Protein AF-A0ABD2A2Y0-F1 (afdb_monomer)

Mean predicted aligned error: 17.2 Å

Solvent-accessible surface area (backbone atoms only — not comparable to full-atom values): 42807 Å² total; per-residue (Å²): 138,94,85,85,78,89,80,70,72,84,65,58,65,68,50,54,58,52,51,49,55,52,51,54,52,52,57,52,56,56,51,61,64,74,70,69,88,84,88,89,86,85,83,86,87,87,78,84,86,78,80,81,78,81,84,76,87,78,72,100,57,57,66,65,54,48,54,55,50,52,13,52,72,64,19,94,30,49,75,79,38,88,74,70,64,83,36,49,47,73,75,46,99,53,92,65,65,48,92,84,40,56,23,27,35,29,46,46,68,50,53,50,38,70,69,71,25,54,35,53,48,50,40,49,38,51,12,57,76,69,70,28,13,45,37,37,35,38,61,44,48,38,64,55,91,58,45,20,44,37,49,55,55,42,49,49,55,19,51,57,53,42,42,57,52,29,53,76,24,49,29,51,65,44,75,42,82,38,55,56,54,58,49,48,37,51,52,35,61,77,56,39,37,17,31,42,32,27,47,55,55,53,48,72,67,60,46,48,34,55,55,44,27,61,71,65,38,60,96,66,46,27,36,35,37,16,38,38,68,45,60,57,25,61,77,72,39,39,94,61,66,63,72,29,64,83,62,43,41,60,47,42,59,77,42,38,84,82,44,70,62,84,48,52,35,87,66,67,48,88,34,71,67,91,72,88,75,84,77,75,59,70,93,56,65,62,72,72,45,69,42,50,71,85,53,68,72,64,83,92,65,62,60,25,44,70,34,35,51,52,41,49,50,50,22,62,77,74,14,39,83,44,22,56,87,27,52,73,36,82,88,48,87,16,61,63,77,54,52,44,32,47,54,50,20,18,36,38,58,58,56,54,50,59,65,45,55,73,38,49,88,84,35,42,66,23,44,55,49,48,46,45,50,68,44,44,51,43,49,48,18,42,31,41,32,59,63,29,95,37,47,88,42,74,87,50,36,47,71,69,41,48,53,28,41,61,73,24,60,81,48,86,62,94,51,76,55,55,69,69,38,57,74,69,39,65,60,97,44,69,67,53,24,50,46,46,47,37,18,63,67,61,26,52,56,53,71,56,51,50,48,48,47,36,35,48,36,39,56,24,28,87,37,66,65,55,17,50,53,50,45,50,50,56,38,21,46,37,26,57,45,28,86,35,47,58,41,41,44,50,47,35,33,30,60,38,26,44,61,56,70,81,43,79,72,43,86,54,47,17,26,34,68,82,79,54,70,61,64,65,50,56,69,52,62,65,74,54,87,82,73,85,80,88,82,89,82,83,86,82,92,79,89,80,74,82,69,58,66,63,56,63,61,59,74,64,74,86,57,86,47,72,58,53,58,50,39,50,48,69,56,55,70,70,73,60,94,74,78,62,43,77,81,37,38,38,32,34,29,38,50,82,86,48,84,84,45,35,46,44,26,35,26,76,55,25,40,24,25,64,56,32,66,38,81,93,34,73,91,69,60,89,51,65,44,62,50,75,40,69,71,50,85,91,77,66,48,73,66,55,54,50,24,44,51,29,38,49,50,16,50,52,32,48,54,54,39,49,53,54,49,50,47,50,72,75,72,59,65,93,81,50,88,62,55,53,58,54,45,41,50,43,18,50,39,28,36,54,15,12,53,29,23,44,51,18,47,50,52,42,69,70,54,65,58,31,82,93,77,39,72,62,34,92,52,45,46,78,21,70,34,37,53,51,43,48,52,52,15,52,51,29,41,54,39,17,54,43,37,44,52,50,29,53,52,55,50,53,52,52,51,50,53,52,52,52,53,52,50,50,56,50,66,75,71,108

InterPro domains:
  IPR004031 PMP-22/EMP/MP20/Claudin [PF13903] (582-738)
  IPR006050 DNA photolyase, N-terminal [PF00875] (105-264)
  IPR006050 DNA photolyase, N-terminal [PS51645] (102-234)
  IPR008148 DNA photolyase class 2 [TIGR00591] (82-519)
  IPR014729 Rossmann-like alpha/beta/alpha sandwich fold [G3DSA:3.40.50.620] (79-228)
  IPR032673 DNA photolyase class 2, conserved site [PS01083] (370-384)
  IPR036134 Cryptochrome/DNA photolyase, FAD-binding domain-like superfamily [SSF48173] (289-515)
  IPR036155 Cryptochrome/photolyase, N-terminal domain superfamily [SSF52425] (104-283)
  IPR052219 DNA Photolyase Class-2 [PTHR10211] (70-519)

Nearest PDB structures (foldseek):
  7viw-assembly1_A  TM=9.345E-01  e=9.709E-43  Methanosarcina mazei Go1
  7ye0-assembly1_A  TM=9.276E-01  e=4.108E-43  Methanosarcina mazei Go1
  8oy4-assembly1_A  TM=9.303E-01  e=1.059E-41  Methanosarcina mazei Go1
  7vj2-assembly1_A  TM=9.264E-01  e=1.628E-41  Methanosarcina mazei Go1
  7vj4-assembly1_A  TM=9.222E-01  e=2.168E-41  Methanosarcina mazei Go1

Sequence (766 aa):
TENLISKDERGCESWQDVANSYMTLQGSLERMRKEGNWFDWFSFSGVTMAEKPPKKKFAIFDLLTKIENDRKNIAKSVITFQFNKKRVKQLTNLNDVKKDCKGILYWMFRDARVQDNWAFLFAQKMAIKNKVPLHVCFCILPKFLNSTMRHYKFLLTGLMEIEKECTNLNINFHLLDGEPNLVIPDFVKNYKMGAVITDFFPLRLPMFWVDEVKKKLPNEVSVYQVDAHNIVPCWVASDKLEYAARTIRPKIRSQLEEFLTGFPPVIKHEYSSKESFEKNKWNDALKNVEADMSVKEITWVKPGYVGGILELENFLKNRLKVYHSKRNDPISNAVSNLSPWFHFGMISVQRCILEIMEYKRTMKKSMESFMEEAIIRRELSDNFCYYNENYDSIKGAYTWAIKTLDKHRQDKRLYIYNLNELENSLTHDDLWNACQNQLIQKGKMHGFLRMYWAKKILEWSPTPENALEWSLYLNDKYSLDGNDPNGYVGCMWSICGIHDQGFKERDIFGKIRYMIYDAVVVSKIRSRRVGLNKVELGGSNVTTLYHCDRLRWYTNNTQRSWVWHEAQKLLGVRLIPWDNPFGTPAWLVSDYRITSAQLDKLGLWSHCFRSLPNPREADAPTRFFVGCRWVYDPFTKAFMIATQFFFTFCFLLSLISFVCILLYALCCDQEQKQYVELIRLIGYMILVGGLSGGIAVIIFASLGNAEGWMPGHTNNYLGWSFALGVIGSVLLLIASALIHVEANVQRKKRKYITESQTKFQLESRA

Secondary structure (DSSP, 8-state):
--SSSSSSGGGTHHHHHHHHHHHHHHHHHHHHHHS--------------PPPPP-----TTHHHHHHHHHHHHH-S-TTTS---GGGEEE-SS--S--TT--EEEEE-SS---STT-HHHHHHHHHHHHTT--EEEEEEE-S--TT--HHHHHHHHHHHHHHHHHHHHTT-EEEEEES-HHHHHHHHHHHTTEEEEEEE---SHHHHHHHHHHHHHS-TT-EEEEE--SSSS-HHHH-SS--SSHHHHHHHHHHHHHHHSPPPPPP---S---SS--PPP-GGGTTTT----SSS---SS---SHHHHHHHHHHHHHHTHHHHHHHTT-TTS--S---HHHHHTTSS-HHHHHHHHHGGGTT-HHHHHHHHIIIIIIHHHHHHHHHH-TTTTSGGGS-HHHHHHHHHTTTSPPS----HHHHHTT-SS-HHHHHHHHHHHHHS---HHHHHHHHHHHHHHSSSHHHHHHHHHHHHHHH-TT-SSHHHHHHHHHHHH-TTS---S-BTTTBTSPP--HHHHHHHHHGGGTT--S--------SS-SSSHHHHHHHTTSSS--HHHHHHHHHHHTTSS-S--TTT-S-SEEE-TT-TT-SEEEE-SSEEEEEEEEPGGGTTS---EEEEEEE--TTS--HHHHHHHHHHHHHHHHHHHHHHHHHHHHHH--TT-TTHHHHHHHHHHHHHHHHHHHHHHHHHHHHHTT-TTTSTTGGGEEE-HHHHHHHHHHHHHHHHHHHHHHHHHHHHHHHHHHHHHHHHHHHHTT-

Radius of gyration: 39.12 Å; Cα contacts (8 Å, |Δi|>4): 1065; chains: 1; bounding box: 92×83×111 Å

Organism: Vespula squamosa (NCBI:txid30214)

Foldseek 3Di:
DDDDPPDPPVPPVVVVVVVVVVVVVVVVVVVVVVPDDDDDDDDDDDDDDDDDDDDDPDDLCPQVVVLQVLQCVQDVALQGHPQDCLQKDWPAPDPDFDLPAQEAEEEEDFALACPLFSLNSVRLNNRVVSLHAYEYEYEDALDDDQEAPQLVVLLLLQNVVVCVVCVVLLHHYYYHYHQLLPVVQVVCVVRVHREYEYEDALAPRVVVSLVSNVVSHDSRYIYMYGHRQALQRLCQLDVAQDQALVGSVVSVVVCCVVRLDRHHDRHRRPHHGPDDDDDDPSVCSCVSHPHHPPQDHADPFDHALSRLSSLLVVLLPPALQCQLVPLLPQVDPRDSPNLLCSRSSRDHLSVSLVVLVVCCVPRVNSSVVCCSCSHSVQSSLSNLSNRFVQLLFLVSFDPVLNVQLVVQLPFDQPAADDLVCQQCLVDPDPLLSVQNVCQRHRLDGRLNSLLVNLLVLLRHHNGLGNSSVSQLSSNQNRHSNHPGSSSSVSNCCNRRVRNHDFCPQDHSRGRRDDDDPCCSVVVRVVVPPPDDDDDDDDDDDDDDDPPPVVVVVCVLPPDPDPLNVVLVVLLVVQPDPDFQLLPDQAQKAFDPVPPPFQWGGHGLFKTAGCWQFDPVQVPHGPDTDHGMDTDDPPQDDPLSVLLNVLQVLLVVLSVVLVVLVVCLVPPDDPPDPCNLVSLLVSLVSLQSSLVSLVVSLVSCVVPVLDPPRDGPSVRMDGGPSSVVSVVSSVSSNVSSVSSVVVSVSSVVVVVVVVVVVVVVVVVVVD

pLDDT: mean 82.14, std 22.67, range [22.42, 98.81]

Structure (mmCIF, N/CA/C/O backbone):
data_AF-A0ABD2A2Y0-F1
#
_entry.id   AF-A0ABD2A2Y0-F1
#
loop_
_atom_site.group_PDB
_atom_site.id
_atom_site.type_symbol
_atom_site.label_atom_id
_atom_site.label_alt_id
_atom_site.label_comp_id
_atom_site.label_asym_id
_atom_site.label_entity_id
_atom_site.label_seq_id
_atom_site.pdbx_PDB_ins_code
_atom_site.Cartn_x
_atom_site.Cartn_y
_atom_site.Cartn_z
_atom_site.occupancy
_atom_site.B_iso_or_equiv
_atom_site.auth_seq_id
_atom_site.auth_comp_id
_atom_site.auth_asym_id
_atom_site.auth_atom_id
_atom_site.pdbx_PDB_model_num
ATOM 1 N N . THR A 1 1 ? 57.479 -14.496 -7.401 1.00 44.28 1 THR A N 1
ATOM 2 C CA . THR A 1 1 ? 58.084 -13.236 -6.930 1.00 44.28 1 THR A CA 1
ATOM 3 C C . THR A 1 1 ? 59.098 -12.777 -7.963 1.00 44.28 1 THR A C 1
ATOM 5 O O . THR A 1 1 ? 59.876 -13.597 -8.424 1.00 44.28 1 THR A O 1
ATOM 8 N N . GLU A 1 2 ? 58.993 -11.504 -8.366 1.00 31.09 2 GLU A N 1
ATOM 9 C CA . GLU A 1 2 ? 60.062 -10.662 -8.954 1.00 31.09 2 GLU A CA 1
ATOM 10 C C . GLU A 1 2 ? 60.442 -10.687 -10.450 1.00 31.09 2 GLU A C 1
ATOM 12 O O . GLU A 1 2 ? 61.580 -10.362 -10.750 1.00 31.09 2 GLU A O 1
ATOM 17 N N . ASN A 1 3 ? 59.553 -10.915 -11.434 1.00 30.03 3 ASN A N 1
ATOM 18 C CA . ASN A 1 3 ? 59.942 -10.534 -12.819 1.00 30.03 3 ASN A CA 1
ATOM 19 C C . ASN A 1 3 ? 58.864 -10.058 -13.812 1.00 30.03 3 ASN A C 1
ATOM 21 O O . ASN A 1 3 ? 59.129 -9.978 -15.007 1.00 30.03 3 ASN A O 1
ATOM 25 N N . LEU A 1 4 ? 57.664 -9.669 -13.362 1.00 29.02 4 LEU A N 1
ATOM 26 C CA . LEU A 1 4 ? 56.620 -9.154 -14.275 1.00 29.02 4 LEU A CA 1
ATOM 27 C C . LEU A 1 4 ? 55.964 -7.831 -13.841 1.00 29.02 4 LEU A C 1
ATOM 29 O O . LEU A 1 4 ? 54.926 -7.466 -14.379 1.00 29.02 4 LEU A O 1
ATOM 33 N N . ILE A 1 5 ? 56.574 -7.084 -12.912 1.00 33.53 5 ILE A N 1
ATOM 34 C CA . ILE A 1 5 ? 56.009 -5.817 -12.394 1.00 33.53 5 ILE A CA 1
ATOM 35 C C . ILE A 1 5 ? 56.779 -4.562 -12.872 1.00 33.53 5 ILE A C 1
ATOM 37 O O . ILE A 1 5 ? 56.301 -3.452 -12.705 1.00 33.53 5 ILE A O 1
ATOM 41 N N . SER A 1 6 ? 57.914 -4.676 -13.574 1.00 29.52 6 SER A N 1
ATOM 42 C CA . SER A 1 6 ? 58.768 -3.505 -13.878 1.00 29.52 6 SER A CA 1
ATOM 43 C C . SER A 1 6 ? 58.557 -2.817 -15.241 1.00 29.52 6 SER A C 1
ATOM 45 O O . SER A 1 6 ? 59.394 -2.010 -15.650 1.00 29.52 6 SER A O 1
ATOM 47 N N . LYS A 1 7 ? 57.474 -3.096 -15.986 1.00 30.02 7 LYS A N 1
ATOM 48 C CA . LYS A 1 7 ? 57.288 -2.527 -17.344 1.00 30.02 7 LYS A CA 1
ATOM 49 C C . LYS A 1 7 ? 56.094 -1.599 -17.568 1.00 30.02 7 LYS A C 1
ATOM 51 O O . LYS A 1 7 ? 56.029 -1.040 -18.659 1.00 30.02 7 LYS A O 1
ATOM 56 N N . ASP A 1 8 ? 55.239 -1.354 -16.575 1.00 34.28 8 ASP A N 1
ATOM 57 C CA . ASP A 1 8 ? 54.008 -0.563 -16.781 1.00 34.28 8 ASP A CA 1
ATOM 58 C C . ASP A 1 8 ? 53.973 0.806 -16.068 1.00 34.28 8 ASP A C 1
ATOM 60 O O . ASP A 1 8 ? 53.003 1.547 -16.183 1.00 34.28 8 ASP A O 1
ATOM 64 N N . GLU A 1 9 ? 55.050 1.215 -15.386 1.00 32.25 9 GLU A N 1
ATOM 65 C CA . GLU A 1 9 ? 55.082 2.512 -14.677 1.00 32.25 9 GLU A CA 1
ATOM 66 C C . GLU A 1 9 ? 55.500 3.707 -15.554 1.00 32.25 9 GLU A C 1
ATOM 68 O O . GLU A 1 9 ? 55.221 4.851 -15.209 1.00 32.25 9 GLU A O 1
ATOM 73 N N . ARG A 1 10 ? 56.058 3.483 -16.753 1.00 31.67 10 ARG A N 1
ATOM 74 C CA . ARG A 1 10 ? 56.424 4.582 -17.678 1.00 31.67 10 ARG A CA 1
ATOM 75 C C . ARG A 1 10 ? 55.253 5.148 -18.494 1.00 31.67 10 ARG A C 1
ATOM 77 O O . ARG A 1 10 ? 55.440 6.095 -19.251 1.00 31.67 10 ARG A O 1
ATOM 84 N N . GLY A 1 11 ? 54.053 4.581 -18.354 1.00 32.62 11 GLY A N 1
ATOM 85 C CA . GLY A 1 11 ? 52.843 5.043 -19.039 1.00 32.62 11 GLY A CA 1
ATOM 86 C C . GLY A 1 11 ? 51.976 6.011 -18.230 1.00 32.62 11 GLY A C 1
ATOM 87 O O . GLY A 1 11 ? 51.123 6.663 -18.821 1.00 32.62 11 GLY A O 1
ATOM 88 N N . CYS A 1 12 ? 52.169 6.123 -16.911 1.00 31.80 12 CYS A N 1
ATOM 89 C CA . CYS A 1 12 ? 51.311 6.948 -16.049 1.00 31.80 12 CYS A CA 1
ATOM 90 C C . CYS A 1 12 ? 51.743 8.420 -15.969 1.00 31.80 12 CYS A C 1
ATOM 92 O O . CYS A 1 12 ? 50.880 9.290 -15.874 1.00 31.80 12 CYS A O 1
ATOM 94 N N . GLU A 1 13 ? 53.036 8.732 -16.090 1.00 31.33 13 GLU A N 1
ATOM 95 C CA . GLU A 1 13 ? 53.513 10.123 -15.992 1.00 31.33 13 GLU A CA 1
ATOM 96 C C . GLU A 1 13 ? 53.062 10.994 -17.181 1.00 31.33 13 GLU A C 1
ATOM 98 O O . GLU A 1 13 ? 52.727 12.161 -16.995 1.00 31.33 13 GLU A O 1
ATOM 103 N N . SER A 1 14 ? 52.889 10.427 -18.385 1.00 38.06 14 SER A N 1
ATOM 104 C CA . SER A 1 14 ? 52.452 11.209 -19.557 1.00 38.06 14 SER A CA 1
ATOM 105 C C . SER A 1 14 ? 50.962 11.590 -19.548 1.00 38.06 14 SER A C 1
ATOM 107 O O . SER A 1 14 ? 50.542 12.427 -20.347 1.00 38.06 14 SER A O 1
ATOM 109 N N . TRP A 1 15 ? 50.133 10.967 -18.701 1.00 34.94 15 TRP A N 1
ATOM 110 C CA . TRP A 1 15 ? 48.700 11.284 -18.595 1.00 34.94 15 TRP A CA 1
ATOM 111 C C . TRP A 1 15 ? 48.417 12.387 -17.576 1.00 34.94 15 TRP A C 1
ATOM 113 O O . TRP A 1 15 ? 47.436 13.118 -17.737 1.00 34.94 15 TRP A O 1
ATOM 123 N N . GLN A 1 16 ? 49.290 12.551 -16.578 1.00 34.56 16 GLN A N 1
ATOM 124 C CA . GLN A 1 16 ? 49.201 13.631 -15.597 1.00 34.56 16 GLN A CA 1
ATOM 125 C C . GLN A 1 16 ? 49.417 15.001 -16.269 1.00 34.56 16 GLN A C 1
ATOM 127 O O . GLN A 1 16 ? 48.637 15.928 -16.047 1.00 34.56 16 GLN A O 1
ATOM 132 N N . ASP A 1 17 ? 50.394 15.108 -17.175 1.00 33.94 17 ASP A N 1
ATOM 133 C CA . ASP A 1 17 ? 50.731 16.361 -17.870 1.00 33.94 17 ASP A CA 1
ATOM 134 C C . ASP A 1 17 ? 49.696 16.774 -18.929 1.00 33.94 17 ASP A C 1
ATOM 136 O O . ASP A 1 17 ? 49.399 17.962 -19.108 1.00 33.94 17 ASP A O 1
ATOM 140 N N . VAL A 1 18 ? 49.065 15.796 -19.587 1.00 35.88 18 VAL A N 1
ATOM 141 C CA . VAL A 1 18 ? 47.957 16.035 -20.527 1.00 35.88 18 VAL A CA 1
ATOM 142 C C . VAL A 1 18 ? 46.681 16.438 -19.780 1.00 35.88 18 VAL A C 1
ATOM 144 O O . VAL A 1 18 ? 45.980 17.354 -20.216 1.00 35.88 18 VAL A O 1
ATOM 147 N N . ALA A 1 19 ? 46.391 15.816 -18.632 1.00 35.50 19 ALA A N 1
ATOM 148 C CA . ALA A 1 19 ? 45.256 16.190 -17.786 1.00 35.50 19 ALA A CA 1
ATOM 149 C C . ALA A 1 19 ? 45.433 17.587 -17.165 1.00 35.50 19 ALA A C 1
ATOM 151 O O . ALA A 1 19 ? 44.476 18.364 -17.126 1.00 35.50 19 ALA A O 1
ATOM 152 N N . ASN A 1 20 ? 46.657 17.941 -16.763 1.00 35.19 20 ASN A N 1
ATOM 153 C CA . ASN A 1 20 ? 46.978 19.270 -16.248 1.00 35.19 20 ASN A CA 1
ATOM 154 C C . ASN A 1 20 ? 46.850 20.341 -17.338 1.00 35.19 20 ASN A C 1
ATOM 156 O O . ASN A 1 20 ? 46.174 21.342 -17.112 1.00 35.19 20 ASN A O 1
ATOM 160 N N . SER A 1 21 ? 47.354 20.091 -18.552 1.00 33.81 21 SER A N 1
ATOM 161 C CA . SER A 1 21 ? 47.210 21.014 -19.693 1.00 33.81 21 SER A CA 1
ATOM 162 C C . SER A 1 21 ? 45.740 21.242 -20.094 1.00 33.81 21 SER A C 1
ATOM 164 O O . SER A 1 21 ? 45.352 22.357 -20.448 1.00 33.81 21 SER A O 1
ATOM 166 N N . TYR A 1 22 ? 44.892 20.211 -19.982 1.00 33.69 22 TYR A N 1
ATOM 167 C CA . TYR A 1 22 ? 43.451 20.287 -20.261 1.00 33.69 22 TYR A CA 1
ATOM 168 C C . TYR A 1 22 ? 42.681 21.079 -19.184 1.00 33.69 22 TYR A C 1
ATOM 170 O O . TYR A 1 22 ? 41.787 21.869 -19.501 1.00 33.69 22 TYR A O 1
ATOM 178 N N . MET A 1 23 ? 43.072 20.933 -17.914 1.00 35.06 23 MET A N 1
ATOM 179 C CA . MET A 1 23 ? 42.510 21.677 -16.778 1.00 35.06 23 MET A CA 1
ATOM 180 C C . MET A 1 23 ? 42.913 23.164 -16.800 1.00 35.06 23 MET A C 1
ATOM 182 O O . MET A 1 23 ? 42.089 24.028 -16.491 1.00 35.06 23 MET A O 1
ATOM 186 N N . THR A 1 24 ? 44.136 23.496 -17.235 1.00 36.56 24 THR A N 1
ATOM 187 C CA . THR A 1 24 ? 44.588 24.893 -17.398 1.00 36.56 24 THR A CA 1
ATOM 188 C C . THR A 1 24 ? 43.853 25.607 -18.540 1.00 36.56 24 THR A C 1
ATOM 190 O O . THR A 1 24 ? 43.501 26.780 -18.410 1.00 36.56 24 THR A O 1
ATOM 193 N N . LEU A 1 25 ? 43.542 24.901 -19.635 1.00 33.59 25 LEU A N 1
ATOM 194 C CA . LEU A 1 25 ? 42.771 25.442 -20.763 1.00 33.59 25 LEU A CA 1
ATOM 195 C C . LEU A 1 25 ? 41.291 25.679 -20.411 1.00 33.59 25 LEU A C 1
ATOM 197 O O . LEU A 1 25 ? 40.736 26.713 -20.787 1.00 33.59 25 LEU A O 1
ATOM 201 N N . GLN A 1 26 ? 40.665 24.785 -19.631 1.00 34.00 26 GLN A N 1
ATOM 202 C CA . GLN A 1 26 ? 39.310 25.005 -19.101 1.00 34.00 26 GLN A CA 1
ATOM 203 C C . GLN A 1 26 ? 39.249 26.190 -18.127 1.00 34.00 26 GLN A C 1
ATOM 205 O O . GLN A 1 26 ? 38.344 27.017 -18.236 1.00 34.00 26 GLN A O 1
ATOM 210 N N . GLY A 1 27 ? 40.234 26.323 -17.231 1.00 33.19 27 GLY A N 1
ATOM 211 C CA . GLY A 1 27 ? 40.300 27.436 -16.278 1.00 33.19 27 GLY A CA 1
ATOM 212 C C . GLY A 1 27 ? 40.501 28.807 -16.938 1.00 33.19 27 GLY A C 1
ATOM 213 O O . GLY A 1 27 ? 39.985 29.808 -16.437 1.00 33.19 27 GLY A O 1
ATOM 214 N N . SER A 1 28 ? 41.201 28.863 -18.075 1.00 34.12 28 SER A N 1
ATOM 215 C CA . SER A 1 28 ? 41.402 30.090 -18.863 1.00 34.12 28 SER A CA 1
ATOM 216 C C . SER A 1 28 ? 40.165 30.476 -19.690 1.00 34.12 28 SER A C 1
ATOM 218 O O . SER A 1 28 ? 39.828 31.657 -19.778 1.00 34.12 28 SER A O 1
ATOM 220 N N . LEU A 1 29 ? 39.429 29.495 -20.229 1.00 34.09 29 LEU A N 1
ATOM 221 C CA . LEU A 1 29 ? 38.169 29.715 -20.959 1.00 34.09 29 LEU A CA 1
ATOM 222 C C . LEU A 1 29 ? 37.006 30.125 -20.036 1.00 34.09 29 LEU A C 1
ATOM 224 O O . LEU A 1 29 ? 36.162 30.932 -20.426 1.00 34.09 29 LEU A O 1
ATOM 228 N N . GLU A 1 30 ? 36.970 29.636 -18.793 1.00 35.91 30 GLU A N 1
ATOM 229 C CA . GLU A 1 30 ? 35.985 30.067 -17.788 1.00 35.91 30 GLU A CA 1
ATOM 230 C C . GLU A 1 30 ? 36.264 31.468 -17.226 1.00 35.91 30 GLU A C 1
ATOM 232 O O . GLU A 1 30 ? 35.320 32.173 -16.858 1.00 35.91 30 GLU A O 1
ATOM 237 N N . ARG A 1 31 ? 37.532 31.903 -17.208 1.00 31.70 31 ARG A N 1
ATOM 238 C CA . ARG A 1 31 ? 37.918 33.274 -16.834 1.00 31.70 31 ARG A CA 1
ATOM 239 C C . ARG A 1 31 ? 37.509 34.283 -17.912 1.00 31.70 31 ARG A C 1
ATOM 241 O O . ARG A 1 31 ? 36.843 35.260 -17.592 1.00 31.70 31 ARG A O 1
ATOM 248 N N . MET A 1 32 ? 37.746 33.964 -19.190 1.00 33.31 32 MET A N 1
ATOM 249 C CA . MET A 1 32 ? 37.276 34.776 -20.327 1.00 33.31 32 MET A CA 1
ATOM 250 C C . MET A 1 32 ? 35.741 34.855 -20.430 1.00 33.31 32 MET A C 1
ATOM 252 O O . MET A 1 32 ? 35.201 35.851 -20.903 1.00 33.31 32 MET A O 1
ATOM 256 N N . ARG A 1 33 ? 35.012 33.842 -19.941 1.00 35.53 33 ARG A N 1
ATOM 257 C CA . ARG A 1 33 ? 33.539 33.841 -19.896 1.00 35.53 33 ARG A CA 1
ATOM 258 C C . ARG A 1 33 ? 32.955 34.702 -18.764 1.00 35.53 33 ARG A C 1
ATOM 260 O O . ARG A 1 33 ? 31.799 35.103 -18.859 1.00 35.53 33 ARG A O 1
ATOM 267 N N . LYS A 1 34 ? 33.714 34.969 -17.694 1.00 36.69 34 LYS A N 1
ATOM 268 C CA . LYS A 1 34 ? 33.261 35.776 -16.544 1.00 36.69 34 LYS A CA 1
ATOM 269 C C . LYS A 1 34 ? 33.477 37.283 -16.712 1.00 36.69 34 LYS A C 1
ATOM 271 O O . LYS A 1 34 ? 32.862 38.037 -15.968 1.00 36.69 34 LYS A O 1
ATOM 276 N N . GLU A 1 35 ? 34.290 37.713 -17.676 1.00 36.84 35 GLU A N 1
ATOM 277 C CA . GLU A 1 35 ? 34.663 39.129 -17.857 1.00 36.84 35 GLU A CA 1
ATOM 278 C C . GLU A 1 35 ? 34.013 39.806 -19.089 1.00 36.84 35 GLU A C 1
ATOM 280 O O . GLU A 1 35 ? 34.198 40.999 -19.314 1.00 36.84 35 GLU A O 1
ATOM 285 N N . GLY A 1 36 ? 33.196 39.095 -19.874 1.00 30.19 36 GLY A N 1
ATOM 286 C CA . GLY A 1 36 ? 32.532 39.631 -21.072 1.00 30.19 36 GLY A CA 1
ATOM 287 C C . GLY A 1 36 ? 31.168 40.269 -20.794 1.00 30.19 36 GLY A C 1
ATOM 288 O O . GLY A 1 36 ? 30.141 39.598 -20.841 1.00 30.19 36 GLY A O 1
ATOM 289 N N . ASN A 1 37 ? 31.175 41.571 -20.532 1.00 40.19 37 ASN A N 1
ATOM 290 C CA . ASN A 1 37 ? 30.021 42.440 -20.318 1.00 40.19 37 ASN A CA 1
ATOM 291 C C . ASN A 1 37 ? 29.449 42.915 -21.672 1.00 40.19 37 ASN A C 1
ATOM 293 O O . ASN A 1 37 ? 30.016 43.828 -22.258 1.00 40.19 37 ASN A O 1
ATOM 297 N N . TRP A 1 38 ? 28.375 42.314 -22.202 1.00 27.97 38 TRP A N 1
ATOM 298 C CA . TRP A 1 38 ? 27.642 42.841 -23.371 1.00 27.97 38 TRP A CA 1
ATOM 299 C C . TRP A 1 38 ? 26.143 42.525 -23.238 1.00 27.97 38 TRP A C 1
ATOM 301 O O . TRP A 1 38 ? 25.784 41.364 -23.062 1.00 27.97 38 TRP A O 1
ATOM 311 N N . PHE A 1 39 ? 25.311 43.566 -23.381 1.00 26.03 39 PHE A N 1
ATOM 312 C CA . PHE A 1 39 ? 23.848 43.664 -23.189 1.00 26.03 39 PHE A CA 1
ATOM 313 C C . PHE A 1 39 ? 23.352 44.163 -21.823 1.00 26.03 39 PHE A C 1
ATOM 315 O O . PHE A 1 39 ? 22.671 43.446 -21.101 1.00 26.03 39 PHE A O 1
ATOM 322 N N . ASP A 1 40 ? 23.581 45.454 -21.562 1.00 25.39 40 ASP A N 1
ATOM 323 C CA . ASP A 1 40 ? 22.694 46.288 -20.740 1.00 25.39 40 ASP A CA 1
ATOM 324 C C . ASP A 1 40 ? 22.371 47.572 -21.514 1.00 25.39 40 ASP A C 1
ATOM 326 O O . ASP A 1 40 ? 23.109 48.549 -21.466 1.00 25.39 40 ASP A O 1
ATOM 330 N N . TRP A 1 41 ? 21.276 47.557 -22.271 1.00 25.25 41 TRP A N 1
ATOM 331 C CA . TRP A 1 41 ? 20.589 48.754 -22.761 1.00 25.25 41 TRP A CA 1
ATOM 332 C C . TRP A 1 41 ? 19.110 48.377 -22.870 1.00 25.25 41 TRP A C 1
ATOM 334 O O . TRP A 1 41 ? 18.720 47.776 -23.860 1.00 25.25 41 TRP A O 1
ATOM 344 N N . PHE A 1 42 ? 18.332 48.594 -21.802 1.00 23.39 42 PHE A N 1
ATOM 345 C CA . PHE A 1 42 ? 16.942 49.088 -21.797 1.00 23.39 42 PHE A CA 1
ATOM 346 C C . PHE A 1 42 ? 16.304 48.966 -20.391 1.00 23.39 42 PHE A C 1
ATOM 348 O O . PHE A 1 42 ? 16.373 47.933 -19.740 1.00 23.39 42 PHE A O 1
ATOM 355 N N . SER A 1 43 ? 15.616 50.046 -20.003 1.00 25.89 43 SER A N 1
ATOM 356 C CA . SER A 1 43 ? 14.604 50.210 -18.939 1.00 25.89 43 SER A CA 1
ATOM 357 C C . SER A 1 43 ? 15.032 50.369 -17.466 1.00 25.89 43 SER A C 1
ATOM 359 O O . SER A 1 43 ? 15.096 49.429 -16.683 1.00 25.89 43 SER A O 1
ATOM 361 N N . PHE A 1 44 ? 15.235 51.639 -17.109 1.00 25.66 44 PHE A N 1
ATOM 362 C CA . PHE A 1 44 ? 14.528 52.422 -16.083 1.00 25.66 44 PHE A CA 1
ATOM 363 C C . PHE A 1 44 ? 13.717 51.749 -14.951 1.00 25.66 44 PHE A C 1
ATOM 365 O O . PHE A 1 44 ? 12.836 50.920 -15.161 1.00 25.66 44 PHE A O 1
ATOM 372 N N . SER A 1 45 ? 13.858 52.415 -13.797 1.00 27.77 45 SER A N 1
ATOM 373 C CA . SER A 1 45 ? 12.989 52.514 -12.612 1.00 27.77 45 SER A CA 1
ATOM 374 C C . SER A 1 45 ? 13.084 51.409 -11.552 1.00 27.77 45 SER A C 1
ATOM 376 O O . SER A 1 45 ? 12.904 50.221 -11.794 1.00 27.77 45 SER A O 1
ATOM 378 N N . GLY A 1 46 ? 13.439 51.862 -10.348 1.00 32.16 46 GLY A N 1
ATOM 379 C CA . GLY A 1 46 ? 13.851 51.041 -9.225 1.00 32.16 46 GLY A CA 1
ATOM 380 C C . GLY A 1 46 ? 12.726 50.652 -8.280 1.00 32.16 46 GLY A C 1
ATOM 381 O O . GLY A 1 46 ? 11.719 51.341 -8.157 1.00 32.16 46 GLY A O 1
ATOM 382 N N . VAL A 1 47 ? 12.978 49.566 -7.553 1.00 26.88 47 VAL A N 1
ATOM 383 C CA . VAL A 1 47 ? 12.349 49.229 -6.276 1.00 26.88 47 VAL A CA 1
ATOM 384 C C . VAL A 1 47 ? 13.421 48.551 -5.421 1.00 26.88 47 VAL A C 1
ATOM 386 O O . VAL A 1 47 ? 14.121 47.643 -5.868 1.00 26.88 47 VAL A O 1
ATOM 389 N N . THR A 1 48 ? 13.581 49.049 -4.202 1.00 28.11 48 THR A N 1
ATOM 390 C CA . THR A 1 48 ? 14.529 48.607 -3.178 1.00 28.11 48 THR A CA 1
ATOM 391 C C . THR A 1 48 ? 14.300 47.146 -2.767 1.00 28.11 48 THR A C 1
ATOM 393 O O . THR A 1 48 ? 13.168 46.690 -2.605 1.00 28.11 48 THR A O 1
ATOM 396 N N . MET A 1 49 ? 15.389 46.391 -2.582 1.00 24.95 49 MET A N 1
ATOM 397 C CA . MET A 1 49 ? 15.345 45.030 -2.040 1.00 24.95 49 MET A CA 1
ATOM 398 C C . MET A 1 49 ? 14.933 45.069 -0.564 1.00 24.95 49 MET A C 1
ATOM 400 O O . MET A 1 49 ? 15.690 45.544 0.277 1.00 24.95 49 MET A O 1
ATOM 404 N N . ALA A 1 50 ? 13.753 44.536 -0.242 1.00 28.84 50 ALA A N 1
ATOM 405 C CA . ALA A 1 50 ? 13.366 44.251 1.135 1.00 28.84 50 ALA A CA 1
ATOM 406 C C . ALA A 1 50 ? 14.168 43.052 1.677 1.00 28.84 50 ALA A C 1
ATOM 408 O O . ALA A 1 50 ? 14.263 42.000 1.034 1.00 28.84 50 ALA A O 1
ATOM 409 N N . GLU A 1 51 ? 14.739 43.219 2.869 1.00 32.44 51 GLU A N 1
ATOM 410 C CA . GLU A 1 51 ? 15.446 42.182 3.617 1.00 32.44 51 GLU A CA 1
ATOM 411 C C . GLU A 1 51 ? 14.562 40.943 3.835 1.00 32.44 51 GLU A C 1
ATOM 413 O O . GLU A 1 51 ? 13.388 41.028 4.200 1.00 32.44 51 GLU A O 1
ATOM 418 N N . LYS A 1 52 ? 15.135 39.751 3.621 1.00 30.94 52 LYS A N 1
ATOM 419 C CA . LYS A 1 52 ? 14.467 38.485 3.952 1.00 30.94 52 LYS A CA 1
ATOM 420 C C . LYS A 1 52 ? 14.343 38.366 5.476 1.00 30.94 52 LYS A C 1
ATOM 422 O O . LYS A 1 52 ? 15.373 38.415 6.147 1.00 30.94 52 LYS A O 1
ATOM 427 N N . PRO A 1 53 ? 13.145 38.104 6.030 1.00 29.09 53 PRO A N 1
ATOM 428 C CA . PRO A 1 53 ? 13.013 37.884 7.462 1.00 29.09 53 PRO A CA 1
ATOM 429 C C . PRO A 1 53 ? 13.710 36.575 7.872 1.00 29.09 53 PRO A C 1
ATOM 431 O O . PRO A 1 53 ? 13.809 35.635 7.067 1.00 29.09 53 PRO A O 1
ATOM 434 N N . PRO A 1 54 ? 14.203 36.485 9.120 1.00 32.56 54 PRO A N 1
ATOM 435 C CA . PRO A 1 54 ? 14.979 35.345 9.577 1.00 32.56 54 PRO A CA 1
ATOM 436 C C . PRO A 1 54 ? 14.120 34.077 9.587 1.00 32.56 54 PRO A C 1
ATOM 438 O O . PRO A 1 54 ? 12.945 34.083 9.963 1.00 32.56 54 PRO A O 1
ATOM 441 N N . LYS A 1 55 ? 14.723 32.957 9.173 1.00 34.12 55 LYS A N 1
ATOM 442 C CA . LYS A 1 55 ? 14.094 31.632 9.207 1.00 34.12 55 LYS A CA 1
ATOM 443 C C . LYS A 1 55 ? 13.729 31.277 10.653 1.00 34.12 55 LYS A C 1
ATOM 445 O O . LYS A 1 55 ? 14.606 30.918 11.437 1.00 34.12 55 LYS A O 1
ATOM 450 N N . LYS A 1 56 ? 12.438 31.320 10.995 1.00 32.50 56 LYS A N 1
ATOM 451 C CA . LYS A 1 56 ? 11.918 30.696 12.221 1.00 32.50 56 LYS A CA 1
ATOM 452 C C . LYS A 1 56 ? 12.267 29.203 12.200 1.00 32.50 56 LYS A C 1
ATOM 454 O O . LYS A 1 56 ? 11.922 28.498 11.253 1.00 32.50 56 LYS A O 1
ATOM 459 N N . LYS A 1 57 ? 12.946 28.712 13.241 1.00 32.88 57 LYS A N 1
ATOM 460 C CA . LYS A 1 57 ? 12.996 27.276 13.555 1.00 32.88 57 LYS A CA 1
ATOM 461 C C . LYS A 1 57 ? 11.566 26.847 13.912 1.00 32.88 57 LYS A C 1
ATOM 463 O O . LYS A 1 57 ? 11.014 27.356 14.882 1.00 32.88 57 LYS A O 1
ATOM 468 N N . PHE A 1 58 ? 10.955 25.976 13.112 1.00 36.81 58 PHE A N 1
ATOM 469 C CA . PHE A 1 58 ? 9.592 25.481 13.342 1.00 36.81 58 PHE A CA 1
ATOM 470 C C . PHE A 1 58 ? 9.610 24.219 14.214 1.00 36.81 58 PHE A C 1
ATOM 472 O O . PHE A 1 58 ? 10.426 23.325 13.995 1.00 36.81 58 PHE A O 1
ATOM 479 N N . ALA A 1 59 ? 8.715 24.164 15.203 1.00 43.75 59 ALA A N 1
ATOM 480 C CA . ALA A 1 59 ? 8.540 23.024 16.098 1.00 43.75 59 ALA A CA 1
ATOM 481 C C . ALA A 1 59 ? 7.833 21.846 15.397 1.00 43.75 59 ALA A C 1
ATOM 483 O O . ALA A 1 59 ? 7.006 22.040 14.511 1.00 43.75 59 ALA A O 1
ATOM 484 N N . ILE A 1 60 ? 8.126 20.628 15.856 1.00 49.09 60 ILE A N 1
ATOM 485 C CA . ILE A 1 60 ? 7.629 19.316 15.380 1.00 49.09 60 ILE A CA 1
ATOM 486 C C . ILE A 1 60 ? 6.107 19.095 15.652 1.00 49.09 60 ILE A C 1
ATOM 488 O O . ILE A 1 60 ? 5.568 18.023 15.413 1.00 49.09 60 ILE A O 1
ATOM 492 N N . PHE A 1 61 ? 5.382 20.110 16.139 1.00 57.69 61 PHE A N 1
ATOM 493 C CA . PHE A 1 61 ? 4.015 20.002 16.687 1.00 57.69 61 PHE A CA 1
ATOM 494 C C . PHE A 1 61 ? 2.894 20.618 15.826 1.00 57.69 61 PHE A C 1
ATOM 496 O O . PHE A 1 61 ? 1.753 20.716 16.280 1.00 57.69 61 PHE A O 1
ATOM 503 N N . ASP A 1 62 ? 3.185 21.035 14.596 1.00 79.56 62 ASP A N 1
ATOM 504 C CA . ASP A 1 62 ? 2.248 21.846 13.806 1.00 79.56 62 ASP A CA 1
ATOM 505 C C . ASP A 1 62 ? 1.092 21.007 13.224 1.00 79.56 62 ASP A C 1
ATOM 507 O O . ASP A 1 62 ? -0.082 21.304 13.457 1.00 79.56 62 ASP A O 1
ATOM 511 N N . LEU A 1 63 ? 1.397 19.883 12.554 1.00 92.50 63 LEU A N 1
ATOM 512 C CA . LEU A 1 63 ? 0.363 19.083 11.879 1.00 92.50 63 LEU A CA 1
ATOM 513 C C . LEU A 1 63 ? -0.586 18.354 12.846 1.00 92.50 63 LEU A C 1
ATOM 515 O O . LEU A 1 63 ? -1.784 18.289 12.586 1.00 92.50 63 LEU A O 1
ATOM 519 N N . LEU A 1 64 ? -0.089 17.827 13.971 1.00 93.62 64 LEU A N 1
ATOM 520 C CA . LEU A 1 64 ? -0.939 17.158 14.970 1.00 93.62 64 LEU A CA 1
ATOM 521 C C . LEU A 1 64 ? -1.975 18.118 15.565 1.00 93.62 64 LEU A C 1
ATOM 523 O O . LEU A 1 64 ? -3.160 17.791 15.611 1.00 93.62 64 LEU A O 1
ATOM 527 N N . THR A 1 65 ? -1.527 19.309 15.969 1.00 92.69 65 THR A N 1
ATOM 528 C CA . THR A 1 65 ? -2.390 20.350 16.545 1.00 92.69 65 THR A CA 1
ATOM 529 C C . THR A 1 65 ? -3.422 20.823 15.527 1.00 92.69 65 THR A C 1
ATOM 531 O O . THR A 1 65 ? -4.601 20.976 15.850 1.00 92.69 65 THR A O 1
ATOM 534 N N . LYS A 1 66 ? -2.997 21.008 14.272 1.00 94.94 66 LYS A N 1
ATOM 535 C CA . LYS A 1 66 ? -3.898 21.347 13.172 1.00 94.94 66 LYS A CA 1
ATOM 536 C C . LYS A 1 66 ? -4.987 20.283 12.998 1.00 94.94 66 LYS A C 1
ATOM 538 O O . LYS A 1 66 ? -6.164 20.620 13.043 1.00 94.94 66 LYS A O 1
ATOM 543 N N . ILE A 1 67 ? -4.606 19.011 12.879 1.00 96.25 67 ILE A N 1
ATOM 544 C CA . ILE A 1 67 ? -5.548 17.899 12.691 1.00 96.25 67 ILE A CA 1
ATOM 545 C C . ILE A 1 67 ? -6.553 17.810 13.849 1.00 96.25 67 ILE A C 1
ATOM 547 O O . ILE A 1 67 ? -7.735 17.543 13.625 1.00 96.25 67 ILE A O 1
ATOM 551 N N . GLU A 1 68 ? -6.111 18.043 15.087 1.00 94.81 68 GLU A N 1
ATOM 552 C CA . GLU A 1 68 ? -7.005 18.083 16.246 1.00 94.81 68 GLU A CA 1
ATOM 553 C C . GLU A 1 68 ? -8.045 19.210 16.129 1.00 94.81 68 GLU A C 1
ATOM 555 O O . GLU A 1 68 ? -9.236 18.985 16.363 1.00 94.81 68 GLU A O 1
ATOM 560 N N . ASN A 1 69 ? -7.616 20.407 15.720 1.00 94.75 69 ASN A N 1
ATOM 561 C CA . ASN A 1 69 ? -8.511 21.539 15.485 1.00 94.75 69 ASN A CA 1
ATOM 562 C C . ASN A 1 69 ? -9.471 21.277 14.319 1.00 94.75 69 ASN A C 1
ATOM 564 O O . ASN A 1 69 ? -10.661 21.566 14.439 1.00 94.75 69 ASN A O 1
ATOM 568 N N . ASP A 1 70 ? -8.997 20.660 13.235 1.00 95.25 70 ASP A N 1
ATOM 569 C CA . ASP A 1 70 ? -9.833 20.296 12.090 1.00 95.25 70 ASP A CA 1
ATOM 570 C C . ASP A 1 70 ? -10.978 19.376 12.522 1.00 95.25 70 ASP A C 1
ATOM 572 O O . ASP A 1 70 ? -12.124 19.605 12.143 1.00 95.25 70 ASP A O 1
ATOM 576 N N . ARG A 1 71 ? -10.718 18.386 13.388 1.00 96.50 71 ARG A N 1
ATOM 577 C CA . ARG A 1 71 ? -11.784 17.521 13.927 1.00 96.50 71 ARG A CA 1
ATOM 578 C C . ARG A 1 71 ? -12.820 18.318 14.717 1.00 96.50 71 ARG A C 1
ATOM 580 O O . ARG A 1 71 ? -14.016 18.153 14.484 1.00 96.50 71 ARG A O 1
ATOM 587 N N . LYS A 1 72 ? -12.373 19.204 15.615 1.00 94.81 72 LYS A N 1
ATOM 588 C CA . LYS A 1 72 ? -13.263 20.065 16.420 1.00 94.81 72 LYS A CA 1
ATOM 589 C C . LYS A 1 72 ? -14.119 20.988 15.544 1.00 94.81 72 LYS A C 1
ATOM 591 O O . LYS A 1 72 ? -15.270 21.248 15.887 1.00 94.81 72 LYS A O 1
ATOM 596 N N . ASN A 1 73 ? -13.584 21.432 14.407 1.00 94.94 73 ASN A N 1
ATOM 597 C CA . ASN A 1 73 ? -14.307 22.255 13.438 1.00 94.94 73 ASN A CA 1
ATOM 598 C C . ASN A 1 73 ? -15.367 21.462 12.654 1.00 94.94 73 ASN A C 1
ATOM 600 O O . ASN A 1 73 ? -16.389 22.030 12.278 1.00 94.94 73 ASN A O 1
ATOM 604 N N . ILE A 1 74 ? -15.154 20.161 12.420 1.00 95.25 74 ILE A N 1
ATOM 605 C CA . ILE A 1 74 ? -16.111 19.302 11.701 1.00 95.25 74 ILE A CA 1
ATOM 606 C C . ILE A 1 74 ? -17.370 19.031 12.529 1.00 95.25 74 ILE A C 1
ATOM 608 O O . ILE A 1 74 ? -18.479 19.083 11.999 1.00 95.25 74 ILE A O 1
ATOM 612 N N . ALA A 1 75 ? -17.223 18.714 13.816 1.00 93.88 75 ALA A N 1
ATOM 613 C CA . ALA A 1 75 ? -18.353 18.522 14.721 1.00 93.88 75 ALA A CA 1
ATOM 614 C C . ALA A 1 75 ? -17.933 18.681 16.184 1.00 93.88 75 ALA A C 1
ATOM 616 O O . ALA A 1 75 ? -16.809 18.358 16.559 1.00 93.88 75 ALA A O 1
ATOM 617 N N . LYS A 1 76 ? -18.885 19.072 17.042 1.00 90.31 76 LYS A N 1
ATOM 618 C CA . LYS A 1 76 ? -18.665 19.141 18.498 1.00 90.31 76 LYS A CA 1
ATOM 619 C C . LYS A 1 76 ? -18.394 17.762 19.109 1.00 90.31 76 LYS A C 1
ATOM 621 O O . LYS A 1 76 ? -17.620 17.649 20.052 1.00 90.31 76 LYS A O 1
ATOM 626 N N . SER A 1 77 ? -19.057 16.723 18.599 1.00 91.12 77 SER A N 1
ATOM 627 C CA . SER A 1 77 ? -18.900 15.341 19.064 1.00 91.12 77 SER A CA 1
ATOM 628 C C . SER A 1 77 ? -19.337 14.322 18.011 1.00 91.12 77 SER A C 1
ATOM 630 O O . SER A 1 77 ? -20.137 14.630 17.118 1.00 91.12 77 SER A O 1
ATOM 632 N N . VAL A 1 78 ? -18.896 13.071 18.173 1.00 91.69 78 VAL A N 1
ATOM 633 C CA . VAL A 1 78 ? -19.322 11.926 17.347 1.00 91.69 78 VAL A CA 1
ATOM 634 C C . VAL A 1 78 ? -20.848 11.701 17.335 1.00 91.69 78 VAL A C 1
ATOM 636 O O . VAL A 1 78 ? -21.414 11.189 16.363 1.00 91.69 78 VAL A O 1
ATOM 639 N N . ILE A 1 79 ? -21.550 12.132 18.390 1.00 92.12 79 ILE A N 1
ATOM 640 C CA . ILE A 1 79 ? -23.013 12.037 18.500 1.00 92.12 79 ILE A CA 1
ATOM 641 C C . ILE A 1 79 ? -23.668 12.971 17.479 1.00 92.12 79 ILE A C 1
ATOM 643 O O . ILE A 1 79 ? -24.504 12.528 16.689 1.00 92.12 79 ILE A O 1
ATOM 647 N N . THR A 1 80 ? -23.236 14.236 17.471 1.00 91.19 80 THR A N 1
ATOM 648 C CA . THR A 1 80 ? -23.773 15.299 16.602 1.00 91.19 80 THR A CA 1
ATOM 649 C C . THR A 1 80 ? -23.369 15.152 15.137 1.00 91.19 80 THR A C 1
ATOM 651 O O . THR A 1 80 ? -24.055 15.663 14.260 1.00 91.19 80 THR A O 1
ATOM 654 N N . PHE A 1 81 ? -22.284 14.427 14.855 1.00 93.19 81 PHE A N 1
ATOM 655 C CA . PHE A 1 81 ? -21.837 14.174 13.490 1.00 93.19 81 PHE A CA 1
ATOM 656 C C . PHE A 1 81 ? -22.801 13.252 12.727 1.00 93.19 81 PHE A C 1
ATOM 658 O O . PHE A 1 81 ? -23.183 12.177 13.211 1.00 93.19 81 PHE A O 1
ATOM 665 N N . GLN A 1 82 ? -23.154 13.633 11.498 1.00 92.50 82 GLN A N 1
ATOM 666 C CA . GLN A 1 82 ? -23.973 12.812 10.609 1.00 92.50 82 GLN A CA 1
ATOM 667 C C . GLN A 1 82 ? -23.139 11.660 10.030 1.00 92.50 82 GLN A C 1
ATOM 669 O O . GLN A 1 82 ? -22.502 11.767 8.988 1.00 92.50 82 GLN A O 1
ATOM 674 N N . PHE A 1 83 ? -23.134 10.533 10.738 1.00 94.19 83 PHE A N 1
ATOM 675 C CA . PHE A 1 83 ? -22.379 9.347 10.347 1.00 94.19 83 PHE A CA 1
ATOM 676 C C . PHE A 1 83 ? -22.993 8.678 9.106 1.00 94.19 83 PHE A C 1
ATOM 678 O O . PHE A 1 83 ? -24.178 8.331 9.110 1.00 94.19 83 PHE A O 1
ATOM 685 N N . ASN A 1 84 ? -22.181 8.429 8.072 1.00 96.69 84 ASN A N 1
ATOM 686 C CA . ASN A 1 84 ? -22.630 7.714 6.879 1.00 96.69 84 ASN A CA 1
ATOM 687 C C . ASN A 1 84 ? -22.756 6.206 7.155 1.00 96.69 84 ASN A C 1
ATOM 689 O O . ASN A 1 84 ? -21.767 5.472 7.200 1.00 96.69 84 ASN A O 1
ATOM 693 N N . LYS A 1 85 ? -23.998 5.733 7.302 1.00 95.75 85 LYS A N 1
ATOM 694 C CA . LYS A 1 85 ? -24.308 4.328 7.606 1.00 95.75 85 LYS A CA 1
ATOM 695 C C . LYS A 1 85 ? -23.869 3.347 6.516 1.00 95.75 85 LYS A C 1
ATOM 697 O O . LYS A 1 85 ? -23.679 2.183 6.838 1.00 95.75 85 LYS A O 1
ATOM 702 N N . LYS A 1 86 ? -23.636 3.788 5.270 1.00 97.88 86 LYS A N 1
ATOM 703 C CA . LYS A 1 86 ? -23.140 2.914 4.188 1.00 97.88 86 LYS A CA 1
ATOM 704 C C . LYS A 1 86 ? -21.749 2.328 4.482 1.00 97.88 86 LYS A C 1
ATOM 706 O O . LYS A 1 86 ? -21.374 1.325 3.881 1.00 97.88 86 LYS A O 1
ATOM 711 N N . ARG A 1 87 ? -21.002 2.922 5.427 1.00 98.25 87 ARG A N 1
ATOM 712 C CA . ARG A 1 87 ? -19.728 2.390 5.950 1.00 98.25 87 ARG A CA 1
ATOM 713 C C . ARG A 1 87 ? -19.882 1.139 6.808 1.00 98.25 87 ARG A C 1
ATOM 715 O O . ARG A 1 87 ? -18.880 0.493 7.090 1.00 98.25 87 ARG A O 1
ATOM 722 N N . VAL A 1 88 ? -21.099 0.820 7.243 1.00 98.00 88 VAL A N 1
ATOM 723 C CA . VAL A 1 88 ? -21.379 -0.252 8.198 1.00 98.00 88 VAL A CA 1
ATOM 724 C C . VAL A 1 88 ? -22.157 -1.355 7.508 1.00 98.00 88 VAL A C 1
ATOM 726 O O . VAL A 1 88 ? -23.202 -1.113 6.906 1.00 98.00 88 VAL A O 1
ATOM 729 N N . LYS A 1 89 ? -21.678 -2.584 7.663 1.00 96.75 89 LYS A N 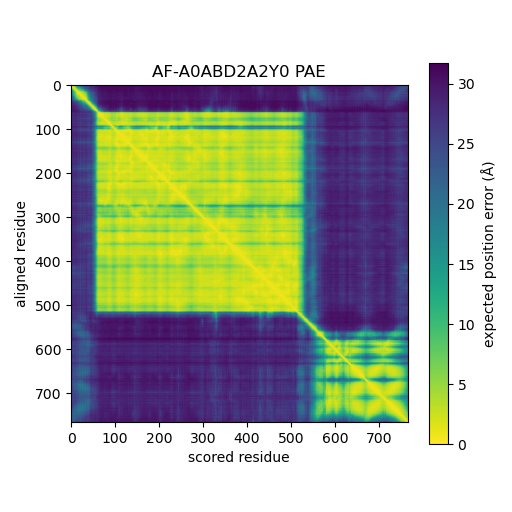1
ATOM 730 C CA . LYS A 1 89 ? -22.408 -3.799 7.340 1.00 96.75 89 LYS A CA 1
ATOM 731 C C . LYS A 1 89 ? -22.835 -4.455 8.645 1.00 96.75 89 LYS A C 1
ATOM 733 O O . LYS A 1 89 ? -22.009 -4.926 9.423 1.00 96.75 89 LYS A O 1
ATOM 738 N N . GLN A 1 90 ? -24.134 -4.462 8.899 1.00 95.88 90 GLN A N 1
ATOM 739 C CA . GLN A 1 90 ? -24.697 -5.226 10.000 1.00 95.88 90 GLN A CA 1
ATOM 740 C C . GLN A 1 90 ? -24.726 -6.705 9.601 1.00 95.88 90 GLN A C 1
ATOM 742 O O . GLN A 1 90 ? -25.251 -7.055 8.545 1.00 95.88 90 GLN A O 1
ATOM 747 N N . LEU A 1 91 ? -24.114 -7.565 10.414 1.00 95.31 91 LEU A N 1
ATOM 748 C CA . LEU A 1 91 ? -23.932 -8.981 10.094 1.00 95.31 91 LEU A CA 1
ATOM 749 C C . LEU A 1 91 ? -24.969 -9.889 10.767 1.00 95.31 91 LEU A C 1
ATOM 751 O O . LEU A 1 91 ? -25.140 -11.028 10.325 1.00 95.31 91 LEU A O 1
ATOM 755 N N . THR A 1 92 ? -25.660 -9.412 11.806 1.00 92.94 92 THR A N 1
ATOM 756 C CA . THR A 1 92 ? -26.744 -10.125 12.505 1.00 92.94 92 THR A CA 1
ATOM 757 C C . THR A 1 92 ? -28.074 -9.376 12.395 1.00 92.94 92 THR A C 1
ATOM 759 O O . THR A 1 92 ? -28.098 -8.156 12.290 1.00 92.94 92 THR A O 1
ATOM 762 N N . ASN A 1 93 ? -29.205 -10.081 12.472 1.00 84.50 93 ASN A N 1
ATOM 763 C CA . ASN A 1 93 ? -30.545 -9.503 12.260 1.00 84.50 93 ASN A CA 1
ATOM 764 C C . ASN A 1 93 ? -31.124 -8.760 13.489 1.00 84.50 93 ASN A C 1
ATOM 766 O O . ASN A 1 93 ? -32.339 -8.657 13.636 1.00 84.50 93 ASN A O 1
ATOM 770 N N . LEU A 1 94 ? -30.274 -8.264 14.394 1.00 84.62 94 LEU A N 1
ATOM 771 C CA . LEU A 1 94 ? -30.682 -7.592 15.633 1.00 84.62 94 LEU A CA 1
ATOM 772 C C . LEU A 1 94 ? -30.564 -6.076 15.501 1.00 84.62 94 LEU A C 1
ATOM 774 O O . LEU A 1 94 ? -29.459 -5.550 15.391 1.00 84.62 94 LEU A O 1
ATOM 778 N N . ASN A 1 95 ? -31.690 -5.371 15.557 1.00 73.56 95 ASN A N 1
ATOM 779 C CA . ASN A 1 95 ? -31.706 -3.917 15.376 1.00 73.56 95 ASN A CA 1
ATOM 780 C C . ASN A 1 95 ? -31.318 -3.134 16.638 1.00 73.56 95 ASN A C 1
ATOM 782 O O . ASN A 1 95 ? -30.822 -2.013 16.525 1.00 73.56 95 ASN A O 1
ATOM 786 N N . ASP A 1 96 ? -31.514 -3.722 17.820 1.00 78.06 96 ASP A N 1
ATOM 787 C CA . ASP A 1 96 ? -31.289 -3.063 19.104 1.00 78.06 96 ASP A CA 1
ATOM 788 C C . ASP A 1 96 ? -30.286 -3.821 19.974 1.00 78.06 96 ASP A C 1
ATOM 790 O O . ASP A 1 96 ? -30.164 -5.046 19.919 1.00 78.06 96 ASP A O 1
ATOM 794 N N . VAL A 1 97 ? -29.569 -3.062 20.801 1.00 85.69 97 VAL A N 1
ATOM 795 C CA . VAL A 1 97 ? -28.690 -3.608 21.835 1.00 85.69 97 VAL A CA 1
ATOM 796 C C . VAL A 1 97 ? -29.533 -3.995 23.042 1.00 85.69 97 VAL A C 1
ATOM 798 O O . VAL A 1 97 ? -30.421 -3.249 23.461 1.00 85.69 97 VAL A O 1
ATOM 801 N N . LYS A 1 98 ? -29.229 -5.148 23.637 1.00 84.06 98 LYS A N 1
ATOM 802 C CA . LYS A 1 98 ? -29.887 -5.610 24.858 1.00 84.06 98 LYS A CA 1
ATOM 803 C C . LYS A 1 98 ? -29.760 -4.575 25.992 1.00 84.06 98 LYS A C 1
ATOM 805 O O . LYS A 1 98 ? -28.666 -4.085 26.277 1.00 84.06 98 LYS A O 1
ATOM 810 N N . LYS A 1 99 ? -30.879 -4.252 26.656 1.00 79.25 99 LYS A N 1
ATOM 811 C CA . LYS A 1 99 ? -30.970 -3.171 27.663 1.00 79.25 99 LYS A CA 1
ATOM 812 C C . LYS A 1 99 ? -30.100 -3.381 28.913 1.00 79.25 99 LYS A C 1
ATOM 814 O O . LYS A 1 99 ? -29.766 -2.405 29.573 1.00 79.25 99 LYS A O 1
ATOM 819 N N . ASP A 1 100 ? -29.758 -4.619 29.253 1.00 85.94 100 ASP A N 1
ATOM 820 C CA . ASP A 1 100 ? -28.982 -5.012 30.441 1.00 85.94 100 ASP A CA 1
ATOM 821 C C . ASP A 1 100 ? -27.501 -5.315 30.137 1.00 85.94 100 ASP A C 1
ATOM 823 O O . ASP A 1 100 ? -26.786 -5.835 31.002 1.00 85.94 100 ASP A O 1
ATOM 827 N N . CYS A 1 101 ? -27.020 -4.996 28.929 1.00 92.38 101 CYS A N 1
ATOM 828 C CA . CYS A 1 101 ? -25.618 -5.199 28.576 1.00 92.38 101 CYS A CA 1
ATOM 829 C C . CYS A 1 101 ? -24.674 -4.326 29.419 1.00 92.38 101 CYS A C 1
ATOM 831 O O . CYS A 1 101 ? -25.038 -3.259 29.920 1.00 92.38 101 CYS A O 1
ATOM 833 N N . LYS A 1 102 ? -23.432 -4.788 29.589 1.00 94.06 102 LYS A N 1
ATOM 834 C CA . LYS A 1 102 ? -22.420 -4.095 30.407 1.00 94.06 102 LYS A CA 1
ATOM 835 C C . LYS A 1 102 ? -21.460 -3.233 29.595 1.00 94.06 102 LYS A C 1
ATOM 837 O O . LYS A 1 102 ? -20.681 -2.493 30.186 1.00 94.06 102 LYS A O 1
ATOM 842 N N . GLY A 1 103 ? -21.529 -3.301 28.269 1.00 96.06 103 GLY A N 1
ATOM 843 C CA . GLY A 1 103 ? -20.673 -2.525 27.386 1.00 96.06 103 GLY A CA 1
ATOM 844 C C . GLY A 1 103 ? -20.868 -2.861 25.914 1.00 96.06 103 GLY A C 1
ATOM 845 O O . GLY A 1 103 ? -21.559 -3.817 25.548 1.00 96.06 103 GLY A O 1
ATOM 846 N N . ILE A 1 104 ? -20.233 -2.051 25.074 1.00 97.75 104 ILE A N 1
ATOM 847 C CA . ILE A 1 104 ? -20.050 -2.298 23.643 1.00 97.75 104 ILE A CA 1
ATOM 848 C C . ILE A 1 104 ? -18.577 -2.617 23.403 1.00 97.75 104 ILE A C 1
ATOM 850 O O . ILE A 1 104 ? -17.712 -1.920 23.934 1.00 97.75 104 ILE A O 1
ATOM 854 N N . LEU A 1 105 ? -18.296 -3.635 22.590 1.00 98.50 105 LEU A N 1
ATOM 855 C CA . LEU A 1 105 ? -16.939 -4.051 22.254 1.00 98.50 105 LEU A CA 1
ATOM 856 C C . LEU A 1 105 ? -16.576 -3.622 20.830 1.00 98.50 105 LEU A C 1
ATOM 858 O O . LEU A 1 105 ? -17.237 -4.023 19.876 1.00 98.50 105 LEU A O 1
ATOM 862 N N . TYR A 1 106 ? -15.500 -2.856 20.672 1.00 98.81 106 TYR A N 1
ATOM 863 C CA . TYR A 1 106 ? -14.787 -2.720 19.406 1.00 98.81 106 TYR A CA 1
ATOM 864 C C . TYR A 1 106 ? -13.629 -3.722 19.376 1.00 98.81 106 TYR A C 1
ATOM 866 O O . TYR A 1 106 ? -12.607 -3.533 20.034 1.00 98.81 106 TYR A O 1
ATOM 874 N N . TRP A 1 107 ? -13.798 -4.787 18.600 1.00 98.69 107 TRP A N 1
ATOM 875 C CA . TRP A 1 107 ? -12.721 -5.686 18.216 1.00 98.69 107 TRP A CA 1
ATOM 876 C C . TRP A 1 107 ? -11.910 -5.038 17.088 1.00 98.69 107 TRP A C 1
ATOM 878 O O . TRP A 1 107 ? -12.268 -5.107 15.910 1.00 98.69 107 TRP A O 1
ATOM 888 N N . MET A 1 108 ? -10.829 -4.373 17.491 1.00 98.75 108 MET A N 1
ATOM 889 C CA . MET A 1 108 ? -9.868 -3.727 16.606 1.00 98.75 108 MET A CA 1
ATOM 890 C C . MET A 1 108 ? -8.933 -4.779 16.011 1.00 98.75 108 MET A C 1
ATOM 892 O O . MET A 1 108 ? -8.397 -5.612 16.746 1.00 98.75 108 MET A O 1
ATOM 896 N N . PHE A 1 109 ? -8.718 -4.727 14.695 1.00 97.69 109 PHE A N 1
ATOM 897 C CA . PHE A 1 109 ? -7.779 -5.625 14.027 1.00 97.69 109 PHE A CA 1
ATOM 898 C C . PHE A 1 109 ? -6.927 -4.913 12.971 1.00 97.69 109 PHE A C 1
ATOM 900 O O . PHE A 1 109 ? -5.735 -4.708 13.187 1.00 97.69 109 PHE A O 1
ATOM 907 N N . ARG A 1 110 ? -7.505 -4.496 11.841 1.00 98.44 110 ARG A N 1
ATOM 908 C CA . ARG A 1 110 ? -6.756 -3.862 10.742 1.00 98.44 110 ARG A CA 1
ATOM 909 C C . ARG A 1 110 ? -6.440 -2.394 11.015 1.00 98.44 110 ARG A C 1
ATOM 911 O O . ARG A 1 110 ? -5.396 -1.899 10.602 1.00 98.44 110 ARG A O 1
ATOM 918 N N . ASP A 1 111 ? -7.345 -1.678 11.680 1.00 98.69 111 ASP A N 1
ATOM 919 C CA . ASP A 1 111 ? -7.256 -0.230 11.868 1.00 98.69 111 ASP A CA 1
ATOM 920 C C . ASP A 1 111 ? -6.764 0.130 13.279 1.00 98.69 111 ASP A C 1
ATOM 922 O O . ASP A 1 111 ? -7.514 0.668 14.097 1.00 98.69 111 ASP A O 1
ATOM 926 N N . ALA A 1 112 ? -5.484 -0.154 13.567 1.00 98.25 112 ALA A N 1
ATOM 927 C CA . ALA A 1 112 ? -4.870 0.043 14.885 1.00 98.25 112 ALA A CA 1
ATOM 928 C C . ALA A 1 112 ? -4.567 1.521 15.206 1.00 98.25 112 ALA A C 1
ATOM 930 O O . ALA A 1 112 ? -3.415 1.954 15.296 1.00 98.25 112 ALA A O 1
ATOM 931 N N . ARG A 1 113 ? -5.631 2.311 15.386 1.00 98.56 113 ARG A N 1
ATOM 932 C CA . ARG A 1 113 ? -5.601 3.715 15.823 1.00 98.56 113 ARG A CA 1
ATOM 933 C C . ARG A 1 113 ? -6.932 4.120 16.460 1.00 98.56 113 ARG A C 1
ATOM 935 O O . ARG A 1 113 ? -7.990 3.624 16.070 1.00 98.56 113 ARG A O 1
ATOM 942 N N . VAL A 1 114 ? -6.891 5.075 17.387 1.00 98.56 114 VAL A N 1
ATOM 943 C CA . VAL A 1 114 ? -8.097 5.700 17.967 1.00 98.56 114 VAL A CA 1
ATOM 944 C C . VAL A 1 114 ? -8.652 6.775 17.031 1.00 98.56 114 VAL A C 1
ATOM 946 O O . VAL A 1 114 ? -9.847 6.827 16.742 1.00 98.56 114 VAL A O 1
ATOM 949 N N . GLN A 1 115 ? -7.767 7.635 16.533 1.00 98.00 115 GLN A N 1
ATOM 950 C CA . GLN A 1 115 ? -8.130 8.809 15.748 1.00 98.00 115 GLN A CA 1
ATOM 951 C C . GLN A 1 115 ? -8.362 8.484 14.268 1.00 98.00 115 GLN A C 1
ATOM 953 O O . GLN A 1 115 ? -7.708 7.618 13.692 1.00 98.00 115 GLN A O 1
ATOM 958 N N . ASP A 1 116 ? -9.275 9.222 13.626 1.00 98.38 116 ASP A N 1
ATOM 959 C CA . ASP A 1 116 ? -9.657 9.030 12.215 1.00 98.38 116 ASP A CA 1
ATOM 960 C C . ASP A 1 116 ? -9.993 7.558 11.870 1.00 98.38 116 ASP A C 1
ATOM 962 O O . ASP A 1 116 ? -9.606 7.023 10.821 1.00 98.38 116 ASP A O 1
ATOM 966 N N . ASN A 1 117 ? -10.681 6.878 12.791 1.00 98.75 117 ASN A N 1
ATOM 967 C CA . ASN A 1 117 ? -11.108 5.488 12.670 1.00 98.75 117 ASN A CA 1
ATOM 968 C C . ASN A 1 117 ? -12.643 5.414 12.675 1.00 98.75 117 ASN A C 1
ATOM 970 O O . ASN A 1 117 ? -13.289 5.658 13.695 1.00 98.75 117 ASN A O 1
ATOM 974 N N . TRP A 1 118 ? -13.240 5.073 11.528 1.00 98.75 118 TRP A N 1
ATOM 975 C CA . TRP A 1 118 ? -14.697 4.994 11.402 1.00 98.75 118 TRP A CA 1
ATOM 976 C C . TRP A 1 118 ? -15.321 3.882 12.254 1.00 98.75 118 TRP A C 1
ATOM 978 O O . TRP A 1 118 ? -16.435 4.074 12.741 1.00 98.75 118 TRP A O 1
ATOM 988 N N . ALA A 1 119 ? -14.617 2.768 12.480 1.00 98.75 119 ALA A N 1
ATOM 989 C CA . ALA A 1 119 ? -15.080 1.679 13.339 1.00 98.75 119 ALA A CA 1
ATOM 990 C C . ALA A 1 119 ? -15.105 2.122 14.807 1.00 98.75 119 ALA A C 1
ATOM 992 O O . ALA A 1 119 ? -16.117 1.946 15.487 1.00 98.75 119 ALA A O 1
ATOM 993 N N . PHE A 1 120 ? -14.050 2.807 15.259 1.00 98.62 120 PHE A N 1
ATOM 994 C CA . PHE A 1 120 ? -13.975 3.372 16.609 1.00 98.62 120 PHE A CA 1
ATOM 995 C C . PHE A 1 120 ? -15.069 4.423 16.844 1.00 98.62 120 PHE A C 1
ATOM 997 O O . PHE A 1 120 ? -15.792 4.370 17.840 1.00 98.62 120 PHE A O 1
ATOM 1004 N N . LEU A 1 121 ? -15.241 5.359 15.903 1.00 98.50 121 LEU A N 1
ATOM 1005 C CA . LEU A 1 121 ? -16.280 6.391 15.975 1.00 98.50 121 LEU A CA 1
ATOM 1006 C C . LEU A 1 121 ? -17.686 5.778 16.016 1.00 98.50 121 LEU A C 1
ATOM 1008 O O . LEU A 1 121 ? -18.532 6.217 16.798 1.00 98.50 121 LEU A O 1
ATOM 1012 N N . PHE A 1 122 ? -17.940 4.749 15.204 1.00 98.31 122 PHE A N 1
ATOM 1013 C CA . PHE A 1 122 ? -19.210 4.029 15.219 1.00 98.31 122 PHE A CA 1
ATOM 1014 C C . PHE A 1 122 ? -19.444 3.320 16.561 1.00 98.31 122 PHE A C 1
ATOM 1016 O O . PHE A 1 122 ? -20.519 3.468 17.147 1.00 98.31 122 PHE A O 1
ATOM 1023 N N . ALA A 1 123 ? -18.429 2.633 17.091 1.00 98.25 123 ALA A N 1
ATOM 1024 C CA . ALA A 1 123 ? -18.504 1.946 18.376 1.00 98.25 123 ALA A CA 1
ATOM 1025 C C . ALA A 1 123 ? -18.760 2.918 19.541 1.00 98.25 123 ALA A C 1
ATOM 1027 O O . ALA A 1 123 ? -19.663 2.684 20.346 1.00 98.25 123 ALA A O 1
ATOM 1028 N N . GLN A 1 124 ? -18.056 4.056 19.592 1.00 98.06 124 GLN A N 1
ATOM 1029 C CA . GLN A 1 124 ? -18.288 5.085 20.609 1.00 98.06 124 GLN A CA 1
ATOM 1030 C C . GLN A 1 124 ? -19.692 5.684 20.503 1.00 98.06 124 GLN A C 1
ATOM 1032 O O . GLN A 1 124 ? -20.388 5.814 21.511 1.00 98.06 124 GLN A O 1
ATOM 1037 N N . LYS A 1 125 ? -20.154 5.999 19.288 1.00 96.69 125 LYS A N 1
ATOM 1038 C CA . LYS A 1 125 ? -21.516 6.504 19.072 1.00 96.69 125 LYS A CA 1
ATOM 1039 C C . LYS A 1 125 ? -22.573 5.514 19.561 1.00 96.69 125 LYS A C 1
ATOM 1041 O O . LYS A 1 125 ? -23.552 5.922 20.185 1.00 96.69 125 LYS A O 1
ATOM 1046 N N . MET A 1 126 ? -22.372 4.226 19.293 1.00 95.56 126 MET A N 1
ATOM 1047 C CA . MET A 1 126 ? -23.270 3.157 19.718 1.00 95.56 126 MET A CA 1
ATOM 1048 C C . MET A 1 126 ? -23.271 2.976 21.239 1.00 95.56 126 MET A C 1
ATOM 1050 O O . MET A 1 126 ? -24.346 2.867 21.830 1.00 95.56 126 MET A O 1
ATOM 1054 N N . ALA A 1 127 ? -22.102 3.015 21.881 1.00 96.81 127 ALA A N 1
ATOM 1055 C CA . ALA A 1 127 ? -21.972 2.932 23.334 1.00 96.81 127 ALA A CA 1
ATOM 1056 C C . ALA A 1 127 ? -22.667 4.105 24.040 1.00 96.81 127 ALA A C 1
ATOM 1058 O O . ALA A 1 127 ? -23.466 3.891 24.952 1.00 96.81 127 ALA A O 1
ATOM 1059 N N . ILE A 1 128 ? -22.452 5.337 23.562 1.00 96.56 128 ILE A N 1
ATOM 1060 C CA . ILE A 1 128 ? -23.091 6.532 24.129 1.00 96.56 128 ILE A CA 1
ATOM 1061 C C . ILE A 1 128 ? -24.611 6.491 23.947 1.00 96.56 128 ILE A C 1
ATOM 1063 O O . ILE A 1 128 ? -25.346 6.752 24.898 1.00 96.56 128 ILE A O 1
ATOM 1067 N N . LYS A 1 129 ? -25.104 6.117 22.755 1.00 94.56 129 LYS A N 1
ATOM 1068 C CA . LYS A 1 129 ? -26.551 5.998 22.494 1.00 94.56 129 LYS A CA 1
ATOM 1069 C C . LYS A 1 129 ? -27.228 5.031 23.475 1.00 94.56 129 LYS A C 1
ATOM 1071 O O . LYS A 1 129 ? -28.360 5.279 23.881 1.00 94.56 129 LYS A O 1
ATOM 1076 N N . ASN A 1 130 ? -26.533 3.960 23.856 1.00 94.75 130 ASN A N 1
ATOM 1077 C CA . ASN A 1 130 ? -27.031 2.950 24.789 1.00 94.75 130 ASN A CA 1
ATOM 1078 C C . ASN A 1 130 ? -26.648 3.216 26.254 1.00 94.75 130 ASN A C 1
ATOM 1080 O O . ASN A 1 130 ? -27.020 2.430 27.117 1.00 94.75 130 ASN A O 1
ATOM 1084 N N . LYS A 1 131 ? -25.958 4.326 26.551 1.00 95.69 131 LYS A N 1
ATOM 1085 C CA . LYS A 1 131 ? -25.535 4.717 27.905 1.00 95.69 131 LYS A CA 1
ATOM 1086 C C . LYS A 1 131 ? -24.689 3.659 28.624 1.00 95.69 131 LYS A C 1
ATOM 1088 O O . LYS A 1 131 ? -24.852 3.428 29.822 1.00 95.69 131 LYS A O 1
ATOM 1093 N N . VAL A 1 132 ? -23.793 3.009 27.885 1.00 96.44 132 VAL A N 1
ATOM 1094 C CA . VAL A 1 132 ? -22.922 1.942 28.398 1.00 96.44 132 VAL A CA 1
ATOM 1095 C C . VAL A 1 132 ? -21.443 2.233 28.122 1.00 96.44 132 VAL A C 1
ATOM 1097 O O . VAL A 1 132 ? -21.122 3.023 27.228 1.00 96.44 132 VAL A O 1
ATOM 1100 N N . PRO A 1 133 ? -20.519 1.611 28.872 1.00 97.31 133 PRO A N 1
ATOM 1101 C CA . PRO A 1 133 ? -19.084 1.688 28.614 1.00 97.31 133 PRO A CA 1
ATOM 1102 C C . PRO A 1 133 ? -18.688 1.208 27.214 1.00 97.31 133 PRO A C 1
ATOM 1104 O O . PRO A 1 133 ? -19.304 0.303 26.646 1.00 97.31 133 PRO A O 1
ATOM 1107 N N . LEU A 1 134 ? -17.621 1.800 26.675 1.00 98.19 134 LEU A N 1
ATOM 1108 C CA . LEU A 1 134 ? -16.944 1.315 25.477 1.00 98.19 134 LEU A CA 1
ATOM 1109 C C . LEU A 1 134 ? -15.698 0.522 25.882 1.00 98.19 134 LEU A C 1
ATOM 1111 O O . LEU A 1 134 ? -14.884 0.979 26.689 1.00 98.19 134 LEU A O 1
ATOM 1115 N N . HIS A 1 135 ? -15.550 -0.652 25.283 1.00 98.25 135 HIS A N 1
ATOM 1116 C CA . HIS A 1 135 ? -14.387 -1.517 25.402 1.00 98.25 135 HIS A CA 1
ATOM 1117 C C . HIS A 1 135 ? -13.759 -1.660 24.021 1.00 98.25 135 HIS A C 1
ATOM 1119 O O . HIS A 1 135 ? -14.464 -1.812 23.028 1.00 98.25 135 HIS A O 1
ATOM 1125 N N . VAL A 1 136 ? -12.438 -1.618 23.958 1.00 98.62 136 VAL A N 1
ATOM 1126 C CA . VAL A 1 136 ? -11.656 -1.882 22.751 1.00 98.62 136 VAL A CA 1
ATOM 1127 C C . VAL A 1 136 ? -10.771 -3.073 23.055 1.00 98.62 136 VAL A C 1
ATOM 1129 O O . VAL A 1 136 ? -10.156 -3.106 24.117 1.00 98.62 136 VAL A O 1
ATOM 1132 N N . CYS A 1 137 ? -10.693 -4.049 22.163 1.00 98.31 137 CYS A N 1
ATOM 1133 C CA . CYS A 1 137 ? -9.767 -5.159 22.331 1.00 98.31 137 CYS A CA 1
ATOM 1134 C C . CYS A 1 137 ? -8.955 -5.416 21.070 1.00 98.31 137 CYS A C 1
ATOM 1136 O O . CYS A 1 137 ? -9.427 -5.176 19.957 1.00 98.31 137 CYS A O 1
ATOM 1138 N N . PHE A 1 138 ? -7.756 -5.954 21.269 1.00 98.44 138 PHE A N 1
ATOM 1139 C CA . PHE A 1 138 ? -6.903 -6.473 20.211 1.00 98.44 138 PHE A CA 1
ATOM 1140 C C . PHE A 1 138 ? -6.426 -7.876 20.595 1.00 98.44 138 PHE A C 1
ATOM 1142 O O . PHE A 1 138 ? -5.980 -8.085 21.722 1.00 98.44 138 PHE A O 1
ATOM 1149 N N . CYS A 1 139 ? -6.514 -8.826 19.665 1.00 97.25 139 CYS A N 1
ATOM 1150 C CA . CYS A 1 139 ? -6.051 -10.199 19.867 1.00 97.25 139 CYS A CA 1
ATOM 1151 C C . CYS A 1 139 ? -4.623 -10.352 19.332 1.00 97.25 139 CYS A C 1
ATOM 1153 O O . CYS A 1 139 ? -4.400 -10.225 18.126 1.00 97.25 139 CYS A O 1
ATOM 1155 N N . ILE A 1 140 ? -3.660 -10.631 20.208 1.00 95.81 140 ILE A N 1
ATOM 1156 C CA . ILE A 1 140 ? -2.327 -11.064 19.799 1.00 95.81 140 ILE A CA 1
ATOM 1157 C C . ILE A 1 140 ? -2.420 -12.521 19.362 1.00 95.81 140 ILE A C 1
ATOM 1159 O O . ILE A 1 140 ? -2.788 -13.408 20.126 1.00 95.81 140 ILE A O 1
ATOM 1163 N N . LEU A 1 141 ? -2.108 -12.744 18.091 1.00 94.12 141 LEU A N 1
ATOM 1164 C CA . LEU A 1 141 ? -2.172 -14.056 17.470 1.00 94.12 141 LEU A CA 1
ATOM 1165 C C . LEU A 1 141 ? -0.881 -14.829 17.754 1.00 94.12 141 LEU A C 1
ATOM 1167 O O . LEU A 1 141 ? 0.188 -14.268 17.490 1.00 94.12 141 LEU A O 1
ATOM 1171 N N . PRO A 1 142 ? -0.954 -16.113 18.156 1.00 91.44 142 PRO A N 1
ATOM 1172 C CA . PRO A 1 142 ? 0.225 -16.970 18.261 1.00 91.44 142 PRO A CA 1
ATOM 1173 C C . PRO A 1 142 ? 1.006 -17.002 16.947 1.00 91.44 142 PRO A C 1
ATOM 1175 O O . PRO A 1 142 ? 2.219 -16.844 16.936 1.00 91.44 142 PRO A O 1
ATOM 1178 N N . LYS A 1 143 ? 0.303 -17.089 15.814 1.00 92.38 143 LYS A N 1
ATOM 1179 C CA . LYS A 1 143 ? 0.899 -17.023 14.481 1.00 92.38 143 LYS A CA 1
ATOM 1180 C C . LYS A 1 143 ? -0.029 -16.294 13.520 1.00 92.38 143 LYS A C 1
ATOM 1182 O O . LYS A 1 143 ? -1.177 -16.691 13.342 1.00 92.38 143 LYS A O 1
ATOM 1187 N N . PHE A 1 144 ? 0.472 -15.250 12.863 1.00 91.69 144 PHE A N 1
ATOM 1188 C CA . PHE A 1 144 ? -0.265 -14.538 11.821 1.00 91.69 144 PHE A CA 1
ATOM 1189 C C . PHE A 1 144 ? 0.427 -14.669 10.465 1.00 91.69 144 PHE A C 1
ATOM 1191 O O . PHE A 1 144 ? 1.384 -13.950 10.175 1.00 91.69 144 PHE A O 1
ATOM 1198 N N . LEU A 1 145 ? -0.082 -15.573 9.621 1.00 92.25 145 LEU A N 1
ATOM 1199 C CA . LEU A 1 145 ? 0.445 -15.822 8.273 1.00 92.25 145 LEU A CA 1
ATOM 1200 C C . LEU A 1 145 ? 1.980 -15.998 8.303 1.00 92.25 145 LEU A C 1
ATOM 1202 O O . LEU A 1 145 ? 2.478 -16.823 9.070 1.00 92.25 145 LEU A O 1
ATOM 1206 N N . ASN A 1 146 ? 2.723 -15.216 7.512 1.00 92.69 146 ASN A N 1
ATOM 1207 C CA . ASN A 1 146 ? 4.191 -15.222 7.478 1.00 92.69 146 ASN A CA 1
ATOM 1208 C C . ASN A 1 146 ? 4.817 -14.073 8.288 1.00 92.69 146 ASN A C 1
ATOM 1210 O O . ASN A 1 146 ? 5.963 -13.688 8.054 1.00 92.69 146 ASN A O 1
ATOM 1214 N N . SER A 1 147 ? 4.072 -13.497 9.235 1.00 95.38 147 SER A N 1
ATOM 1215 C CA . SER A 1 147 ? 4.556 -12.383 10.049 1.00 95.38 147 SER A CA 1
ATOM 1216 C C . SER A 1 147 ? 5.692 -12.820 10.966 1.00 95.38 147 SER A C 1
ATOM 1218 O O . SER A 1 147 ? 5.599 -13.783 11.720 1.00 95.38 147 SER A O 1
ATOM 1220 N N . THR A 1 148 ? 6.776 -12.061 10.909 1.00 96.69 148 THR A N 1
ATOM 1221 C CA . THR A 1 148 ? 7.980 -12.248 11.728 1.00 96.69 148 THR A CA 1
ATOM 1222 C C . THR A 1 148 ? 7.965 -11.354 12.963 1.00 96.69 148 THR A C 1
ATOM 1224 O O . THR A 1 148 ? 7.159 -10.424 13.059 1.00 96.69 148 THR A O 1
ATOM 1227 N N . MET A 1 149 ? 8.895 -11.572 13.896 1.00 95.44 149 MET A N 1
ATOM 1228 C CA . MET A 1 149 ? 8.971 -10.794 15.138 1.00 95.44 149 MET A CA 1
ATOM 1229 C C . MET A 1 149 ? 9.120 -9.278 14.899 1.00 95.44 149 MET A C 1
ATOM 1231 O O . MET A 1 149 ? 8.632 -8.467 15.687 1.00 95.44 149 MET A O 1
ATOM 1235 N N . ARG A 1 150 ? 9.715 -8.878 13.765 1.00 95.56 150 ARG A N 1
ATOM 1236 C CA . ARG A 1 150 ? 9.746 -7.484 13.288 1.00 95.56 150 ARG A CA 1
ATOM 1237 C C . ARG A 1 150 ? 8.345 -6.855 13.245 1.00 95.56 150 ARG A C 1
ATOM 1239 O O . ARG A 1 150 ? 8.187 -5.715 13.676 1.00 95.56 150 ARG A O 1
ATOM 1246 N N . HIS A 1 151 ? 7.353 -7.572 12.719 1.00 97.44 151 HIS A N 1
ATOM 1247 C CA . HIS A 1 151 ? 5.982 -7.080 12.556 1.00 97.44 151 HIS A CA 1
ATOM 1248 C C . HIS A 1 151 ? 5.285 -6.943 13.904 1.00 97.44 151 HIS A C 1
ATOM 1250 O O . HIS A 1 151 ? 4.732 -5.888 14.208 1.00 97.44 151 HIS A O 1
ATOM 1256 N N . TYR A 1 152 ? 5.383 -7.980 14.739 1.00 96.38 152 TYR A N 1
ATOM 1257 C CA . TYR A 1 152 ? 4.786 -7.991 16.072 1.00 96.38 152 TYR A CA 1
ATOM 1258 C C . TYR A 1 152 ? 5.310 -6.853 16.944 1.00 96.38 152 TYR A C 1
ATOM 1260 O O . TYR A 1 152 ? 4.518 -6.146 17.557 1.00 96.38 152 TYR A O 1
ATOM 1268 N N . LYS A 1 153 ? 6.624 -6.609 16.958 1.00 95.25 153 LYS A N 1
ATOM 1269 C CA . LYS A 1 153 ? 7.207 -5.505 17.735 1.00 95.25 153 LYS A CA 1
ATOM 1270 C C . LYS A 1 153 ? 6.791 -4.128 17.212 1.00 95.25 153 LYS A C 1
ATOM 1272 O O . LYS A 1 153 ? 6.507 -3.228 18.009 1.00 95.25 153 LYS A O 1
ATOM 1277 N N . PHE A 1 154 ? 6.702 -3.972 15.887 1.00 96.56 154 PHE A N 1
ATOM 1278 C CA . PHE A 1 154 ? 6.193 -2.748 15.266 1.00 96.56 154 PHE A CA 1
ATOM 1279 C C . PHE A 1 154 ? 4.743 -2.471 15.693 1.00 96.56 154 PHE A C 1
ATOM 1281 O O . PHE A 1 154 ? 4.443 -1.382 16.180 1.00 96.56 154 PHE A O 1
ATOM 1288 N N . LEU A 1 155 ? 3.869 -3.476 15.583 1.00 96.94 155 LEU A N 1
ATOM 1289 C CA . LEU A 1 155 ? 2.469 -3.408 16.001 1.00 96.94 155 LEU A CA 1
ATOM 1290 C C . LEU A 1 155 ? 2.327 -3.129 17.503 1.00 96.94 155 LEU A C 1
ATOM 1292 O O . LEU A 1 155 ? 1.625 -2.193 17.879 1.00 96.94 155 LEU A O 1
ATOM 1296 N N . LEU A 1 156 ? 3.023 -3.890 18.355 1.00 96.19 156 LEU A N 1
ATOM 1297 C CA . LEU A 1 156 ? 2.910 -3.805 19.815 1.00 96.19 156 LEU A CA 1
ATOM 1298 C C . LEU A 1 156 ? 3.216 -2.395 20.329 1.00 96.19 156 LEU A C 1
ATOM 1300 O O . LEU A 1 156 ? 2.493 -1.872 21.172 1.00 96.19 156 LEU A O 1
ATOM 1304 N N . THR A 1 157 ? 4.236 -1.747 19.761 1.00 94.94 157 THR A N 1
ATOM 1305 C CA . THR A 1 157 ? 4.589 -0.359 20.093 1.00 94.94 157 THR A CA 1
ATOM 1306 C C . THR A 1 157 ? 3.436 0.607 19.791 1.00 94.94 157 THR A C 1
ATOM 1308 O O . THR A 1 157 ? 3.173 1.520 20.571 1.00 94.94 157 THR A O 1
ATOM 1311 N N . GLY A 1 158 ? 2.717 0.400 18.682 1.00 96.81 158 GLY A N 1
ATOM 1312 C CA . GLY A 1 158 ? 1.525 1.183 18.354 1.00 96.81 158 GLY A CA 1
ATOM 1313 C C . GLY A 1 158 ? 0.341 0.888 19.279 1.00 96.81 158 GLY A C 1
ATOM 1314 O O . GLY A 1 158 ? -0.353 1.815 19.686 1.00 96.81 158 GLY A O 1
ATOM 1315 N N . LEU A 1 159 ? 0.140 -0.371 19.682 1.00 98.19 159 LEU A N 1
ATOM 1316 C CA . LEU A 1 159 ? -0.928 -0.741 20.620 1.00 98.19 159 LEU A CA 1
ATOM 1317 C C . LEU A 1 159 ? -0.726 -0.119 22.015 1.00 98.19 159 LEU A C 1
ATOM 1319 O O . LEU A 1 159 ? -1.702 0.286 22.644 1.00 98.19 159 LEU A O 1
ATOM 1323 N N . MET A 1 160 ? 0.520 0.038 22.477 1.00 97.56 160 MET A N 1
ATOM 1324 C CA . MET A 1 160 ? 0.821 0.761 23.724 1.00 97.56 160 MET A CA 1
ATOM 1325 C C . MET A 1 160 ? 0.404 2.241 23.655 1.00 97.56 160 MET A C 1
ATOM 1327 O O . MET A 1 160 ? -0.078 2.808 24.637 1.00 97.56 160 MET A O 1
ATOM 1331 N N . GLU A 1 161 ? 0.569 2.882 22.491 1.00 97.25 161 GLU A N 1
ATOM 1332 C CA . GLU A 1 161 ? 0.104 4.257 22.262 1.00 97.25 161 GLU A CA 1
ATOM 1333 C C . GLU A 1 161 ? -1.430 4.341 22.345 1.00 97.25 161 GLU A C 1
ATOM 1335 O O . GLU A 1 161 ? -1.963 5.250 22.985 1.00 97.25 161 GLU A O 1
ATOM 1340 N N . ILE A 1 162 ? -2.130 3.347 21.785 1.00 98.31 162 ILE A N 1
ATOM 1341 C CA . ILE A 1 162 ? -3.595 3.238 21.829 1.00 98.31 162 ILE A CA 1
ATOM 1342 C C . ILE A 1 162 ? -4.102 3.054 23.260 1.00 98.31 162 ILE A C 1
ATOM 1344 O O . ILE A 1 162 ? -5.039 3.744 23.651 1.00 98.31 162 ILE A O 1
ATOM 1348 N N . GLU A 1 163 ? -3.499 2.173 24.066 1.00 97.94 163 GLU A N 1
ATOM 1349 C CA . GLU A 1 163 ? -3.916 1.973 25.464 1.00 97.94 163 GLU A CA 1
ATOM 1350 C C . GLU A 1 163 ? -3.843 3.280 26.264 1.00 97.94 163 GLU A C 1
ATOM 1352 O O . GLU A 1 163 ? -4.778 3.631 26.995 1.00 97.94 163 GLU A O 1
ATOM 1357 N N . LYS A 1 164 ? -2.755 4.038 26.090 1.00 97.56 164 LYS A N 1
ATOM 1358 C CA . LYS A 1 164 ? -2.578 5.337 26.745 1.00 97.56 164 LYS A CA 1
ATOM 1359 C C . LYS A 1 164 ? -3.664 6.329 26.325 1.00 97.56 164 LYS A C 1
ATOM 1361 O O . LYS A 1 164 ? -4.210 7.039 27.169 1.00 97.56 164 LYS A O 1
ATOM 1366 N N . GLU A 1 165 ? -3.983 6.386 25.035 1.00 97.88 165 GLU A N 1
ATOM 1367 C CA . GLU A 1 165 ? -5.022 7.275 24.519 1.00 97.88 165 GLU A CA 1
ATOM 1368 C C . GLU A 1 165 ? -6.426 6.862 24.992 1.00 97.88 165 GLU A C 1
ATOM 1370 O O . GLU A 1 165 ? -7.174 7.703 25.492 1.00 97.88 165 GLU A O 1
ATOM 1375 N N . CYS A 1 166 ? -6.758 5.570 24.938 1.00 98.19 166 CYS A N 1
ATOM 1376 C CA . CYS A 1 166 ? -8.004 5.012 25.465 1.00 98.19 166 CYS A CA 1
ATOM 1377 C C . CYS A 1 166 ? -8.184 5.333 26.957 1.00 98.19 166 CYS A C 1
ATOM 1379 O O . CYS A 1 166 ? -9.256 5.785 27.362 1.00 98.19 166 CYS A O 1
ATOM 1381 N N . THR A 1 167 ? -7.120 5.213 27.758 1.00 96.25 167 THR A N 1
ATOM 1382 C CA . THR A 1 167 ? -7.140 5.555 29.190 1.00 96.25 167 THR A CA 1
ATOM 1383 C C . THR A 1 167 ? -7.514 7.024 29.410 1.00 96.25 167 THR A C 1
ATOM 1385 O O . THR A 1 167 ? -8.401 7.331 30.209 1.00 96.25 167 THR A O 1
ATOM 1388 N N . ASN A 1 168 ? -6.906 7.946 28.654 1.00 97.50 168 ASN A N 1
ATOM 1389 C CA . ASN A 1 168 ? -7.229 9.377 28.728 1.00 97.50 168 ASN A CA 1
ATOM 1390 C C . ASN A 1 168 ? -8.686 9.672 28.327 1.00 97.50 168 ASN A C 1
ATOM 1392 O O . ASN A 1 168 ? -9.307 10.607 28.843 1.00 97.50 168 ASN A O 1
ATOM 1396 N N . LEU A 1 169 ? -9.240 8.857 27.428 1.00 97.75 169 LEU A N 1
ATOM 1397 C CA . LEU A 1 169 ? -10.612 8.950 26.943 1.00 97.75 169 LEU A CA 1
ATOM 1398 C C . LEU A 1 169 ? -11.630 8.193 27.811 1.00 97.75 169 LEU A C 1
ATOM 1400 O O . LEU A 1 169 ? -12.799 8.182 27.443 1.00 97.75 169 LEU A O 1
ATOM 1404 N N . ASN A 1 170 ? -11.247 7.612 28.958 1.00 97.25 170 ASN A N 1
ATOM 1405 C CA . ASN A 1 170 ? -12.127 6.766 29.788 1.00 97.25 170 ASN A CA 1
ATOM 1406 C C . ASN A 1 170 ? -12.705 5.562 29.009 1.00 97.25 170 ASN A C 1
ATOM 1408 O O . ASN A 1 170 ? -13.883 5.225 29.123 1.00 97.25 170 ASN A O 1
ATOM 1412 N N . ILE A 1 171 ? -11.876 4.934 28.174 1.00 97.69 171 ILE A N 1
ATOM 1413 C CA . ILE A 1 171 ? -12.210 3.758 27.365 1.00 97.69 171 ILE A CA 1
ATOM 1414 C C . ILE A 1 171 ? -11.267 2.627 27.768 1.00 97.69 171 ILE A C 1
ATOM 1416 O O . ILE A 1 171 ? -10.056 2.820 27.851 1.00 97.69 171 ILE A O 1
ATOM 1420 N N . ASN A 1 172 ? -11.811 1.436 28.012 1.00 96.62 172 ASN A N 1
ATOM 1421 C CA . ASN A 1 172 ? -10.999 0.288 28.414 1.00 96.62 172 ASN A CA 1
ATOM 1422 C C . ASN A 1 172 ? -10.359 -0.363 27.183 1.00 96.62 172 ASN A C 1
ATOM 1424 O O . ASN A 1 172 ? -11.079 -0.702 26.244 1.00 96.62 172 ASN A O 1
ATOM 1428 N N . PHE A 1 173 ? -9.043 -0.578 27.209 1.00 98.00 173 PHE A N 1
ATOM 1429 C CA . PHE A 1 173 ? -8.314 -1.308 26.171 1.00 98.00 173 PHE A CA 1
ATOM 1430 C C . PHE A 1 173 ? -7.832 -2.664 26.702 1.00 98.00 173 PHE A C 1
ATOM 1432 O O . PHE A 1 173 ? -7.138 -2.716 27.716 1.00 98.00 173 PHE A O 1
ATOM 1439 N N . HIS A 1 174 ? -8.184 -3.747 26.009 1.00 97.69 174 HIS A N 1
ATOM 1440 C CA . HIS A 1 174 ? -7.896 -5.128 26.407 1.00 97.69 174 HIS A CA 1
ATOM 1441 C C . HIS A 1 174 ? -6.972 -5.790 25.391 1.00 97.69 174 HIS A C 1
ATOM 1443 O O . HIS A 1 174 ? -7.323 -5.920 24.216 1.00 97.69 174 HIS A O 1
ATOM 1449 N N . LEU A 1 175 ? -5.809 -6.240 25.847 1.00 97.38 175 LEU A N 1
ATOM 1450 C CA . LEU A 1 175 ? -4.914 -7.073 25.060 1.00 97.38 175 LEU A CA 1
ATOM 1451 C C . LEU A 1 175 ? -5.237 -8.541 25.350 1.00 97.38 175 LEU A C 1
ATOM 1453 O O . LEU A 1 175 ? -5.013 -9.024 26.458 1.00 97.38 175 LEU A O 1
ATOM 1457 N N . LEU A 1 176 ? -5.803 -9.231 24.365 1.00 95.81 176 LEU A N 1
ATOM 1458 C CA . LEU A 1 176 ? -6.205 -10.632 24.478 1.00 95.81 176 LEU A CA 1
ATOM 1459 C C . LEU A 1 176 ? -5.165 -11.518 23.795 1.00 95.81 176 LEU A C 1
ATOM 1461 O O . LEU A 1 176 ? -4.633 -11.141 22.755 1.00 95.81 176 LEU A O 1
ATOM 1465 N N . ASP A 1 177 ? -4.901 -12.692 24.353 1.00 93.81 177 ASP A N 1
ATOM 1466 C CA . ASP A 1 177 ? -3.954 -13.661 23.796 1.00 93.81 177 ASP A CA 1
ATOM 1467 C C . ASP A 1 177 ? -4.713 -14.844 23.184 1.00 93.81 177 ASP A C 1
ATOM 1469 O O . ASP A 1 177 ? -5.499 -15.493 23.876 1.00 93.81 177 ASP A O 1
ATOM 1473 N N . GLY A 1 178 ? -4.517 -15.093 21.888 1.00 94.12 178 GLY A N 1
ATOM 1474 C CA . GLY A 1 178 ? -5.167 -16.177 21.150 1.00 94.12 178 GLY A CA 1
ATOM 1475 C C . GLY A 1 178 ? -5.967 -15.729 19.925 1.00 94.12 178 GLY A C 1
ATOM 1476 O O . GLY A 1 178 ? -6.056 -14.547 19.586 1.00 94.12 178 GLY A O 1
ATOM 1477 N N . GLU A 1 179 ? -6.556 -16.701 19.224 1.00 95.12 179 GLU A N 1
ATOM 1478 C CA . GLU A 1 179 ? -7.317 -16.433 18.001 1.00 95.12 179 GLU A CA 1
ATOM 1479 C C . GLU A 1 179 ? -8.693 -15.789 18.282 1.00 95.12 179 GLU A C 1
ATOM 1481 O O . GLU A 1 179 ? -9.419 -16.248 19.173 1.00 95.12 179 GLU A O 1
ATOM 1486 N N . PRO A 1 180 ? -9.121 -14.775 17.499 1.00 96.75 180 PRO A N 1
ATOM 1487 C CA . PRO A 1 180 ? -10.355 -14.030 17.752 1.00 96.75 180 PRO A CA 1
ATOM 1488 C C . PRO A 1 180 ? -11.631 -14.878 17.808 1.00 96.75 180 PRO A C 1
ATOM 1490 O O . PRO A 1 180 ? -12.510 -14.624 18.628 1.00 96.75 180 PRO A O 1
ATOM 1493 N N . ASN A 1 181 ? -11.731 -15.914 16.974 1.00 95.38 181 ASN A N 1
ATOM 1494 C CA . ASN A 1 181 ? -12.836 -16.883 16.944 1.00 95.38 181 ASN A CA 1
ATOM 1495 C C . ASN A 1 181 ? -12.963 -17.729 18.225 1.00 95.38 181 ASN A C 1
ATOM 1497 O O . ASN A 1 181 ? -13.948 -18.462 18.359 1.00 95.38 181 ASN A O 1
ATOM 1501 N N . LEU A 1 182 ? -11.982 -17.677 19.125 1.00 95.75 182 LEU A N 1
ATOM 1502 C CA . LEU A 1 182 ? -12.011 -18.322 20.436 1.00 95.75 182 LEU A CA 1
ATOM 1503 C C . LEU A 1 182 ? -12.190 -17.274 21.536 1.00 95.75 182 LEU A C 1
ATOM 1505 O O . LEU A 1 182 ? -13.161 -17.329 22.286 1.00 95.75 182 LEU A O 1
ATOM 1509 N N . VAL A 1 183 ? -11.316 -16.265 21.576 1.00 97.12 183 VAL A N 1
ATOM 1510 C CA . VAL A 1 183 ? -11.267 -15.329 22.710 1.00 97.12 183 VAL A CA 1
ATOM 1511 C C . VAL A 1 183 ? -12.363 -14.265 22.694 1.00 97.12 183 VAL A C 1
ATOM 1513 O O . VAL A 1 183 ? -12.825 -13.860 23.759 1.00 97.12 183 VAL A O 1
ATOM 1516 N N . ILE A 1 184 ? -12.822 -13.809 21.520 1.00 98.00 184 ILE A N 1
ATOM 1517 C CA . ILE A 1 184 ? -13.860 -12.767 21.443 1.00 98.00 184 ILE A CA 1
ATOM 1518 C C . ILE A 1 184 ? -15.214 -13.287 21.948 1.00 98.00 184 ILE A C 1
ATOM 1520 O O . ILE A 1 184 ? -15.817 -12.604 22.780 1.00 98.00 184 ILE A O 1
ATOM 1524 N N . PRO A 1 185 ? -15.714 -14.470 21.528 1.00 97.81 185 PRO A N 1
ATOM 1525 C CA . PRO A 1 185 ? -16.951 -15.021 22.078 1.00 97.81 185 PRO A CA 1
ATOM 1526 C C . PRO A 1 185 ? -16.917 -15.186 23.601 1.00 97.81 185 PRO A C 1
ATOM 1528 O O . PRO A 1 185 ? -17.902 -14.855 24.265 1.00 97.81 185 PRO A O 1
ATOM 1531 N N . ASP A 1 186 ? -15.795 -15.649 24.154 1.00 96.88 186 ASP A N 1
ATOM 1532 C CA . ASP A 1 186 ? -15.635 -15.839 25.598 1.00 96.88 186 ASP A CA 1
ATOM 1533 C C . ASP A 1 186 ? -15.610 -14.500 26.338 1.00 96.88 186 ASP A C 1
ATOM 1535 O O . ASP A 1 186 ? -16.336 -14.321 27.317 1.00 96.88 186 ASP A O 1
ATOM 1539 N N . PHE A 1 187 ? -14.877 -13.511 25.820 1.00 96.44 187 PHE A N 1
ATOM 1540 C CA . PHE A 1 187 ? -14.868 -12.154 26.367 1.00 96.44 187 PHE A CA 1
ATOM 1541 C C . PHE A 1 187 ? -16.274 -11.534 26.376 1.00 96.44 187 PHE A C 1
ATOM 1543 O O . PHE A 1 187 ? -16.714 -10.984 27.388 1.00 96.44 187 PHE A O 1
ATOM 1550 N N . VAL A 1 188 ? -17.016 -11.654 25.270 1.00 96.69 188 VAL A N 1
ATOM 1551 C CA . VAL A 1 188 ? -18.387 -11.131 25.161 1.00 96.69 188 VAL A CA 1
ATOM 1552 C C . VAL A 1 188 ? -19.313 -11.788 26.181 1.00 96.69 188 VAL A C 1
ATOM 1554 O O . VAL A 1 188 ? -20.102 -11.080 26.808 1.00 96.69 188 VAL A O 1
ATOM 1557 N N . LYS A 1 189 ? -19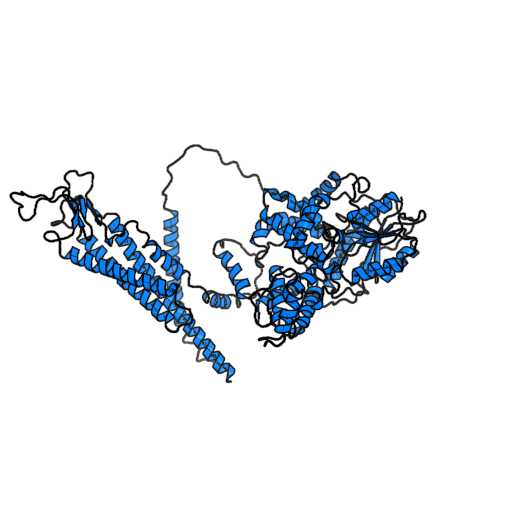.233 -13.113 26.355 1.00 95.00 189 LYS A N 1
ATOM 1558 C CA . LYS A 1 189 ? -20.060 -13.854 27.321 1.00 95.00 189 LYS A CA 1
ATOM 1559 C C . LYS A 1 189 ? -19.720 -13.465 28.758 1.00 95.00 189 LYS A C 1
ATOM 1561 O O . LYS A 1 189 ? -20.625 -13.111 29.513 1.00 95.00 189 LYS A O 1
ATOM 1566 N N . ASN A 1 190 ? -18.434 -13.468 29.105 1.00 94.19 190 ASN A N 1
ATOM 1567 C CA . ASN A 1 190 ? -17.953 -13.188 30.459 1.00 94.19 190 ASN A CA 1
ATOM 1568 C C . ASN A 1 190 ? -18.329 -11.776 30.915 1.00 94.19 190 ASN A C 1
ATOM 1570 O O . ASN A 1 190 ? -18.816 -11.592 32.028 1.00 94.19 190 ASN A O 1
ATOM 1574 N N . TYR A 1 191 ? -18.187 -10.790 30.027 1.00 94.06 191 TYR A N 1
ATOM 1575 C CA . TYR A 1 191 ? -18.478 -9.393 30.339 1.00 94.06 191 TYR A CA 1
ATOM 1576 C C . TYR A 1 191 ? -19.834 -8.909 29.817 1.00 94.06 191 TYR A C 1
ATOM 1578 O O . TYR A 1 191 ? -20.099 -7.714 29.862 1.00 94.06 191 TYR A O 1
ATOM 1586 N N . LYS A 1 192 ? -20.712 -9.800 29.338 1.00 94.62 192 LYS A N 1
ATOM 1587 C CA . LYS A 1 192 ? -22.081 -9.482 28.879 1.00 94.62 192 LYS A CA 1
ATOM 1588 C C . LYS A 1 192 ? -22.136 -8.274 27.926 1.00 94.62 192 LYS A C 1
ATOM 1590 O O . LYS A 1 192 ? -22.901 -7.324 28.139 1.00 94.62 192 LYS A O 1
ATOM 1595 N N . MET A 1 193 ? -21.295 -8.294 26.892 1.00 95.81 193 MET A N 1
ATOM 1596 C CA . MET A 1 193 ? -21.239 -7.234 25.877 1.00 95.81 193 MET A CA 1
ATOM 1597 C C . MET A 1 193 ? -22.482 -7.284 24.979 1.00 95.81 193 MET A C 1
ATOM 1599 O O . MET A 1 193 ? -22.925 -8.357 24.585 1.00 95.81 193 MET A O 1
ATOM 1603 N N . GLY A 1 194 ? -23.052 -6.122 24.655 1.00 95.56 194 GLY A N 1
ATOM 1604 C CA . GLY A 1 194 ? -24.309 -6.029 23.899 1.00 95.56 194 GLY A CA 1
ATOM 1605 C C . GLY A 1 194 ? -24.138 -5.962 22.377 1.00 95.56 194 GLY A C 1
ATOM 1606 O O . GLY A 1 194 ? -25.060 -6.283 21.623 1.00 95.56 194 GLY A O 1
ATOM 1607 N N . ALA A 1 195 ? -22.961 -5.545 21.913 1.00 97.31 195 ALA A N 1
ATOM 1608 C CA . ALA A 1 195 ? -22.607 -5.540 20.501 1.00 97.31 195 ALA A CA 1
ATOM 1609 C C . ALA A 1 195 ? -21.098 -5.700 20.308 1.00 97.31 195 ALA A C 1
ATOM 1611 O O . ALA A 1 195 ? -20.312 -5.262 21.154 1.00 97.31 195 ALA A O 1
ATOM 1612 N N . VAL A 1 196 ? -20.723 -6.273 19.167 1.00 98.25 196 VAL A N 1
ATOM 1613 C CA . VAL A 1 196 ? -19.348 -6.367 18.678 1.00 98.25 196 VAL A CA 1
ATOM 1614 C C . VAL A 1 196 ? -19.241 -5.587 17.375 1.00 98.25 196 VAL A C 1
ATOM 1616 O O . VAL A 1 196 ? -19.929 -5.875 16.397 1.00 98.25 196 VAL A O 1
ATOM 1619 N N . ILE A 1 197 ? -18.373 -4.586 17.360 1.00 98.62 197 ILE A N 1
ATOM 1620 C CA . ILE A 1 197 ? -17.986 -3.842 16.168 1.00 98.62 197 ILE A CA 1
ATOM 1621 C C . ILE A 1 197 ? -16.599 -4.338 15.779 1.00 98.62 197 ILE A C 1
ATOM 1623 O O . ILE A 1 197 ? -15.752 -4.503 16.650 1.00 98.62 197 ILE A O 1
ATOM 1627 N N . THR A 1 198 ? -16.345 -4.557 14.497 1.00 98.69 198 THR A N 1
ATOM 1628 C CA . THR A 1 198 ? -15.010 -4.870 13.980 1.00 98.69 198 THR A CA 1
ATOM 1629 C C . THR A 1 198 ? -14.727 -4.085 12.704 1.00 98.69 198 THR A C 1
ATOM 1631 O O . THR A 1 198 ? -15.654 -3.610 12.040 1.00 98.69 198 THR A O 1
ATOM 1634 N N . ASP A 1 199 ? -13.451 -3.889 12.388 1.00 98.62 199 ASP A N 1
ATOM 1635 C CA . ASP A 1 199 ? -13.031 -3.251 11.143 1.00 98.62 199 ASP A CA 1
ATOM 1636 C C . ASP A 1 199 ? -13.008 -4.245 9.962 1.00 98.62 199 ASP A C 1
ATOM 1638 O O . ASP A 1 199 ? -13.241 -5.448 10.105 1.00 98.62 199 ASP A O 1
ATOM 1642 N N . PHE A 1 200 ? -12.854 -3.723 8.745 1.00 98.69 200 PHE A N 1
ATOM 1643 C CA . PHE A 1 200 ? -12.921 -4.503 7.509 1.00 98.69 200 PHE A CA 1
ATOM 1644 C C . PHE A 1 200 ? -11.531 -4.877 6.988 1.00 98.69 200 PHE A C 1
ATOM 1646 O O . PHE A 1 200 ? -10.690 -4.011 6.724 1.00 98.69 200 PHE A O 1
ATOM 1653 N N . PHE A 1 201 ? -11.329 -6.170 6.725 1.00 98.38 201 PHE A N 1
ATOM 1654 C CA . PHE A 1 201 ? -10.111 -6.679 6.108 1.00 98.38 201 PHE A CA 1
ATOM 1655 C C . PHE A 1 201 ? -10.419 -7.837 5.143 1.00 98.38 201 PHE A C 1
ATOM 1657 O O . PHE A 1 201 ? -10.787 -8.911 5.612 1.00 98.38 201 PHE A O 1
ATOM 1664 N N . PRO A 1 202 ? -10.274 -7.669 3.811 1.00 98.25 202 PRO A N 1
ATOM 1665 C CA . PRO A 1 202 ? -10.779 -8.646 2.838 1.00 98.25 202 PRO A CA 1
ATOM 1666 C C . PRO A 1 202 ? -9.924 -9.910 2.668 1.00 98.25 202 PRO A C 1
ATOM 1668 O O . PRO A 1 202 ? -10.100 -10.637 1.695 1.00 98.25 202 PRO A O 1
ATOM 1671 N N . LEU A 1 203 ? -8.978 -10.183 3.567 1.00 98.12 203 LEU A N 1
ATOM 1672 C CA . LEU A 1 203 ? -8.203 -11.420 3.498 1.00 98.12 203 LEU A CA 1
ATOM 1673 C C . LEU A 1 203 ? -9.014 -12.605 4.035 1.00 98.12 203 LEU A C 1
ATOM 1675 O O . LEU A 1 203 ? -9.835 -12.459 4.942 1.00 98.12 203 LEU A O 1
ATOM 1679 N N . ARG A 1 204 ? -8.732 -13.799 3.501 1.00 97.31 204 ARG A N 1
ATOM 1680 C CA . ARG A 1 204 ? -9.459 -15.047 3.790 1.00 97.31 204 ARG A CA 1
ATOM 1681 C C . ARG A 1 204 ? -9.540 -15.347 5.290 1.00 97.31 204 ARG A C 1
ATOM 1683 O O . ARG A 1 204 ? -10.618 -15.638 5.794 1.00 97.31 204 ARG A O 1
ATOM 1690 N N . LEU A 1 205 ? -8.416 -15.246 6.003 1.00 95.88 205 LEU A N 1
ATOM 1691 C CA . LEU A 1 205 ? -8.326 -15.574 7.430 1.00 95.88 205 LEU A CA 1
ATOM 1692 C C . LEU A 1 205 ? -9.094 -14.572 8.332 1.00 95.88 205 LEU A C 1
ATOM 1694 O O . LEU A 1 205 ? -9.928 -15.016 9.119 1.00 95.88 205 LEU A O 1
ATOM 1698 N N . PRO A 1 206 ? -8.919 -13.243 8.190 1.00 96.88 206 PRO A N 1
ATOM 1699 C CA . PRO A 1 206 ? -9.752 -12.259 8.885 1.00 96.88 206 PRO A CA 1
ATOM 1700 C C . PRO A 1 206 ? -11.253 -12.398 8.619 1.00 96.88 206 PRO A C 1
ATOM 1702 O O . PRO A 1 206 ? -12.042 -12.370 9.562 1.00 96.88 206 PRO A O 1
ATOM 1705 N N . MET A 1 207 ? -11.657 -12.600 7.360 1.00 97.50 207 MET A N 1
ATOM 1706 C CA . MET A 1 207 ? -13.068 -12.810 7.017 1.00 97.50 207 MET A CA 1
ATOM 1707 C C . MET A 1 207 ? -13.624 -14.089 7.656 1.00 97.50 207 MET A C 1
ATOM 1709 O O . MET A 1 207 ? -14.723 -14.065 8.209 1.00 97.50 207 MET A O 1
ATOM 1713 N N . PHE A 1 208 ? -12.840 -15.173 7.669 1.00 97.62 208 PHE A N 1
ATOM 1714 C CA . PHE A 1 208 ? -13.183 -16.403 8.383 1.00 97.62 208 PHE A CA 1
ATOM 1715 C C . PHE A 1 208 ? -13.405 -16.160 9.882 1.00 97.62 208 PHE A C 1
ATOM 1717 O O . PHE A 1 208 ? -14.403 -16.625 10.431 1.00 97.62 208 PHE A O 1
ATOM 1724 N N . TRP A 1 209 ? -12.534 -15.398 10.553 1.00 97.94 209 TRP A N 1
ATOM 1725 C CA . TRP A 1 209 ? -12.732 -15.091 11.972 1.00 97.94 209 TRP A CA 1
ATOM 1726 C C . TRP A 1 209 ? -14.007 -14.298 12.227 1.00 97.94 209 TRP A C 1
ATOM 1728 O O . TRP A 1 209 ? -14.711 -14.600 13.185 1.00 97.94 209 TRP A O 1
ATOM 1738 N N . VAL A 1 210 ? -14.329 -13.311 11.387 1.00 97.94 210 VAL A N 1
ATOM 1739 C CA . VAL A 1 210 ? -15.574 -12.539 11.524 1.00 97.94 210 VAL A CA 1
ATOM 1740 C C . VAL A 1 210 ? -16.796 -13.457 11.442 1.00 97.94 210 VAL A C 1
ATOM 1742 O O . VAL A 1 210 ? -17.695 -13.357 12.282 1.00 97.94 210 VAL A O 1
ATOM 1745 N N . ASP A 1 211 ? -16.806 -14.391 10.489 1.00 97.50 211 ASP A N 1
ATOM 1746 C CA . ASP A 1 211 ? -17.888 -15.365 10.342 1.00 97.50 211 ASP A CA 1
ATOM 1747 C C . ASP A 1 211 ? -17.973 -16.333 11.530 1.00 97.50 211 ASP A C 1
ATOM 1749 O O . ASP A 1 211 ? -19.067 -16.615 12.023 1.00 97.50 211 ASP A O 1
ATOM 1753 N N . GLU A 1 212 ? -16.841 -16.819 12.038 1.00 98.06 212 GLU A N 1
ATOM 1754 C CA . GLU A 1 212 ? -16.809 -17.723 13.192 1.00 98.06 212 GLU A CA 1
ATOM 1755 C C . GLU A 1 212 ? -17.205 -17.035 14.499 1.00 98.06 212 GLU A C 1
ATOM 1757 O O . GLU A 1 212 ? -17.985 -17.586 15.279 1.00 98.06 212 GLU A O 1
ATOM 1762 N N . VAL A 1 213 ? -16.726 -15.810 14.730 1.00 97.62 213 VAL A N 1
ATOM 1763 C CA . VAL A 1 213 ? -17.143 -14.986 15.869 1.00 97.62 213 VAL A CA 1
ATOM 1764 C C . VAL A 1 213 ? -18.652 -14.784 15.806 1.00 97.62 213 VAL A C 1
ATOM 1766 O O . VAL A 1 213 ? -19.345 -15.103 16.768 1.00 97.62 213 VAL A O 1
ATOM 1769 N N . LYS A 1 214 ? -19.193 -14.366 14.655 1.00 96.19 214 LYS A N 1
ATOM 1770 C CA . LYS A 1 214 ? -20.641 -14.209 14.463 1.00 96.19 214 LYS A CA 1
ATOM 1771 C C . LYS A 1 214 ? -21.427 -15.473 14.837 1.00 96.19 214 LYS A C 1
ATOM 1773 O O . LYS A 1 214 ? -22.460 -15.350 15.486 1.00 96.19 214 LYS A O 1
ATOM 1778 N N . LYS A 1 215 ? -20.971 -16.665 14.434 1.00 96.19 215 LYS A N 1
ATOM 1779 C CA . LYS A 1 215 ? -21.664 -17.938 14.723 1.00 96.19 215 LYS A CA 1
ATOM 1780 C C . LYS A 1 215 ? -21.620 -18.332 16.201 1.00 96.19 215 LYS A C 1
ATOM 1782 O O . LYS A 1 215 ? -22.558 -18.954 16.686 1.00 96.19 215 LYS A O 1
ATOM 1787 N N . LYS A 1 216 ? -20.525 -18.023 16.903 1.00 96.94 216 LYS A N 1
ATOM 1788 C CA . LYS A 1 216 ? -20.294 -18.439 18.301 1.00 96.94 216 LYS A CA 1
ATOM 1789 C C . LYS A 1 216 ? -20.829 -17.450 19.337 1.00 96.94 216 LYS A C 1
ATOM 1791 O O . LYS A 1 216 ? -20.907 -17.789 20.525 1.00 96.94 216 LYS A O 1
ATOM 1796 N N . LEU A 1 217 ? -21.147 -16.228 18.915 1.00 95.69 217 LEU A N 1
ATOM 1797 C CA . LEU A 1 217 ? -21.737 -15.211 19.776 1.00 95.69 217 LEU A CA 1
ATOM 1798 C C . LEU A 1 217 ? -23.191 -15.563 20.136 1.00 95.69 217 LEU A C 1
ATOM 1800 O O . LEU A 1 217 ? -23.894 -16.182 19.339 1.00 95.69 217 LEU A O 1
ATOM 1804 N N . PRO A 1 218 ? -23.671 -15.165 21.328 1.00 91.44 218 PRO A N 1
ATOM 1805 C CA . PRO A 1 218 ? -25.074 -15.341 21.691 1.00 91.44 218 PRO A CA 1
ATOM 1806 C C . PRO A 1 218 ? -26.019 -14.627 20.712 1.00 91.44 218 PRO A C 1
ATOM 1808 O O . PRO A 1 218 ? -25.718 -13.526 20.253 1.00 91.44 218 PRO A O 1
ATOM 1811 N N . ASN A 1 219 ? -27.210 -15.194 20.489 1.00 89.00 219 ASN A N 1
ATOM 1812 C CA . ASN A 1 219 ? -28.248 -14.646 19.595 1.00 89.00 219 ASN A CA 1
ATOM 1813 C C . ASN A 1 219 ? -28.763 -13.247 19.980 1.00 89.00 219 ASN A C 1
ATOM 1815 O O . ASN A 1 219 ? -29.549 -12.671 19.240 1.00 89.00 219 ASN A O 1
ATOM 1819 N N . GLU A 1 220 ? -28.369 -12.721 21.139 1.00 91.19 220 GLU A N 1
ATOM 1820 C CA . GLU A 1 220 ? -28.745 -11.397 21.645 1.00 91.19 220 GLU A CA 1
ATOM 1821 C C . GLU A 1 220 ? -27.667 -10.329 21.381 1.00 91.19 220 GLU A C 1
ATOM 1823 O O . GLU A 1 220 ? -27.877 -9.155 21.683 1.00 91.19 220 GLU A O 1
ATOM 1828 N N . VAL A 1 221 ? -26.508 -10.717 20.832 1.00 95.06 221 VAL A N 1
ATOM 1829 C CA . VAL A 1 221 ? -25.375 -9.818 20.580 1.00 95.06 221 VAL A CA 1
ATOM 1830 C C . VAL A 1 221 ? -25.351 -9.409 19.113 1.00 95.06 221 VAL A C 1
ATOM 1832 O O . VAL A 1 221 ? -25.279 -10.235 18.201 1.00 95.06 221 VAL A O 1
ATOM 1835 N N . SER A 1 222 ? -25.403 -8.101 18.869 1.00 95.25 222 SER A N 1
ATOM 1836 C CA . SER A 1 222 ? -25.360 -7.559 17.508 1.00 95.25 222 SER A CA 1
ATOM 1837 C C . SER A 1 222 ? -23.921 -7.454 16.990 1.00 95.25 222 SER A C 1
ATOM 1839 O O . SER A 1 222 ? -23.022 -7.077 17.739 1.00 95.25 222 SER A O 1
ATOM 1841 N N . VAL A 1 223 ? -23.682 -7.796 15.719 1.00 97.00 223 VAL A N 1
ATOM 1842 C CA . VAL A 1 223 ? -22.340 -7.759 15.111 1.00 97.00 223 VAL A CA 1
ATOM 1843 C C . VAL A 1 223 ? -22.336 -6.818 13.917 1.00 97.00 223 VAL A C 1
ATOM 1845 O O . VAL A 1 223 ? -23.168 -6.946 13.016 1.00 97.00 223 VAL A O 1
ATOM 1848 N N . TYR A 1 224 ? -21.377 -5.898 13.894 1.00 98.00 224 TYR A N 1
ATOM 1849 C CA . TYR A 1 224 ? -21.206 -4.909 12.835 1.00 98.00 224 TYR A CA 1
ATOM 1850 C C . TYR A 1 224 ? -19.775 -4.926 12.321 1.00 98.00 224 TYR A C 1
ATOM 1852 O O . TYR A 1 224 ? -18.828 -4.894 13.102 1.00 98.00 224 TYR A O 1
ATOM 1860 N N . GLN A 1 225 ? -19.624 -4.901 11.004 1.00 98.50 225 GLN A N 1
ATOM 1861 C CA . GLN A 1 225 ? -18.346 -4.675 10.347 1.00 98.50 225 GLN A CA 1
ATOM 1862 C C . GLN A 1 225 ? -18.338 -3.274 9.738 1.00 98.50 225 GLN A C 1
ATOM 1864 O O . GLN A 1 225 ? -19.300 -2.876 9.080 1.00 98.50 225 GLN A O 1
ATOM 1869 N N . VAL A 1 226 ? -17.271 -2.514 9.961 1.00 98.81 226 VAL A N 1
ATOM 1870 C CA . VAL A 1 226 ? -17.145 -1.134 9.483 1.00 98.81 226 VAL A CA 1
ATOM 1871 C C . VAL A 1 226 ? -15.912 -1.006 8.605 1.00 98.81 226 VAL A C 1
ATOM 1873 O O . VAL A 1 226 ? -14.812 -1.353 9.026 1.00 98.81 226 VAL A O 1
ATOM 1876 N N . ASP A 1 227 ? -16.073 -0.459 7.401 1.00 98.81 227 ASP A N 1
ATOM 1877 C CA . ASP A 1 227 ? -14.916 -0.106 6.580 1.00 98.81 227 ASP A CA 1
ATOM 1878 C C . ASP A 1 227 ? -14.291 1.201 7.089 1.00 98.81 227 ASP A C 1
ATOM 1880 O O . ASP A 1 227 ? -14.773 2.310 6.820 1.00 98.81 227 ASP A O 1
ATOM 1884 N N . ALA A 1 228 ? -13.241 1.040 7.896 1.00 98.56 228 ALA A N 1
ATOM 1885 C CA . ALA A 1 228 ? -12.426 2.114 8.452 1.00 98.56 228 ALA A CA 1
ATOM 1886 C C . ALA A 1 228 ? -11.096 2.308 7.705 1.00 98.56 228 ALA A C 1
ATOM 1888 O O . ALA A 1 228 ? -10.364 3.259 8.006 1.00 98.56 228 ALA A O 1
ATOM 1889 N N . HIS A 1 229 ? -10.819 1.459 6.714 1.00 98.69 229 HIS A N 1
ATOM 1890 C CA . HIS A 1 229 ? -9.562 1.445 5.983 1.00 98.69 229 HIS A CA 1
ATOM 1891 C C . HIS A 1 229 ? -9.667 2.192 4.651 1.00 98.69 229 HIS A C 1
ATOM 1893 O O . HIS A 1 229 ? -8.760 2.949 4.278 1.00 98.69 229 HIS A O 1
ATOM 1899 N N . ASN A 1 230 ? -10.777 2.006 3.935 1.00 98.75 230 ASN A N 1
ATOM 1900 C CA . ASN A 1 230 ? -11.045 2.614 2.636 1.00 98.75 230 ASN A CA 1
ATOM 1901 C C . ASN A 1 230 ? -11.810 3.934 2.780 1.00 98.75 230 ASN A C 1
ATOM 1903 O O . ASN A 1 230 ? -12.581 4.143 3.721 1.00 98.75 230 ASN A O 1
ATOM 1907 N N . ILE A 1 231 ? -11.601 4.854 1.835 1.00 98.50 231 ILE A N 1
ATOM 1908 C CA . ILE A 1 231 ? -12.362 6.106 1.803 1.00 98.50 231 ILE A CA 1
ATOM 1909 C C . ILE A 1 231 ? -13.800 5.773 1.436 1.00 98.50 231 ILE A C 1
ATOM 1911 O O . ILE A 1 231 ? -14.706 6.127 2.191 1.00 98.50 231 ILE A O 1
ATOM 1915 N N . VAL A 1 232 ? -13.999 5.057 0.327 1.00 98.62 232 VAL A N 1
ATOM 1916 C CA . VAL A 1 232 ? -15.295 4.496 -0.061 1.00 98.62 232 VAL A CA 1
ATOM 1917 C C . VAL A 1 232 ? -15.333 3.035 0.401 1.00 98.62 232 VAL A C 1
ATOM 1919 O O . VAL A 1 232 ? -14.426 2.286 0.043 1.00 98.62 232 VAL A O 1
ATOM 1922 N N . PRO A 1 233 ? -16.343 2.601 1.180 1.00 98.69 233 PRO A N 1
ATOM 1923 C CA . PRO A 1 233 ? -16.425 1.218 1.644 1.00 98.69 233 PRO A CA 1
ATOM 1924 C C . PRO A 1 233 ? -16.335 0.222 0.489 1.00 98.69 233 PRO A C 1
ATOM 1926 O O . PRO A 1 233 ? -16.959 0.440 -0.549 1.00 98.69 233 PRO A O 1
ATOM 1929 N N . CYS A 1 234 ? -15.602 -0.878 0.657 1.00 98.44 234 CYS A N 1
ATOM 1930 C CA . CYS A 1 234 ? -15.282 -1.800 -0.440 1.00 98.44 234 CYS A CA 1
ATOM 1931 C C . CYS A 1 234 ? -16.529 -2.311 -1.194 1.00 98.44 234 CYS A C 1
ATOM 1933 O O . CYS A 1 234 ? -16.575 -2.272 -2.425 1.00 98.44 234 CYS A O 1
ATOM 1935 N N . TRP A 1 235 ? -17.582 -2.690 -0.460 1.00 98.12 235 TRP A N 1
ATOM 1936 C CA . TRP A 1 235 ? -18.870 -3.144 -1.012 1.00 98.12 235 TRP A CA 1
ATOM 1937 C C . TRP A 1 235 ? -19.733 -2.023 -1.615 1.00 98.12 235 TRP A C 1
ATOM 1939 O O . TRP A 1 235 ? -20.725 -2.295 -2.283 1.00 98.12 235 TRP A O 1
ATOM 1949 N N . VAL A 1 236 ? -19.383 -0.761 -1.366 1.00 98.19 236 VAL A N 1
ATOM 1950 C CA . VAL A 1 236 ? -20.038 0.424 -1.940 1.00 98.19 236 VAL A CA 1
ATOM 1951 C C . VAL A 1 236 ? -19.282 0.921 -3.177 1.00 98.19 236 VAL A C 1
ATOM 1953 O O . VAL A 1 236 ? -19.893 1.392 -4.137 1.00 98.19 236 VAL A O 1
ATOM 1956 N N . ALA A 1 237 ? -17.952 0.808 -3.182 1.00 97.88 237 ALA A N 1
ATOM 1957 C CA . ALA A 1 237 ? -17.099 1.234 -4.288 1.00 97.88 237 ALA A CA 1
ATOM 1958 C C . ALA A 1 237 ? -17.412 0.469 -5.585 1.00 97.88 237 ALA A C 1
ATOM 1960 O O . ALA A 1 237 ? -17.381 1.045 -6.675 1.00 97.88 237 ALA A O 1
ATOM 1961 N N . SER A 1 238 ? -17.724 -0.822 -5.474 1.00 98.12 238 SER A N 1
ATOM 1962 C CA . SER A 1 238 ? -18.199 -1.668 -6.567 1.00 98.12 238 SER A CA 1
ATOM 1963 C C . SER A 1 238 ? -18.959 -2.866 -6.004 1.00 98.12 238 SER A C 1
ATOM 1965 O O . SER A 1 238 ? -18.591 -3.390 -4.958 1.00 98.12 238 SER A O 1
ATOM 1967 N N . ASP A 1 239 ? -19.965 -3.328 -6.740 1.00 97.06 239 ASP A N 1
ATOM 1968 C CA . ASP A 1 239 ? -20.771 -4.533 -6.506 1.00 97.06 239 ASP A CA 1
ATOM 1969 C C . ASP A 1 239 ? -20.130 -5.822 -7.056 1.00 97.06 239 ASP A C 1
ATOM 1971 O O . ASP A 1 239 ? -20.682 -6.913 -6.925 1.00 97.06 239 ASP A O 1
ATOM 1975 N N . LYS A 1 240 ? -18.970 -5.694 -7.706 1.00 97.88 240 LYS A N 1
ATOM 1976 C CA . LYS A 1 240 ? -18.247 -6.795 -8.346 1.00 97.88 240 LYS A CA 1
ATOM 1977 C C . LYS A 1 240 ? -16.739 -6.573 -8.372 1.00 97.88 240 LYS A C 1
ATOM 1979 O O . LYS A 1 240 ? -16.253 -5.450 -8.178 1.00 97.88 240 LYS A O 1
ATOM 1984 N N . LEU A 1 241 ? -16.026 -7.639 -8.734 1.00 98.06 241 LEU A N 1
ATOM 1985 C CA . LEU A 1 241 ? -14.610 -7.610 -9.084 1.00 98.06 241 LEU A CA 1
ATOM 1986 C C . LEU A 1 241 ? -14.356 -6.689 -10.287 1.00 98.06 241 LEU A C 1
ATOM 1988 O O . LEU A 1 241 ? -14.929 -6.875 -11.365 1.00 98.06 241 LEU A O 1
ATOM 1992 N N . GLU A 1 242 ? -13.476 -5.706 -10.121 1.00 98.31 242 GLU A N 1
ATOM 1993 C CA . GLU A 1 242 ? -13.144 -4.738 -11.163 1.00 98.31 242 GLU A CA 1
ATOM 1994 C C . GLU A 1 242 ? -11.915 -5.146 -11.977 1.00 98.31 242 GLU A C 1
ATOM 1996 O O . GLU A 1 242 ? -10.855 -5.469 -11.441 1.00 98.31 242 GLU A O 1
ATOM 2001 N N . TYR A 1 243 ? -12.033 -5.076 -13.310 1.00 95.19 243 TYR A N 1
ATOM 2002 C CA . TYR A 1 243 ? -10.982 -5.582 -14.193 1.00 95.19 243 TYR A CA 1
ATOM 2003 C C . TYR A 1 243 ? -9.672 -4.793 -14.049 1.00 95.19 243 TYR A C 1
ATOM 2005 O O . TYR A 1 243 ? -8.588 -5.375 -14.028 1.00 95.19 243 TYR A O 1
ATOM 2013 N N . ALA A 1 244 ? -9.744 -3.461 -13.956 1.00 95.94 244 ALA A N 1
ATOM 2014 C CA . ALA A 1 244 ? -8.566 -2.597 -13.924 1.00 95.94 244 ALA A CA 1
ATOM 2015 C C . ALA A 1 244 ? -8.842 -1.251 -13.240 1.00 95.94 244 ALA A C 1
ATOM 2017 O O . ALA A 1 244 ? -9.981 -0.818 -13.102 1.00 95.94 244 ALA A O 1
ATOM 2018 N N . ALA A 1 245 ? -7.778 -0.498 -12.943 1.00 97.31 245 ALA A N 1
ATOM 2019 C CA . ALA A 1 245 ? -7.896 0.849 -12.376 1.00 97.31 245 ALA A CA 1
ATOM 2020 C C . ALA A 1 245 ? -8.819 1.770 -13.199 1.00 97.31 245 ALA A C 1
ATOM 2022 O O . ALA A 1 245 ? -9.544 2.585 -12.643 1.00 97.31 245 ALA A O 1
ATOM 2023 N N . ARG A 1 246 ? -8.849 1.622 -14.534 1.00 97.31 246 ARG A N 1
ATOM 2024 C CA . ARG A 1 246 ? -9.730 2.422 -15.403 1.00 97.31 246 ARG A CA 1
ATOM 2025 C C . ARG A 1 246 ? -11.227 2.191 -15.167 1.00 97.31 246 ARG A C 1
ATOM 2027 O O . ARG A 1 246 ? -11.995 3.087 -15.496 1.00 97.31 246 ARG A O 1
ATOM 2034 N N . THR A 1 247 ? -11.628 1.031 -14.645 1.00 97.62 247 THR A N 1
ATOM 2035 C CA . THR A 1 247 ? -13.040 0.665 -14.460 1.00 97.62 247 THR A CA 1
ATOM 2036 C C . THR A 1 247 ? -13.539 1.019 -13.057 1.00 97.62 247 THR A C 1
ATOM 2038 O O . THR A 1 247 ? -14.611 1.606 -12.936 1.00 97.62 247 THR A O 1
ATOM 2041 N N . ILE A 1 248 ? -12.722 0.820 -12.014 1.00 98.12 248 ILE A N 1
ATOM 2042 C CA . ILE A 1 248 ? -13.077 1.219 -10.639 1.00 98.12 248 ILE A CA 1
ATOM 2043 C C . ILE A 1 248 ? -12.952 2.732 -10.392 1.00 98.12 248 ILE A C 1
ATOM 2045 O O . ILE A 1 248 ? -13.710 3.305 -9.611 1.00 98.12 248 ILE A O 1
ATOM 2049 N N . ARG A 1 249 ? -12.025 3.419 -11.079 1.00 98.31 249 ARG A N 1
ATOM 2050 C CA . ARG A 1 249 ? -11.770 4.858 -10.890 1.00 98.31 249 ARG A CA 1
ATOM 2051 C C . ARG A 1 249 ? -13.020 5.735 -11.009 1.00 98.31 249 ARG A C 1
ATOM 2053 O O . ARG A 1 249 ? -13.216 6.546 -10.106 1.00 98.31 249 ARG A O 1
ATOM 2060 N N . PRO A 1 250 ? -13.842 5.656 -12.076 1.00 98.12 250 PRO A N 1
ATOM 2061 C CA . PRO A 1 250 ? -15.057 6.466 -12.153 1.00 98.12 250 PRO A CA 1
ATOM 2062 C C . PRO A 1 250 ? -16.049 6.139 -11.028 1.00 98.12 250 PRO A C 1
ATOM 2064 O O . PRO A 1 250 ? -16.636 7.068 -10.479 1.00 98.12 250 PRO A O 1
ATOM 2067 N N . LYS A 1 251 ? -16.170 4.863 -10.627 1.00 98.38 251 LYS A N 1
ATOM 2068 C CA . LYS A 1 251 ? -17.060 4.436 -9.536 1.00 98.38 251 LYS A CA 1
ATOM 2069 C C . LYS A 1 251 ? -16.666 5.068 -8.201 1.00 98.38 251 LYS A C 1
ATOM 2071 O O . LYS A 1 251 ? -17.496 5.721 -7.578 1.00 98.38 251 LYS A O 1
ATOM 2076 N N . ILE A 1 252 ? -15.391 4.974 -7.816 1.00 98.12 252 ILE A N 1
ATOM 2077 C CA . ILE A 1 252 ? -14.884 5.620 -6.594 1.00 98.12 252 ILE A CA 1
ATOM 2078 C C . ILE A 1 252 ? -15.027 7.141 -6.696 1.00 98.12 252 ILE A C 1
ATOM 2080 O O . ILE A 1 252 ? -15.567 7.769 -5.791 1.00 98.12 252 ILE A O 1
ATOM 2084 N N . ARG A 1 253 ? -14.592 7.748 -7.813 1.00 97.12 253 ARG A N 1
ATOM 2085 C CA . ARG A 1 253 ? -14.626 9.212 -7.990 1.00 97.12 253 ARG A CA 1
ATOM 2086 C C . ARG A 1 253 ? -16.024 9.799 -7.847 1.00 97.12 253 ARG A C 1
ATOM 2088 O O . ARG A 1 253 ? -16.144 10.850 -7.231 1.00 97.12 253 ARG A O 1
ATOM 2095 N N . SER A 1 254 ? -17.046 9.122 -8.371 1.00 97.44 254 SER A N 1
ATOM 2096 C CA . SER A 1 254 ? -18.441 9.566 -8.253 1.00 97.44 254 SER A CA 1
ATOM 2097 C C . SER A 1 254 ? -18.953 9.614 -6.810 1.00 97.44 254 SER A C 1
ATOM 2099 O O . SER A 1 254 ? -19.922 10.306 -6.533 1.00 97.44 254 SER A O 1
ATOM 2101 N N . GLN A 1 255 ? -18.279 8.921 -5.888 1.00 97.62 255 GLN A N 1
ATOM 2102 C CA . GLN A 1 255 ? -18.673 8.804 -4.487 1.00 97.62 255 GLN A CA 1
ATOM 2103 C C . GLN A 1 255 ? -17.744 9.576 -3.538 1.00 97.62 255 GLN A C 1
ATOM 2105 O O . GLN A 1 255 ? -18.024 9.678 -2.346 1.00 97.62 255 GLN A O 1
ATOM 2110 N N . LEU A 1 256 ? -16.643 10.154 -4.034 1.00 96.69 256 LEU A N 1
ATOM 2111 C CA . LEU A 1 256 ? -15.691 10.866 -3.176 1.00 96.69 256 LEU A CA 1
ATOM 2112 C C . LEU A 1 256 ? -16.325 12.063 -2.466 1.00 96.69 256 LEU A C 1
ATOM 2114 O O . LEU A 1 256 ? -15.973 12.312 -1.324 1.00 96.69 256 LEU A O 1
ATOM 2118 N N . GLU A 1 257 ? -17.264 12.771 -3.089 1.00 95.50 257 GLU A N 1
ATOM 2119 C CA . GLU A 1 257 ? -17.962 13.884 -2.430 1.00 95.50 257 GLU A CA 1
ATOM 2120 C C . GLU A 1 257 ? -18.763 13.420 -1.201 1.00 95.50 257 GLU A C 1
ATOM 2122 O O . GLU A 1 257 ? -18.776 14.101 -0.180 1.00 95.50 257 GLU A O 1
ATOM 2127 N N . GLU A 1 258 ? -19.356 12.223 -1.259 1.00 97.50 258 GLU A N 1
ATOM 2128 C CA . GLU A 1 258 ? -20.116 11.643 -0.147 1.00 97.50 258 GLU A CA 1
ATOM 2129 C C . GLU A 1 258 ? -19.205 11.101 0.970 1.00 97.50 258 GLU A C 1
ATOM 2131 O O . GLU A 1 258 ? -19.550 11.171 2.151 1.00 97.50 258 GLU A O 1
ATOM 2136 N N . PHE A 1 259 ? -18.052 10.522 0.616 1.00 98.25 259 PHE A N 1
ATOM 2137 C CA . PHE A 1 259 ? -17.240 9.746 1.558 1.00 98.25 259 PHE A CA 1
ATOM 2138 C C . PHE A 1 259 ? -15.943 10.425 2.015 1.00 98.25 259 PHE A C 1
ATOM 2140 O O . PHE A 1 259 ? -15.495 10.160 3.133 1.00 98.25 259 PHE A O 1
ATOM 2147 N N . LEU A 1 260 ? -15.335 11.299 1.209 1.00 97.56 260 LEU A N 1
ATOM 2148 C CA . LEU A 1 260 ? -14.101 12.020 1.544 1.00 97.56 260 LEU A CA 1
ATOM 2149 C C . LEU A 1 260 ? -14.408 13.251 2.407 1.00 97.56 260 LEU A C 1
ATOM 2151 O O . LEU A 1 260 ? -14.152 14.394 2.038 1.00 97.56 260 LEU A O 1
ATOM 2155 N N . THR A 1 261 ? -14.980 13.001 3.578 1.00 96.88 261 THR A N 1
ATOM 2156 C CA . THR A 1 261 ? -15.333 14.023 4.563 1.00 96.88 261 THR A CA 1
ATOM 2157 C C . THR A 1 261 ? -14.229 14.191 5.601 1.00 96.88 261 THR A C 1
ATOM 2159 O O . THR A 1 261 ? -13.360 13.327 5.750 1.00 96.88 261 THR A O 1
ATOM 2162 N N . GLY A 1 262 ? -14.296 15.270 6.381 1.00 96.69 262 GLY A N 1
ATOM 2163 C CA . GLY A 1 262 ? -13.553 15.351 7.636 1.00 96.69 262 GLY A CA 1
ATOM 2164 C C . GLY A 1 262 ? -14.043 14.323 8.663 1.00 96.69 262 GLY A C 1
ATOM 2165 O O . GLY A 1 262 ? -15.126 13.745 8.526 1.00 96.69 262 GLY A O 1
ATOM 2166 N N . PHE A 1 263 ? -13.234 14.107 9.699 1.00 98.12 263 PHE A N 1
ATOM 2167 C CA . PHE A 1 263 ? -13.559 13.230 10.824 1.00 98.12 263 PHE A CA 1
ATOM 2168 C C . PHE A 1 263 ? -14.044 14.055 12.023 1.00 98.12 263 PHE A C 1
ATOM 2170 O O . PHE A 1 263 ? -13.424 15.078 12.321 1.00 98.12 263 PHE A O 1
ATOM 2177 N N . PRO A 1 264 ? -15.098 13.630 12.741 1.00 97.25 264 PRO A N 1
ATOM 2178 C CA . PRO A 1 264 ? -15.440 14.220 14.033 1.00 97.25 264 PRO A CA 1
ATOM 2179 C C . PRO A 1 264 ? -14.412 13.828 15.111 1.00 97.25 264 PRO A C 1
ATOM 2181 O O . PRO A 1 264 ? -13.686 12.842 14.943 1.00 97.25 264 PRO A O 1
ATOM 2184 N N . PRO A 1 265 ? -14.353 14.552 16.241 1.00 96.62 265 PRO A N 1
ATOM 2185 C CA . PRO A 1 265 ? -13.460 14.201 17.334 1.00 96.62 265 PRO A CA 1
ATOM 2186 C C . PRO A 1 265 ? -13.981 12.971 18.089 1.00 96.62 265 PRO A C 1
ATOM 2188 O O . PRO A 1 265 ? -15.184 12.851 18.351 1.00 96.62 265 PRO A O 1
ATOM 2191 N N . VAL A 1 266 ? -13.059 12.090 18.487 1.00 96.69 266 VAL A N 1
ATOM 2192 C CA . VAL A 1 266 ? -13.306 11.118 19.561 1.00 96.69 266 VAL A CA 1
ATOM 2193 C C . VAL A 1 266 ? -13.363 11.897 20.871 1.00 96.69 266 VAL A C 1
ATOM 2195 O O . VAL A 1 266 ? -12.503 12.739 21.131 1.00 96.69 266 VAL A O 1
ATOM 2198 N N . ILE A 1 267 ? -14.390 11.651 21.678 1.00 96.50 267 ILE A N 1
ATOM 2199 C CA . ILE A 1 267 ? -14.597 12.376 22.937 1.00 96.50 267 ILE A CA 1
ATOM 2200 C C . ILE A 1 267 ? -14.239 11.503 24.136 1.00 96.50 267 ILE A C 1
ATOM 2202 O O . ILE A 1 267 ? -14.190 10.278 24.028 1.00 96.50 267 ILE A O 1
ATOM 2206 N N . LYS A 1 268 ? -14.022 12.124 25.298 1.00 97.38 268 LYS A N 1
ATOM 2207 C CA . LYS A 1 268 ? -13.948 11.379 26.555 1.00 97.38 268 LYS A CA 1
ATOM 2208 C C . LYS A 1 268 ? -15.291 10.687 26.793 1.00 97.38 268 LYS A C 1
ATOM 2210 O O . LYS A 1 268 ? -16.335 11.333 26.744 1.00 97.38 268 LYS A O 1
ATOM 2215 N N . HIS A 1 269 ? -15.259 9.379 27.004 1.00 97.56 269 HIS A N 1
ATOM 2216 C CA . HIS A 1 269 ? -16.448 8.560 27.171 1.00 97.56 269 HIS A CA 1
ATOM 2217 C C . HIS A 1 269 ? -17.090 8.830 28.532 1.00 97.56 269 HIS A C 1
ATOM 2219 O O . HIS A 1 269 ? -16.408 8.871 29.555 1.00 97.56 269 HIS A O 1
ATOM 2225 N N . GLU A 1 270 ? -18.404 9.036 28.548 1.00 96.50 270 GLU A N 1
ATOM 2226 C CA . GLU A 1 270 ? -19.141 9.460 29.749 1.00 96.50 270 GLU A CA 1
ATOM 2227 C C . GLU A 1 270 ? -19.417 8.299 30.717 1.00 96.50 270 GLU A C 1
ATOM 2229 O O . GLU A 1 270 ? -19.578 8.510 31.917 1.00 96.50 270 GLU A O 1
ATOM 2234 N N . TYR A 1 271 ? -19.461 7.066 30.206 1.00 96.19 271 TYR A N 1
ATOM 2235 C CA . TYR A 1 271 ? -19.911 5.891 30.953 1.00 96.19 271 TYR A CA 1
ATOM 2236 C C . TYR A 1 271 ? -18.728 4.993 31.319 1.00 96.19 271 TYR A C 1
ATOM 2238 O O . TYR A 1 271 ? -18.175 4.305 30.465 1.00 96.19 271 TYR A O 1
ATOM 2246 N N . SER A 1 272 ? -18.348 4.962 32.594 1.00 94.19 272 SER A N 1
ATOM 2247 C CA . SER A 1 272 ? -17.287 4.075 33.084 1.00 94.19 272 SER A CA 1
ATOM 2248 C C . SER A 1 272 ? -17.802 2.666 33.382 1.00 94.19 272 SER A C 1
ATOM 2250 O O . SER A 1 272 ? -18.939 2.479 33.825 1.00 94.19 272 SER A O 1
ATOM 2252 N N . SER A 1 273 ? -16.945 1.666 33.166 1.00 90.75 273 SER A N 1
ATOM 2253 C CA . SER A 1 273 ? -17.215 0.292 33.600 1.00 90.75 273 SER A CA 1
ATOM 2254 C C . SER A 1 273 ? -17.262 0.202 35.124 1.00 90.75 273 SER A C 1
ATOM 2256 O O . SER A 1 273 ? -16.495 0.873 35.811 1.00 90.75 273 SER A O 1
ATOM 2258 N N . LYS A 1 274 ? -18.151 -0.651 35.642 1.00 86.12 274 LYS A N 1
ATOM 2259 C CA . LYS A 1 274 ? -18.190 -1.023 37.067 1.00 86.12 274 LYS A CA 1
ATOM 2260 C C . LYS A 1 274 ? -17.258 -2.195 37.394 1.00 86.12 274 LYS A C 1
ATOM 2262 O O . LYS A 1 274 ? -16.916 -2.383 38.553 1.00 86.12 274 LYS A O 1
ATOM 2267 N N . GLU A 1 275 ? -16.879 -2.970 36.381 1.00 84.06 275 GLU A N 1
ATOM 2268 C CA . GLU A 1 275 ? -15.963 -4.106 36.502 1.00 84.06 275 GLU A CA 1
ATOM 2269 C C . GLU A 1 275 ? -14.510 -3.621 36.580 1.00 84.06 275 GLU A C 1
ATOM 2271 O O . GLU A 1 275 ? -14.137 -2.684 35.864 1.00 84.06 275 GLU A O 1
ATOM 2276 N N . SER A 1 276 ? -13.686 -4.279 37.401 1.00 83.12 276 SER A N 1
ATOM 2277 C CA . SER A 1 276 ? -12.233 -4.088 37.401 1.00 83.12 276 SER A CA 1
ATOM 2278 C C . SER A 1 276 ? -11.560 -5.036 36.413 1.00 83.12 276 SER A C 1
ATOM 2280 O O . SER A 1 276 ? -11.838 -6.234 36.419 1.00 83.12 276 SER A O 1
ATOM 2282 N N . PHE A 1 277 ? -10.632 -4.511 35.616 1.00 88.38 277 PHE A N 1
ATOM 2283 C CA . PHE A 1 277 ? -9.856 -5.282 34.645 1.00 88.38 277 PHE A CA 1
ATOM 2284 C C . PHE A 1 277 ? -8.391 -5.346 35.064 1.00 88.38 277 PHE A C 1
ATOM 2286 O O . PHE A 1 277 ? -7.853 -4.383 35.619 1.00 88.38 277 PHE A O 1
ATOM 2293 N N . GLU A 1 278 ? -7.739 -6.472 34.781 1.00 85.88 278 GLU A N 1
ATOM 2294 C CA . GLU A 1 278 ? -6.288 -6.557 34.905 1.00 85.88 278 GLU A CA 1
ATOM 2295 C C . GLU A 1 278 ? -5.616 -5.611 33.904 1.00 85.88 278 GLU A C 1
ATOM 2297 O O . GLU A 1 278 ? -6.097 -5.404 32.790 1.00 85.88 278 GLU A O 1
ATOM 2302 N N . LYS A 1 279 ? -4.483 -5.029 34.305 1.00 90.44 279 LYS A N 1
ATOM 2303 C CA . LYS A 1 279 ? -3.663 -4.228 33.392 1.00 90.44 279 LYS A CA 1
ATOM 2304 C C . LYS A 1 279 ? -2.992 -5.135 32.364 1.00 90.44 279 LYS A C 1
ATOM 2306 O O . LYS A 1 279 ? -2.544 -6.230 32.706 1.00 90.44 279 LYS A O 1
ATOM 2311 N N . ASN A 1 280 ? -2.840 -4.637 31.140 1.00 94.69 280 ASN A N 1
ATOM 2312 C CA . ASN A 1 280 ? -2.162 -5.374 30.081 1.00 94.69 280 ASN A CA 1
ATOM 2313 C C . ASN A 1 280 ? -0.684 -5.611 30.443 1.00 94.69 280 ASN A C 1
ATOM 2315 O O . ASN A 1 280 ? 0.060 -4.684 30.777 1.00 94.69 280 ASN A O 1
ATOM 2319 N N . LYS A 1 281 ? -0.246 -6.873 30.377 1.00 93.06 281 LYS A N 1
ATOM 2320 C CA . LYS A 1 281 ? 1.130 -7.294 30.686 1.00 93.06 281 LYS A CA 1
ATOM 2321 C C . LYS A 1 281 ? 2.000 -7.219 29.431 1.00 93.06 281 LYS A C 1
ATOM 2323 O O . LYS A 1 281 ? 2.328 -8.229 28.820 1.00 93.06 281 LYS A O 1
ATOM 2328 N N . TRP A 1 282 ? 2.382 -6.005 29.040 1.00 94.00 282 TRP A N 1
ATOM 2329 C CA . TRP A 1 282 ? 3.114 -5.743 27.792 1.00 94.00 282 TRP A CA 1
ATOM 2330 C C . TRP A 1 282 ? 4.430 -6.513 27.627 1.00 94.00 282 TRP A C 1
ATOM 2332 O O . TRP A 1 282 ? 4.762 -6.903 26.511 1.00 94.00 282 TRP A O 1
ATOM 2342 N N . ASN A 1 283 ? 5.156 -6.766 28.719 1.00 91.19 283 ASN A N 1
ATOM 2343 C CA . ASN A 1 283 ? 6.411 -7.526 28.680 1.00 91.19 283 ASN A CA 1
ATOM 2344 C C . ASN A 1 283 ? 6.199 -8.999 28.290 1.00 91.19 283 ASN A C 1
ATOM 2346 O O . ASN A 1 283 ? 7.088 -9.604 27.699 1.00 91.19 283 ASN A O 1
ATOM 2350 N N . ASP A 1 284 ? 5.016 -9.547 28.579 1.00 92.00 284 ASP A N 1
ATOM 2351 C CA . ASP A 1 284 ? 4.652 -10.935 28.287 1.00 92.00 284 ASP A CA 1
ATOM 2352 C C . ASP A 1 284 ? 3.813 -11.064 27.005 1.00 92.00 284 ASP A C 1
ATOM 2354 O O . ASP A 1 284 ? 3.532 -12.176 26.566 1.00 92.00 284 ASP A O 1
ATOM 2358 N N . ALA A 1 285 ? 3.437 -9.947 26.371 1.00 92.25 285 ALA A N 1
ATOM 2359 C CA . ALA A 1 285 ? 2.499 -9.919 25.246 1.00 92.25 285 ALA A CA 1
ATOM 2360 C C . ALA A 1 285 ? 2.946 -10.752 24.035 1.00 92.25 285 ALA A C 1
ATOM 2362 O O . ALA A 1 285 ? 2.113 -11.178 23.246 1.00 92.25 285 ALA A O 1
ATOM 2363 N N . LEU A 1 286 ? 4.254 -10.971 23.873 1.00 93.50 286 LEU A N 1
ATOM 2364 C CA . LEU A 1 286 ? 4.821 -11.751 22.769 1.00 93.50 286 LEU A CA 1
ATOM 2365 C C . LEU A 1 286 ? 5.328 -13.132 23.208 1.00 93.50 286 LEU A C 1
ATOM 2367 O O . LEU A 1 286 ? 5.961 -13.822 22.416 1.00 93.50 286 LEU A O 1
ATOM 2371 N N . LYS A 1 287 ? 5.080 -13.545 24.458 1.00 91.44 287 LYS A N 1
ATOM 2372 C CA . LYS A 1 287 ? 5.617 -14.794 25.023 1.00 91.44 287 LYS A CA 1
ATOM 2373 C C . LYS A 1 287 ? 5.116 -16.041 24.289 1.00 91.44 287 LYS A C 1
ATOM 2375 O O . LYS A 1 287 ? 5.881 -16.984 24.122 1.00 91.44 287 LYS A O 1
ATOM 2380 N N . ASN A 1 288 ? 3.861 -16.018 23.846 1.00 89.88 288 ASN A N 1
ATOM 2381 C CA . ASN A 1 288 ? 3.196 -17.133 23.165 1.00 89.88 288 ASN A CA 1
ATOM 2382 C C . ASN A 1 288 ? 3.188 -16.978 21.631 1.00 89.88 288 ASN A C 1
ATOM 2384 O O . ASN A 1 288 ? 2.486 -17.709 20.937 1.00 89.88 288 ASN A O 1
ATOM 2388 N N . VAL A 1 289 ? 3.947 -16.016 21.090 1.00 92.75 289 VAL A N 1
ATOM 2389 C CA . VAL A 1 289 ? 4.023 -15.765 19.646 1.00 92.75 289 VAL A CA 1
ATOM 2390 C C . VAL A 1 289 ? 5.064 -16.680 18.994 1.00 92.75 289 VAL A C 1
ATOM 2392 O O . VAL A 1 289 ? 6.259 -16.597 19.270 1.00 92.75 289 VAL A O 1
ATOM 2395 N N . GLU A 1 290 ? 4.607 -17.502 18.058 1.00 92.56 290 GLU A N 1
ATOM 2396 C CA . GLU A 1 290 ? 5.377 -18.407 17.206 1.00 92.56 290 GLU A CA 1
ATOM 2397 C C . GLU A 1 290 ? 5.747 -17.720 15.878 1.00 92.56 290 GLU A C 1
ATOM 2399 O O . GLU A 1 290 ? 5.256 -18.066 14.799 1.00 92.56 290 GLU A O 1
ATOM 2404 N N . ALA A 1 291 ? 6.615 -16.708 15.950 1.00 91.88 291 ALA A N 1
ATOM 2405 C CA . ALA A 1 291 ? 7.075 -15.949 14.786 1.00 91.88 291 ALA A CA 1
ATOM 2406 C C . ALA A 1 291 ? 8.579 -16.124 14.532 1.00 91.88 291 ALA A C 1
ATOM 2408 O O . ALA A 1 291 ? 9.370 -16.308 15.456 1.00 91.88 291 ALA A O 1
ATOM 2409 N N . ASP A 1 292 ? 8.992 -16.003 13.267 1.00 91.56 292 ASP A N 1
ATOM 2410 C CA . ASP A 1 292 ? 10.409 -16.045 12.894 1.00 91.56 292 ASP A CA 1
ATOM 2411 C C . ASP A 1 292 ? 11.180 -14.881 13.548 1.00 91.56 292 ASP A C 1
ATOM 2413 O O . ASP A 1 292 ? 10.852 -13.700 13.370 1.00 91.56 292 ASP A O 1
ATOM 2417 N N . MET A 1 293 ? 12.218 -15.238 14.306 1.00 92.44 293 MET A N 1
ATOM 2418 C CA . MET A 1 293 ? 13.091 -14.332 15.057 1.00 92.44 293 MET A CA 1
ATOM 2419 C C . MET A 1 293 ? 14.319 -13.874 14.257 1.00 92.44 293 MET A C 1
ATOM 2421 O O . MET A 1 293 ? 15.018 -12.954 14.683 1.00 92.44 293 MET A O 1
ATOM 2425 N N . SER A 1 294 ? 14.605 -14.498 13.109 1.00 92.06 294 SER A N 1
ATOM 2426 C CA . SER A 1 294 ? 15.785 -14.205 12.283 1.00 92.06 294 SER A CA 1
ATOM 2427 C C . SER A 1 294 ? 15.711 -12.830 11.609 1.00 92.06 294 SER A C 1
ATOM 2429 O O . SER A 1 294 ? 16.734 -12.198 11.325 1.00 92.06 294 SER A O 1
ATOM 2431 N N . VAL A 1 295 ? 14.495 -12.325 11.385 1.00 94.19 295 VAL A N 1
ATOM 2432 C CA . VAL A 1 295 ? 14.256 -11.036 10.739 1.00 94.19 295 VAL A CA 1
ATOM 2433 C C . VAL A 1 295 ? 14.384 -9.901 11.758 1.00 94.19 295 VAL A C 1
ATOM 2435 O O . VAL A 1 295 ? 13.514 -9.679 12.598 1.00 94.19 295 VAL A O 1
ATOM 2438 N N . LYS A 1 296 ? 15.483 -9.146 11.651 1.00 91.81 296 LYS A N 1
ATOM 2439 C CA . LYS A 1 296 ? 15.831 -8.053 12.576 1.00 91.81 296 LYS A CA 1
ATOM 2440 C C . LYS A 1 296 ? 14.794 -6.934 12.589 1.00 91.81 296 LYS A C 1
ATOM 2442 O O . LYS A 1 296 ? 14.216 -6.612 11.556 1.00 91.81 296 LYS A O 1
ATOM 2447 N N . GLU A 1 297 ? 14.626 -6.270 13.722 1.00 91.00 297 GLU A N 1
ATOM 2448 C CA . GLU A 1 297 ? 13.840 -5.036 13.812 1.00 91.00 297 GLU A CA 1
ATOM 2449 C C . GLU A 1 297 ? 14.424 -3.911 12.947 1.00 91.00 297 GLU A C 1
ATOM 2451 O O . GLU A 1 297 ? 15.610 -3.904 12.610 1.00 91.00 297 GLU A O 1
ATOM 2456 N N . ILE A 1 298 ? 13.577 -2.947 12.591 1.00 90.00 298 ILE A N 1
ATOM 2457 C CA . ILE A 1 298 ? 13.981 -1.774 11.818 1.00 90.00 298 ILE A CA 1
ATOM 2458 C C . ILE A 1 298 ? 14.085 -0.538 12.716 1.00 90.00 298 ILE A C 1
ATOM 2460 O O . ILE A 1 298 ? 13.303 -0.363 13.642 1.00 90.00 298 ILE A O 1
ATOM 2464 N N . THR A 1 299 ? 15.031 0.350 12.414 1.00 86.62 299 THR A N 1
ATOM 2465 C CA . THR A 1 299 ? 15.328 1.526 13.254 1.00 86.62 299 THR A CA 1
ATOM 2466 C C . THR A 1 299 ? 14.963 2.861 12.608 1.00 86.62 299 THR A C 1
ATOM 2468 O O . THR A 1 299 ? 14.916 3.883 13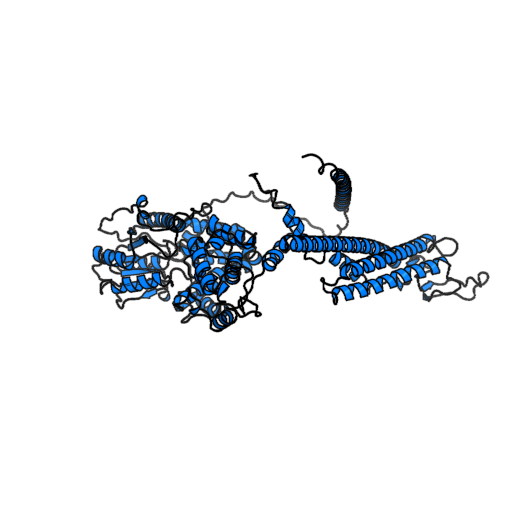.285 1.00 86.62 299 THR A O 1
ATOM 2471 N N . TRP A 1 300 ? 14.698 2.882 11.298 1.00 88.69 300 TRP A N 1
ATOM 2472 C CA . TRP A 1 300 ? 14.412 4.120 10.562 1.00 88.69 300 TRP A CA 1
ATOM 2473 C C . TRP A 1 300 ? 12.953 4.590 10.688 1.00 88.69 300 TRP A C 1
ATOM 2475 O O . TRP A 1 300 ? 12.646 5.708 10.277 1.00 88.69 300 TRP A O 1
ATOM 2485 N N . VAL A 1 301 ? 12.058 3.758 11.238 1.00 89.88 301 VAL A N 1
ATOM 2486 C CA . VAL A 1 301 ? 10.627 4.054 11.408 1.00 89.88 301 VAL A CA 1
ATOM 2487 C C . VAL A 1 301 ? 10.277 4.110 12.883 1.00 89.88 301 VAL A C 1
ATOM 2489 O O . VAL A 1 301 ? 10.645 3.217 13.640 1.00 89.88 301 VAL A O 1
ATOM 2492 N N . LYS A 1 302 ? 9.486 5.114 13.265 1.00 93.75 302 LYS A N 1
ATOM 2493 C CA . LYS A 1 302 ? 8.810 5.153 14.560 1.00 93.75 302 LYS A CA 1
ATOM 2494 C C . LYS A 1 302 ? 7.378 4.607 14.409 1.00 93.75 302 LYS A C 1
ATOM 2496 O O . LYS A 1 302 ? 6.602 5.226 13.675 1.00 93.75 302 LYS A O 1
ATOM 2501 N N . PRO A 1 303 ? 7.014 3.485 15.058 1.00 96.00 303 PRO A N 1
ATOM 2502 C CA . PRO A 1 303 ? 5.643 2.972 15.037 1.00 96.00 303 PRO A CA 1
ATOM 2503 C C . PRO A 1 303 ? 4.650 3.924 15.728 1.00 96.00 303 PRO A C 1
ATOM 2505 O O . PRO A 1 303 ? 5.058 4.883 16.386 1.00 96.00 303 PRO A O 1
ATOM 2508 N N . GLY A 1 304 ? 3.354 3.636 15.594 1.00 96.88 304 GLY A N 1
ATOM 2509 C CA . GLY A 1 304 ? 2.268 4.378 16.242 1.00 96.88 304 GLY A CA 1
ATOM 2510 C C . GLY A 1 304 ? 1.668 5.499 15.390 1.00 96.88 304 GLY A C 1
ATOM 2511 O O . GLY A 1 304 ? 2.207 5.878 14.341 1.00 96.88 304 GLY A O 1
ATOM 2512 N N . TYR A 1 305 ? 0.528 6.027 15.842 1.00 97.25 305 TYR A N 1
ATOM 2513 C CA . TYR A 1 305 ? -0.233 7.062 15.136 1.00 97.25 305 TYR A CA 1
ATOM 2514 C C . TYR A 1 305 ? 0.575 8.358 15.025 1.00 97.25 305 TYR A C 1
ATOM 2516 O O . TYR A 1 305 ? 0.712 8.918 13.933 1.00 97.25 305 TYR A O 1
ATOM 2524 N N . VAL A 1 306 ? 1.218 8.785 16.117 1.00 95.62 306 VAL A N 1
ATOM 2525 C CA . VAL A 1 306 ? 2.113 9.953 16.112 1.00 95.62 306 VAL A CA 1
ATOM 2526 C C . VAL A 1 306 ? 3.255 9.775 15.108 1.00 95.62 306 VAL A C 1
ATOM 2528 O O . VAL A 1 306 ? 3.562 10.702 14.359 1.00 95.62 306 VAL A O 1
ATOM 2531 N N . GLY A 1 307 ? 3.864 8.585 15.041 1.00 96.12 307 GLY A N 1
ATOM 2532 C CA . GLY A 1 307 ? 4.921 8.283 14.071 1.00 96.12 307 GLY A CA 1
ATOM 2533 C C . GLY A 1 307 ? 4.461 8.448 12.619 1.00 96.12 307 GLY A C 1
ATOM 2534 O O . GLY A 1 307 ? 5.173 9.048 11.810 1.00 96.12 307 GLY A O 1
ATOM 2535 N N . GLY A 1 308 ? 3.244 7.994 12.308 1.00 97.25 308 GLY A N 1
ATOM 2536 C CA . GLY A 1 308 ? 2.653 8.121 10.975 1.00 97.25 308 GLY A CA 1
ATOM 2537 C C . GLY A 1 308 ? 2.376 9.572 10.586 1.00 97.25 308 GLY A C 1
ATOM 2538 O O . GLY A 1 308 ? 2.652 9.972 9.454 1.00 97.25 308 GLY A O 1
ATOM 2539 N N . ILE A 1 309 ? 1.881 10.387 11.524 1.00 97.44 309 ILE A N 1
ATOM 2540 C CA . ILE A 1 309 ? 1.616 11.813 11.278 1.00 97.44 309 ILE A CA 1
ATOM 2541 C C . ILE A 1 309 ? 2.916 12.584 11.035 1.00 97.44 309 ILE A C 1
ATOM 2543 O O . ILE A 1 309 ? 2.968 13.420 10.133 1.00 97.44 309 ILE A O 1
ATOM 2547 N N . LEU A 1 310 ? 3.981 12.275 11.777 1.00 95.81 310 LEU A N 1
ATOM 2548 C CA . LEU A 1 310 ? 5.292 12.894 11.571 1.00 95.81 310 LEU A CA 1
ATOM 2549 C C . LEU A 1 310 ? 5.879 12.557 10.194 1.00 95.81 310 LEU A C 1
ATOM 2551 O O . LEU A 1 310 ? 6.425 13.437 9.525 1.00 95.81 310 LEU A O 1
ATOM 2555 N N . GLU A 1 311 ? 5.740 11.312 9.725 1.00 96.88 311 GLU A N 1
ATOM 2556 C CA . GLU A 1 311 ? 6.206 10.958 8.380 1.00 96.88 311 GLU A CA 1
ATOM 2557 C C . GLU A 1 311 ? 5.322 11.562 7.278 1.00 96.88 311 GLU A C 1
ATOM 2559 O O . GLU A 1 311 ? 5.841 11.970 6.234 1.00 96.88 311 GLU A O 1
ATOM 2564 N N . LEU A 1 312 ? 4.011 11.705 7.513 1.00 97.75 312 LEU A N 1
ATOM 2565 C CA . LEU A 1 312 ? 3.125 12.458 6.622 1.00 97.75 312 LEU A CA 1
ATOM 2566 C C . LEU A 1 312 ? 3.576 13.919 6.527 1.00 97.75 312 LEU A C 1
ATOM 2568 O O . LEU A 1 312 ? 3.749 14.430 5.424 1.00 97.75 312 LEU A O 1
ATOM 2572 N N . GLU A 1 313 ? 3.814 14.581 7.657 1.00 96.25 313 GLU A N 1
ATOM 2573 C CA . GLU A 1 313 ? 4.281 15.967 7.694 1.00 96.25 313 GLU A CA 1
ATOM 2574 C C . GLU A 1 313 ? 5.607 16.133 6.935 1.00 96.25 313 GLU A C 1
ATOM 2576 O O . GLU A 1 313 ? 5.761 17.035 6.105 1.00 96.25 313 GLU A O 1
ATOM 2581 N N . ASN A 1 314 ? 6.549 15.217 7.161 1.00 95.56 314 ASN A N 1
ATOM 2582 C CA . ASN A 1 314 ? 7.822 15.167 6.453 1.00 95.56 314 ASN A CA 1
ATOM 2583 C C . ASN A 1 314 ? 7.628 14.977 4.937 1.00 95.56 314 ASN A C 1
ATOM 2585 O O . ASN A 1 314 ? 8.281 15.649 4.132 1.00 95.56 314 ASN A O 1
ATOM 2589 N N . PHE A 1 315 ? 6.706 14.103 4.523 1.00 97.25 315 PHE A N 1
ATOM 2590 C CA . PHE A 1 315 ? 6.358 13.910 3.117 1.00 97.25 315 PHE A CA 1
ATOM 2591 C C . PHE A 1 315 ? 5.776 15.185 2.494 1.00 97.25 315 PHE A C 1
ATOM 2593 O O . PHE A 1 315 ? 6.260 15.616 1.444 1.00 97.25 315 PHE A O 1
ATOM 2600 N N . LEU A 1 316 ? 4.795 15.812 3.149 1.00 96.00 316 LEU A N 1
ATOM 2601 C CA . LEU A 1 316 ? 4.140 17.041 2.693 1.00 96.00 316 LEU A CA 1
ATOM 2602 C C . LEU A 1 316 ? 5.145 18.183 2.501 1.00 96.00 316 LEU A C 1
ATOM 2604 O O . LEU A 1 316 ? 5.161 18.827 1.450 1.00 96.00 316 LEU A O 1
ATOM 2608 N N . LYS A 1 317 ? 6.022 18.398 3.488 1.00 93.50 317 LYS A N 1
ATOM 2609 C CA . LYS A 1 317 ? 6.993 19.502 3.488 1.00 93.50 317 LYS A CA 1
ATOM 2610 C C . LYS A 1 317 ? 8.137 19.282 2.495 1.00 93.50 317 LYS A C 1
ATOM 2612 O O . LYS A 1 317 ? 8.522 20.217 1.795 1.00 93.50 317 LYS A O 1
ATOM 2617 N N . ASN A 1 318 ? 8.667 18.059 2.406 1.00 94.19 318 ASN A N 1
ATOM 2618 C CA . ASN A 1 318 ? 9.961 17.826 1.755 1.00 94.19 318 ASN A CA 1
ATOM 2619 C C . ASN A 1 318 ? 9.890 17.043 0.437 1.00 94.19 318 ASN A C 1
ATOM 2621 O O . ASN A 1 318 ? 10.788 17.178 -0.394 1.00 94.19 318 ASN A O 1
ATOM 2625 N N . ARG A 1 319 ? 8.861 16.214 0.219 1.00 96.31 319 ARG A N 1
ATOM 2626 C CA . ARG A 1 319 ? 8.860 15.220 -0.875 1.00 96.31 319 ARG A CA 1
ATOM 2627 C C . ARG A 1 319 ? 7.670 15.323 -1.826 1.00 96.31 319 ARG A C 1
ATOM 2629 O O . ARG A 1 319 ? 7.830 15.030 -3.011 1.00 96.31 319 ARG A O 1
ATOM 2636 N N . LEU A 1 320 ? 6.515 15.816 -1.371 1.00 96.50 320 LEU A N 1
ATOM 2637 C CA . LEU A 1 320 ? 5.304 15.929 -2.191 1.00 96.50 320 LEU A CA 1
ATOM 2638 C C . LEU A 1 320 ? 5.562 16.705 -3.491 1.00 96.50 320 LEU A C 1
ATOM 2640 O O . LEU A 1 320 ? 5.141 16.271 -4.562 1.00 96.50 320 LEU A O 1
ATOM 2644 N N . LYS A 1 321 ? 6.342 17.793 -3.441 1.00 95.94 321 LYS A N 1
ATOM 2645 C CA . LYS A 1 321 ? 6.675 18.615 -4.619 1.00 95.94 321 LYS A CA 1
ATOM 2646 C C . LYS A 1 321 ? 7.271 17.806 -5.777 1.00 95.94 321 LYS A C 1
ATOM 2648 O O . LYS A 1 321 ? 6.970 18.091 -6.932 1.00 95.94 321 LYS A O 1
ATOM 2653 N N . VAL A 1 322 ? 8.094 16.800 -5.479 1.00 95.44 322 VAL A N 1
ATOM 2654 C CA . VAL A 1 322 ? 8.778 15.972 -6.487 1.00 95.44 322 VAL A CA 1
ATOM 2655 C C . VAL A 1 322 ? 8.118 14.608 -6.699 1.00 95.44 322 VAL A C 1
ATOM 2657 O O . VAL A 1 322 ? 8.532 13.874 -7.592 1.00 95.44 322 VAL A O 1
ATOM 2660 N N . TYR A 1 323 ? 7.071 14.267 -5.941 1.00 96.94 323 TYR A N 1
ATOM 2661 C CA . TYR A 1 323 ? 6.417 12.956 -6.000 1.00 96.94 323 TYR A CA 1
ATOM 2662 C C . TYR A 1 323 ? 5.990 12.571 -7.425 1.00 96.94 323 TYR A C 1
ATOM 2664 O O . TYR A 1 323 ? 6.381 11.514 -7.912 1.00 96.94 323 TYR A O 1
ATOM 2672 N N . HIS A 1 324 ? 5.264 13.437 -8.145 1.00 96.38 324 HIS A N 1
ATOM 2673 C CA . HIS A 1 324 ? 4.804 13.129 -9.507 1.00 96.38 324 HIS A CA 1
ATOM 2674 C C . HIS A 1 324 ? 5.949 12.758 -10.461 1.00 96.38 324 HIS A C 1
ATOM 2676 O O . HIS A 1 324 ? 5.865 11.764 -11.179 1.00 96.38 324 HIS A O 1
ATOM 2682 N N . SER A 1 325 ? 7.026 13.547 -10.464 1.00 94.12 325 SER A N 1
ATOM 2683 C CA . SER A 1 325 ? 8.132 13.382 -11.410 1.00 94.12 325 SER A CA 1
ATOM 2684 C C . SER A 1 325 ? 9.146 12.321 -10.984 1.00 94.12 325 SER A C 1
ATOM 2686 O O . SER A 1 325 ? 9.863 11.796 -11.836 1.00 94.12 325 SER A O 1
ATOM 2688 N N . LYS A 1 326 ? 9.226 11.998 -9.685 1.00 93.75 326 LYS A N 1
ATOM 2689 C CA . LYS A 1 326 ? 10.289 11.158 -9.115 1.00 93.75 326 LYS A CA 1
ATOM 2690 C C . LYS A 1 326 ? 9.820 9.922 -8.345 1.00 93.75 326 LYS A C 1
ATOM 2692 O O . LYS A 1 326 ? 10.672 9.126 -7.978 1.00 93.75 326 LYS A O 1
ATOM 2697 N N . ARG A 1 327 ? 8.517 9.652 -8.174 1.00 92.69 327 ARG A N 1
ATOM 2698 C CA . ARG A 1 327 ? 8.029 8.440 -7.462 1.00 92.69 327 ARG A CA 1
ATOM 2699 C C . ARG A 1 327 ? 8.504 7.110 -8.051 1.00 92.69 327 ARG A C 1
ATOM 2701 O O . ARG A 1 327 ? 8.494 6.097 -7.366 1.00 92.69 327 ARG A O 1
ATOM 2708 N N . ASN A 1 328 ? 8.861 7.100 -9.334 1.00 90.62 328 ASN A N 1
ATOM 2709 C CA . ASN A 1 328 ? 9.385 5.915 -10.000 1.00 90.62 328 ASN A CA 1
ATOM 2710 C C . ASN A 1 328 ? 10.910 5.832 -9.910 1.00 90.62 328 ASN A C 1
ATOM 2712 O O . ASN A 1 328 ? 11.454 4.809 -10.293 1.00 90.62 328 ASN A O 1
ATOM 2716 N N . ASP A 1 329 ? 11.611 6.856 -9.428 1.00 87.44 329 ASP A N 1
ATOM 2717 C CA . ASP A 1 329 ? 13.069 6.901 -9.322 1.00 87.44 329 ASP A CA 1
ATOM 2718 C C . ASP A 1 329 ? 13.522 6.343 -7.959 1.00 87.44 329 ASP A C 1
ATOM 2720 O O . ASP A 1 329 ? 13.416 7.058 -6.967 1.00 87.44 329 ASP A O 1
ATOM 2724 N N . PRO A 1 330 ? 14.033 5.096 -7.878 1.00 86.12 330 PRO A N 1
ATOM 2725 C CA . PRO A 1 330 ? 14.372 4.466 -6.602 1.00 86.12 330 PRO A CA 1
ATOM 2726 C C . PRO A 1 330 ? 15.577 5.105 -5.904 1.00 86.12 330 PRO A C 1
ATOM 2728 O O . PRO A 1 330 ? 15.813 4.834 -4.730 1.00 86.12 330 PRO A O 1
ATOM 2731 N N . ILE A 1 331 ? 16.334 5.949 -6.613 1.00 85.56 331 ILE A N 1
ATOM 2732 C CA . ILE A 1 331 ? 17.450 6.723 -6.060 1.00 85.56 331 ILE A CA 1
ATOM 2733 C C . ILE A 1 331 ? 16.926 8.029 -5.441 1.00 85.56 331 ILE A C 1
ATOM 2735 O O . ILE A 1 331 ? 17.565 8.620 -4.570 1.00 85.56 331 ILE A O 1
ATOM 2739 N N . SER A 1 332 ? 15.753 8.500 -5.874 1.00 86.12 332 SER A N 1
ATOM 2740 C CA . SER A 1 332 ? 15.120 9.688 -5.320 1.00 86.12 332 SER A CA 1
ATOM 2741 C C . SER A 1 332 ? 14.311 9.329 -4.078 1.00 86.12 332 SER A C 1
ATOM 2743 O O . SER A 1 332 ? 13.413 8.491 -4.116 1.00 86.12 332 SER A O 1
ATOM 2745 N N . ASN A 1 333 ? 14.564 10.026 -2.970 1.00 89.81 333 ASN A N 1
ATOM 2746 C CA . ASN A 1 333 ? 13.682 9.972 -1.808 1.00 89.81 333 ASN A CA 1
ATOM 2747 C C . ASN A 1 333 ? 12.416 10.807 -2.075 1.00 89.81 333 ASN A C 1
ATOM 2749 O O . ASN A 1 333 ? 12.251 11.887 -1.515 1.00 89.81 333 ASN A O 1
ATOM 2753 N N . ALA A 1 334 ? 11.568 10.352 -3.001 1.00 94.38 334 ALA A N 1
ATOM 2754 C CA . ALA A 1 334 ? 10.375 11.073 -3.449 1.00 94.38 334 ALA A CA 1
ATOM 2755 C C . ALA A 1 334 ? 9.063 10.477 -2.921 1.00 94.38 334 ALA A C 1
ATOM 2757 O O . ALA A 1 334 ? 8.054 11.174 -2.889 1.00 94.38 334 ALA A O 1
ATOM 2758 N N . VAL A 1 335 ? 9.053 9.200 -2.529 1.00 96.12 335 VAL A N 1
ATOM 2759 C CA . VAL A 1 335 ? 7.851 8.500 -2.046 1.00 96.12 335 VAL A CA 1
ATOM 2760 C C . VAL A 1 335 ? 7.487 8.897 -0.606 1.00 96.12 335 VAL A C 1
ATOM 2762 O O . VAL A 1 335 ? 8.310 9.443 0.129 1.00 96.12 335 VAL A O 1
ATOM 2765 N N . SER A 1 336 ? 6.246 8.629 -0.183 1.00 97.31 336 SER A N 1
ATOM 2766 C CA . SER A 1 336 ? 5.768 9.017 1.155 1.00 97.31 336 SER A CA 1
ATOM 2767 C C . SER A 1 336 ? 6.368 8.207 2.294 1.00 97.31 336 SER A C 1
ATOM 2769 O O . SER A 1 336 ? 6.510 8.740 3.382 1.00 97.31 336 SER A O 1
ATOM 2771 N N . ASN A 1 337 ? 6.721 6.949 2.021 1.00 97.06 337 ASN A N 1
ATOM 2772 C CA . ASN A 1 337 ? 7.067 5.908 2.993 1.00 97.06 337 ASN A CA 1
ATOM 2773 C C . ASN A 1 337 ? 5.950 5.487 3.952 1.00 97.06 337 ASN A C 1
ATOM 2775 O O . ASN A 1 337 ? 6.211 4.657 4.807 1.00 97.06 337 ASN A O 1
ATOM 2779 N N . LEU A 1 338 ? 4.715 5.954 3.762 1.00 98.12 338 LEU A N 1
ATOM 2780 C CA . LEU A 1 338 ? 3.608 5.713 4.694 1.00 98.12 338 LEU A CA 1
ATOM 2781 C C . LEU A 1 338 ? 3.051 4.277 4.701 1.00 98.12 338 LEU A C 1
ATOM 2783 O O . LEU A 1 338 ? 2.217 3.964 5.543 1.00 98.12 338 LEU A O 1
ATOM 2787 N N . SER A 1 339 ? 3.494 3.398 3.796 1.00 98.06 339 SER A N 1
ATOM 2788 C CA . SER A 1 339 ? 2.914 2.058 3.650 1.00 98.06 339 SER A CA 1
ATOM 2789 C C . SER A 1 339 ? 2.954 1.182 4.914 1.00 98.06 339 SER A C 1
ATOM 2791 O O . SER A 1 339 ? 1.939 0.534 5.149 1.00 98.06 339 SER A O 1
ATOM 2793 N N . PRO A 1 340 ? 3.992 1.200 5.784 1.00 97.88 340 PRO A N 1
ATOM 2794 C CA . PRO A 1 340 ? 3.949 0.461 7.049 1.00 97.88 340 PRO A CA 1
ATOM 2795 C C . PRO A 1 340 ? 2.815 0.928 7.972 1.00 97.88 340 PRO A C 1
ATOM 2797 O O . PRO A 1 340 ? 2.099 0.113 8.540 1.00 97.88 340 PRO A O 1
ATOM 2800 N N . TRP A 1 341 ? 2.597 2.242 8.090 1.00 98.56 341 TRP A N 1
ATOM 2801 C CA . TRP A 1 341 ? 1.517 2.774 8.927 1.00 98.56 341 TRP A CA 1
ATOM 2802 C C . TRP A 1 341 ? 0.139 2.578 8.303 1.00 98.56 341 TRP A C 1
ATOM 2804 O O . TRP A 1 341 ? -0.828 2.417 9.040 1.00 98.56 341 TRP A O 1
ATOM 2814 N N . PHE A 1 342 ? 0.037 2.596 6.971 1.00 98.50 342 PHE A N 1
ATOM 2815 C CA . PHE A 1 342 ? -1.208 2.243 6.294 1.00 98.50 342 PHE A CA 1
ATOM 2816 C C . PHE A 1 342 ? -1.557 0.782 6.539 1.00 98.50 342 PHE A C 1
ATOM 2818 O O . PHE A 1 342 ? -2.683 0.527 6.928 1.00 98.50 342 PHE A O 1
ATOM 2825 N N . HIS A 1 343 ? -0.606 -0.142 6.390 1.00 98.31 343 HIS A N 1
ATOM 2826 C CA . HIS A 1 343 ? -0.834 -1.575 6.578 1.00 98.31 343 HIS A CA 1
ATOM 2827 C C . HIS A 1 343 ? -1.395 -1.907 7.970 1.00 98.31 343 HIS A C 1
ATOM 2829 O O . HIS A 1 343 ? -2.470 -2.489 8.074 1.00 98.31 343 HIS A O 1
ATOM 2835 N N . PHE A 1 344 ? -0.727 -1.451 9.034 1.00 98.19 344 PHE A N 1
ATOM 2836 C CA . PHE A 1 344 ? -1.203 -1.646 10.411 1.00 98.19 344 PHE A CA 1
ATOM 2837 C C . PHE A 1 344 ? -2.346 -0.698 10.807 1.00 98.19 344 PHE A C 1
ATOM 2839 O O . PHE A 1 344 ? -2.741 -0.654 11.969 1.00 98.19 344 PHE A O 1
ATOM 2846 N N . GLY A 1 345 ? -2.820 0.144 9.883 1.00 98.38 345 GLY A N 1
ATOM 2847 C CA . GLY A 1 345 ? -3.869 1.120 10.146 1.00 98.38 345 GLY A CA 1
ATOM 2848 C C . GLY A 1 345 ? -3.543 2.096 11.277 1.00 98.38 345 GLY A C 1
ATOM 2849 O O . GLY A 1 345 ? -4.451 2.613 11.923 1.00 98.38 345 GLY A O 1
ATOM 2850 N N . MET A 1 346 ? -2.262 2.392 11.498 1.00 98.50 346 MET A N 1
ATOM 2851 C CA . MET A 1 346 ? -1.802 3.375 12.483 1.00 98.50 346 MET A CA 1
ATOM 2852 C C . MET A 1 346 ? -2.083 4.811 12.033 1.00 98.50 346 MET A C 1
ATOM 2854 O O . MET A 1 346 ? -2.141 5.716 12.856 1.00 98.50 346 MET A O 1
ATOM 2858 N N . ILE A 1 347 ? -2.294 5.044 10.735 1.00 98.44 347 ILE A N 1
ATOM 2859 C CA . ILE A 1 347 ? -2.742 6.330 10.192 1.00 98.44 347 ILE A CA 1
ATOM 2860 C C . ILE A 1 347 ? -3.799 6.110 9.109 1.00 98.44 347 ILE A C 1
ATOM 2862 O O . ILE A 1 347 ? -3.676 5.224 8.264 1.00 98.44 347 ILE A O 1
ATOM 2866 N N . SER A 1 348 ? -4.839 6.943 9.119 1.00 98.69 348 SER A N 1
ATOM 2867 C CA . SER A 1 348 ? -5.894 6.905 8.109 1.00 98.69 348 SER A CA 1
ATOM 2868 C C . SER A 1 348 ? -5.395 7.436 6.766 1.00 98.69 348 SER A C 1
ATOM 2870 O O . SER A 1 348 ? -4.917 8.569 6.670 1.00 98.69 348 SER A O 1
ATOM 2872 N N . VAL A 1 349 ? -5.582 6.664 5.693 1.00 98.62 349 VAL A N 1
ATOM 2873 C CA . VAL A 1 349 ? -5.326 7.161 4.332 1.00 98.62 349 VAL A CA 1
ATOM 2874 C C . VAL A 1 349 ? -6.259 8.322 4.000 1.00 98.62 349 VAL A C 1
ATOM 2876 O O . VAL A 1 349 ? -5.811 9.299 3.406 1.00 98.62 349 VAL A O 1
ATOM 2879 N N . GLN A 1 350 ? -7.520 8.275 4.443 1.00 98.69 350 GLN A N 1
ATOM 2880 C CA . GLN A 1 350 ? -8.454 9.389 4.272 1.00 98.69 350 GLN A CA 1
ATOM 2881 C C . GLN A 1 350 ? -7.900 10.672 4.902 1.00 98.69 350 GLN A C 1
ATOM 2883 O O . GLN A 1 350 ? -7.921 11.715 4.252 1.00 98.69 350 GLN A O 1
ATOM 2888 N N . ARG A 1 351 ? -7.323 10.591 6.112 1.00 98.56 351 ARG A N 1
ATOM 2889 C CA . ARG A 1 351 ? -6.628 11.727 6.739 1.00 98.56 351 ARG A CA 1
ATOM 2890 C C . ARG A 1 351 ? -5.499 12.243 5.853 1.00 98.56 351 ARG A C 1
ATOM 2892 O O . ARG A 1 351 ? -5.475 13.428 5.549 1.00 98.56 351 ARG A O 1
ATOM 2899 N N . CYS A 1 352 ? -4.605 11.373 5.383 1.00 98.56 352 CYS A N 1
ATOM 2900 C CA . CYS A 1 352 ? -3.513 11.792 4.500 1.00 98.56 352 CYS A CA 1
ATOM 2901 C C . CYS A 1 352 ? -4.013 12.521 3.246 1.00 98.56 352 CYS A C 1
ATOM 2903 O O . CYS A 1 352 ? -3.397 13.495 2.821 1.00 98.56 352 CYS A O 1
ATOM 2905 N N . ILE A 1 353 ? -5.121 12.069 2.654 1.00 98.38 353 ILE A N 1
ATOM 2906 C CA . ILE A 1 353 ? -5.708 12.711 1.475 1.00 98.38 353 ILE A CA 1
ATOM 2907 C C . ILE A 1 353 ? -6.264 14.095 1.816 1.00 98.38 353 ILE A C 1
ATOM 2909 O O . ILE A 1 353 ? -5.991 15.027 1.061 1.00 98.38 353 ILE A O 1
ATOM 2913 N N . LEU A 1 354 ? -6.966 14.254 2.944 1.00 98.19 354 LEU A N 1
ATOM 2914 C CA . LEU A 1 354 ? -7.454 15.561 3.401 1.00 98.19 354 LEU A CA 1
ATOM 2915 C C . LEU A 1 354 ? -6.301 16.569 3.540 1.00 98.19 354 LEU A C 1
ATOM 2917 O O . LEU A 1 354 ? -6.384 17.662 2.985 1.00 98.19 354 LEU A O 1
ATOM 2921 N N . GLU A 1 355 ? -5.190 16.172 4.168 1.00 97.50 355 GLU A N 1
ATOM 2922 C CA . GLU A 1 355 ? -4.023 17.054 4.328 1.00 97.50 355 GLU A CA 1
ATOM 2923 C C . GLU A 1 355 ? -3.343 17.382 2.986 1.00 97.50 355 GLU A C 1
ATOM 2925 O O . GLU A 1 355 ? -2.909 18.507 2.739 1.00 97.50 355 GLU A O 1
ATOM 2930 N N . ILE A 1 356 ? -3.258 16.411 2.071 1.00 96.00 356 ILE A N 1
ATOM 2931 C CA . ILE A 1 356 ? -2.644 16.611 0.750 1.00 96.00 356 ILE A CA 1
ATOM 2932 C C . ILE A 1 356 ? -3.506 17.519 -0.144 1.00 96.00 356 ILE A C 1
ATOM 2934 O O . ILE A 1 356 ? -2.962 18.262 -0.969 1.00 96.00 356 ILE A O 1
ATOM 2938 N N . MET A 1 357 ? -4.834 17.488 0.000 1.00 95.44 357 MET A N 1
ATOM 2939 C CA . MET A 1 357 ? -5.755 18.302 -0.803 1.00 95.44 357 MET A CA 1
ATOM 2940 C C . MET A 1 357 ? -5.551 19.810 -0.611 1.00 95.44 357 MET A C 1
ATOM 2942 O O . MET A 1 357 ? -5.814 20.578 -1.540 1.00 95.44 357 MET A O 1
ATOM 2946 N N . GLU A 1 358 ? -4.999 20.248 0.519 1.00 93.25 358 GLU A N 1
ATOM 2947 C CA . GLU A 1 358 ? -4.655 21.658 0.751 1.00 93.25 358 GLU A CA 1
ATOM 2948 C C . GLU A 1 358 ? -3.569 22.170 -0.205 1.00 93.25 358 GLU A C 1
ATOM 2950 O O . GLU A 1 358 ? -3.544 23.342 -0.585 1.00 93.25 358 GLU A O 1
ATOM 2955 N N . TYR A 1 359 ? -2.724 21.269 -0.709 1.00 93.81 359 TYR A N 1
ATOM 2956 C CA . TYR A 1 359 ? -1.677 21.579 -1.681 1.00 93.81 359 TYR A CA 1
ATOM 2957 C C . TYR A 1 359 ? -2.191 21.587 -3.126 1.00 93.81 359 TYR A C 1
ATOM 2959 O O . TYR A 1 359 ? -1.402 21.695 -4.068 1.00 93.81 359 TYR A O 1
ATOM 2967 N N . LYS A 1 360 ? -3.512 21.518 -3.352 1.00 92.50 360 LYS A N 1
ATOM 2968 C CA . LYS A 1 360 ? -4.104 21.485 -4.700 1.00 92.50 360 LYS A CA 1
ATOM 2969 C C . LYS A 1 360 ? -3.706 22.670 -5.575 1.00 92.50 360 LYS A C 1
ATOM 2971 O O . LYS A 1 360 ? -3.534 22.493 -6.779 1.00 92.50 360 LYS A O 1
ATOM 2976 N N . ARG A 1 361 ? -3.529 23.858 -4.990 1.00 92.69 361 ARG A N 1
ATOM 2977 C CA . ARG A 1 361 ? -3.130 25.069 -5.730 1.00 92.69 361 ARG A CA 1
ATOM 2978 C C . ARG A 1 361 ? -1.651 25.063 -6.124 1.00 92.69 361 ARG A C 1
ATOM 2980 O O . ARG A 1 361 ? -1.314 25.530 -7.204 1.00 92.69 361 ARG A O 1
ATOM 2987 N N . THR A 1 362 ? -0.777 24.521 -5.278 1.00 92.38 362 THR A N 1
ATOM 2988 C CA . THR A 1 362 ? 0.684 24.611 -5.443 1.00 92.38 362 THR A CA 1
ATOM 2989 C C . THR A 1 362 ? 1.308 23.355 -6.056 1.00 92.38 362 THR A C 1
ATOM 2991 O O . THR A 1 362 ? 2.315 23.449 -6.753 1.00 92.38 362 THR A O 1
ATOM 2994 N N . MET A 1 363 ? 0.727 22.173 -5.825 1.00 94.12 363 MET A N 1
ATOM 2995 C CA . MET A 1 363 ? 1.313 20.868 -6.166 1.00 94.12 363 MET A CA 1
ATOM 2996 C C . MET A 1 363 ? 0.298 19.899 -6.800 1.00 94.12 363 MET A C 1
ATOM 2998 O O . MET A 1 363 ? 0.357 18.689 -6.571 1.00 94.12 363 MET A O 1
ATOM 3002 N N . LYS A 1 364 ? -0.615 20.413 -7.640 1.00 96.12 364 LYS A N 1
ATOM 3003 C CA . LYS A 1 364 ? -1.734 19.655 -8.239 1.00 96.12 364 LYS A CA 1
ATOM 3004 C C . LYS A 1 364 ? -1.342 18.284 -8.808 1.00 96.12 364 LYS A C 1
ATOM 3006 O O . LYS A 1 364 ? -1.931 17.279 -8.431 1.00 96.12 364 LYS A O 1
ATOM 3011 N N . LYS A 1 365 ? -0.320 18.218 -9.670 1.00 97.25 365 LYS A N 1
ATOM 3012 C CA . LYS A 1 365 ? 0.092 16.959 -10.327 1.00 97.25 365 LYS A CA 1
ATOM 3013 C C . LYS A 1 365 ? 0.570 15.895 -9.333 1.00 97.25 365 LYS A C 1
ATOM 3015 O O . LYS A 1 365 ? 0.276 14.713 -9.504 1.00 97.25 365 LYS A O 1
ATOM 3020 N N . SER A 1 366 ? 1.309 16.304 -8.301 1.00 97.06 366 SER A N 1
ATOM 3021 C CA . SER A 1 366 ? 1.777 15.399 -7.244 1.00 97.06 366 SER A CA 1
ATOM 3022 C C . SER A 1 366 ? 0.639 14.914 -6.364 1.00 97.06 366 SER A C 1
ATOM 3024 O O . SER A 1 366 ? 0.585 13.724 -6.075 1.00 97.06 366 SER A O 1
ATOM 3026 N N . MET A 1 367 ? -0.287 15.806 -6.011 1.00 96.75 367 MET A N 1
ATOM 3027 C CA . MET A 1 367 ? -1.501 15.468 -5.272 1.00 96.75 367 MET A CA 1
ATOM 3028 C C . MET A 1 367 ? -2.363 14.461 -6.047 1.00 96.75 367 MET A C 1
ATOM 3030 O O . MET A 1 367 ? -2.643 13.389 -5.525 1.00 96.75 367 MET A O 1
ATOM 3034 N N . GLU A 1 368 ? -2.666 14.716 -7.323 1.00 97.00 368 GLU A N 1
ATOM 3035 C CA . GLU A 1 368 ? -3.427 13.785 -8.176 1.00 97.00 368 GLU A CA 1
ATOM 3036 C C . GLU A 1 368 ? -2.731 12.427 -8.329 1.00 97.00 368 GLU A C 1
ATOM 3038 O O . GLU A 1 368 ? -3.382 11.384 -8.277 1.00 97.00 368 GLU A O 1
ATOM 3043 N N . SER A 1 369 ? -1.402 12.425 -8.477 1.00 97.62 369 SER A N 1
ATOM 3044 C CA . SER A 1 369 ? -0.627 11.181 -8.572 1.00 97.62 369 SER A CA 1
ATOM 3045 C C . SER A 1 369 ? -0.655 10.392 -7.270 1.00 97.62 369 SER A C 1
ATOM 3047 O O . SER A 1 369 ? -0.736 9.171 -7.308 1.00 97.62 369 SER A O 1
ATOM 3049 N N . PHE A 1 370 ? -0.576 11.067 -6.122 1.00 98.12 370 PHE A N 1
ATOM 3050 C CA . PHE A 1 370 ? -0.665 10.403 -4.827 1.00 98.12 370 PHE A CA 1
ATOM 3051 C C . PHE A 1 370 ? -2.071 9.843 -4.597 1.00 98.12 370 PHE A C 1
ATOM 3053 O O . PHE A 1 370 ? -2.198 8.695 -4.189 1.00 98.12 370 PHE A O 1
ATOM 3060 N N . MET A 1 371 ? -3.120 10.608 -4.920 1.00 97.75 371 MET A N 1
ATOM 3061 C CA . MET A 1 371 ? -4.512 10.155 -4.821 1.00 97.75 371 MET A CA 1
ATOM 3062 C C . MET A 1 371 ? -4.795 8.940 -5.716 1.00 97.75 371 MET A C 1
ATOM 3064 O O . MET A 1 371 ? -5.503 8.032 -5.297 1.00 97.75 371 MET A O 1
ATOM 3068 N N . GLU A 1 372 ? -4.234 8.878 -6.927 1.00 98.06 372 GLU A N 1
ATOM 3069 C CA . GLU A 1 372 ? -4.378 7.695 -7.788 1.00 98.06 372 GLU A CA 1
ATOM 3070 C C . GLU A 1 372 ? -3.807 6.435 -7.118 1.00 98.06 372 GLU A C 1
ATOM 3072 O O . GLU A 1 372 ? -4.432 5.381 -7.156 1.00 98.06 372 GLU A O 1
ATOM 3077 N N . GLU A 1 373 ? -2.648 6.525 -6.467 1.00 98.06 373 GLU A N 1
ATOM 3078 C CA . GLU A 1 373 ? -2.023 5.363 -5.826 1.00 98.06 373 GLU A CA 1
ATOM 3079 C C . GLU A 1 373 ? -2.683 5.027 -4.475 1.00 98.06 373 GLU A C 1
ATOM 3081 O O . GLU A 1 373 ? -2.984 3.869 -4.202 1.00 98.06 373 GLU A O 1
ATOM 3086 N N . ALA A 1 374 ? -2.953 6.030 -3.639 1.00 97.56 374 ALA A N 1
ATOM 3087 C CA . ALA A 1 374 ? -3.468 5.841 -2.283 1.00 97.56 374 ALA A CA 1
ATOM 3088 C C . ALA A 1 374 ? -4.978 5.550 -2.225 1.00 97.56 374 ALA A C 1
ATOM 3090 O O . ALA A 1 374 ? -5.433 4.914 -1.276 1.00 97.56 374 ALA A O 1
ATOM 3091 N N . ILE A 1 375 ? -5.746 5.997 -3.224 1.00 98.12 375 ILE A N 1
ATOM 3092 C CA . ILE A 1 375 ? -7.186 5.731 -3.326 1.00 98.12 375 ILE A CA 1
ATOM 3093 C C . ILE A 1 375 ? -7.420 4.639 -4.363 1.00 98.12 375 ILE A C 1
ATOM 3095 O O . ILE A 1 375 ? -7.789 3.526 -4.019 1.00 98.12 375 ILE A O 1
ATOM 3099 N N . ILE A 1 376 ? -7.159 4.923 -5.642 1.00 98.62 376 ILE A N 1
ATOM 3100 C CA . ILE A 1 376 ? -7.623 4.052 -6.731 1.00 98.62 376 ILE A CA 1
ATOM 3101 C C . ILE A 1 376 ? -6.890 2.712 -6.733 1.00 98.62 376 ILE A C 1
ATOM 3103 O O . ILE A 1 376 ? -7.536 1.674 -6.809 1.00 98.62 376 ILE A O 1
ATOM 3107 N N . ARG A 1 377 ? -5.552 2.712 -6.663 1.00 98.44 377 ARG A N 1
ATOM 3108 C CA . ARG A 1 377 ? -4.775 1.460 -6.669 1.00 98.44 377 ARG A CA 1
ATOM 3109 C C . ARG A 1 377 ? -4.995 0.661 -5.389 1.00 98.44 377 ARG A C 1
ATOM 3111 O O . ARG A 1 377 ? -5.212 -0.539 -5.483 1.00 98.44 377 ARG A O 1
ATOM 3118 N N . ARG A 1 378 ? -4.977 1.325 -4.231 1.00 98.62 378 ARG A N 1
ATOM 3119 C CA . ARG A 1 378 ? -5.155 0.676 -2.927 1.00 98.62 378 ARG A CA 1
ATOM 3120 C C . ARG A 1 378 ? -6.541 0.052 -2.759 1.00 98.62 378 ARG A C 1
ATOM 3122 O O . ARG A 1 378 ? -6.641 -1.116 -2.410 1.00 98.62 378 ARG A O 1
ATOM 3129 N N . GLU A 1 379 ? -7.603 0.802 -3.047 1.00 98.69 379 GLU A N 1
ATOM 3130 C CA . GLU A 1 379 ? -8.981 0.310 -2.894 1.00 98.69 379 GLU A CA 1
ATOM 3131 C C . GLU A 1 379 ? -9.344 -0.718 -3.978 1.00 98.69 379 GLU A C 1
ATOM 3133 O O . GLU A 1 379 ? -10.173 -1.595 -3.745 1.00 98.69 379 GLU A O 1
ATOM 3138 N N . LEU A 1 380 ? -8.675 -0.683 -5.142 1.00 98.81 380 LEU A N 1
ATOM 3139 C CA . LEU A 1 380 ? -8.742 -1.777 -6.116 1.00 98.81 380 LEU A CA 1
ATOM 3140 C C . LEU A 1 380 ? -8.130 -3.070 -5.565 1.00 98.81 380 LEU A C 1
ATOM 3142 O O . LEU A 1 380 ? -8.649 -4.142 -5.862 1.00 98.81 380 LEU A O 1
ATOM 3146 N N . SER A 1 381 ? -7.065 -2.986 -4.764 1.00 98.81 381 SER A N 1
ATOM 3147 C CA . SER A 1 381 ? -6.486 -4.177 -4.144 1.00 98.81 381 SER A CA 1
ATOM 3148 C C . SER A 1 381 ? -7.458 -4.827 -3.157 1.00 98.81 381 SER A C 1
ATOM 3150 O O . SER A 1 381 ? -7.657 -6.040 -3.195 1.00 98.81 381 SER A O 1
ATOM 3152 N N . ASP A 1 382 ? -8.121 -4.015 -2.328 1.00 98.81 382 ASP A N 1
ATOM 3153 C CA . ASP A 1 382 ? -9.178 -4.483 -1.428 1.00 98.81 382 ASP A CA 1
ATOM 3154 C C . ASP A 1 382 ? -10.356 -5.086 -2.212 1.00 98.81 382 ASP A C 1
ATOM 3156 O O . ASP A 1 382 ? -10.830 -6.163 -1.861 1.00 98.81 382 ASP A O 1
ATOM 3160 N N . ASN A 1 383 ? -10.785 -4.448 -3.312 1.00 98.81 383 ASN A N 1
ATOM 3161 C CA . ASN A 1 383 ? -11.804 -4.996 -4.215 1.00 98.81 383 ASN A CA 1
ATOM 3162 C C . ASN A 1 383 ? -11.403 -6.372 -4.770 1.00 98.81 383 ASN A C 1
ATOM 3164 O O . ASN A 1 383 ? -12.231 -7.281 -4.795 1.00 98.81 383 ASN A O 1
ATOM 3168 N N . PHE A 1 384 ? -10.146 -6.534 -5.193 1.00 98.81 384 PHE A N 1
ATOM 3169 C CA . PHE A 1 384 ? -9.662 -7.798 -5.737 1.00 98.81 384 PHE A CA 1
ATOM 3170 C C . PHE A 1 384 ? -9.697 -8.912 -4.692 1.00 98.81 384 PHE A C 1
ATOM 3172 O O . PHE A 1 384 ? -10.294 -9.953 -4.948 1.00 98.81 384 PHE A O 1
ATOM 3179 N N . CYS A 1 385 ? -9.132 -8.683 -3.504 1.00 98.75 385 CYS A N 1
ATOM 3180 C CA . CYS A 1 385 ? -9.148 -9.679 -2.432 1.00 98.75 385 CYS A CA 1
ATOM 3181 C C . CYS A 1 385 ? -10.566 -9.976 -1.919 1.00 98.75 385 CYS A C 1
ATOM 3183 O O . CYS A 1 385 ? -10.851 -11.117 -1.573 1.00 98.75 385 CYS A O 1
ATOM 3185 N N . TYR A 1 386 ? -11.467 -8.986 -1.915 1.00 98.56 386 TYR A N 1
ATOM 3186 C CA . TYR A 1 386 ? -12.842 -9.166 -1.441 1.00 98.56 386 TYR A CA 1
ATOM 3187 C C . TYR A 1 386 ? -13.693 -10.028 -2.379 1.00 98.56 386 TYR A C 1
ATOM 3189 O O . TYR A 1 386 ? -14.465 -10.862 -1.916 1.00 98.56 386 TYR A O 1
ATOM 3197 N N . TYR A 1 387 ? -13.568 -9.828 -3.695 1.00 98.56 387 TYR A N 1
ATOM 3198 C CA . TYR A 1 387 ? -14.405 -10.512 -4.688 1.00 98.56 387 TYR A CA 1
ATOM 3199 C C . TYR A 1 387 ? -13.756 -11.751 -5.319 1.00 98.56 387 TYR A C 1
ATOM 3201 O O . TYR A 1 387 ? -14.413 -12.445 -6.095 1.00 98.56 387 TYR A O 1
ATOM 3209 N N . ASN A 1 388 ? -12.484 -12.032 -5.033 1.00 98.06 388 ASN A N 1
ATOM 3210 C CA . ASN A 1 388 ? -11.766 -13.172 -5.593 1.00 98.06 388 ASN A CA 1
ATOM 3211 C C . ASN A 1 388 ? -11.172 -14.046 -4.490 1.00 98.06 388 ASN A C 1
ATOM 3213 O O . ASN A 1 388 ? -10.101 -13.757 -3.968 1.00 98.06 388 ASN A O 1
ATOM 3217 N N . GLU A 1 389 ? -11.823 -15.169 -4.192 1.00 96.25 389 GLU A N 1
ATOM 3218 C CA . GLU A 1 389 ? -11.356 -16.118 -3.172 1.00 96.25 389 GLU A CA 1
ATOM 3219 C C . GLU A 1 389 ? -9.968 -16.706 -3.472 1.00 96.25 389 GLU A C 1
ATOM 3221 O O . GLU A 1 389 ? -9.286 -17.154 -2.552 1.00 96.25 389 GLU A O 1
ATOM 3226 N N . ASN A 1 390 ? -9.531 -16.681 -4.737 1.00 97.75 390 ASN A N 1
ATOM 3227 C CA . ASN A 1 390 ? -8.232 -17.175 -5.195 1.00 97.75 390 ASN A CA 1
ATOM 3228 C C . ASN A 1 390 ? -7.218 -16.034 -5.405 1.00 97.75 390 ASN A C 1
ATOM 3230 O O . ASN A 1 390 ? -6.373 -16.118 -6.299 1.00 97.75 390 ASN A O 1
ATOM 3234 N N . TYR A 1 391 ? -7.305 -14.947 -4.628 1.00 98.19 391 TYR A N 1
ATOM 3235 C CA . TYR A 1 391 ? -6.455 -13.760 -4.798 1.00 98.19 391 TYR A CA 1
ATOM 3236 C C . TYR A 1 391 ? -4.942 -14.024 -4.657 1.00 98.19 391 TYR A C 1
ATOM 3238 O O . TYR A 1 391 ? -4.136 -13.201 -5.084 1.00 98.19 391 TYR A O 1
ATOM 3246 N N . ASP A 1 392 ? -4.561 -15.148 -4.054 1.00 97.50 392 ASP A N 1
ATOM 3247 C CA . ASP A 1 392 ? -3.201 -15.616 -3.769 1.00 97.50 392 ASP A CA 1
ATOM 3248 C C . ASP A 1 392 ? -2.759 -16.774 -4.689 1.00 97.50 392 ASP A C 1
ATOM 3250 O O . ASP A 1 392 ? -1.730 -17.402 -4.454 1.00 97.50 392 ASP A O 1
ATOM 3254 N N . SER A 1 393 ? -3.516 -17.068 -5.753 1.00 97.88 393 SER A N 1
ATOM 3255 C CA . SER A 1 393 ? -3.252 -18.178 -6.674 1.00 97.88 393 SER A CA 1
ATOM 3256 C C . SER A 1 393 ? -3.406 -17.764 -8.136 1.00 97.88 393 SER A C 1
ATOM 3258 O O . SER A 1 393 ? -4.223 -16.912 -8.482 1.00 97.88 393 SER A O 1
ATOM 3260 N N . ILE A 1 394 ? -2.702 -18.451 -9.042 1.00 97.31 394 ILE A N 1
ATOM 3261 C CA . ILE A 1 394 ? -2.860 -18.279 -10.498 1.00 97.31 394 ILE A CA 1
ATOM 3262 C C . ILE A 1 394 ? -4.304 -18.509 -10.947 1.00 97.31 394 ILE A C 1
ATOM 3264 O O . ILE A 1 394 ? -4.761 -17.864 -11.889 1.00 97.31 394 ILE A O 1
ATOM 3268 N N . LYS A 1 395 ? -5.057 -19.356 -10.235 1.00 96.94 395 LYS A N 1
ATOM 3269 C CA . LYS A 1 395 ? -6.489 -19.573 -10.490 1.00 96.94 395 LYS A CA 1
ATOM 3270 C C . LYS A 1 395 ? -7.317 -18.288 -10.376 1.00 96.94 395 LYS A C 1
ATOM 3272 O O . LYS A 1 395 ? -8.350 -18.185 -11.028 1.00 96.94 395 LYS A O 1
ATOM 3277 N N . GLY A 1 396 ? -6.867 -17.312 -9.586 1.00 96.56 396 GLY A N 1
ATOM 3278 C CA . GLY A 1 396 ? -7.496 -15.999 -9.465 1.00 96.56 396 GLY A CA 1
ATOM 3279 C C . GLY A 1 396 ? -7.122 -15.011 -10.574 1.00 96.56 396 GLY A C 1
ATOM 3280 O O . GLY A 1 396 ? -7.618 -13.886 -10.566 1.00 96.56 396 GLY A O 1
ATOM 3281 N N . ALA A 1 397 ? -6.247 -15.375 -11.514 1.00 97.19 397 ALA A N 1
ATOM 3282 C CA . ALA A 1 397 ? -5.868 -14.512 -12.626 1.00 97.19 397 ALA A CA 1
ATOM 3283 C C . ALA A 1 397 ? -6.917 -14.509 -13.752 1.00 97.19 397 ALA A C 1
ATOM 3285 O O . ALA A 1 397 ? -7.789 -15.372 -13.844 1.00 97.19 397 ALA A O 1
ATOM 3286 N N . TYR A 1 398 ? -6.815 -13.546 -14.671 1.00 96.75 398 TYR A N 1
ATOM 3287 C CA . TYR A 1 398 ? -7.678 -13.529 -15.851 1.00 96.75 398 TYR A CA 1
ATOM 3288 C C . TYR A 1 398 ? -7.332 -14.653 -16.826 1.00 96.75 398 TYR A C 1
ATOM 3290 O O . TYR A 1 398 ? -6.167 -14.999 -17.017 1.00 96.75 398 TYR A O 1
ATOM 3298 N N . THR A 1 399 ? -8.340 -15.148 -17.547 1.00 97.12 399 THR A N 1
ATOM 3299 C CA . THR A 1 399 ? -8.198 -16.266 -18.493 1.00 97.12 399 THR A CA 1
ATOM 3300 C C . THR A 1 399 ? -7.092 -16.056 -19.530 1.00 97.12 399 THR A C 1
ATOM 3302 O O . THR A 1 399 ? -6.426 -17.013 -19.912 1.00 97.12 399 THR A O 1
ATOM 3305 N N . TRP A 1 400 ? -6.865 -14.821 -19.997 1.00 97.25 400 TRP A N 1
ATOM 3306 C CA . TRP A 1 400 ? -5.792 -14.539 -20.960 1.00 97.25 400 TRP A CA 1
ATOM 3307 C C . TRP A 1 400 ? -4.397 -14.749 -20.360 1.00 97.25 400 TRP A C 1
ATOM 3309 O O . TRP A 1 400 ? -3.498 -15.209 -21.063 1.00 97.25 400 TRP A O 1
ATOM 3319 N N . ALA A 1 401 ? -4.225 -14.424 -19.078 1.00 97.50 401 ALA A N 1
ATOM 3320 C CA . ALA A 1 401 ? -2.961 -14.556 -18.374 1.00 97.50 401 ALA A CA 1
ATOM 3321 C C . ALA A 1 401 ? -2.677 -16.023 -18.040 1.00 97.50 401 ALA A C 1
ATOM 3323 O O . ALA A 1 401 ? -1.577 -16.498 -18.287 1.00 97.50 401 ALA A O 1
ATOM 3324 N N . ILE A 1 402 ? -3.693 -16.767 -17.593 1.00 97.94 402 ILE A N 1
ATOM 3325 C CA . ILE A 1 402 ? -3.583 -18.217 -17.372 1.00 97.94 402 ILE A CA 1
ATOM 3326 C C . ILE A 1 402 ? -3.159 -18.909 -18.675 1.00 97.94 402 ILE A C 1
ATOM 3328 O O . ILE A 1 402 ? -2.115 -19.549 -18.726 1.00 97.94 402 ILE A O 1
ATOM 3332 N N . LYS A 1 403 ? -3.887 -18.663 -19.775 1.00 98.12 403 LYS A N 1
ATOM 3333 C CA . LYS A 1 403 ? -3.575 -19.247 -21.090 1.00 98.12 403 LYS A CA 1
ATOM 3334 C C . LYS A 1 403 ? -2.171 -18.899 -21.583 1.00 98.12 403 LYS A C 1
ATOM 3336 O O . LYS A 1 403 ? -1.511 -19.746 -22.179 1.00 98.12 403 LYS A O 1
ATOM 3341 N N . THR A 1 404 ? -1.721 -17.655 -21.386 1.00 98.06 404 THR A N 1
ATOM 3342 C CA . THR A 1 404 ? -0.384 -17.257 -21.843 1.00 98.06 404 THR A CA 1
ATOM 3343 C C . THR A 1 404 ? 0.717 -17.862 -20.982 1.00 98.06 404 THR A C 1
ATOM 3345 O O . THR A 1 404 ? 1.741 -18.231 -21.534 1.00 98.06 404 THR A O 1
ATOM 3348 N N . LEU A 1 405 ? 0.521 -17.995 -19.670 1.00 97.88 405 LEU A N 1
ATOM 3349 C CA . LEU A 1 405 ? 1.491 -18.649 -18.794 1.00 97.88 405 LEU A CA 1
ATOM 3350 C C . LEU A 1 405 ? 1.556 -20.154 -19.083 1.00 97.88 405 LEU A C 1
ATOM 3352 O O . LEU A 1 405 ? 2.649 -20.696 -19.209 1.00 97.88 405 LEU A O 1
ATOM 3356 N N . ASP A 1 406 ? 0.406 -20.805 -19.287 1.00 97.81 406 ASP A N 1
ATOM 3357 C CA . ASP A 1 406 ? 0.322 -22.231 -19.620 1.00 97.81 406 ASP A CA 1
ATOM 3358 C C . ASP A 1 406 ? 1.040 -22.569 -20.927 1.00 97.81 406 ASP A C 1
ATOM 3360 O O . ASP A 1 406 ? 1.807 -23.531 -20.983 1.00 97.81 406 ASP A O 1
ATOM 3364 N N . LYS A 1 407 ? 0.846 -21.742 -21.962 1.00 97.94 407 LYS A N 1
ATOM 3365 C CA . LYS A 1 407 ? 1.506 -21.910 -23.263 1.00 97.94 407 LYS A CA 1
ATOM 3366 C C . LYS A 1 407 ? 3.036 -21.902 -23.153 1.00 97.94 407 LYS A C 1
ATOM 3368 O O . LYS A 1 407 ? 3.691 -22.633 -23.885 1.00 97.94 407 LYS A O 1
ATOM 3373 N N . HIS A 1 408 ? 3.586 -21.099 -22.245 1.00 97.75 408 HIS A N 1
ATOM 3374 C CA . HIS A 1 408 ? 5.025 -20.867 -22.100 1.00 97.75 408 HIS A CA 1
ATOM 3375 C C . HIS A 1 408 ? 5.665 -21.690 -20.963 1.00 97.75 408 HIS A C 1
ATOM 3377 O O . HIS A 1 408 ? 6.817 -21.471 -20.587 1.00 97.75 408 HIS A O 1
ATOM 3383 N N . ARG A 1 409 ? 4.949 -22.684 -20.406 1.00 95.62 409 ARG A N 1
ATOM 3384 C CA . ARG A 1 409 ? 5.451 -23.524 -19.302 1.00 95.62 409 ARG A CA 1
ATOM 3385 C C . ARG A 1 409 ? 6.696 -24.327 -19.644 1.00 95.62 409 ARG A C 1
ATOM 3387 O O . ARG A 1 409 ? 7.459 -24.618 -18.727 1.00 95.62 409 ARG A O 1
ATOM 3394 N N . GLN A 1 410 ? 6.880 -24.706 -20.905 1.00 95.19 410 GLN A N 1
ATOM 3395 C CA . GLN A 1 410 ? 7.984 -25.566 -21.352 1.00 95.19 410 GLN A CA 1
ATOM 3396 C C . GLN A 1 410 ? 9.169 -24.779 -21.923 1.00 95.19 410 GLN A C 1
ATOM 3398 O O . GLN A 1 410 ? 10.165 -25.371 -22.331 1.00 95.19 410 GLN A O 1
ATOM 3403 N N . ASP A 1 411 ? 9.088 -23.449 -21.928 1.00 96.81 411 ASP A N 1
ATOM 3404 C CA . ASP A 1 411 ? 10.160 -22.604 -22.439 1.00 96.81 411 ASP A CA 1
ATOM 3405 C C . ASP A 1 411 ? 11.439 -22.798 -21.624 1.00 96.81 411 ASP A C 1
ATOM 3407 O O . ASP A 1 411 ? 11.411 -22.939 -20.399 1.00 96.81 411 ASP A O 1
ATOM 3411 N N . LYS A 1 412 ? 12.601 -22.785 -22.274 1.00 95.06 412 LYS A N 1
ATOM 3412 C CA . LYS A 1 412 ? 13.868 -22.940 -21.558 1.00 95.06 412 LYS A CA 1
ATOM 3413 C C . LYS A 1 412 ? 14.179 -21.670 -20.760 1.00 95.06 412 LYS A C 1
ATOM 3415 O O . LYS A 1 412 ? 14.321 -20.594 -21.333 1.00 95.06 412 LYS A O 1
ATOM 3420 N N . ARG A 1 413 ? 14.340 -21.801 -19.440 1.00 94.62 413 ARG A N 1
ATOM 3421 C CA . ARG A 1 413 ? 14.801 -20.711 -18.563 1.00 94.62 413 ARG A CA 1
ATOM 3422 C C . ARG A 1 413 ? 16.325 -20.681 -18.573 1.00 94.62 413 ARG A C 1
ATOM 3424 O O . ARG A 1 413 ? 16.961 -21.726 -18.452 1.00 94.62 413 ARG A O 1
ATOM 3431 N N . LEU A 1 414 ? 16.907 -19.493 -18.729 1.00 93.00 414 LEU A N 1
ATOM 3432 C CA . LEU A 1 414 ? 18.365 -19.318 -18.716 1.00 93.00 414 LEU A CA 1
ATOM 3433 C C . LEU A 1 414 ? 18.951 -19.531 -17.312 1.00 93.00 414 LEU A C 1
ATOM 3435 O O . LEU A 1 414 ? 20.027 -20.104 -17.177 1.00 93.00 414 LEU A O 1
ATOM 3439 N N . TYR A 1 415 ? 18.213 -19.103 -16.288 1.00 95.06 415 TYR A N 1
ATOM 3440 C CA . TYR A 1 415 ? 18.547 -19.273 -14.878 1.00 95.06 415 TYR A CA 1
ATOM 3441 C C . TYR A 1 415 ? 17.344 -19.855 -14.151 1.00 95.06 415 TYR A C 1
ATOM 3443 O O . TYR A 1 415 ? 16.210 -19.471 -14.438 1.00 95.06 415 TYR A O 1
ATOM 3451 N N . ILE A 1 416 ? 17.594 -20.760 -13.210 1.00 96.81 416 ILE A N 1
ATOM 3452 C CA . ILE A 1 416 ? 16.580 -21.281 -12.298 1.00 96.81 416 ILE A CA 1
ATOM 3453 C C . ILE A 1 416 ? 17.177 -21.214 -10.900 1.00 96.81 416 ILE A C 1
ATOM 3455 O O . ILE A 1 416 ? 18.208 -21.836 -10.654 1.00 96.81 416 ILE A O 1
ATOM 3459 N N . TYR A 1 417 ? 16.536 -20.452 -10.021 1.00 97.94 417 TYR A N 1
ATOM 3460 C CA . TYR A 1 417 ? 16.906 -20.346 -8.615 1.00 97.94 417 TYR A CA 1
ATOM 3461 C C . TYR A 1 417 ? 15.902 -21.094 -7.751 1.00 97.94 417 TYR A C 1
ATOM 3463 O O . TYR A 1 417 ? 14.721 -21.194 -8.089 1.00 97.94 417 TYR A O 1
ATOM 3471 N N . ASN A 1 418 ? 16.364 -21.595 -6.613 1.00 98.00 418 ASN A N 1
ATOM 3472 C CA . ASN A 1 418 ? 15.478 -22.035 -5.544 1.00 98.00 418 ASN A CA 1
ATOM 3473 C C . ASN A 1 418 ? 15.144 -20.875 -4.588 1.00 98.00 418 ASN A C 1
ATOM 3475 O O . ASN A 1 418 ? 15.765 -19.809 -4.615 1.00 98.00 418 ASN A O 1
ATOM 3479 N N . LEU A 1 419 ? 14.159 -21.094 -3.713 1.00 98.12 419 LEU A N 1
ATOM 3480 C CA . LEU A 1 419 ? 13.720 -20.085 -2.751 1.00 98.12 419 LEU A CA 1
ATOM 3481 C C . LEU A 1 419 ? 14.860 -19.587 -1.850 1.00 98.12 419 LEU A C 1
ATOM 3483 O O . LEU A 1 419 ? 14.942 -18.391 -1.600 1.00 98.12 419 LEU A O 1
ATOM 3487 N N . ASN A 1 420 ? 15.755 -20.468 -1.398 1.00 98.00 420 ASN A N 1
ATOM 3488 C CA . ASN A 1 420 ? 16.854 -20.095 -0.508 1.00 98.00 420 ASN A CA 1
ATOM 3489 C C . ASN A 1 420 ? 17.884 -19.188 -1.207 1.00 98.00 420 ASN A C 1
ATOM 3491 O O . ASN A 1 420 ? 18.385 -18.243 -0.600 1.00 98.00 420 ASN A O 1
ATOM 3495 N N . GLU A 1 421 ? 18.184 -19.430 -2.484 1.00 98.12 421 GLU A N 1
ATOM 3496 C CA . GLU A 1 421 ? 19.060 -18.556 -3.279 1.00 98.12 421 GLU A CA 1
ATOM 3497 C C . GLU A 1 421 ? 18.438 -17.169 -3.479 1.00 98.12 421 GLU A C 1
ATOM 3499 O O . GLU A 1 421 ? 19.111 -16.154 -3.286 1.00 98.12 421 GLU A O 1
ATOM 3504 N N . LEU A 1 422 ? 17.140 -17.116 -3.797 1.00 98.25 422 LEU A N 1
ATOM 3505 C CA . LEU A 1 422 ? 16.395 -15.861 -3.914 1.00 98.25 422 LEU A CA 1
ATOM 3506 C C . LEU A 1 422 ? 16.346 -15.119 -2.571 1.00 98.25 422 LEU A C 1
ATOM 3508 O O . LEU A 1 422 ? 16.668 -13.934 -2.505 1.00 98.25 422 LEU A O 1
ATOM 3512 N N . GLU A 1 423 ? 15.997 -15.808 -1.486 1.00 97.88 423 GLU A N 1
ATOM 3513 C CA . GLU A 1 423 ? 15.887 -15.235 -0.143 1.00 97.88 423 GLU A CA 1
ATOM 3514 C C . GLU A 1 423 ? 17.204 -14.595 0.309 1.00 97.88 423 GLU A C 1
ATOM 3516 O O . GLU A 1 423 ? 17.191 -13.473 0.818 1.00 97.88 423 GLU A O 1
ATOM 3521 N N . ASN A 1 424 ? 18.338 -15.246 0.028 1.00 97.06 424 ASN A N 1
ATOM 3522 C CA . ASN A 1 424 ? 19.678 -14.784 0.398 1.00 97.06 424 ASN A CA 1
ATOM 3523 C C . ASN A 1 424 ? 20.343 -13.857 -0.635 1.00 97.06 424 ASN A C 1
ATOM 3525 O O . ASN A 1 424 ? 21.519 -13.529 -0.486 1.00 97.06 424 ASN A O 1
ATOM 3529 N N . SER A 1 425 ? 19.613 -13.376 -1.650 1.00 97.12 425 SER A N 1
ATOM 3530 C CA . SER A 1 425 ? 20.151 -12.469 -2.681 1.00 97.12 425 SER A CA 1
ATOM 3531 C C . SER A 1 425 ? 21.336 -13.059 -3.463 1.00 97.12 425 SER A C 1
ATOM 3533 O O . SER A 1 425 ? 22.306 -12.357 -3.748 1.00 97.12 425 SER A O 1
ATOM 3535 N N . LEU A 1 426 ? 21.274 -14.351 -3.794 1.00 96.69 426 LEU A N 1
ATOM 3536 C CA . LEU A 1 426 ? 22.333 -15.097 -4.482 1.00 96.69 426 LEU A CA 1
ATOM 3537 C C . LEU A 1 426 ? 22.018 -15.292 -5.971 1.00 96.69 426 LEU A C 1
ATOM 3539 O O . LEU A 1 426 ? 22.129 -16.392 -6.508 1.00 96.69 426 LEU A O 1
ATOM 3543 N N . THR A 1 427 ? 21.609 -14.218 -6.650 1.00 94.12 427 THR A N 1
ATOM 3544 C CA . THR A 1 427 ? 21.359 -14.250 -8.100 1.00 94.12 427 THR A CA 1
ATOM 3545 C C . THR A 1 427 ? 22.512 -13.633 -8.886 1.00 94.12 427 THR A C 1
ATOM 3547 O O . THR A 1 427 ? 23.357 -12.929 -8.338 1.00 94.12 427 THR A O 1
ATOM 3550 N N . HIS A 1 428 ? 22.532 -13.863 -10.197 1.00 92.56 428 HIS A N 1
ATOM 3551 C CA . HIS A 1 428 ? 23.468 -13.226 -11.123 1.00 92.56 428 HIS A CA 1
ATOM 3552 C C . HIS A 1 428 ? 23.184 -11.725 -11.339 1.00 92.56 428 HIS A C 1
ATOM 3554 O O . HIS A 1 428 ? 23.995 -11.039 -11.959 1.00 92.56 428 HIS A O 1
ATOM 3560 N N . ASP A 1 429 ? 22.032 -11.216 -10.886 1.00 89.62 429 ASP A N 1
ATOM 3561 C CA . ASP A 1 429 ? 21.585 -9.841 -11.110 1.00 89.62 429 ASP A CA 1
ATOM 3562 C C . ASP A 1 429 ? 21.770 -8.986 -9.849 1.00 89.62 429 ASP A C 1
ATOM 3564 O O . ASP A 1 429 ? 20.987 -9.041 -8.895 1.00 89.62 429 ASP A O 1
ATOM 3568 N N . ASP A 1 430 ? 22.782 -8.119 -9.882 1.00 89.62 430 ASP A N 1
ATOM 3569 C CA . ASP A 1 430 ? 23.110 -7.206 -8.785 1.00 89.62 430 ASP A CA 1
ATOM 3570 C C . ASP A 1 430 ? 21.963 -6.251 -8.414 1.00 89.62 430 ASP A C 1
ATOM 3572 O O . ASP A 1 430 ? 21.810 -5.891 -7.244 1.00 89.62 430 ASP A O 1
ATOM 3576 N N . LEU A 1 431 ? 21.134 -5.826 -9.379 1.00 88.81 431 LEU A N 1
ATOM 3577 C CA . LEU A 1 431 ? 19.983 -4.969 -9.084 1.00 88.81 431 LEU A CA 1
ATOM 3578 C C . LEU A 1 431 ? 18.915 -5.765 -8.346 1.00 88.81 431 LEU A C 1
ATOM 3580 O O . LEU A 1 431 ? 18.344 -5.250 -7.385 1.00 88.81 431 LEU A O 1
ATOM 3584 N N . TRP A 1 432 ? 18.647 -7.001 -8.768 1.00 95.69 432 TRP A N 1
ATOM 3585 C CA . TRP A 1 432 ? 17.700 -7.866 -8.071 1.00 95.69 432 TRP A CA 1
ATOM 3586 C C . TRP A 1 432 ? 18.174 -8.169 -6.645 1.00 95.69 432 TRP A C 1
ATOM 3588 O O . TRP A 1 432 ? 17.414 -7.971 -5.693 1.00 95.69 432 TRP A O 1
ATOM 3598 N N . ASN A 1 433 ? 19.455 -8.507 -6.481 1.00 94.94 433 ASN A N 1
ATOM 3599 C CA . ASN A 1 433 ? 20.078 -8.713 -5.173 1.00 94.94 433 ASN A CA 1
ATOM 3600 C C . ASN A 1 433 ? 19.986 -7.447 -4.301 1.00 94.94 433 ASN A C 1
ATOM 3602 O O . ASN A 1 433 ? 19.686 -7.525 -3.111 1.00 94.94 433 ASN A O 1
ATOM 3606 N N . ALA A 1 434 ? 20.181 -6.253 -4.871 1.00 93.88 434 ALA A N 1
ATOM 3607 C CA . ALA A 1 434 ? 20.009 -4.992 -4.147 1.00 93.88 434 ALA A CA 1
ATOM 3608 C C . ALA A 1 434 ? 18.548 -4.737 -3.729 1.00 93.88 434 ALA A C 1
ATOM 3610 O O . ALA A 1 434 ? 18.307 -4.195 -2.647 1.00 93.88 434 ALA A O 1
ATOM 3611 N N . CYS A 1 435 ? 17.569 -5.136 -4.550 1.00 95.75 435 CYS A N 1
ATOM 3612 C CA . CYS A 1 435 ? 16.148 -5.067 -4.198 1.00 95.75 435 CYS A CA 1
ATOM 3613 C C . CYS A 1 435 ? 15.848 -5.957 -2.988 1.00 95.75 435 CYS A C 1
ATOM 3615 O O . CYS A 1 435 ? 15.286 -5.479 -1.999 1.00 95.75 435 CYS A O 1
ATOM 3617 N N . GLN A 1 436 ? 16.266 -7.222 -3.050 1.00 97.31 436 GLN A N 1
ATOM 3618 C CA . GLN A 1 436 ? 16.070 -8.193 -1.978 1.00 97.31 436 GLN A CA 1
ATOM 3619 C C . GLN A 1 436 ? 16.767 -7.745 -0.684 1.00 97.31 436 GLN A C 1
ATOM 3621 O O . GLN A 1 436 ? 16.139 -7.681 0.372 1.00 97.31 436 GLN A O 1
ATOM 3626 N N . ASN A 1 437 ? 18.018 -7.288 -0.764 1.00 95.81 437 ASN A N 1
ATOM 3627 C CA . ASN A 1 437 ? 18.737 -6.737 0.385 1.00 95.81 437 ASN A CA 1
ATOM 3628 C C . ASN A 1 437 ? 18.059 -5.494 0.982 1.00 95.81 437 ASN A C 1
ATOM 3630 O O . ASN A 1 437 ? 17.998 -5.353 2.205 1.00 95.81 437 ASN A O 1
ATOM 3634 N N . GLN A 1 438 ? 17.502 -4.599 0.155 1.00 94.31 438 GLN A N 1
ATOM 3635 C CA . GLN A 1 438 ? 16.721 -3.461 0.650 1.00 94.31 438 GLN A CA 1
ATOM 3636 C C . GLN A 1 438 ? 15.502 -3.936 1.451 1.00 94.31 438 GLN A C 1
ATOM 3638 O O . GLN A 1 438 ? 15.205 -3.368 2.504 1.00 94.31 438 GLN A O 1
ATOM 3643 N N . LEU A 1 439 ? 14.806 -4.966 0.969 1.00 95.56 439 LEU A N 1
ATOM 3644 C CA . LEU A 1 439 ? 13.654 -5.545 1.649 1.00 95.56 439 LEU A CA 1
ATOM 3645 C C . LEU A 1 439 ? 14.053 -6.177 2.993 1.00 95.56 439 LEU A C 1
ATOM 3647 O O . LEU A 1 439 ? 13.461 -5.843 4.020 1.00 95.56 439 LEU A O 1
ATOM 3651 N N . ILE A 1 440 ? 15.109 -6.994 3.012 1.00 95.50 440 ILE A N 1
ATOM 3652 C CA . ILE A 1 440 ? 15.622 -7.639 4.228 1.00 95.50 440 ILE A CA 1
ATOM 3653 C C . ILE A 1 440 ? 16.040 -6.594 5.263 1.00 95.50 440 ILE A C 1
ATOM 3655 O O . ILE A 1 440 ? 15.611 -6.664 6.414 1.00 95.50 440 ILE A O 1
ATOM 3659 N N . GLN A 1 441 ? 16.840 -5.600 4.873 1.00 93.12 441 GLN A N 1
ATOM 3660 C CA . GLN A 1 441 ? 17.442 -4.651 5.814 1.00 93.12 441 GLN A CA 1
ATOM 3661 C C . GLN A 1 441 ? 16.478 -3.549 6.260 1.00 93.12 441 GLN A C 1
ATOM 3663 O O . GLN A 1 441 ? 16.478 -3.166 7.427 1.00 93.12 441 GLN A O 1
ATOM 3668 N N . LYS A 1 442 ? 15.665 -3.010 5.342 1.00 93.44 442 LYS A N 1
ATOM 3669 C CA . LYS A 1 442 ? 14.786 -1.865 5.638 1.00 93.44 442 LYS A CA 1
ATOM 3670 C C . LYS A 1 442 ? 13.345 -2.262 5.924 1.00 93.44 442 LYS A C 1
ATOM 3672 O O . LYS A 1 442 ? 12.582 -1.406 6.362 1.00 93.44 442 LYS A O 1
ATOM 3677 N N . GLY A 1 443 ? 12.949 -3.500 5.638 1.00 95.81 443 GLY A N 1
ATOM 3678 C CA . GLY A 1 443 ? 11.553 -3.931 5.720 1.00 95.81 443 GLY A CA 1
ATOM 3679 C C . GLY A 1 443 ? 10.630 -3.196 4.750 1.00 95.81 443 GLY A C 1
ATOM 3680 O O . GLY A 1 443 ? 9.425 -3.143 4.964 1.00 95.81 443 GLY A O 1
ATOM 3681 N N . LYS A 1 444 ? 11.193 -2.566 3.711 1.00 95.81 444 LYS A N 1
ATOM 3682 C CA . LYS A 1 444 ? 10.447 -1.815 2.702 1.00 95.81 444 LYS A CA 1
ATOM 3683 C C . LYS A 1 444 ? 11.266 -1.668 1.428 1.00 95.81 444 LYS A C 1
ATOM 3685 O O . LYS A 1 444 ? 12.266 -0.950 1.399 1.00 95.81 444 LYS A O 1
ATOM 3690 N N . MET A 1 445 ? 10.783 -2.277 0.352 1.00 95.12 445 MET A N 1
ATOM 3691 C CA . MET A 1 445 ? 11.355 -2.118 -0.983 1.00 95.12 445 MET A CA 1
ATOM 3692 C C . MET A 1 445 ? 10.675 -0.966 -1.730 1.00 95.12 445 MET A C 1
ATOM 3694 O O . MET A 1 445 ? 9.461 -0.769 -1.625 1.00 95.12 445 MET A O 1
ATOM 3698 N N . HIS A 1 446 ? 11.439 -0.193 -2.503 1.00 95.19 446 HIS A N 1
ATOM 3699 C CA . HIS A 1 446 ? 10.882 0.877 -3.330 1.00 95.19 446 HIS A CA 1
ATOM 3700 C C . HIS A 1 446 ? 9.827 0.328 -4.309 1.00 95.19 446 HIS A C 1
ATOM 3702 O O . HIS A 1 446 ? 10.082 -0.650 -5.005 1.00 95.19 446 HIS A O 1
ATOM 3708 N N . GLY A 1 447 ? 8.659 0.975 -4.423 1.00 92.88 447 GLY A N 1
ATOM 3709 C CA . GLY A 1 447 ? 7.511 0.426 -5.166 1.00 92.88 447 GLY A CA 1
ATOM 3710 C C . GLY A 1 447 ? 7.812 0.083 -6.630 1.00 92.88 447 GLY A C 1
ATOM 3711 O O . GLY A 1 447 ? 7.418 -0.971 -7.116 1.00 92.88 447 GLY A O 1
ATOM 3712 N N . PHE A 1 448 ? 8.606 0.912 -7.317 1.00 92.75 448 PHE A N 1
ATOM 3713 C CA . PHE A 1 448 ? 9.058 0.582 -8.674 1.00 92.75 448 PHE A CA 1
ATOM 3714 C C . PHE A 1 448 ? 9.914 -0.695 -8.727 1.00 92.75 448 PHE A C 1
ATOM 3716 O O . PHE A 1 448 ? 9.817 -1.463 -9.681 1.00 92.75 448 PHE A O 1
ATOM 3723 N N . LEU A 1 449 ? 10.766 -0.906 -7.722 1.00 94.94 449 LEU A N 1
ATOM 3724 C CA . LEU A 1 449 ? 11.646 -2.068 -7.652 1.00 94.94 449 LEU A CA 1
ATOM 3725 C C . LEU A 1 449 ? 10.876 -3.341 -7.298 1.00 94.94 449 LEU A C 1
ATOM 3727 O O . LEU A 1 449 ? 11.231 -4.385 -7.824 1.00 94.94 449 LEU A O 1
ATOM 3731 N N . ARG A 1 450 ? 9.770 -3.256 -6.541 1.00 97.25 450 ARG A N 1
ATOM 3732 C CA . ARG A 1 450 ? 8.887 -4.413 -6.287 1.00 97.25 450 ARG A CA 1
ATOM 3733 C C . ARG A 1 450 ? 8.374 -5.046 -7.583 1.00 97.25 450 ARG A C 1
ATOM 3735 O O . ARG A 1 450 ? 8.390 -6.263 -7.718 1.00 97.25 450 ARG A O 1
ATOM 3742 N N . MET A 1 451 ? 7.995 -4.217 -8.562 1.00 95.75 451 MET A N 1
ATOM 3743 C CA . MET A 1 451 ? 7.567 -4.693 -9.885 1.00 95.75 451 MET A CA 1
ATOM 3744 C C . MET A 1 451 ? 8.682 -5.444 -10.619 1.00 95.75 451 MET A C 1
ATOM 3746 O O . MET A 1 451 ? 8.436 -6.489 -11.214 1.00 95.75 451 MET A O 1
ATOM 3750 N N . TYR A 1 452 ? 9.903 -4.897 -10.598 1.00 95.88 452 TYR A N 1
ATOM 3751 C CA . TYR A 1 452 ? 11.070 -5.533 -11.209 1.00 95.88 452 TYR A CA 1
ATOM 3752 C C . TYR A 1 452 ? 11.384 -6.865 -10.525 1.00 95.88 452 TYR A C 1
ATOM 3754 O O . TYR A 1 452 ? 11.479 -7.897 -11.182 1.00 95.88 452 TYR A O 1
ATOM 3762 N N . TRP A 1 453 ? 11.473 -6.828 -9.198 1.00 98.19 453 TRP A N 1
ATOM 3763 C CA . TRP A 1 453 ? 11.805 -7.951 -8.339 1.00 98.19 453 TRP A CA 1
ATOM 3764 C C . TRP A 1 453 ? 10.861 -9.142 -8.549 1.00 98.19 453 TRP A C 1
ATOM 3766 O O . TRP A 1 453 ? 11.335 -10.227 -8.878 1.00 98.19 453 TRP A O 1
ATOM 3776 N N . ALA A 1 454 ? 9.541 -8.930 -8.493 1.00 98.38 454 ALA A N 1
ATOM 3777 C CA . ALA A 1 454 ? 8.560 -10.006 -8.670 1.00 98.38 454 ALA A CA 1
ATOM 3778 C C . ALA A 1 454 ? 8.545 -10.566 -10.105 1.00 98.38 454 ALA A C 1
ATOM 3780 O O . ALA A 1 454 ? 8.375 -11.764 -10.316 1.00 98.38 454 ALA A O 1
ATOM 3781 N N . LYS A 1 455 ? 8.766 -9.718 -11.120 1.00 98.12 455 LYS A N 1
ATOM 3782 C CA . LYS A 1 455 ? 8.849 -10.170 -12.521 1.00 98.12 455 LYS A CA 1
ATOM 3783 C C . LYS A 1 455 ? 10.074 -11.037 -12.783 1.00 98.12 455 LYS A C 1
ATOM 3785 O O . LYS A 1 455 ? 9.982 -11.975 -13.565 1.00 98.12 455 LYS A O 1
ATOM 3790 N N . LYS A 1 456 ? 11.199 -10.746 -12.134 1.00 97.56 456 LYS A N 1
ATOM 3791 C CA . LYS A 1 456 ? 12.398 -11.584 -12.227 1.00 97.56 456 LYS A CA 1
ATOM 3792 C C . LYS A 1 456 ? 12.249 -12.912 -11.495 1.00 97.56 456 LYS A C 1
ATOM 3794 O O . LYS A 1 456 ? 12.741 -13.915 -11.993 1.00 97.56 456 LYS A O 1
ATOM 3799 N N . ILE A 1 457 ? 11.478 -12.958 -10.406 1.00 98.25 457 ILE A N 1
ATOM 3800 C CA . ILE A 1 457 ? 11.111 -14.238 -9.787 1.00 98.25 457 ILE A CA 1
ATOM 3801 C C . ILE A 1 457 ? 10.336 -15.113 -10.787 1.00 98.25 457 ILE A C 1
ATOM 3803 O O . ILE A 1 457 ? 10.669 -16.284 -10.927 1.00 98.25 457 ILE A O 1
ATOM 3807 N N . LEU A 1 458 ? 9.384 -14.563 -11.556 1.00 98.12 458 LEU A N 1
ATOM 3808 C CA . LEU A 1 458 ? 8.716 -15.314 -12.638 1.00 98.12 458 LEU A CA 1
ATOM 3809 C C . LEU A 1 458 ? 9.697 -15.832 -13.700 1.00 98.12 458 LEU A C 1
ATOM 3811 O O . LEU A 1 458 ? 9.567 -16.963 -14.158 1.00 98.12 458 LEU A O 1
ATOM 3815 N N . GLU A 1 459 ? 10.681 -15.023 -14.080 1.00 97.56 459 GLU A N 1
ATOM 3816 C CA . GLU A 1 459 ? 11.675 -15.397 -15.089 1.00 97.56 459 GLU A CA 1
ATOM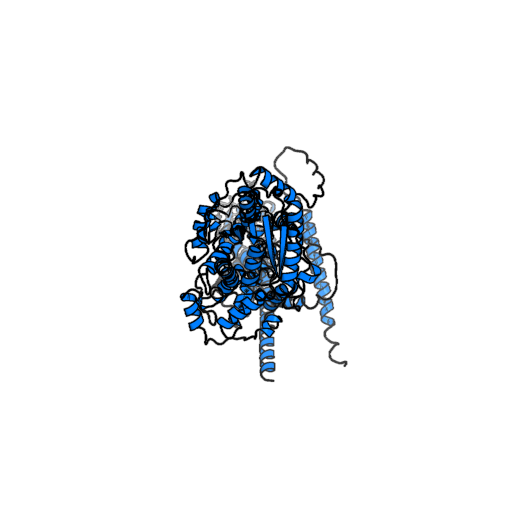 3817 C C . GLU A 1 459 ? 12.595 -16.541 -14.646 1.00 97.56 459 GLU A C 1
ATOM 3819 O O . GLU A 1 459 ? 13.030 -17.330 -15.484 1.00 97.56 459 GLU A O 1
ATOM 3824 N N . TRP A 1 460 ? 12.900 -16.619 -13.347 1.00 97.50 460 TRP A N 1
ATOM 3825 C CA . TRP A 1 460 ? 13.920 -17.518 -12.795 1.00 97.50 460 TRP A CA 1
ATOM 3826 C C . TRP A 1 460 ? 13.367 -18.610 -11.877 1.00 97.50 460 TRP A C 1
ATOM 3828 O O . TRP A 1 460 ? 14.133 -19.269 -11.176 1.00 97.50 460 TRP A O 1
ATOM 3838 N N . SER A 1 461 ? 12.050 -18.809 -11.866 1.00 97.12 461 SER A N 1
ATOM 3839 C CA . SER A 1 461 ? 11.417 -19.913 -11.142 1.00 97.12 461 SER A CA 1
ATOM 3840 C C . SER A 1 461 ? 11.067 -21.063 -12.092 1.00 97.12 461 SER A C 1
ATOM 3842 O O . SER A 1 461 ? 10.801 -20.823 -13.275 1.00 97.12 461 SER A O 1
ATOM 3844 N N . PRO A 1 462 ? 10.992 -22.313 -11.594 1.00 96.62 462 PRO A N 1
ATOM 3845 C CA . PRO A 1 462 ? 10.592 -23.461 -12.410 1.00 96.62 462 PRO A CA 1
ATOM 3846 C C . PRO A 1 462 ? 9.199 -23.295 -13.026 1.00 96.62 462 PRO A C 1
ATOM 3848 O O . PRO A 1 462 ? 8.973 -23.630 -14.190 1.00 96.62 462 PRO A O 1
ATOM 3851 N N . THR A 1 463 ? 8.259 -22.754 -12.249 1.00 97.12 463 THR A N 1
ATOM 385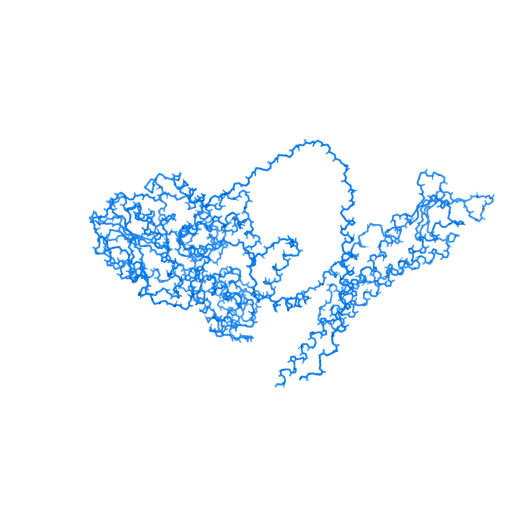2 C CA . THR A 1 463 ? 6.867 -22.564 -12.658 1.00 97.12 463 THR A CA 1
ATOM 3853 C C . THR A 1 463 ? 6.337 -21.198 -12.217 1.00 97.12 463 THR A C 1
ATOM 3855 O O . THR A 1 463 ? 6.839 -20.627 -11.242 1.00 97.12 463 THR A O 1
ATOM 3858 N N . PRO A 1 464 ? 5.303 -20.667 -12.895 1.00 97.81 464 PRO A N 1
ATOM 3859 C CA . PRO A 1 464 ? 4.594 -19.477 -12.438 1.00 97.81 464 PRO A CA 1
ATOM 3860 C C . PRO A 1 464 ? 4.011 -19.627 -11.022 1.00 97.81 464 PRO A C 1
ATOM 3862 O O . PRO A 1 464 ? 3.962 -18.649 -10.279 1.00 97.81 464 PRO A O 1
ATOM 3865 N N . GLU A 1 465 ? 3.583 -20.834 -10.633 1.00 98.06 465 GLU A N 1
ATOM 3866 C CA . GLU A 1 465 ? 3.065 -21.129 -9.294 1.00 98.06 465 GLU A CA 1
ATOM 3867 C C . GLU A 1 465 ? 4.147 -20.944 -8.232 1.00 98.06 465 GLU A C 1
ATOM 3869 O O . GLU A 1 465 ? 3.925 -20.209 -7.272 1.00 98.06 465 GLU A O 1
ATOM 3874 N N . ASN A 1 466 ? 5.336 -21.524 -8.446 1.00 98.06 466 ASN A N 1
ATOM 3875 C CA . ASN A 1 466 ? 6.478 -21.301 -7.558 1.00 98.06 466 ASN A CA 1
ATOM 3876 C C . ASN A 1 466 ? 6.852 -19.820 -7.510 1.00 98.06 466 ASN A C 1
ATOM 3878 O O . ASN A 1 466 ? 7.105 -19.285 -6.437 1.00 98.06 466 ASN A O 1
ATOM 3882 N N . ALA A 1 467 ? 6.832 -19.135 -8.656 1.00 98.31 467 ALA A N 1
ATOM 3883 C CA . ALA A 1 467 ? 7.150 -17.717 -8.693 1.00 98.31 467 ALA A CA 1
ATOM 3884 C C . ALA A 1 467 ? 6.203 -16.883 -7.822 1.00 98.31 467 ALA A C 1
ATOM 3886 O O . ALA A 1 467 ? 6.648 -15.983 -7.104 1.00 98.31 467 ALA A O 1
ATOM 3887 N N . LEU A 1 468 ? 4.899 -17.167 -7.893 1.00 98.62 468 LEU A N 1
ATOM 3888 C CA . LEU A 1 468 ? 3.887 -16.480 -7.101 1.00 98.62 468 LEU A CA 1
ATOM 3889 C C . LEU A 1 468 ? 4.034 -16.809 -5.616 1.00 98.62 468 LEU A C 1
ATOM 3891 O O . LEU A 1 468 ? 4.115 -15.889 -4.807 1.00 98.62 468 LEU A O 1
ATOM 3895 N N . GLU A 1 469 ? 4.131 -18.092 -5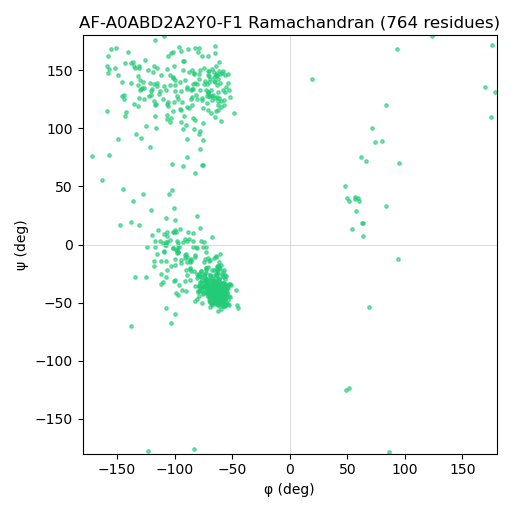.276 1.00 98.50 469 GLU A N 1
ATOM 3896 C CA . GLU A 1 469 ? 4.306 -18.571 -3.904 1.00 98.50 469 GLU A CA 1
ATOM 3897 C C . GLU A 1 469 ? 5.534 -17.936 -3.239 1.00 98.50 469 GLU A C 1
ATOM 3899 O O . GLU A 1 469 ? 5.431 -17.347 -2.163 1.00 98.50 469 GLU A O 1
ATOM 3904 N N . TRP A 1 470 ? 6.689 -17.978 -3.907 1.00 98.62 470 TRP A N 1
ATOM 3905 C CA . TRP A 1 470 ? 7.936 -17.427 -3.383 1.00 98.62 470 TRP A CA 1
ATOM 3906 C C . TRP A 1 470 ? 7.892 -15.903 -3.280 1.00 98.62 470 TRP A C 1
ATOM 3908 O O . TRP A 1 470 ? 8.376 -15.342 -2.298 1.00 98.62 470 TRP A O 1
ATOM 3918 N N . SER A 1 471 ? 7.272 -15.217 -4.246 1.00 98.50 471 SER A N 1
ATOM 3919 C CA . SER A 1 471 ? 7.107 -13.759 -4.180 1.00 98.50 471 SER A CA 1
ATOM 3920 C C . SER A 1 471 ? 6.217 -13.336 -3.012 1.00 98.50 471 SER A C 1
ATOM 3922 O O . SER A 1 471 ? 6.545 -12.376 -2.316 1.00 98.50 471 SER A O 1
ATOM 3924 N N . LEU A 1 472 ? 5.115 -14.051 -2.767 1.00 98.50 472 LEU A N 1
ATOM 3925 C CA . LEU A 1 472 ? 4.229 -13.790 -1.632 1.00 98.50 472 LEU A CA 1
ATOM 3926 C C . LEU A 1 472 ? 4.941 -14.071 -0.308 1.00 98.50 472 LEU A C 1
ATOM 3928 O O . LEU A 1 472 ? 4.979 -13.198 0.554 1.00 98.50 472 LEU A O 1
ATOM 3932 N N . TYR A 1 473 ? 5.596 -15.228 -0.183 1.00 98.50 473 TYR A N 1
ATOM 3933 C CA . TYR A 1 473 ? 6.365 -15.585 1.009 1.00 98.50 473 TYR A CA 1
ATOM 3934 C C . TYR A 1 473 ? 7.433 -14.534 1.346 1.00 98.50 473 TYR A C 1
ATOM 3936 O O . TYR A 1 473 ? 7.465 -14.027 2.466 1.00 98.50 473 TYR A O 1
ATOM 3944 N N . LEU A 1 474 ? 8.275 -14.145 0.381 1.00 98.50 474 LEU A N 1
ATOM 3945 C CA . LEU A 1 474 ? 9.333 -13.158 0.616 1.00 98.50 474 LEU A CA 1
ATOM 3946 C C . LEU A 1 474 ? 8.765 -11.764 0.930 1.00 98.50 474 LEU A C 1
ATOM 3948 O O . LEU A 1 474 ? 9.299 -11.063 1.795 1.00 98.50 474 LEU A O 1
ATOM 3952 N N . ASN A 1 475 ? 7.682 -11.352 0.263 1.00 98.56 475 ASN A N 1
ATOM 3953 C CA . ASN A 1 475 ? 7.009 -10.089 0.563 1.00 98.56 475 ASN A CA 1
ATOM 3954 C C . ASN A 1 475 ? 6.470 -10.078 2.001 1.00 98.56 475 ASN A C 1
ATOM 3956 O O . ASN A 1 475 ? 6.729 -9.131 2.742 1.00 98.56 475 ASN A O 1
ATOM 3960 N N . ASP A 1 476 ? 5.774 -11.137 2.398 1.00 98.19 476 ASP A N 1
ATOM 3961 C CA . ASP A 1 476 ? 5.061 -11.221 3.672 1.00 98.19 476 ASP A CA 1
ATOM 3962 C C . ASP A 1 476 ? 5.989 -11.473 4.866 1.00 98.19 476 ASP A C 1
ATOM 3964 O O . ASP A 1 476 ? 5.705 -11.033 5.980 1.00 98.19 476 ASP A O 1
ATOM 3968 N N . LYS A 1 477 ? 7.131 -12.126 4.630 1.00 97.81 477 LYS A N 1
ATOM 3969 C CA . LYS A 1 477 ? 8.162 -12.367 5.643 1.00 97.81 477 LYS A CA 1
ATOM 3970 C C . LYS A 1 477 ? 8.961 -11.112 5.993 1.00 97.81 477 LYS A C 1
ATOM 3972 O O . LYS A 1 477 ? 9.312 -10.893 7.158 1.00 97.81 477 LYS A O 1
ATOM 3977 N N . TYR A 1 478 ? 9.300 -10.291 4.998 1.00 98.12 478 TYR A N 1
ATOM 3978 C CA . TYR A 1 478 ? 10.259 -9.198 5.188 1.00 98.12 478 TYR A CA 1
ATOM 3979 C C . TYR A 1 478 ? 9.650 -7.797 5.142 1.00 98.12 478 TYR A C 1
ATOM 3981 O O . TYR A 1 478 ? 10.178 -6.903 5.815 1.00 98.12 478 TYR A O 1
ATOM 3989 N N . SER A 1 479 ? 8.597 -7.573 4.350 1.00 97.69 479 SER A N 1
ATOM 3990 C CA . SER A 1 479 ? 8.011 -6.244 4.176 1.00 97.69 479 SER A CA 1
ATOM 3991 C C . SER A 1 479 ? 7.096 -5.899 5.340 1.00 97.69 479 SER A C 1
ATOM 3993 O O . SER A 1 479 ? 6.113 -6.586 5.561 1.00 97.69 479 SER A O 1
ATOM 3995 N N . LEU A 1 480 ? 7.330 -4.764 6.002 1.00 97.38 480 LEU A N 1
ATOM 3996 C CA . LEU A 1 480 ? 6.435 -4.264 7.054 1.00 97.38 480 LEU A CA 1
ATOM 3997 C C . LEU A 1 480 ? 5.016 -3.950 6.576 1.00 97.38 480 LEU A C 1
ATOM 3999 O O . LEU A 1 480 ? 4.121 -3.779 7.391 1.00 97.38 480 LEU A O 1
ATOM 4003 N N . ASP A 1 481 ? 4.848 -3.789 5.269 1.00 97.69 481 ASP A N 1
ATOM 4004 C CA . ASP A 1 481 ? 3.564 -3.603 4.597 1.00 97.69 481 ASP A CA 1
ATOM 4005 C C . ASP A 1 481 ? 3.144 -4.859 3.799 1.00 97.69 481 ASP A C 1
ATOM 4007 O O . ASP A 1 481 ? 2.421 -4.751 2.808 1.00 97.69 481 ASP A O 1
ATOM 4011 N N . GLY A 1 482 ? 3.679 -6.029 4.172 1.00 96.19 482 GLY A N 1
ATOM 4012 C CA . GLY A 1 482 ? 3.304 -7.349 3.654 1.00 96.19 482 GLY A CA 1
ATOM 4013 C C . GLY A 1 482 ? 2.068 -7.916 4.357 1.00 96.19 482 GLY A C 1
ATOM 4014 O O . GLY A 1 482 ? 1.461 -7.231 5.166 1.00 96.19 482 GLY A O 1
ATOM 4015 N N . ASN A 1 483 ? 1.663 -9.151 4.042 1.00 96.62 483 ASN A N 1
ATOM 4016 C CA . ASN A 1 483 ? 0.403 -9.748 4.521 1.00 96.62 483 ASN A CA 1
ATOM 4017 C C . ASN A 1 483 ? -0.814 -8.835 4.259 1.00 96.62 483 ASN A C 1
ATOM 4019 O O . ASN A 1 483 ? -1.719 -8.712 5.082 1.00 96.62 483 ASN A O 1
ATOM 4023 N N . ASP A 1 484 ? -0.815 -8.159 3.109 1.00 98.44 484 ASP A N 1
ATOM 4024 C CA . ASP A 1 484 ? -1.730 -7.067 2.779 1.00 98.44 484 ASP A CA 1
ATOM 4025 C C . ASP A 1 484 ? -2.334 -7.271 1.381 1.00 98.44 484 ASP A C 1
ATOM 4027 O O . ASP A 1 484 ? -1.613 -7.726 0.485 1.00 98.44 484 ASP A O 1
ATOM 4031 N N . PRO A 1 485 ? -3.603 -6.887 1.132 1.00 98.75 485 PRO A N 1
ATOM 4032 C CA . PRO A 1 485 ? -4.210 -6.893 -0.195 1.00 98.75 485 PRO A CA 1
ATOM 4033 C C . PRO A 1 485 ? -3.319 -6.265 -1.268 1.00 98.75 485 PRO A C 1
ATOM 4035 O O . PRO A 1 485 ? -3.206 -6.801 -2.369 1.00 98.75 485 PRO A O 1
ATOM 4038 N N . ASN A 1 486 ? -2.607 -5.178 -0.947 1.00 98.56 486 ASN A N 1
ATOM 4039 C CA . ASN A 1 486 ? -1.676 -4.542 -1.879 1.00 98.56 486 ASN A CA 1
ATOM 4040 C C . ASN A 1 486 ? -0.458 -5.417 -2.207 1.00 98.56 486 ASN A C 1
ATOM 4042 O O . ASN A 1 486 ? 0.062 -5.337 -3.321 1.00 98.56 486 ASN A O 1
ATOM 4046 N N . GLY A 1 487 ? -0.003 -6.244 -1.264 1.00 98.19 487 GLY A N 1
ATOM 4047 C CA . GLY A 1 487 ? 1.060 -7.227 -1.468 1.00 98.19 487 GLY A CA 1
ATOM 4048 C C . GLY A 1 487 ? 0.622 -8.344 -2.415 1.00 98.19 487 GLY A C 1
ATOM 4049 O O . GLY A 1 487 ? 1.276 -8.564 -3.440 1.00 98.19 487 GLY A O 1
ATOM 4050 N N . TYR A 1 488 ? -0.528 -8.972 -2.133 1.00 98.62 488 TYR A N 1
ATOM 4051 C CA . TYR A 1 488 ? -1.107 -10.018 -2.987 1.00 98.62 488 TYR A CA 1
ATOM 4052 C C . TYR A 1 488 ? -1.340 -9.512 -4.411 1.00 98.62 488 TYR A C 1
ATOM 4054 O O . TYR A 1 488 ? -0.849 -10.090 -5.383 1.00 98.62 488 TYR A O 1
ATOM 4062 N N . VAL A 1 489 ? -2.012 -8.367 -4.538 1.00 98.69 489 VAL A N 1
ATOM 4063 C CA . VAL A 1 489 ? -2.341 -7.762 -5.832 1.00 98.69 489 VAL A CA 1
ATOM 4064 C C . VAL A 1 489 ? -1.098 -7.247 -6.549 1.00 98.69 489 VAL A C 1
ATOM 4066 O O . VAL A 1 489 ? -1.019 -7.348 -7.770 1.00 98.69 489 VAL A O 1
ATOM 4069 N N . GLY A 1 490 ? -0.086 -6.760 -5.828 1.00 98.31 490 GLY A N 1
ATOM 4070 C CA . GLY A 1 490 ? 1.200 -6.370 -6.407 1.00 98.31 490 GLY A CA 1
ATOM 4071 C C . GLY A 1 490 ? 1.959 -7.548 -7.027 1.00 98.31 490 GLY A C 1
ATOM 4072 O O . GLY A 1 490 ? 2.490 -7.425 -8.140 1.00 98.31 490 GLY A O 1
ATOM 4073 N N . CYS A 1 491 ? 1.974 -8.701 -6.351 1.00 98.62 491 CYS A N 1
ATOM 4074 C CA . CYS A 1 491 ? 2.578 -9.931 -6.868 1.00 98.62 491 CYS A CA 1
ATOM 4075 C C . CYS A 1 491 ? 1.773 -10.485 -8.048 1.00 98.62 491 CYS A C 1
ATOM 4077 O O . CYS A 1 491 ? 2.334 -10.731 -9.116 1.00 98.62 491 CYS A O 1
ATOM 4079 N N . MET A 1 492 ? 0.448 -10.565 -7.913 1.00 98.62 492 MET A N 1
ATOM 4080 C CA . MET A 1 492 ? -0.448 -11.004 -8.983 1.00 98.62 492 MET A CA 1
ATOM 4081 C C . MET A 1 492 ? -0.407 -10.079 -10.206 1.00 98.62 492 MET A C 1
ATOM 4083 O O . MET A 1 492 ? -0.472 -10.551 -11.338 1.00 98.62 492 MET A O 1
ATOM 4087 N N . TRP A 1 493 ? -0.266 -8.763 -10.032 1.00 98.56 493 TRP A N 1
ATOM 4088 C CA . TRP A 1 493 ? -0.088 -7.821 -11.145 1.00 98.56 493 TRP A CA 1
ATOM 4089 C C . TRP A 1 493 ? 1.242 -8.084 -11.862 1.00 98.56 493 TRP A C 1
ATOM 4091 O O . TRP A 1 493 ? 1.330 -8.055 -13.092 1.00 98.56 493 TRP A O 1
ATOM 4101 N N . SER A 1 494 ? 2.291 -8.372 -11.089 1.00 98.25 494 SER A N 1
ATOM 4102 C CA . SER A 1 494 ? 3.637 -8.592 -11.612 1.00 98.25 494 SER A CA 1
ATOM 4103 C C . SER A 1 494 ? 3.758 -9.911 -12.373 1.00 98.25 494 SER A C 1
ATOM 4105 O O . SER A 1 494 ? 4.341 -9.912 -13.458 1.00 98.25 494 SER A O 1
ATOM 4107 N N . ILE A 1 495 ? 3.194 -10.990 -11.830 1.00 98.25 495 ILE A N 1
ATOM 4108 C CA . ILE A 1 495 ? 3.370 -12.371 -12.304 1.00 98.25 495 ILE A CA 1
ATOM 4109 C C . ILE A 1 495 ? 2.212 -12.803 -13.206 1.00 98.25 495 ILE A C 1
ATOM 4111 O O . ILE A 1 495 ? 2.432 -13.367 -14.272 1.00 98.25 495 ILE A O 1
ATOM 4115 N N . CYS A 1 496 ? 0.982 -12.472 -12.819 1.00 97.75 496 CYS A N 1
ATOM 4116 C CA . CYS A 1 496 ? -0.242 -12.924 -13.480 1.00 97.75 496 CYS A CA 1
ATOM 4117 C C . CYS A 1 496 ? -0.955 -11.820 -14.278 1.00 97.75 496 CYS A C 1
ATOM 4119 O O . CYS A 1 496 ? -2.028 -12.055 -14.826 1.00 97.75 496 CYS A O 1
ATOM 4121 N N . GLY A 1 497 ? -0.410 -10.602 -14.342 1.00 97.25 497 GLY A N 1
ATOM 4122 C CA . GLY A 1 497 ? -0.946 -9.526 -15.181 1.00 97.25 497 GLY A CA 1
ATOM 4123 C C . GLY A 1 497 ? -2.356 -9.054 -14.807 1.00 97.25 497 GLY A C 1
ATOM 4124 O O . GLY A 1 497 ? -3.020 -8.426 -15.636 1.00 97.25 497 GLY A O 1
ATOM 4125 N N . ILE A 1 498 ? -2.840 -9.332 -13.589 1.00 97.75 498 ILE A N 1
ATOM 4126 C CA . ILE A 1 498 ? -4.132 -8.792 -13.143 1.00 97.75 498 ILE A CA 1
ATOM 4127 C C . ILE A 1 498 ? -4.080 -7.265 -13.154 1.00 97.75 498 ILE A C 1
ATOM 4129 O O . ILE A 1 498 ? -3.030 -6.666 -12.939 1.00 97.75 498 ILE A O 1
ATOM 4133 N N . HIS A 1 499 ? -5.204 -6.619 -13.443 1.00 97.81 499 HIS A N 1
ATOM 4134 C CA . HIS A 1 499 ? -5.310 -5.168 -13.639 1.00 97.81 499 HIS A CA 1
ATOM 4135 C C . HIS A 1 499 ? -4.360 -4.558 -14.688 1.00 97.81 499 HIS A C 1
ATOM 4137 O O . HIS A 1 499 ? -4.248 -3.329 -14.767 1.00 97.81 499 HIS A O 1
ATOM 4143 N N . ASP A 1 500 ? -3.716 -5.385 -15.515 1.00 96.44 500 ASP A N 1
ATOM 4144 C CA . ASP A 1 500 ? -2.899 -4.981 -16.654 1.00 96.44 500 ASP A CA 1
ATOM 4145 C C . ASP A 1 500 ? -3.501 -5.502 -17.972 1.00 96.44 500 ASP A C 1
ATOM 4147 O O . ASP A 1 500 ? -4.534 -6.183 -18.018 1.00 96.44 500 ASP A O 1
ATOM 4151 N N . GLN A 1 501 ? -2.868 -5.122 -19.074 1.00 94.12 501 GLN A N 1
ATOM 4152 C CA . GLN A 1 501 ? -3.159 -5.636 -20.409 1.00 94.12 501 GLN A CA 1
ATOM 4153 C C . GLN A 1 501 ? -2.102 -6.657 -20.848 1.00 94.12 501 GLN A C 1
ATOM 4155 O O . GLN A 1 501 ? -1.009 -6.712 -20.287 1.00 94.12 501 GLN A O 1
ATOM 4160 N N . GLY A 1 502 ? -2.406 -7.424 -21.897 1.00 94.94 502 GLY A N 1
ATOM 4161 C CA . GLY A 1 502 ? -1.410 -8.259 -22.565 1.00 94.94 502 GLY A CA 1
ATOM 4162 C C . GLY A 1 502 ? -0.397 -7.416 -23.347 1.00 94.94 502 GLY A C 1
ATOM 4163 O O . GLY A 1 502 ? -0.756 -6.432 -23.995 1.00 94.94 502 GLY A O 1
ATOM 4164 N N . PHE A 1 503 ? 0.871 -7.813 -23.296 1.00 96.38 503 PHE A N 1
ATOM 4165 C CA . PHE A 1 503 ? 1.981 -7.202 -24.028 1.00 96.38 503 PHE A CA 1
ATOM 4166 C C . PHE A 1 503 ? 2.475 -8.118 -25.153 1.00 96.38 503 PHE A C 1
ATOM 4168 O O . PHE A 1 503 ? 1.951 -9.214 -25.356 1.00 96.38 503 PHE A O 1
ATOM 4175 N N . LYS A 1 504 ? 3.483 -7.651 -25.907 1.00 96.19 504 LYS A N 1
ATOM 4176 C CA . LYS A 1 504 ? 4.177 -8.466 -26.913 1.00 96.19 504 LYS A CA 1
ATOM 4177 C C . LYS A 1 504 ? 4.639 -9.776 -26.272 1.00 96.19 504 LYS A C 1
ATOM 4179 O O . LYS A 1 504 ? 5.325 -9.735 -25.251 1.00 96.19 504 LYS A O 1
ATOM 4184 N N . GLU A 1 505 ? 4.256 -10.881 -26.902 1.00 97.00 505 GLU A N 1
ATOM 4185 C CA . GLU A 1 505 ? 4.558 -12.235 -26.450 1.00 97.00 505 GLU A CA 1
ATOM 4186 C C . GLU A 1 505 ? 6.074 -12.480 -26.452 1.00 97.00 505 GLU A C 1
ATOM 4188 O O . GLU A 1 505 ? 6.781 -12.033 -27.363 1.00 97.00 505 GLU A O 1
ATOM 4193 N N . ARG A 1 506 ? 6.569 -13.121 -25.394 1.00 95.00 506 ARG A N 1
ATOM 4194 C CA . ARG A 1 506 ? 7.975 -13.467 -25.173 1.00 95.00 506 ARG A CA 1
ATOM 4195 C C . ARG A 1 506 ? 8.065 -14.824 -24.501 1.00 95.00 506 ARG A C 1
ATOM 4197 O O . ARG A 1 506 ? 7.151 -15.192 -23.767 1.00 95.00 506 ARG A O 1
ATOM 4204 N N . ASP A 1 507 ? 9.196 -15.487 -24.676 1.00 95.81 507 ASP A N 1
ATOM 4205 C CA . ASP A 1 507 ? 9.482 -16.721 -23.958 1.00 95.81 507 ASP A CA 1
ATOM 4206 C C . ASP A 1 507 ? 9.391 -16.497 -22.440 1.00 95.81 507 ASP A C 1
ATOM 4208 O O . ASP A 1 507 ? 9.704 -15.410 -21.934 1.00 95.81 507 ASP A O 1
ATOM 4212 N N . ILE A 1 508 ? 8.936 -17.526 -21.727 1.00 96.00 508 ILE A N 1
ATOM 4213 C CA . ILE A 1 508 ? 8.678 -17.590 -20.282 1.00 96.00 508 ILE A CA 1
ATOM 4214 C C . ILE A 1 508 ? 7.487 -16.722 -19.846 1.00 96.00 508 ILE A C 1
ATOM 4216 O O . ILE A 1 508 ? 6.552 -17.208 -19.215 1.00 96.00 508 ILE A O 1
ATOM 4220 N N . PHE A 1 509 ? 7.489 -15.435 -20.189 1.00 96.44 509 PHE A N 1
ATOM 4221 C CA . PHE A 1 509 ? 6.461 -14.480 -19.764 1.00 96.44 509 PHE A CA 1
ATOM 4222 C C . PHE A 1 509 ? 5.155 -14.600 -20.551 1.00 96.44 509 PHE A C 1
ATOM 4224 O O . PHE A 1 509 ? 4.119 -14.096 -20.105 1.00 96.44 509 PHE A O 1
ATOM 4231 N N . GLY A 1 510 ? 5.195 -15.156 -21.762 1.00 96.94 510 GLY A N 1
ATOM 4232 C CA . GLY A 1 510 ? 4.126 -14.988 -22.731 1.00 96.94 510 GLY A CA 1
ATOM 4233 C C . GLY A 1 510 ? 3.793 -13.505 -22.898 1.00 96.94 510 GLY A C 1
ATOM 4234 O O . GLY A 1 510 ? 4.660 -12.683 -23.196 1.00 96.94 510 GLY A O 1
ATOM 4235 N N . LYS A 1 511 ? 2.530 -13.138 -22.668 1.00 97.38 511 LYS A N 1
ATOM 4236 C CA . LYS A 1 511 ? 2.028 -11.757 -22.775 1.00 97.38 511 LYS A CA 1
ATOM 4237 C C . LYS A 1 511 ? 2.099 -10.955 -21.472 1.00 97.38 511 LYS A C 1
ATOM 4239 O O . LYS A 1 511 ? 1.604 -9.826 -21.441 1.00 97.38 511 LYS A O 1
ATOM 4244 N N . ILE A 1 512 ? 2.678 -11.489 -20.398 1.00 97.88 512 ILE A N 1
ATOM 4245 C CA . ILE A 1 512 ? 2.880 -10.728 -19.159 1.00 97.88 512 ILE A CA 1
ATOM 4246 C C . ILE A 1 512 ? 3.871 -9.584 -19.412 1.00 97.88 512 ILE A C 1
ATOM 4248 O O . ILE A 1 512 ? 4.850 -9.720 -20.148 1.00 97.88 512 ILE A O 1
ATOM 4252 N N . ARG A 1 513 ? 3.622 -8.411 -18.812 1.00 95.56 513 ARG A N 1
ATOM 4253 C CA . ARG A 1 513 ? 4.507 -7.248 -18.963 1.00 95.56 513 ARG A CA 1
ATOM 4254 C C . ARG A 1 513 ? 5.926 -7.603 -18.515 1.00 95.56 513 ARG A C 1
ATOM 4256 O O . ARG A 1 513 ? 6.140 -7.875 -17.338 1.00 95.56 513 ARG A O 1
ATOM 4263 N N . TYR A 1 514 ? 6.888 -7.494 -19.421 1.00 90.50 514 TYR A N 1
ATOM 4264 C CA . TYR A 1 514 ? 8.308 -7.702 -19.138 1.00 90.50 514 TYR A CA 1
ATOM 4265 C C . TYR A 1 514 ? 8.997 -6.416 -18.652 1.00 90.50 514 TYR A C 1
ATOM 4267 O O . TYR A 1 514 ? 8.640 -5.317 -19.088 1.00 90.50 514 TYR A O 1
ATOM 4275 N N . MET A 1 515 ? 10.014 -6.545 -17.795 1.00 85.88 515 MET A N 1
ATOM 4276 C CA . MET A 1 515 ? 10.880 -5.440 -17.364 1.00 85.88 515 MET A CA 1
ATOM 4277 C C . MET A 1 515 ? 12.355 -5.843 -17.486 1.00 85.88 515 MET A C 1
ATOM 4279 O O . MET A 1 515 ? 12.776 -6.852 -16.932 1.00 85.88 515 MET A O 1
ATOM 4283 N N . ILE A 1 516 ? 13.140 -5.032 -18.201 1.00 76.00 516 ILE A N 1
ATOM 4284 C CA . ILE A 1 516 ? 14.570 -5.274 -18.457 1.00 76.00 516 ILE A CA 1
ATOM 4285 C C . ILE A 1 516 ? 15.413 -4.435 -17.496 1.00 76.00 516 ILE A C 1
ATOM 4287 O O . ILE A 1 516 ? 15.088 -3.265 -17.280 1.00 76.00 516 ILE A O 1
ATOM 4291 N N . TYR A 1 517 ? 16.515 -5.004 -17.001 1.00 61.91 517 TYR A N 1
ATOM 4292 C CA . TYR A 1 517 ? 17.545 -4.323 -16.207 1.00 61.91 517 TYR A CA 1
ATOM 4293 C C . TYR A 1 517 ? 17.925 -2.955 -16.807 1.00 61.91 517 TYR A C 1
ATOM 4295 O O . TYR A 1 517 ? 17.743 -1.913 -16.174 1.00 61.91 517 TYR A O 1
ATOM 4303 N N . ASP A 1 518 ? 18.311 -2.933 -18.086 1.00 50.38 518 ASP A N 1
ATOM 4304 C CA . ASP A 1 518 ? 18.683 -1.716 -18.814 1.00 50.38 518 ASP A CA 1
ATOM 4305 C C . ASP A 1 518 ? 17.553 -0.689 -18.878 1.00 50.38 518 ASP A C 1
ATOM 4307 O O . ASP A 1 518 ? 17.786 0.499 -18.689 1.00 50.38 518 ASP A O 1
ATOM 4311 N N . ALA A 1 519 ? 16.300 -1.103 -19.071 1.00 53.44 519 ALA A N 1
ATOM 4312 C CA . ALA A 1 519 ? 15.182 -0.161 -19.082 1.00 53.44 519 ALA A CA 1
ATOM 4313 C C . ALA A 1 519 ? 14.963 0.487 -17.701 1.00 53.44 519 ALA A C 1
ATOM 4315 O O . ALA A 1 519 ? 14.557 1.648 -17.623 1.00 53.44 519 ALA A O 1
ATOM 4316 N N . VAL A 1 520 ? 15.260 -0.224 -16.608 1.00 55.59 520 VAL A N 1
ATOM 4317 C CA . VAL A 1 520 ? 15.172 0.299 -15.236 1.00 55.59 520 VAL A CA 1
ATOM 4318 C C . VAL A 1 520 ? 16.330 1.246 -14.917 1.00 55.59 520 VAL A C 1
ATOM 4320 O O . VAL A 1 520 ? 16.101 2.308 -14.334 1.00 55.59 520 VAL A O 1
ATOM 4323 N N . VAL A 1 521 ? 17.546 0.897 -15.334 1.00 51.12 521 VAL A N 1
ATOM 4324 C CA . VAL A 1 521 ? 18.778 1.642 -15.037 1.00 51.12 521 VAL A CA 1
ATOM 4325 C C . VAL A 1 521 ? 18.973 2.834 -15.994 1.00 51.12 521 VAL A C 1
ATOM 4327 O O . VAL A 1 521 ? 19.150 3.974 -15.552 1.00 51.12 521 VAL A O 1
ATOM 4330 N N . VAL A 1 522 ? 18.847 2.626 -17.309 1.00 41.81 522 VAL A N 1
ATOM 4331 C CA . VAL A 1 522 ? 19.075 3.638 -18.364 1.00 41.81 522 VAL A CA 1
ATOM 4332 C C . VAL A 1 522 ? 18.006 4.733 -18.366 1.00 41.81 522 VAL A C 1
ATOM 4334 O O . VAL A 1 522 ? 18.332 5.904 -18.583 1.00 41.81 522 VAL A O 1
ATOM 4337 N N . SER A 1 523 ? 16.737 4.409 -18.077 1.00 41.69 5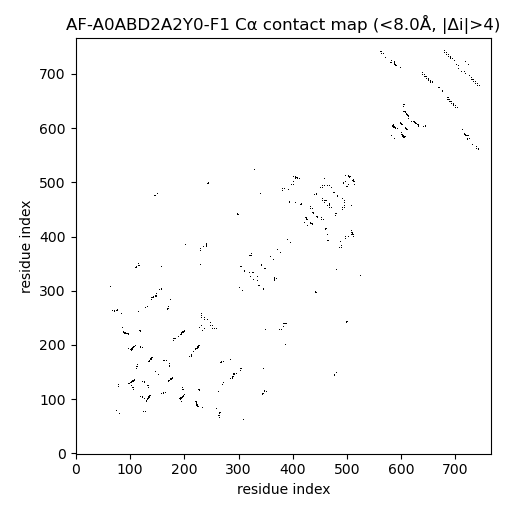23 SER A N 1
ATOM 4338 C CA . SER A 1 523 ? 15.665 5.423 -18.044 1.00 41.69 523 SER A CA 1
ATOM 4339 C C . SER A 1 523 ? 15.839 6.455 -16.922 1.00 41.69 523 SER A C 1
ATOM 4341 O O . SER A 1 523 ? 15.317 7.565 -17.030 1.00 41.69 523 SER A O 1
ATOM 4343 N N . LYS A 1 524 ? 16.601 6.134 -15.865 1.00 48.94 524 LYS A N 1
ATOM 4344 C CA . LYS A 1 524 ? 16.676 6.955 -14.644 1.00 48.94 524 LYS A CA 1
ATOM 4345 C C . LYS A 1 524 ? 18.028 7.618 -14.433 1.00 48.94 524 LYS A C 1
ATOM 4347 O O . LYS A 1 524 ? 18.055 8.785 -14.037 1.00 48.94 524 LYS A O 1
ATOM 4352 N N . ILE A 1 525 ? 19.134 6.974 -14.820 1.00 42.69 525 ILE A N 1
ATOM 4353 C CA . ILE A 1 525 ? 20.471 7.598 -14.782 1.00 42.69 525 ILE A CA 1
ATOM 4354 C C . ILE A 1 525 ? 20.591 8.747 -15.806 1.00 42.69 525 ILE A C 1
ATOM 4356 O O . ILE A 1 525 ? 21.254 9.749 -15.529 1.00 42.69 525 ILE A O 1
ATOM 4360 N N . ARG A 1 526 ? 19.850 8.707 -16.930 1.00 36.53 526 ARG A N 1
ATOM 4361 C CA . ARG A 1 526 ? 19.757 9.831 -17.890 1.00 36.53 526 ARG A CA 1
ATOM 4362 C C . ARG A 1 526 ? 19.307 11.157 -17.257 1.00 36.53 526 ARG A C 1
ATOM 4364 O O . ARG A 1 526 ? 19.686 12.215 -17.748 1.00 36.53 526 ARG A O 1
ATOM 4371 N N . SER A 1 527 ? 18.548 11.123 -16.157 1.00 36.47 527 SER A N 1
ATOM 4372 C CA . SER A 1 527 ? 17.973 12.324 -15.533 1.00 36.47 527 SER A CA 1
ATOM 4373 C C . SER A 1 527 ? 18.963 13.188 -14.730 1.00 36.47 527 SER A C 1
ATOM 4375 O O . SER A 1 527 ? 18.568 14.238 -14.227 1.00 36.47 527 SER A O 1
ATOM 4377 N N . ARG A 1 528 ? 20.243 12.793 -14.616 1.00 39.19 528 ARG A N 1
ATOM 4378 C CA . ARG A 1 528 ? 21.255 13.497 -13.799 1.00 39.19 528 ARG A CA 1
ATOM 4379 C C . ARG A 1 528 ? 22.359 14.240 -14.554 1.00 39.19 528 ARG A C 1
ATOM 4381 O O . ARG A 1 528 ? 23.162 14.897 -13.901 1.00 39.19 528 ARG A O 1
ATOM 4388 N N . ARG A 1 529 ? 22.384 14.261 -15.892 1.00 28.38 529 ARG A N 1
ATOM 4389 C CA . ARG A 1 529 ? 23.400 15.057 -16.620 1.00 28.38 529 ARG A CA 1
ATOM 4390 C C . ARG A 1 529 ? 23.140 16.583 -16.588 1.00 28.38 529 ARG A C 1
ATOM 4392 O O . ARG A 1 529 ? 23.911 17.329 -17.168 1.00 28.38 529 ARG A O 1
ATOM 4399 N N . VAL A 1 530 ? 22.086 17.047 -15.897 1.00 29.92 530 VAL A N 1
ATOM 4400 C CA . VAL A 1 530 ? 21.654 18.466 -15.854 1.00 29.92 530 VAL A CA 1
ATOM 4401 C C . VAL A 1 530 ? 21.736 19.097 -14.445 1.00 29.92 530 VAL A C 1
ATOM 4403 O O . VAL A 1 530 ? 21.374 20.252 -14.275 1.00 29.92 530 VAL A O 1
ATOM 4406 N N . GLY A 1 531 ? 22.225 18.411 -13.403 1.00 30.92 531 GLY A N 1
ATOM 4407 C CA . GLY A 1 531 ? 22.127 18.989 -12.050 1.00 30.92 531 GLY A CA 1
ATOM 4408 C C . GLY A 1 531 ? 23.021 18.387 -10.978 1.00 30.92 531 GLY A C 1
ATOM 4409 O O . GLY A 1 531 ? 22.519 17.972 -9.938 1.00 30.92 531 GLY A O 1
ATOM 4410 N N . LEU A 1 532 ? 24.331 18.344 -11.207 1.00 26.06 532 LEU A N 1
ATOM 4411 C CA . LEU A 1 532 ? 25.307 18.006 -10.171 1.00 26.06 532 LEU A CA 1
ATOM 4412 C C . LEU A 1 532 ? 26.303 19.153 -10.007 1.00 26.06 532 LEU A C 1
ATOM 4414 O O . LEU A 1 532 ? 27.385 19.127 -10.570 1.00 26.06 532 LEU A O 1
ATOM 4418 N N . ASN A 1 533 ? 25.911 20.148 -9.215 1.00 26.05 533 ASN A N 1
ATOM 4419 C CA . ASN A 1 533 ? 26.831 20.926 -8.396 1.00 26.05 533 ASN A CA 1
ATOM 4420 C C . ASN A 1 533 ? 26.180 21.062 -7.011 1.00 26.05 533 ASN A C 1
ATOM 4422 O O . ASN A 1 533 ? 25.073 21.583 -6.904 1.00 26.05 533 ASN A O 1
ATOM 4426 N N . LYS A 1 534 ? 26.889 20.573 -5.984 1.00 28.73 534 LYS A N 1
ATOM 4427 C CA . LYS A 1 534 ? 26.578 20.591 -4.539 1.00 28.73 534 LYS A CA 1
ATOM 4428 C C . LYS A 1 534 ? 25.450 19.684 -4.029 1.00 28.73 534 LYS A C 1
ATOM 4430 O O . LYS A 1 534 ? 24.294 20.083 -3.996 1.00 28.73 534 LYS A O 1
ATOM 4435 N N . VAL A 1 535 ? 25.841 18.543 -3.452 1.00 26.41 535 VAL A N 1
ATOM 4436 C CA . VAL A 1 535 ? 25.345 18.089 -2.137 1.00 26.41 535 VAL A CA 1
ATOM 4437 C C . VAL A 1 535 ? 26.524 17.435 -1.408 1.00 26.41 535 VAL A C 1
ATOM 4439 O O . VAL A 1 535 ? 27.044 16.422 -1.869 1.00 26.41 535 VAL A O 1
ATOM 4442 N N . GLU A 1 536 ? 26.960 18.046 -0.308 1.00 24.81 536 GLU A N 1
ATOM 4443 C CA . GLU A 1 536 ? 27.918 17.479 0.646 1.00 24.81 536 GLU A CA 1
ATOM 4444 C C . GLU A 1 536 ? 27.262 16.309 1.393 1.00 24.81 536 GLU A C 1
ATOM 4446 O O . GLU A 1 536 ? 26.174 16.449 1.951 1.00 24.81 536 GLU A O 1
ATOM 4451 N N . LEU A 1 537 ? 27.922 15.151 1.399 1.00 27.05 537 LEU A N 1
ATOM 4452 C CA . LEU A 1 537 ? 27.598 14.031 2.279 1.00 27.05 537 LEU A CA 1
ATOM 4453 C C . LEU A 1 537 ? 28.637 14.012 3.398 1.00 27.05 537 LEU A C 1
ATOM 4455 O O . LEU A 1 537 ? 29.806 13.710 3.167 1.00 27.05 537 LEU A O 1
ATOM 4459 N N . GLY A 1 538 ? 28.204 14.369 4.604 1.00 22.42 538 GLY A N 1
ATOM 4460 C CA . GLY A 1 538 ? 29.001 14.233 5.813 1.00 22.42 538 GLY A CA 1
ATOM 4461 C C . GLY A 1 538 ? 29.043 12.781 6.293 1.00 22.42 538 GLY A C 1
ATOM 4462 O O . GLY A 1 538 ? 28.001 12.177 6.523 1.00 22.42 538 GLY A O 1
ATOM 4463 N N . GLY A 1 539 ? 30.264 12.276 6.476 1.00 22.75 539 GLY A N 1
ATOM 4464 C CA . GLY A 1 539 ? 30.652 11.414 7.596 1.00 22.75 539 GLY A CA 1
ATOM 4465 C C . GLY A 1 539 ? 30.183 9.958 7.599 1.00 22.75 539 GLY A C 1
ATOM 4466 O O . GLY A 1 539 ? 29.200 9.625 8.249 1.00 22.75 539 GLY A O 1
ATOM 4467 N N . SER A 1 540 ? 30.964 9.068 6.984 1.00 23.78 540 SER A N 1
ATOM 4468 C CA . SER A 1 540 ? 31.637 7.929 7.650 1.00 23.78 540 SER A CA 1
ATOM 4469 C C . SER A 1 540 ? 32.332 7.067 6.590 1.00 23.78 540 SER A C 1
ATOM 4471 O O . SER A 1 540 ? 31.703 6.429 5.751 1.00 23.78 540 SER A O 1
ATOM 4473 N N . ASN A 1 541 ? 33.665 7.109 6.603 1.00 27.02 541 ASN A N 1
ATOM 4474 C CA . ASN A 1 541 ? 34.530 6.254 5.800 1.00 27.02 541 ASN A CA 1
ATOM 4475 C C . ASN A 1 541 ? 34.464 4.821 6.337 1.00 27.02 541 ASN A C 1
ATOM 4477 O O . ASN A 1 541 ? 34.649 4.637 7.535 1.00 27.02 541 ASN A O 1
ATOM 4481 N N . VAL A 1 542 ? 34.248 3.836 5.458 1.00 25.28 542 VAL A N 1
ATOM 4482 C CA . VAL A 1 542 ? 35.120 2.663 5.224 1.00 25.28 542 VAL A CA 1
ATOM 4483 C C . VAL A 1 542 ? 34.461 1.765 4.154 1.00 25.28 542 VAL A C 1
ATOM 4485 O O . VAL A 1 542 ? 33.273 1.461 4.201 1.00 25.28 542 VAL A O 1
ATOM 4488 N N . THR A 1 543 ? 35.271 1.382 3.159 1.00 26.86 543 THR A N 1
ATOM 4489 C CA . THR A 1 543 ? 35.015 0.432 2.050 1.00 26.86 543 THR A CA 1
ATOM 4490 C C . THR A 1 543 ? 33.893 0.752 1.053 1.00 26.86 543 THR A C 1
ATOM 4492 O O . THR A 1 543 ? 32.862 0.091 0.991 1.00 26.86 543 THR A O 1
ATOM 4495 N N . THR A 1 544 ? 34.139 1.707 0.151 1.00 28.11 544 THR A N 1
ATOM 4496 C CA . THR A 1 544 ? 33.403 1.809 -1.132 1.00 28.11 544 THR A CA 1
ATOM 4497 C C . THR A 1 544 ? 34.303 2.305 -2.271 1.00 28.11 544 THR A C 1
ATOM 4499 O O . THR A 1 544 ? 33.948 3.219 -3.006 1.00 28.11 544 THR A O 1
ATOM 4502 N N . LEU A 1 545 ? 35.501 1.729 -2.416 1.00 26.70 545 LEU A N 1
ATOM 4503 C CA . LEU A 1 545 ? 36.445 2.117 -3.479 1.00 26.70 545 LEU A CA 1
ATOM 4504 C C . LEU A 1 545 ? 36.590 1.085 -4.610 1.00 26.70 545 LEU A C 1
ATOM 4506 O O . LEU A 1 545 ? 37.005 1.455 -5.698 1.00 26.70 545 LEU A O 1
ATOM 4510 N N . TYR A 1 546 ? 36.122 -0.157 -4.443 1.00 24.55 546 TYR A N 1
ATOM 4511 C CA . TYR A 1 546 ? 36.196 -1.175 -5.509 1.00 24.55 546 TYR A CA 1
ATOM 4512 C C . TYR A 1 546 ? 34.984 -1.212 -6.462 1.00 24.55 546 TYR A C 1
ATOM 4514 O O . TYR A 1 546 ? 35.050 -1.836 -7.520 1.00 24.55 546 TYR A O 1
ATOM 4522 N N . HIS A 1 547 ? 33.888 -0.512 -6.143 1.00 30.20 547 HIS A N 1
ATOM 4523 C CA . HIS A 1 547 ? 32.648 -0.550 -6.936 1.00 30.20 547 HIS A CA 1
ATOM 4524 C C . HIS A 1 547 ? 32.472 0.602 -7.940 1.00 30.20 547 HIS A C 1
ATOM 4526 O O . HIS A 1 547 ? 31.545 0.556 -8.746 1.00 30.20 547 HIS A O 1
ATOM 4532 N N . CYS A 1 548 ? 33.348 1.613 -7.955 1.00 31.31 548 CYS A N 1
ATOM 4533 C CA . CYS A 1 548 ? 33.164 2.790 -8.816 1.00 31.31 548 CYS A CA 1
ATOM 4534 C C . CYS A 1 548 ? 33.822 2.648 -10.204 1.00 31.31 548 CYS A C 1
ATOM 4536 O O . CYS A 1 548 ? 33.277 3.128 -11.200 1.00 31.31 548 CYS A O 1
ATOM 4538 N N . ASP A 1 549 ? 34.938 1.920 -10.313 1.00 28.03 549 ASP A N 1
ATOM 4539 C CA . ASP A 1 549 ? 35.704 1.869 -11.567 1.00 28.03 549 ASP A CA 1
ATOM 4540 C C . ASP A 1 549 ? 35.124 0.904 -12.609 1.00 28.03 549 ASP A C 1
ATOM 4542 O O . ASP A 1 549 ? 35.195 1.166 -13.812 1.00 28.03 549 ASP A O 1
ATOM 4546 N N . ARG A 1 550 ? 34.433 -0.162 -12.181 1.00 30.16 550 ARG A N 1
ATOM 4547 C CA . ARG A 1 550 ? 33.823 -1.134 -13.108 1.00 30.16 550 ARG A CA 1
ATOM 4548 C C . ARG A 1 550 ? 32.487 -0.642 -13.702 1.00 30.16 550 ARG A C 1
ATOM 4550 O O . ARG A 1 550 ? 32.176 -0.944 -14.853 1.00 30.16 550 ARG A O 1
ATOM 4557 N N . LEU A 1 551 ? 31.756 0.223 -12.987 1.00 30.08 551 LEU A N 1
ATOM 4558 C CA . LEU A 1 551 ? 30.567 0.942 -13.490 1.00 30.08 551 LEU A CA 1
ATOM 4559 C C . LEU A 1 551 ? 30.930 2.092 -14.452 1.00 30.08 551 LEU A C 1
ATOM 4561 O O . LEU A 1 551 ? 30.158 2.434 -15.355 1.00 30.08 551 LEU A O 1
ATOM 4565 N N . ARG A 1 552 ? 32.141 2.647 -14.327 1.00 30.02 552 ARG A N 1
ATOM 4566 C CA . ARG A 1 552 ? 32.714 3.615 -15.280 1.00 30.02 552 ARG A CA 1
ATOM 4567 C C . ARG A 1 552 ? 33.049 2.979 -16.631 1.00 30.02 552 ARG A C 1
ATOM 4569 O O . ARG A 1 552 ? 33.037 3.652 -17.657 1.00 30.02 552 ARG A O 1
ATOM 4576 N N . TRP A 1 553 ? 33.313 1.675 -16.627 1.00 32.66 553 TRP A N 1
ATOM 4577 C CA . TRP A 1 553 ? 33.673 0.915 -17.817 1.00 32.66 553 TRP A CA 1
ATOM 4578 C C . TRP A 1 553 ? 32.437 0.537 -18.666 1.00 32.66 553 TRP A C 1
ATOM 4580 O O . TRP A 1 553 ? 32.449 0.719 -19.884 1.00 32.66 553 TRP A O 1
ATOM 4590 N N . TYR A 1 554 ? 31.318 0.148 -18.035 1.00 29.36 554 TYR A N 1
ATOM 4591 C CA . TYR A 1 554 ? 30.069 -0.215 -18.735 1.00 29.36 554 TYR A CA 1
ATOM 4592 C C . TYR A 1 554 ? 29.226 0.978 -19.225 1.00 29.36 554 TYR A C 1
ATOM 4594 O O . TYR A 1 554 ? 28.533 0.873 -20.238 1.00 29.36 554 TYR A O 1
ATOM 4602 N N . THR A 1 555 ? 29.322 2.142 -18.569 1.00 30.89 555 THR A N 1
ATOM 4603 C CA . THR A 1 555 ? 28.603 3.381 -18.954 1.00 30.89 555 THR A CA 1
ATOM 4604 C C . THR A 1 555 ? 28.960 3.903 -20.349 1.00 30.89 555 THR A C 1
ATOM 4606 O O . THR A 1 555 ? 28.217 4.704 -20.916 1.00 30.89 555 THR A O 1
ATOM 4609 N N . ASN A 1 556 ? 30.052 3.419 -20.940 1.00 33.94 556 ASN A N 1
ATOM 4610 C CA . ASN A 1 556 ? 30.455 3.782 -22.289 1.00 33.94 556 ASN A CA 1
ATOM 4611 C C . ASN A 1 556 ? 29.799 2.939 -23.394 1.00 33.94 556 ASN A C 1
ATOM 4613 O O . ASN A 1 556 ? 29.912 3.331 -24.554 1.00 33.94 556 ASN A O 1
ATOM 4617 N N . ASN A 1 557 ? 29.137 1.812 -23.103 1.00 35.09 557 ASN A N 1
ATOM 4618 C CA . ASN A 1 557 ? 28.954 0.760 -24.115 1.00 35.09 557 ASN A CA 1
ATOM 4619 C C . ASN A 1 557 ? 27.628 0.725 -24.900 1.00 35.09 557 ASN A C 1
ATOM 4621 O O . ASN A 1 557 ? 27.530 -0.073 -25.823 1.00 35.09 557 ASN A O 1
ATOM 4625 N N . THR A 1 558 ? 26.646 1.600 -24.648 1.00 35.56 558 THR A N 1
ATOM 4626 C CA . THR A 1 558 ? 25.341 1.541 -25.364 1.00 35.56 558 THR A CA 1
ATOM 4627 C C . THR A 1 558 ? 24.761 2.888 -25.818 1.00 35.56 558 THR A C 1
ATOM 4629 O O . THR A 1 558 ? 23.582 2.993 -26.151 1.00 35.56 558 THR A O 1
ATOM 4632 N N . GLN A 1 559 ? 25.577 3.940 -25.918 1.00 37.16 559 GLN A N 1
ATOM 4633 C CA . GLN A 1 559 ? 25.176 5.193 -26.571 1.00 37.16 559 GLN A CA 1
ATOM 4634 C C . GLN A 1 559 ? 25.964 5.421 -27.864 1.00 37.16 559 GLN A C 1
ATOM 4636 O O . GLN A 1 559 ? 27.195 5.392 -27.851 1.00 37.16 559 GLN A O 1
ATOM 4641 N N . ARG A 1 560 ? 25.252 5.758 -28.957 1.00 49.84 560 ARG A N 1
ATOM 4642 C CA . ARG A 1 560 ? 25.793 6.690 -29.962 1.00 49.84 560 ARG A CA 1
ATOM 4643 C C . ARG A 1 560 ? 26.323 7.885 -29.169 1.00 49.84 560 ARG A C 1
ATOM 4645 O O . ARG A 1 560 ? 25.567 8.531 -28.442 1.00 49.84 560 ARG A O 1
ATOM 4652 N N . SER A 1 561 ? 27.636 8.060 -29.199 1.00 51.31 561 SER A N 1
ATOM 4653 C CA . SER A 1 561 ? 28.356 9.004 -28.354 1.00 51.31 561 SER A CA 1
ATOM 4654 C C . SER A 1 561 ? 27.790 10.414 -28.473 1.00 51.31 561 SER A C 1
ATOM 4656 O O . SER A 1 561 ? 27.331 10.826 -29.537 1.00 51.31 561 SER A O 1
ATOM 4658 N N . TRP A 1 562 ? 27.838 11.177 -27.380 1.00 44.69 562 TRP A N 1
ATOM 4659 C CA . TRP A 1 562 ? 27.504 12.607 -27.381 1.00 44.69 562 TRP A CA 1
ATOM 4660 C C . TRP A 1 562 ? 28.269 13.363 -28.481 1.00 44.69 562 TRP A C 1
ATOM 4662 O O . TRP A 1 562 ? 27.700 14.224 -29.145 1.00 44.69 562 TRP A O 1
ATOM 4672 N N . VAL A 1 563 ? 29.506 12.932 -28.748 1.00 47.97 563 VAL A N 1
ATOM 4673 C CA . VAL A 1 563 ? 30.378 13.410 -29.827 1.00 47.97 563 VAL A CA 1
ATOM 4674 C C . VAL A 1 563 ? 29.714 13.279 -31.202 1.00 47.97 563 VAL A C 1
ATOM 4676 O O . VAL A 1 563 ? 29.829 14.171 -32.035 1.00 47.97 563 VAL A O 1
ATOM 4679 N N . TRP A 1 564 ? 28.957 12.204 -31.427 1.00 52.19 564 TRP A N 1
ATOM 4680 C CA . TRP A 1 564 ? 28.283 11.941 -32.695 1.00 52.19 564 TRP A CA 1
ATOM 4681 C C . TRP A 1 564 ? 27.031 12.800 -32.899 1.00 52.19 564 TRP A C 1
ATOM 4683 O O . TRP A 1 564 ? 26.797 13.314 -33.991 1.00 52.19 564 TRP A O 1
ATOM 4693 N N . HIS A 1 565 ? 26.249 13.020 -31.840 1.00 52.38 565 HIS A N 1
ATOM 4694 C CA . HIS A 1 565 ? 25.107 13.935 -31.899 1.00 52.38 565 HIS A CA 1
ATOM 4695 C C . HIS A 1 565 ? 25.544 15.391 -32.085 1.00 52.38 565 HIS A C 1
ATOM 4697 O O . HIS A 1 565 ? 24.888 16.131 -32.816 1.00 52.38 565 HIS A O 1
ATOM 4703 N N . GLU A 1 566 ? 26.652 15.799 -31.467 1.00 53.88 566 GLU A N 1
ATOM 4704 C CA . GLU A 1 566 ? 27.175 17.155 -31.626 1.00 53.88 566 GLU A CA 1
ATOM 4705 C C . GLU A 1 566 ? 27.835 17.354 -33.000 1.00 53.88 566 GLU A C 1
ATOM 4707 O O . GLU A 1 566 ? 27.613 18.383 -33.632 1.00 53.88 566 GLU A O 1
ATOM 4712 N N . ALA A 1 567 ? 28.512 16.332 -33.543 1.00 53.84 567 ALA A N 1
ATOM 4713 C CA . ALA A 1 567 ? 28.978 16.322 -34.933 1.00 53.84 567 ALA A CA 1
ATOM 4714 C C . ALA A 1 567 ? 27.814 16.419 -35.940 1.00 53.84 567 ALA A C 1
ATOM 4716 O O . ALA A 1 567 ? 27.886 17.197 -36.889 1.00 53.84 567 ALA A O 1
ATOM 4717 N N . GLN A 1 568 ? 26.705 15.701 -35.714 1.00 54.25 568 GLN A N 1
ATOM 4718 C CA . GLN A 1 568 ? 25.500 15.809 -36.548 1.00 54.25 568 GLN A CA 1
ATOM 4719 C C . GLN A 1 568 ? 24.848 17.192 -36.477 1.00 54.25 568 GLN A C 1
ATOM 4721 O O . GLN A 1 568 ? 24.367 17.677 -37.496 1.00 54.25 568 GLN A O 1
ATOM 4726 N N . LYS A 1 569 ? 24.837 17.851 -35.312 1.00 55.06 569 LYS A N 1
ATOM 4727 C CA . LYS A 1 569 ? 24.342 19.232 -35.198 1.00 55.06 569 LYS A CA 1
ATOM 4728 C C . LYS A 1 569 ? 25.255 20.221 -35.918 1.00 55.06 569 LYS A C 1
ATOM 4730 O O . LYS A 1 569 ? 24.752 21.056 -36.659 1.00 55.06 569 LYS A O 1
ATOM 4735 N N . LEU A 1 570 ? 26.573 20.094 -35.759 1.00 53.69 570 LEU A N 1
ATOM 4736 C CA . LEU A 1 570 ? 27.558 20.928 -36.460 1.00 53.69 570 LEU A CA 1
ATOM 4737 C C . LEU A 1 570 ? 27.450 20.796 -37.990 1.00 53.69 570 LEU A C 1
ATOM 4739 O O . LEU A 1 570 ? 27.642 21.775 -38.705 1.00 53.69 570 LEU A O 1
ATOM 4743 N N . LEU A 1 571 ? 27.088 19.611 -38.488 1.00 54.00 571 LEU A N 1
ATOM 4744 C CA . LEU A 1 571 ? 26.845 19.356 -39.911 1.00 54.00 571 LEU A CA 1
ATOM 4745 C C . LEU A 1 571 ? 25.432 19.765 -40.372 1.00 54.00 571 LEU A C 1
ATOM 4747 O O . LEU A 1 571 ? 25.271 20.268 -41.480 1.00 54.00 571 LEU A O 1
ATOM 4751 N N . GLY A 1 572 ? 24.411 19.589 -39.527 1.00 48.75 572 GLY A N 1
ATOM 4752 C CA . GLY A 1 572 ? 23.008 19.912 -39.819 1.00 48.75 572 GLY A CA 1
ATOM 4753 C C . GLY A 1 572 ? 22.688 21.410 -39.809 1.00 48.75 572 GLY A C 1
ATOM 4754 O O . GLY A 1 572 ? 21.811 21.849 -40.547 1.00 48.75 572 GLY A O 1
ATOM 4755 N N . VAL A 1 573 ? 23.450 22.217 -39.061 1.00 46.72 573 VAL A N 1
ATOM 4756 C CA . VAL A 1 573 ? 23.375 23.695 -39.091 1.00 46.72 573 VAL A CA 1
ATOM 4757 C C . VAL A 1 573 ? 23.775 24.267 -40.465 1.00 46.72 573 VAL A C 1
ATOM 4759 O O . VAL A 1 573 ? 23.539 25.438 -40.740 1.00 46.72 573 VAL A O 1
ATOM 4762 N N . ARG A 1 574 ? 24.312 23.444 -41.375 1.00 47.06 574 ARG A N 1
ATOM 4763 C CA . ARG A 1 574 ? 24.844 23.880 -42.672 1.00 47.06 574 ARG A CA 1
ATOM 4764 C C . ARG A 1 574 ? 23.967 23.587 -43.894 1.00 47.06 574 ARG A C 1
ATOM 4766 O O . ARG A 1 574 ? 24.396 23.873 -45.006 1.00 47.06 574 ARG A O 1
ATOM 4773 N N . LEU A 1 575 ? 22.763 23.038 -43.716 1.00 45.03 575 LEU A N 1
ATOM 4774 C CA . LEU A 1 575 ? 21.842 22.745 -44.831 1.00 45.03 575 LEU A CA 1
ATOM 4775 C C . LEU A 1 575 ? 20.497 23.477 -44.747 1.00 45.03 575 LEU A C 1
ATOM 4777 O O . LEU A 1 575 ? 19.611 23.225 -45.560 1.00 45.03 575 LEU A O 1
ATOM 4781 N N . ILE A 1 576 ? 20.349 24.416 -43.810 1.00 41.41 576 ILE A N 1
ATOM 4782 C CA . ILE A 1 576 ? 19.233 25.366 -43.832 1.00 41.41 576 ILE A CA 1
ATOM 4783 C C . ILE A 1 576 ? 19.656 26.538 -44.738 1.00 41.41 576 ILE A C 1
ATOM 4785 O O . ILE A 1 576 ? 20.729 27.101 -44.517 1.00 41.41 576 ILE A O 1
ATOM 4789 N N . PRO A 1 577 ? 18.871 26.891 -45.773 1.00 45.81 577 PRO A N 1
ATOM 4790 C CA . PRO A 1 577 ? 19.266 27.856 -46.790 1.00 45.81 577 PRO A CA 1
ATOM 4791 C C . PRO A 1 577 ? 19.132 29.279 -46.250 1.00 45.81 577 PRO A C 1
ATOM 4793 O O . PRO A 1 577 ? 18.145 29.954 -46.507 1.00 45.81 577 PRO A O 1
ATOM 4796 N N . TRP A 1 578 ? 20.131 29.736 -45.504 1.00 40.84 578 TRP A N 1
ATOM 4797 C CA . TRP A 1 578 ? 20.350 31.159 -45.271 1.00 40.84 578 TRP A CA 1
ATOM 4798 C C . TRP A 1 578 ? 21.847 31.408 -45.482 1.00 40.84 578 TRP A C 1
ATOM 4800 O O . TRP A 1 578 ? 22.676 31.127 -44.622 1.00 40.84 578 TRP A O 1
ATOM 4810 N N . ASP A 1 579 ? 22.165 31.818 -46.713 1.00 49.16 579 ASP A N 1
ATOM 4811 C CA . ASP A 1 579 ? 23.464 32.301 -47.199 1.00 49.16 579 ASP A CA 1
ATOM 4812 C C . ASP A 1 579 ? 24.626 31.295 -47.243 1.00 49.16 579 ASP A C 1
ATOM 4814 O O . ASP A 1 579 ? 25.621 31.395 -46.525 1.00 49.16 579 ASP A O 1
ATOM 4818 N N . ASN A 1 580 ? 24.550 30.347 -48.188 1.00 63.22 580 ASN A N 1
ATOM 4819 C CA . ASN A 1 580 ? 25.689 29.502 -48.552 1.00 63.22 580 ASN A CA 1
ATOM 4820 C C . ASN A 1 580 ? 26.836 30.378 -49.116 1.00 63.22 580 ASN A C 1
ATOM 4822 O O . ASN A 1 580 ? 26.670 30.940 -50.205 1.00 63.22 580 ASN A O 1
ATOM 4826 N N . PRO A 1 581 ? 28.013 30.458 -48.457 1.00 64.19 581 PRO A N 1
ATOM 4827 C CA . PRO A 1 581 ? 29.161 31.225 -48.943 1.00 64.19 581 PRO A CA 1
ATOM 4828 C C . PRO A 1 581 ? 29.607 30.791 -50.343 1.00 64.19 581 PRO A C 1
ATOM 4830 O O . PRO A 1 581 ? 30.199 31.578 -51.067 1.00 64.19 581 PRO A O 1
ATOM 4833 N N . PHE A 1 582 ? 29.273 29.574 -50.774 1.00 75.81 582 PHE A N 1
ATOM 4834 C CA . PHE A 1 582 ? 29.591 29.103 -52.115 1.00 75.81 582 PHE A CA 1
ATOM 4835 C C . PHE A 1 582 ? 28.958 29.947 -53.232 1.00 75.81 582 PHE A C 1
ATOM 4837 O O . PHE A 1 582 ? 29.616 30.154 -54.237 1.00 75.81 582 PHE A O 1
ATOM 4844 N N . GLY A 1 583 ? 27.718 30.434 -53.090 1.00 70.44 583 GLY A N 1
ATOM 4845 C CA . GLY A 1 583 ? 26.953 31.043 -54.197 1.00 70.44 583 GLY A CA 1
ATOM 4846 C C . GLY A 1 583 ? 26.774 32.563 -54.132 1.00 70.44 583 GLY A C 1
ATOM 4847 O O . GLY A 1 583 ? 26.125 33.144 -54.994 1.00 70.44 583 GLY A O 1
ATOM 4848 N N . THR A 1 584 ? 27.301 33.209 -53.097 1.00 81.69 584 THR A N 1
ATOM 4849 C CA . THR A 1 584 ? 27.024 34.617 -52.775 1.00 81.69 584 THR A CA 1
ATOM 4850 C C . THR A 1 584 ? 28.084 35.564 -53.349 1.00 81.69 584 THR A C 1
ATOM 4852 O O . THR A 1 584 ? 29.282 35.274 -53.252 1.00 81.69 584 THR A O 1
ATOM 4855 N N . PRO A 1 585 ? 27.672 36.733 -53.883 1.00 78.31 585 PRO A N 1
ATOM 4856 C CA . PRO A 1 585 ? 28.576 37.778 -54.352 1.00 78.31 585 PRO A CA 1
ATOM 4857 C C . PRO A 1 585 ? 29.276 38.541 -53.217 1.00 78.31 585 PRO A C 1
ATOM 4859 O O . PRO A 1 585 ? 30.025 39.455 -53.514 1.00 78.31 585 PRO A O 1
ATOM 4862 N N . ALA A 1 586 ? 29.011 38.263 -51.935 1.00 85.56 586 ALA A N 1
ATOM 4863 C CA . ALA A 1 586 ? 29.403 39.135 -50.819 1.00 85.56 586 ALA A CA 1
ATOM 4864 C C . ALA A 1 586 ? 30.608 38.621 -50.004 1.00 85.56 586 ALA A C 1
ATOM 4866 O O . ALA A 1 586 ? 30.588 38.652 -48.770 1.00 85.56 586 ALA A O 1
ATOM 4867 N N . TRP A 1 587 ? 31.656 38.124 -50.669 1.00 89.75 587 TRP A N 1
ATOM 4868 C CA . TRP A 1 587 ? 32.914 37.766 -49.994 1.00 89.75 587 TRP A CA 1
ATOM 4869 C C . TRP A 1 587 ? 33.764 38.996 -49.680 1.00 89.75 587 TRP A C 1
ATOM 4871 O O . TRP A 1 587 ? 34.333 39.098 -48.598 1.00 89.75 587 TRP A O 1
ATOM 4881 N N . LEU A 1 588 ? 33.801 39.952 -50.599 1.00 89.56 588 LEU A N 1
ATOM 4882 C CA . LEU A 1 588 ? 34.391 41.270 -50.422 1.00 89.56 588 LEU A CA 1
ATOM 4883 C C . LEU A 1 588 ? 33.333 42.308 -50.801 1.00 89.56 588 LEU A C 1
ATOM 4885 O O . LEU A 1 588 ? 32.635 42.145 -51.799 1.00 89.56 588 LEU A O 1
ATOM 4889 N N . VAL A 1 589 ? 33.170 43.341 -49.986 1.00 89.75 589 VAL A N 1
ATOM 4890 C CA . VAL A 1 589 ? 32.127 44.358 -50.144 1.00 89.75 589 VAL A CA 1
ATOM 4891 C C . VAL A 1 589 ? 32.772 45.731 -50.030 1.00 89.75 589 VAL A C 1
ATOM 4893 O O . VAL A 1 589 ? 33.628 45.939 -49.173 1.00 89.75 589 VAL A O 1
ATOM 4896 N N . SER A 1 590 ? 32.377 46.662 -50.897 1.00 88.19 590 SER A N 1
ATOM 4897 C CA . SER A 1 590 ? 32.831 48.052 -50.800 1.00 88.19 590 SER A CA 1
ATOM 4898 C C . SER A 1 590 ? 31.959 48.852 -49.830 1.00 88.19 590 SER A C 1
ATOM 4900 O O . SER A 1 590 ? 30.772 48.550 -49.660 1.00 88.19 590 SER A O 1
ATOM 4902 N N . ASP A 1 591 ? 32.519 49.868 -49.169 1.00 84.19 591 ASP A N 1
ATOM 4903 C CA . ASP A 1 591 ? 31.741 50.744 -48.288 1.00 84.19 591 ASP A CA 1
ATOM 4904 C C . ASP A 1 591 ? 30.614 51.441 -49.067 1.00 84.19 591 ASP A C 1
ATOM 4906 O O . ASP A 1 591 ? 30.832 52.218 -49.999 1.00 84.19 591 ASP A O 1
ATOM 4910 N N . TYR A 1 592 ? 29.371 51.175 -48.657 1.00 79.12 592 TYR A N 1
ATOM 4911 C CA . TYR A 1 592 ? 28.182 51.725 -49.295 1.00 79.12 592 TYR A CA 1
ATOM 4912 C C . TYR A 1 592 ? 28.111 53.253 -49.195 1.00 79.12 592 TYR A C 1
ATOM 4914 O O . TYR A 1 592 ? 27.429 53.869 -50.013 1.00 79.12 592 TYR A O 1
ATOM 4922 N N . ARG A 1 593 ? 28.814 53.859 -48.226 1.00 81.31 593 ARG A N 1
ATOM 4923 C CA . ARG A 1 593 ? 28.868 55.315 -48.023 1.00 81.31 593 ARG A CA 1
ATOM 4924 C C . ARG A 1 593 ? 29.655 56.034 -49.115 1.00 81.31 593 ARG A C 1
ATOM 4926 O O . ARG A 1 593 ? 29.475 57.235 -49.295 1.00 81.31 593 ARG A O 1
ATOM 4933 N N . ILE A 1 594 ? 30.505 55.319 -49.851 1.00 81.19 594 ILE A N 1
ATOM 4934 C CA . ILE A 1 594 ? 31.317 55.888 -50.923 1.00 81.19 594 ILE A CA 1
ATOM 4935 C C . ILE A 1 594 ? 30.549 55.725 -52.234 1.00 81.19 594 ILE A C 1
ATOM 4937 O O . ILE A 1 594 ? 30.514 54.663 -52.856 1.00 81.19 594 ILE A O 1
ATOM 4941 N N . THR A 1 595 ? 29.897 56.803 -52.662 1.00 73.81 595 THR A N 1
ATOM 4942 C CA . THR A 1 595 ? 29.081 56.828 -53.887 1.00 73.81 595 THR A CA 1
ATOM 4943 C C . THR A 1 595 ? 29.915 56.672 -55.160 1.00 73.81 595 THR A C 1
ATOM 4945 O O . THR A 1 595 ? 29.393 56.207 -56.169 1.00 73.81 595 THR A O 1
ATOM 4948 N N . SER A 1 596 ? 31.215 56.984 -55.103 1.00 75.56 596 SER A N 1
ATOM 4949 C CA . SER A 1 596 ? 32.183 56.822 -56.195 1.00 75.56 596 SER A CA 1
ATOM 4950 C C . SER A 1 596 ? 32.885 55.455 -56.229 1.00 75.56 596 SER A C 1
ATOM 4952 O O . SER A 1 596 ? 33.765 55.245 -57.066 1.00 75.56 596 SER A O 1
ATOM 4954 N N . ALA A 1 597 ? 32.531 54.515 -55.343 1.00 80.38 597 ALA A N 1
ATOM 4955 C CA . ALA A 1 597 ? 33.140 53.188 -55.321 1.00 80.38 597 ALA A CA 1
ATOM 4956 C C . ALA A 1 597 ? 32.820 52.412 -56.609 1.00 80.38 597 ALA A C 1
ATOM 4958 O O . ALA A 1 597 ? 31.659 52.251 -56.988 1.00 80.38 597 ALA A O 1
ATOM 4959 N N . GLN A 1 598 ? 33.859 51.919 -57.286 1.00 83.44 598 GLN A N 1
ATOM 4960 C CA . GLN A 1 598 ? 33.710 51.196 -58.552 1.00 83.44 598 GLN A CA 1
ATOM 4961 C C . GLN A 1 598 ? 33.255 49.742 -58.339 1.00 83.44 598 GLN A C 1
ATOM 4963 O O . GLN A 1 598 ? 32.442 49.232 -59.114 1.00 83.44 598 GLN A O 1
ATOM 4968 N N . LEU A 1 599 ? 33.739 49.092 -57.273 1.00 87.38 599 LEU A N 1
ATOM 4969 C CA . LEU A 1 599 ? 33.281 47.780 -56.809 1.00 87.38 599 LEU A CA 1
ATOM 4970 C C . LEU A 1 599 ? 32.040 47.940 -55.922 1.00 87.38 599 LEU A C 1
ATOM 4972 O O . LEU A 1 599 ? 32.007 48.808 -55.059 1.00 87.38 599 LEU A O 1
ATOM 4976 N N . ASP A 1 600 ? 31.045 47.072 -56.095 1.00 85.69 600 ASP A N 1
ATOM 4977 C CA . ASP A 1 600 ? 29.948 46.909 -55.136 1.00 85.69 600 ASP A CA 1
ATOM 4978 C C . ASP A 1 600 ? 30.196 45.683 -54.246 1.00 85.69 600 ASP A C 1
ATOM 4980 O O . ASP A 1 600 ? 30.336 45.799 -53.027 1.00 85.69 600 ASP A O 1
ATOM 4984 N N . LYS A 1 601 ? 30.304 44.497 -54.860 1.00 89.00 601 LYS A N 1
ATOM 4985 C CA . LYS A 1 601 ? 30.523 43.217 -54.169 1.00 89.00 601 LYS A CA 1
ATOM 4986 C C . LYS A 1 601 ? 31.320 42.251 -55.044 1.00 89.00 601 LYS A C 1
ATOM 4988 O O . LYS A 1 601 ? 31.143 42.225 -56.258 1.00 89.00 601 LYS A O 1
ATOM 4993 N N . LEU A 1 602 ? 32.161 41.427 -54.441 1.00 88.38 602 LEU A N 1
ATOM 4994 C CA . LEU A 1 602 ? 32.914 40.356 -55.087 1.00 88.38 602 LEU A CA 1
ATOM 4995 C C . LEU A 1 602 ? 32.664 39.046 -54.337 1.00 88.38 602 LEU A C 1
ATOM 4997 O O . LEU A 1 602 ? 32.887 38.964 -53.130 1.00 88.38 602 LEU A O 1
ATOM 5001 N N . GLY A 1 603 ? 32.227 38.017 -55.057 1.00 87.62 603 GLY A N 1
ATOM 5002 C CA . GLY A 1 603 ? 32.082 36.651 -54.563 1.00 87.62 603 GLY A CA 1
ATOM 5003 C C . GLY A 1 603 ? 32.879 35.661 -55.397 1.00 87.62 603 GLY A C 1
ATOM 5004 O O . GLY A 1 603 ? 33.549 36.030 -56.359 1.00 87.62 603 GLY A O 1
ATOM 5005 N N . LEU A 1 604 ? 32.770 34.378 -55.051 1.00 85.81 604 LEU A N 1
ATOM 5006 C CA . LEU A 1 604 ? 33.496 33.323 -55.761 1.00 85.81 604 LEU A CA 1
ATOM 5007 C C . LEU A 1 604 ? 33.098 33.214 -57.230 1.00 85.81 604 LEU A C 1
ATOM 5009 O O . LEU A 1 604 ? 33.964 32.972 -58.058 1.00 85.81 604 LEU A O 1
ATOM 5013 N N . TRP A 1 605 ? 31.819 33.397 -57.560 1.00 85.75 605 TRP A N 1
ATOM 5014 C CA . TRP A 1 605 ? 31.313 33.179 -58.921 1.00 85.75 605 TRP A CA 1
ATOM 5015 C C . TRP A 1 605 ? 30.799 34.437 -59.603 1.00 85.75 605 TRP A C 1
ATOM 5017 O O . TRP A 1 605 ? 30.531 34.406 -60.800 1.00 85.75 605 TRP A O 1
ATOM 5027 N N . SER A 1 606 ? 30.696 35.550 -58.879 1.00 84.81 606 SER A N 1
ATOM 5028 C CA . SER A 1 606 ? 30.109 36.780 -59.398 1.00 84.81 606 SER A CA 1
ATOM 5029 C C . SER A 1 606 ? 30.784 38.027 -58.842 1.00 84.81 606 SER A C 1
ATOM 5031 O O . SER A 1 606 ? 31.042 38.104 -57.641 1.00 84.81 606 SER A O 1
ATOM 5033 N N . HIS A 1 607 ? 30.978 39.024 -59.700 1.00 85.75 607 HIS A N 1
ATOM 5034 C CA . HIS A 1 607 ? 31.407 40.371 -59.332 1.00 85.75 607 HIS A CA 1
ATOM 5035 C C . HIS A 1 607 ? 30.303 41.366 -59.659 1.00 85.75 607 HIS A C 1
ATOM 5037 O O . HIS A 1 607 ? 29.690 41.281 -60.720 1.00 85.75 607 HIS A O 1
ATOM 5043 N N . CYS A 1 608 ? 30.083 42.328 -58.778 1.00 86.88 608 CYS A N 1
ATOM 5044 C CA . CYS A 1 608 ? 29.126 43.406 -58.935 1.00 86.88 608 CYS A CA 1
ATOM 5045 C C . CYS A 1 608 ? 29.882 44.733 -58.939 1.00 86.88 608 CYS A C 1
ATOM 5047 O O . CYS A 1 608 ? 30.607 45.035 -57.990 1.00 86.88 608 CYS A O 1
ATOM 5049 N N . PHE A 1 609 ? 29.702 45.520 -59.998 1.00 86.62 609 PHE A N 1
ATOM 5050 C CA . PHE A 1 609 ? 30.324 46.836 -60.160 1.00 86.62 609 PHE A CA 1
ATOM 5051 C C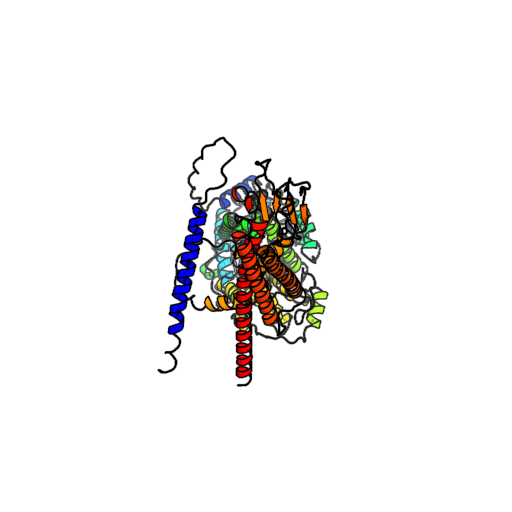 . PHE A 1 609 ? 29.253 47.925 -60.262 1.00 86.62 609 PHE A C 1
ATOM 5053 O O . PHE A 1 609 ? 28.155 47.672 -60.764 1.00 86.62 609 PHE A O 1
ATOM 5060 N N . ARG A 1 610 ? 29.560 49.138 -59.788 1.00 81.62 610 ARG A N 1
ATOM 5061 C CA . ARG A 1 610 ? 28.652 50.297 -59.899 1.00 81.62 610 ARG A CA 1
ATOM 5062 C C . ARG A 1 610 ? 28.885 51.089 -61.181 1.00 81.62 610 ARG A C 1
ATOM 5064 O O . ARG A 1 610 ? 27.917 51.518 -61.794 1.00 81.62 610 ARG A O 1
ATOM 5071 N N . SER A 1 611 ? 30.148 51.260 -61.581 1.00 80.56 611 SER A N 1
ATOM 5072 C CA . SER A 1 611 ? 30.562 51.859 -62.860 1.00 80.56 611 SER A CA 1
ATOM 5073 C C . SER A 1 611 ? 32.081 51.708 -63.047 1.00 80.56 611 SER A C 1
ATOM 5075 O O . SER A 1 611 ? 32.849 52.637 -62.798 1.00 80.56 611 SER A O 1
ATOM 5077 N N . LEU A 1 612 ? 32.547 50.506 -63.406 1.00 81.06 612 LEU A N 1
ATOM 5078 C CA . LEU A 1 612 ? 33.978 50.245 -63.628 1.00 81.06 612 LEU A CA 1
ATOM 5079 C C . LEU A 1 612 ? 34.332 50.424 -65.121 1.00 81.06 612 LEU A C 1
ATOM 5081 O O . LEU A 1 612 ? 33.722 49.737 -65.946 1.00 81.06 612 LEU A O 1
ATOM 5085 N N . PRO A 1 613 ? 35.286 51.299 -65.501 1.00 76.50 613 PRO A N 1
ATOM 5086 C CA . PRO A 1 613 ? 35.714 51.444 -66.894 1.00 76.50 613 PRO A CA 1
ATOM 5087 C C . PRO A 1 613 ? 36.411 50.176 -67.407 1.00 76.50 613 PRO A C 1
ATOM 5089 O O . PRO A 1 613 ? 37.064 49.457 -66.648 1.00 76.50 613 PRO A O 1
ATOM 5092 N N . ASN A 1 614 ? 36.269 49.887 -68.703 1.00 74.88 614 ASN A N 1
ATOM 5093 C CA . ASN A 1 614 ? 36.895 48.721 -69.324 1.00 74.88 614 ASN A CA 1
ATOM 5094 C C . ASN A 1 614 ? 38.439 48.801 -69.251 1.00 74.88 614 ASN A C 1
ATOM 5096 O O . ASN A 1 614 ? 39.010 49.704 -69.859 1.00 74.88 614 ASN A O 1
ATOM 5100 N N . PRO A 1 615 ? 39.141 47.845 -68.602 1.00 68.12 615 PRO A N 1
ATOM 5101 C CA . PRO A 1 615 ? 40.602 47.873 -68.481 1.00 68.12 615 PRO A CA 1
ATOM 5102 C C . PRO A 1 615 ? 41.347 47.818 -69.820 1.00 68.12 615 PRO A C 1
ATOM 5104 O O . PRO A 1 615 ? 42.517 48.175 -69.880 1.00 68.12 615 PRO A O 1
ATOM 5107 N N . ARG A 1 616 ? 40.688 47.348 -70.891 1.00 69.56 616 ARG A N 1
ATOM 5108 C CA . ARG A 1 616 ? 41.246 47.310 -72.255 1.00 69.56 616 ARG A CA 1
ATOM 5109 C C . ARG A 1 616 ? 41.123 48.651 -73.001 1.00 69.56 616 ARG A C 1
ATOM 5111 O O . ARG A 1 616 ? 41.706 48.788 -74.066 1.00 69.56 616 ARG A O 1
ATOM 5118 N N . GLU A 1 617 ? 40.385 49.617 -72.451 1.00 70.56 617 GLU A N 1
ATOM 5119 C CA . GLU A 1 617 ? 40.139 50.962 -73.004 1.00 70.56 617 GLU A CA 1
ATOM 5120 C C . GLU A 1 617 ? 40.491 52.042 -71.955 1.00 70.56 617 GLU A C 1
ATOM 5122 O O . GLU A 1 617 ? 39.722 52.974 -71.726 1.00 70.56 617 GLU A O 1
ATOM 5127 N N . ALA A 1 618 ? 41.623 51.888 -71.256 1.00 62.22 618 ALA A N 1
ATOM 5128 C CA . ALA A 1 618 ? 41.974 52.721 -70.099 1.00 62.22 618 ALA A CA 1
ATOM 5129 C C . ALA A 1 618 ? 42.126 54.222 -70.426 1.00 62.22 618 ALA A C 1
ATOM 5131 O O . ALA A 1 618 ? 41.816 55.058 -69.580 1.00 62.22 618 ALA A O 1
ATOM 5132 N N . ASP A 1 619 ? 42.537 54.557 -71.653 1.00 64.62 619 ASP A N 1
ATOM 5133 C CA . ASP A 1 619 ? 42.857 55.934 -72.052 1.00 64.62 619 ASP A CA 1
ATOM 5134 C C . ASP A 1 619 ? 41.631 56.737 -72.538 1.00 64.62 619 ASP A C 1
ATOM 5136 O O . ASP A 1 619 ? 41.641 57.966 -72.510 1.00 64.62 619 ASP A O 1
ATOM 5140 N N . ALA A 1 620 ? 40.555 56.059 -72.965 1.00 68.38 620 ALA A N 1
ATOM 5141 C CA . ALA A 1 620 ? 39.298 56.673 -73.414 1.00 68.38 620 ALA A CA 1
ATOM 5142 C C . ALA A 1 620 ? 38.124 55.675 -73.285 1.00 68.38 620 ALA A C 1
ATOM 5144 O O . ALA A 1 620 ? 37.698 55.081 -74.280 1.00 68.38 620 ALA A O 1
ATOM 5145 N N . PRO A 1 621 ? 37.602 55.443 -72.066 1.00 69.56 621 PRO A N 1
ATOM 5146 C CA . PRO A 1 621 ? 36.637 54.376 -71.823 1.00 69.56 621 PRO A CA 1
ATOM 5147 C C . PRO A 1 621 ? 35.275 54.696 -72.448 1.00 69.56 621 PRO A C 1
ATOM 5149 O O . PRO A 1 621 ? 34.580 55.617 -72.021 1.00 69.56 621 PRO A O 1
ATOM 5152 N N . THR A 1 622 ? 34.853 53.891 -73.428 1.00 72.06 622 THR A N 1
ATOM 5153 C CA . THR A 1 622 ? 33.513 54.001 -74.040 1.00 72.06 622 THR A CA 1
ATOM 5154 C C . THR A 1 622 ? 32.489 53.066 -73.394 1.00 72.06 622 THR A C 1
ATOM 5156 O O . THR A 1 622 ? 31.282 53.206 -73.601 1.00 72.06 622 THR A O 1
ATOM 5159 N N . ARG A 1 623 ? 32.960 52.099 -72.592 1.00 76.19 623 ARG A N 1
ATOM 5160 C CA . ARG A 1 623 ? 32.152 51.044 -71.965 1.00 76.19 623 ARG A CA 1
ATOM 5161 C C . ARG A 1 623 ? 32.421 50.946 -70.464 1.00 76.19 623 ARG A C 1
ATOM 5163 O O . ARG A 1 623 ? 33.572 50.875 -70.033 1.00 76.19 623 ARG A O 1
ATOM 5170 N N . PHE A 1 624 ? 31.338 50.855 -69.691 1.00 79.56 624 PHE A N 1
ATOM 5171 C CA . PHE A 1 624 ? 31.359 50.715 -68.234 1.00 79.56 624 PHE A CA 1
ATOM 5172 C C . PHE A 1 624 ? 30.650 49.431 -67.796 1.00 79.56 624 PHE A C 1
ATOM 5174 O O . PHE A 1 624 ? 29.587 49.076 -68.311 1.00 79.56 624 PHE A O 1
ATOM 5181 N N . PHE A 1 625 ? 31.228 48.736 -66.819 1.00 78.38 625 PHE A N 1
ATOM 5182 C CA . PHE A 1 625 ? 30.616 47.575 -66.184 1.00 78.38 625 PHE A CA 1
ATOM 5183 C C . PHE A 1 625 ? 29.729 48.022 -65.015 1.00 78.38 625 PHE A C 1
ATOM 5185 O O . PHE A 1 625 ? 30.219 48.591 -64.037 1.00 78.38 625 PHE A O 1
ATOM 5192 N N . VAL A 1 626 ? 28.428 47.733 -65.124 1.00 81.44 626 VAL A N 1
ATOM 5193 C CA . VAL A 1 626 ? 27.399 47.995 -64.104 1.00 81.44 626 VAL A CA 1
ATOM 5194 C C . VAL A 1 626 ? 26.624 46.705 -63.815 1.00 81.44 626 VAL A C 1
ATOM 5196 O O . VAL A 1 626 ? 26.304 45.948 -64.739 1.00 81.44 626 VAL A O 1
ATOM 5199 N N . GLY A 1 627 ? 26.317 46.459 -62.542 1.00 82.44 627 GLY A N 1
ATOM 5200 C CA . GLY A 1 627 ? 25.565 45.296 -62.068 1.00 82.44 627 GLY A CA 1
ATOM 5201 C C . GLY A 1 627 ? 26.428 44.059 -61.803 1.00 82.44 627 GLY A C 1
ATOM 5202 O O . GLY A 1 627 ? 27.653 44.089 -61.928 1.00 82.44 627 GLY A O 1
ATOM 5203 N N . CYS A 1 628 ? 25.773 42.965 -61.404 1.00 85.06 628 CYS A N 1
ATOM 5204 C CA . CYS A 1 628 ? 26.420 41.688 -61.099 1.00 85.06 628 CYS A CA 1
ATOM 5205 C C . CYS A 1 628 ? 26.602 40.830 -62.352 1.00 85.06 628 CYS A C 1
ATOM 5207 O O . 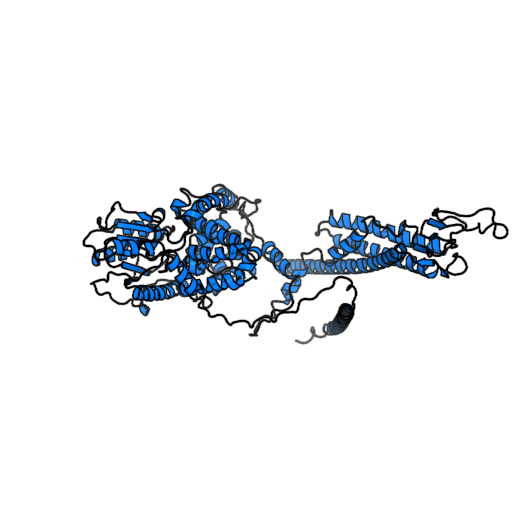CYS A 1 628 ? 25.667 40.632 -63.127 1.00 85.06 628 CYS A O 1
ATOM 5209 N N . ARG A 1 629 ? 27.801 40.281 -62.533 1.00 79.38 629 ARG A N 1
ATOM 5210 C CA . ARG A 1 629 ? 28.157 39.385 -63.637 1.00 79.38 629 ARG A CA 1
ATOM 5211 C C . ARG A 1 629 ? 28.931 38.190 -63.115 1.00 79.38 629 ARG A C 1
ATOM 5213 O O . ARG A 1 629 ? 29.632 38.293 -62.111 1.00 79.38 629 ARG A O 1
ATOM 5220 N N . TRP A 1 630 ? 28.819 37.070 -63.818 1.00 79.56 630 TRP A N 1
ATOM 5221 C CA . TRP A 1 630 ? 29.627 35.885 -63.553 1.00 79.56 630 TRP A CA 1
ATOM 5222 C C . TRP A 1 630 ? 31.114 36.168 -63.800 1.00 79.56 630 TRP A C 1
ATOM 5224 O O . TRP A 1 630 ? 31.467 36.978 -64.659 1.00 79.56 630 TRP A O 1
ATOM 5234 N N . VAL A 1 631 ? 31.980 35.523 -63.020 1.00 73.88 631 VAL A N 1
ATOM 5235 C CA . VAL A 1 631 ? 33.440 35.651 -63.123 1.00 73.88 631 VAL A CA 1
ATOM 5236 C C . VAL A 1 631 ? 33.910 35.103 -64.477 1.00 73.88 631 VAL A C 1
ATOM 5238 O O . VAL A 1 631 ? 33.879 33.895 -64.692 1.00 73.88 631 VAL A O 1
ATOM 5241 N N . TYR A 1 632 ? 34.359 35.990 -65.368 1.00 64.50 632 TYR A N 1
ATOM 5242 C CA . TYR A 1 632 ? 35.014 35.662 -66.640 1.00 64.50 632 TYR A CA 1
ATOM 5243 C C . TYR A 1 632 ? 36.181 36.642 -66.917 1.00 64.50 632 TYR A C 1
ATOM 5245 O O . TYR A 1 632 ? 36.320 37.670 -66.244 1.00 64.50 632 TYR A O 1
ATOM 5253 N N . ASP A 1 633 ? 37.061 36.312 -67.870 1.00 56.84 633 ASP A N 1
ATOM 5254 C CA . ASP A 1 633 ? 38.146 37.179 -68.382 1.00 56.84 633 ASP A CA 1
ATOM 5255 C C . ASP A 1 633 ? 37.580 38.554 -68.823 1.00 56.84 633 ASP A C 1
ATOM 5257 O O . ASP A 1 633 ? 36.542 38.559 -69.493 1.00 56.84 633 ASP A O 1
ATOM 5261 N N . PRO A 1 634 ? 38.158 39.727 -68.454 1.00 61.78 634 PRO A N 1
ATOM 5262 C CA . PRO A 1 634 ? 39.538 39.993 -68.008 1.00 61.78 634 PRO A CA 1
ATOM 5263 C C . PRO A 1 634 ? 39.809 40.087 -66.495 1.00 61.78 634 PRO A C 1
ATOM 5265 O O . PRO A 1 634 ? 40.939 40.368 -66.096 1.00 61.78 634 PRO A O 1
ATOM 5268 N N . PHE A 1 635 ? 38.816 39.870 -65.629 1.00 65.56 635 PHE A N 1
ATOM 5269 C CA . PHE A 1 635 ? 38.956 40.148 -64.185 1.00 65.56 635 PHE A CA 1
ATOM 5270 C C . PHE A 1 635 ? 39.334 38.927 -63.334 1.00 65.56 635 PHE A C 1
ATOM 5272 O O . PHE A 1 635 ? 39.540 39.044 -62.128 1.00 65.56 635 PHE A O 1
ATOM 5279 N N . THR A 1 636 ? 39.457 37.751 -63.951 1.00 72.25 636 THR A N 1
ATOM 5280 C CA . THR A 1 636 ? 39.771 36.503 -63.243 1.00 72.25 636 THR A CA 1
ATOM 5281 C C . THR A 1 636 ? 41.281 36.367 -63.056 1.00 72.25 636 THR A C 1
ATOM 5283 O O . THR A 1 636 ? 42.017 36.132 -64.011 1.00 72.25 636 THR A O 1
ATOM 5286 N N . LYS A 1 637 ? 41.766 36.511 -61.820 1.00 80.94 637 LYS A N 1
ATOM 5287 C CA . LYS A 1 637 ? 43.185 36.306 -61.477 1.00 80.94 637 LYS A CA 1
ATOM 5288 C C . LYS A 1 637 ? 43.454 34.860 -61.049 1.00 80.94 637 LYS A C 1
ATOM 5290 O O . LYS A 1 637 ? 42.561 34.173 -60.557 1.00 80.94 637 LYS A O 1
ATOM 5295 N N . ALA A 1 638 ? 44.709 34.416 -61.157 1.00 83.00 638 ALA A N 1
ATOM 5296 C CA . ALA A 1 638 ? 45.124 33.052 -60.800 1.00 83.00 638 ALA A CA 1
ATOM 5297 C C . ALA A 1 638 ? 44.735 32.649 -59.363 1.00 83.00 638 ALA A C 1
ATOM 5299 O O . ALA A 1 638 ? 44.308 31.519 -59.128 1.00 83.00 638 ALA A O 1
ATOM 5300 N N . PHE A 1 639 ? 44.806 33.583 -58.408 1.00 85.88 639 PHE A N 1
ATOM 5301 C CA . PHE A 1 639 ? 44.408 33.310 -57.026 1.00 85.88 639 PHE A CA 1
ATOM 5302 C C . PHE A 1 639 ? 42.898 33.046 -56.887 1.00 85.88 639 PHE A C 1
ATOM 5304 O O . PHE A 1 639 ? 42.503 32.247 -56.045 1.00 85.88 639 PHE A O 1
ATOM 5311 N N . MET A 1 640 ? 42.049 33.665 -57.720 1.00 85.44 640 MET A N 1
ATOM 5312 C CA . MET A 1 640 ? 40.601 33.427 -57.698 1.00 85.44 640 MET A CA 1
ATOM 5313 C C . MET A 1 640 ? 40.273 32.007 -58.142 1.00 85.44 640 MET A C 1
ATOM 5315 O O . MET A 1 640 ? 39.453 31.349 -57.509 1.00 85.44 640 MET A O 1
ATOM 5319 N N . ILE A 1 641 ? 40.963 31.525 -59.180 1.00 87.38 641 ILE A N 1
ATOM 5320 C CA . ILE A 1 641 ? 40.839 30.149 -59.675 1.00 87.38 641 ILE A CA 1
ATOM 5321 C C . ILE A 1 641 ? 41.262 29.162 -58.581 1.00 87.38 641 ILE A C 1
ATOM 5323 O O . ILE A 1 641 ? 40.560 28.186 -58.323 1.00 87.38 641 ILE A O 1
ATOM 5327 N N . ALA A 1 642 ? 42.367 29.443 -57.880 1.00 87.94 642 ALA A N 1
ATOM 5328 C CA . ALA A 1 642 ? 42.811 28.627 -56.752 1.00 87.94 642 ALA A CA 1
ATOM 5329 C C . ALA A 1 642 ? 41.771 28.607 -55.614 1.00 87.94 642 ALA A C 1
ATOM 5331 O O . ALA A 1 642 ? 41.391 27.533 -55.146 1.00 87.94 642 ALA A O 1
ATOM 5332 N N . THR A 1 643 ? 41.247 29.769 -55.208 1.00 89.88 643 THR A N 1
ATOM 5333 C CA . THR A 1 643 ? 40.193 29.867 -54.186 1.00 89.88 643 THR A CA 1
ATOM 5334 C C . THR A 1 643 ? 38.933 29.100 -54.597 1.00 89.88 643 THR A C 1
ATOM 5336 O O . THR A 1 643 ? 38.401 28.330 -53.798 1.00 89.88 643 THR A O 1
ATOM 5339 N N . GLN A 1 644 ? 38.468 29.258 -55.840 1.00 90.50 644 GLN A N 1
ATOM 5340 C CA . GLN A 1 644 ? 37.311 28.536 -56.379 1.00 90.50 644 GLN A CA 1
ATOM 5341 C C . GLN A 1 644 ? 37.536 27.023 -56.353 1.00 90.50 644 GLN A C 1
ATOM 5343 O O . GLN A 1 644 ? 36.665 26.290 -55.887 1.00 90.50 644 GLN A O 1
ATOM 5348 N N . PHE A 1 645 ? 38.700 26.547 -56.800 1.00 92.25 645 PHE A N 1
ATOM 5349 C CA . PHE A 1 645 ? 39.037 25.124 -56.820 1.00 92.25 645 PHE A CA 1
ATOM 5350 C C . PHE A 1 645 ? 38.992 24.514 -55.413 1.00 92.25 645 PHE A C 1
ATOM 5352 O O . PHE A 1 645 ? 38.232 23.575 -55.162 1.00 92.25 645 PHE A O 1
ATOM 5359 N N . PHE A 1 646 ? 39.740 25.088 -54.467 1.00 92.81 646 PHE A N 1
ATOM 5360 C CA . PHE A 1 646 ? 39.824 24.561 -53.105 1.00 92.81 646 PHE A CA 1
ATOM 5361 C C . PHE A 1 646 ? 38.493 24.670 -52.345 1.00 92.81 646 PHE A C 1
ATOM 5363 O O . PHE A 1 646 ? 38.130 23.760 -51.591 1.00 92.81 646 PHE A O 1
ATOM 5370 N N . PHE A 1 647 ? 37.723 25.742 -52.555 1.00 90.19 647 PHE A N 1
ATOM 5371 C CA . PHE A 1 647 ? 36.428 25.899 -51.893 1.00 90.19 647 PHE A CA 1
ATOM 5372 C C . PHE A 1 647 ? 35.346 24.994 -52.504 1.00 90.19 647 PHE A C 1
ATOM 5374 O O . PHE A 1 647 ? 34.514 24.454 -51.775 1.00 90.19 647 PHE A O 1
ATOM 5381 N N . THR A 1 648 ? 35.397 24.738 -53.816 1.00 89.50 648 THR A N 1
ATOM 5382 C CA . THR A 1 648 ? 34.529 23.752 -54.488 1.00 89.50 648 THR A CA 1
ATOM 5383 C C . THR A 1 648 ? 34.831 22.341 -54.011 1.00 89.50 648 THR A C 1
ATOM 5385 O O . THR A 1 648 ? 33.914 21.589 -53.686 1.00 89.50 648 THR A O 1
ATOM 5388 N N . PHE A 1 649 ? 36.111 21.994 -53.883 1.00 91.56 649 PHE A N 1
ATOM 5389 C CA . PHE A 1 649 ? 36.519 20.701 -53.349 1.00 91.56 649 PHE A CA 1
ATOM 5390 C C . PHE A 1 649 ? 36.043 20.509 -51.897 1.00 91.56 649 PHE A C 1
ATOM 5392 O O . PHE A 1 649 ? 35.466 19.474 -51.565 1.00 91.56 649 PHE A O 1
ATOM 5399 N N . CYS A 1 650 ? 36.162 21.542 -51.053 1.00 90.50 650 CYS A N 1
ATOM 5400 C CA . CYS A 1 650 ? 35.599 21.561 -49.697 1.00 90.50 650 CYS A CA 1
ATOM 5401 C C . CYS A 1 650 ? 34.075 21.335 -49.683 1.00 90.50 650 CYS A C 1
ATOM 5403 O O . CYS A 1 650 ? 33.566 20.521 -48.901 1.00 90.50 650 CYS A O 1
ATOM 5405 N N . PHE A 1 651 ? 33.341 22.021 -50.563 1.00 87.25 651 PHE A N 1
ATOM 5406 C CA . PHE A 1 651 ? 31.888 21.900 -50.669 1.00 87.25 651 PHE A CA 1
ATOM 5407 C C . PHE A 1 651 ? 31.452 20.489 -51.095 1.00 87.25 651 PHE A C 1
ATOM 5409 O O . PHE A 1 651 ? 30.593 19.890 -50.444 1.00 87.25 651 PHE A O 1
ATOM 5416 N N . LEU A 1 652 ? 32.088 19.918 -52.123 1.00 89.69 652 LEU A N 1
ATOM 5417 C CA . LEU A 1 652 ? 31.783 18.570 -52.615 1.00 89.69 652 LEU A CA 1
ATOM 5418 C C . LEU A 1 652 ? 32.055 17.494 -51.557 1.00 89.69 652 LEU A C 1
ATOM 5420 O O . LEU A 1 652 ? 31.204 16.636 -51.318 1.00 89.69 652 LEU A O 1
ATOM 5424 N N . LEU A 1 653 ? 33.202 17.562 -50.872 1.00 89.00 653 LEU A N 1
ATOM 5425 C CA . LEU A 1 653 ? 33.530 16.627 -49.792 1.00 89.00 653 LEU A CA 1
ATOM 5426 C C . LEU A 1 653 ? 32.542 16.727 -48.623 1.00 89.00 653 LEU A C 1
ATOM 5428 O O . LEU A 1 653 ? 32.174 15.706 -48.038 1.00 89.00 653 LEU A O 1
ATOM 5432 N N . SER A 1 654 ? 32.067 17.935 -48.312 1.00 85.31 654 SER A N 1
ATOM 5433 C CA . SER A 1 654 ? 31.044 18.152 -47.281 1.00 85.31 654 SER A CA 1
ATOM 5434 C C . SER A 1 654 ? 29.698 17.527 -47.669 1.00 85.31 654 SER A C 1
ATOM 5436 O O . SER A 1 654 ? 29.059 16.887 -46.833 1.00 85.31 654 SER A O 1
ATOM 5438 N N . LEU A 1 655 ? 29.291 17.650 -48.939 1.00 85.31 655 LEU A N 1
ATOM 5439 C CA . LEU A 1 655 ? 28.048 17.070 -49.456 1.00 85.31 655 LEU A CA 1
ATOM 5440 C C . LEU A 1 655 ? 28.087 15.534 -49.444 1.00 85.31 655 LEU A C 1
ATOM 5442 O O . LEU A 1 655 ? 27.160 14.895 -48.947 1.00 85.31 655 LEU A O 1
ATOM 5446 N N . ILE A 1 656 ? 29.182 14.938 -49.926 1.00 88.06 656 ILE A N 1
ATOM 5447 C CA . ILE A 1 656 ? 29.381 13.480 -49.908 1.00 88.06 656 ILE A CA 1
ATOM 5448 C C . ILE A 1 656 ? 29.381 12.961 -48.464 1.00 88.06 656 ILE A C 1
ATOM 5450 O O . ILE A 1 656 ? 28.705 11.981 -48.153 1.00 88.06 656 ILE A O 1
ATOM 5454 N N . SER A 1 657 ? 30.079 13.649 -47.555 1.00 86.69 657 SER A N 1
ATOM 5455 C CA . SER A 1 657 ? 30.119 13.276 -46.135 1.00 86.69 657 SER A CA 1
ATOM 5456 C C . SER A 1 657 ? 28.731 13.311 -45.494 1.00 86.69 657 SER A C 1
ATOM 5458 O O . SER A 1 657 ? 28.396 12.421 -44.715 1.00 86.69 657 SER A O 1
ATOM 5460 N N . PHE A 1 658 ? 27.893 14.288 -45.850 1.00 82.50 658 PHE A N 1
ATOM 5461 C CA . PHE A 1 658 ? 26.516 14.368 -45.369 1.00 82.50 658 PHE A CA 1
ATOM 5462 C C . PHE A 1 658 ? 25.666 13.173 -45.824 1.00 82.50 658 PHE A C 1
ATOM 5464 O O . PHE A 1 658 ? 24.990 12.556 -44.999 1.00 82.50 658 PHE A O 1
ATOM 5471 N N . VAL A 1 659 ? 25.752 12.786 -47.102 1.00 82.25 659 VAL A N 1
ATOM 5472 C CA . VAL A 1 659 ? 25.054 11.598 -47.627 1.00 82.25 659 VAL A CA 1
ATOM 5473 C C . VAL A 1 659 ? 25.523 10.329 -46.911 1.00 82.25 659 VAL A C 1
ATOM 5475 O O . VAL A 1 659 ? 24.695 9.537 -46.462 1.00 82.25 659 VAL A O 1
ATOM 5478 N N . CYS A 1 660 ? 26.832 10.162 -46.709 1.00 82.12 660 CYS A N 1
ATOM 5479 C CA . CYS A 1 660 ? 27.384 9.030 -45.960 1.00 82.12 660 CYS A CA 1
ATOM 5480 C C . CYS A 1 660 ? 26.895 8.990 -44.501 1.00 82.12 660 CYS A C 1
ATOM 5482 O O . CYS A 1 660 ? 26.658 7.912 -43.961 1.00 82.12 660 CYS A O 1
ATOM 5484 N N . ILE A 1 661 ? 26.699 10.148 -43.863 1.00 80.00 661 ILE A N 1
ATOM 5485 C CA . ILE A 1 661 ? 26.167 10.249 -42.495 1.00 80.00 661 ILE A CA 1
ATOM 5486 C C . ILE A 1 661 ? 24.671 9.928 -42.440 1.00 80.00 661 ILE A C 1
ATOM 5488 O O . ILE A 1 661 ? 24.219 9.313 -41.473 1.00 80.00 661 ILE A O 1
ATOM 5492 N N . LEU A 1 662 ? 23.898 10.303 -43.463 1.00 73.94 662 LEU A N 1
ATOM 5493 C CA . LEU A 1 662 ? 22.492 9.911 -43.579 1.00 73.94 662 LEU A CA 1
ATOM 5494 C C . LEU A 1 662 ? 22.345 8.404 -43.802 1.00 73.94 662 LEU A C 1
ATOM 5496 O O . LEU A 1 662 ? 21.556 7.766 -43.106 1.00 73.94 662 LEU A O 1
ATOM 5500 N N . LEU A 1 663 ? 23.153 7.824 -44.694 1.00 71.62 663 LEU A N 1
ATOM 5501 C CA . LEU A 1 663 ? 23.224 6.372 -44.888 1.00 71.62 663 LEU A CA 1
ATOM 5502 C C . LEU A 1 663 ? 23.625 5.662 -43.588 1.00 71.62 663 LEU A C 1
ATOM 5504 O O . LEU A 1 663 ? 22.978 4.698 -43.186 1.00 71.62 663 LEU A O 1
ATOM 5508 N N . TYR A 1 664 ? 24.620 6.193 -42.872 1.00 69.69 664 TYR A N 1
ATOM 5509 C CA . TYR A 1 664 ? 24.995 5.721 -41.539 1.00 69.69 664 TYR A CA 1
ATOM 5510 C C . TYR A 1 664 ? 23.824 5.787 -40.542 1.00 69.69 664 TYR A C 1
ATOM 5512 O O . TYR A 1 664 ? 23.647 4.884 -39.724 1.00 69.69 664 TYR A O 1
ATOM 5520 N N . ALA A 1 665 ? 23.028 6.860 -40.571 1.00 66.88 665 ALA A N 1
ATOM 5521 C CA . ALA A 1 665 ? 21.957 7.078 -39.606 1.00 66.88 665 ALA A CA 1
ATOM 5522 C C . ALA A 1 665 ? 20.737 6.180 -39.849 1.00 66.88 665 ALA A C 1
ATOM 5524 O O . ALA A 1 665 ? 20.119 5.766 -38.863 1.00 66.88 665 ALA A O 1
ATOM 5525 N N . LEU A 1 666 ? 20.412 5.911 -41.118 1.00 67.75 666 LEU A N 1
ATOM 5526 C CA . LEU A 1 666 ? 19.179 5.248 -41.552 1.00 67.75 666 LEU A CA 1
ATOM 5527 C C . LEU A 1 666 ? 19.352 3.757 -41.876 1.00 67.75 666 LEU A C 1
ATOM 5529 O O . LEU A 1 666 ? 18.408 3.001 -41.667 1.00 67.75 666 LEU A O 1
ATOM 5533 N N . CYS A 1 667 ? 20.521 3.329 -42.368 1.00 61.94 667 CYS A N 1
ATOM 5534 C CA . CYS A 1 667 ? 20.674 2.012 -43.003 1.00 61.94 667 CYS A CA 1
ATOM 5535 C C . CYS A 1 667 ? 21.655 1.053 -42.303 1.00 61.94 667 CYS A C 1
ATOM 5537 O O . CYS A 1 667 ? 21.646 -0.134 -42.620 1.00 61.94 667 CYS A O 1
ATOM 5539 N N . CYS A 1 668 ? 22.502 1.520 -41.377 1.00 58.25 668 CYS A N 1
ATOM 5540 C CA . CYS A 1 668 ? 23.565 0.690 -40.792 1.00 58.25 668 CYS A CA 1
ATOM 5541 C C . CYS A 1 668 ? 23.267 0.249 -39.351 1.00 58.25 668 CYS A C 1
ATOM 5543 O O . CYS A 1 668 ? 23.196 1.076 -38.437 1.00 58.25 668 CYS A O 1
ATOM 5545 N N . ASP A 1 669 ? 23.180 -1.068 -39.143 1.00 55.69 669 ASP A N 1
ATOM 5546 C CA . ASP A 1 669 ? 23.121 -1.696 -37.820 1.00 55.69 669 ASP A CA 1
ATOM 5547 C C . ASP A 1 669 ? 24.520 -1.767 -37.168 1.00 55.69 669 ASP A C 1
ATOM 5549 O O . ASP A 1 669 ? 25.540 -1.920 -37.851 1.00 55.69 669 ASP A O 1
ATOM 5553 N N . GLN A 1 670 ? 24.588 -1.649 -35.837 1.00 56.34 670 GLN A N 1
ATOM 5554 C CA . GLN A 1 670 ? 25.842 -1.581 -35.069 1.00 56.34 670 GLN A CA 1
ATOM 5555 C C . GLN A 1 670 ? 26.669 -2.877 -35.123 1.00 56.34 670 GLN A C 1
ATOM 5557 O O . GLN A 1 670 ? 27.842 -2.861 -34.737 1.00 56.34 670 GLN A O 1
ATOM 5562 N N . GLU A 1 671 ? 26.101 -3.974 -35.627 1.00 53.44 671 GLU A N 1
ATOM 5563 C CA . GLU A 1 671 ? 26.732 -5.296 -35.673 1.00 53.44 671 GLU A CA 1
ATOM 5564 C C . GLU A 1 671 ? 27.604 -5.550 -36.916 1.00 53.44 671 GLU A C 1
ATOM 5566 O O . GLU A 1 671 ? 28.436 -6.459 -36.912 1.00 53.44 671 GLU A O 1
ATOM 5571 N N . GLN A 1 672 ? 27.524 -4.728 -37.969 1.00 60.66 672 GLN A N 1
ATOM 5572 C CA . GLN A 1 672 ? 28.296 -4.992 -39.192 1.00 60.66 672 GLN A CA 1
ATOM 5573 C C . GLN A 1 672 ? 29.813 -4.789 -39.003 1.00 60.66 672 GLN A C 1
ATOM 5575 O O . GLN A 1 672 ? 30.262 -3.881 -38.298 1.00 60.66 672 GLN A O 1
ATOM 5580 N N . LYS A 1 673 ? 30.640 -5.640 -39.635 1.00 59.91 673 LYS A N 1
ATOM 5581 C CA . LYS A 1 673 ? 32.119 -5.616 -39.519 1.00 59.91 673 LYS A CA 1
ATOM 5582 C C . LYS A 1 673 ? 32.749 -4.312 -40.034 1.00 59.91 673 LYS A C 1
ATOM 5584 O O . LYS A 1 673 ? 33.714 -3.838 -39.444 1.00 59.91 673 LYS A O 1
ATOM 5589 N N . GLN A 1 674 ? 32.161 -3.701 -41.062 1.00 66.19 674 GLN A N 1
ATOM 5590 C CA . GLN A 1 674 ? 32.666 -2.489 -41.733 1.00 66.19 674 GLN A CA 1
ATOM 5591 C C . GLN A 1 674 ? 32.269 -1.176 -41.026 1.00 66.19 674 GLN A C 1
ATOM 5593 O O . GLN A 1 674 ? 32.608 -0.080 -41.469 1.00 66.19 674 GLN A O 1
ATOM 5598 N N . TYR A 1 675 ? 31.578 -1.267 -39.885 1.00 70.88 675 TYR A N 1
ATOM 5599 C CA . TYR A 1 675 ? 31.040 -0.125 -39.140 1.00 70.88 675 TYR A CA 1
ATOM 5600 C C . TYR A 1 675 ? 32.102 0.915 -38.733 1.00 70.88 675 TYR A C 1
ATOM 5602 O O . TYR A 1 675 ? 31.877 2.119 -38.838 1.00 70.88 675 TYR A O 1
ATOM 5610 N N . VAL A 1 676 ? 33.278 0.468 -38.279 1.00 76.75 676 VAL A N 1
ATOM 5611 C CA . VAL A 1 676 ? 34.362 1.367 -37.833 1.00 76.75 676 VAL A CA 1
ATOM 5612 C C . VAL A 1 676 ? 35.102 1.992 -39.023 1.00 76.75 676 VAL A C 1
ATOM 5614 O O . VAL A 1 676 ? 35.556 3.133 -38.936 1.00 76.75 676 VAL A O 1
ATOM 5617 N N . GLU A 1 677 ? 35.201 1.270 -40.140 1.00 81.25 677 GLU A N 1
ATOM 5618 C CA . GLU A 1 677 ? 35.862 1.742 -41.363 1.00 81.25 677 GLU A CA 1
ATOM 5619 C C . GLU A 1 677 ? 35.074 2.881 -42.014 1.00 81.25 677 GLU A C 1
ATOM 5621 O O . GLU A 1 677 ? 35.663 3.895 -42.385 1.00 81.25 677 GLU A O 1
ATOM 5626 N N . LEU A 1 678 ? 33.741 2.773 -42.044 1.00 82.38 678 LEU A N 1
ATOM 5627 C CA . LEU A 1 678 ? 32.860 3.807 -42.585 1.00 82.38 678 LEU A CA 1
ATOM 5628 C C . LEU A 1 678 ? 32.959 5.134 -41.809 1.00 82.38 678 LEU A C 1
ATOM 5630 O O . LEU A 1 678 ? 33.104 6.194 -42.415 1.00 82.38 678 LEU A O 1
ATOM 5634 N N . ILE A 1 679 ? 32.944 5.093 -40.470 1.00 84.31 679 ILE A N 1
ATOM 5635 C CA . ILE A 1 679 ? 33.093 6.302 -39.631 1.00 84.31 679 ILE A CA 1
ATOM 5636 C C . ILE A 1 679 ? 34.466 6.947 -39.859 1.00 84.31 679 ILE A C 1
ATOM 5638 O O . ILE A 1 679 ? 34.584 8.171 -39.941 1.00 84.31 679 ILE A O 1
ATOM 5642 N N . ARG A 1 680 ? 35.515 6.129 -39.991 1.00 87.31 680 ARG A N 1
ATOM 5643 C CA . ARG A 1 680 ? 36.873 6.615 -40.239 1.00 87.31 680 ARG A CA 1
ATOM 5644 C C . ARG A 1 680 ? 37.001 7.275 -41.616 1.00 87.31 680 ARG A C 1
ATOM 5646 O O . ARG A 1 680 ? 37.642 8.318 -41.711 1.00 87.31 680 ARG A O 1
ATOM 5653 N N . LEU A 1 681 ? 36.369 6.707 -42.647 1.00 88.94 681 LEU A N 1
ATOM 5654 C CA . LEU A 1 681 ? 36.306 7.289 -43.990 1.00 88.94 681 LEU A CA 1
ATOM 5655 C C . LEU A 1 681 ? 35.613 8.660 -43.972 1.00 88.94 681 LEU A C 1
ATOM 5657 O O . LEU A 1 681 ? 36.151 9.621 -44.515 1.00 88.94 681 LEU A O 1
ATOM 5661 N N . ILE A 1 682 ? 34.473 8.774 -43.281 1.00 88.88 682 ILE A N 1
ATOM 5662 C CA . ILE A 1 682 ? 33.755 10.048 -43.104 1.00 88.88 682 ILE A CA 1
ATOM 5663 C C . ILE A 1 682 ? 34.649 11.089 -42.408 1.00 88.88 682 ILE A C 1
ATOM 5665 O O . ILE A 1 682 ? 34.719 12.235 -42.851 1.00 88.88 682 ILE A O 1
ATOM 5669 N N . GLY A 1 683 ? 35.377 10.694 -41.356 1.00 89.31 683 GLY A N 1
ATOM 5670 C CA . GLY A 1 683 ? 36.321 11.574 -40.658 1.00 89.31 683 GLY A CA 1
ATOM 5671 C C . GLY A 1 683 ? 37.411 12.146 -41.572 1.00 89.31 683 GLY A C 1
ATOM 5672 O O . GLY A 1 683 ? 37.664 13.353 -41.530 1.00 89.31 683 GLY A O 1
ATOM 5673 N N . TYR A 1 684 ? 37.992 11.312 -42.446 1.00 92.81 684 TYR A N 1
ATOM 5674 C CA . TYR A 1 684 ? 39.004 11.742 -43.417 1.00 92.81 684 TYR A CA 1
ATOM 5675 C C . TYR A 1 684 ? 38.437 12.670 -44.497 1.00 92.81 684 TYR A C 1
ATOM 5677 O O . TYR A 1 684 ? 39.069 13.672 -44.823 1.00 92.81 684 TYR A O 1
ATOM 5685 N N . MET A 1 685 ? 37.239 12.390 -45.016 1.00 90.62 685 MET A N 1
ATOM 5686 C CA . MET A 1 685 ? 36.589 13.249 -46.016 1.00 90.62 685 MET A CA 1
ATOM 5687 C C . MET A 1 685 ? 36.320 14.657 -45.466 1.00 90.62 685 MET A C 1
ATOM 5689 O O . MET A 1 685 ? 36.600 15.653 -46.133 1.00 90.62 685 MET A O 1
ATOM 5693 N N . ILE A 1 686 ? 35.854 14.747 -44.216 1.00 90.56 686 ILE A N 1
ATOM 5694 C CA . ILE A 1 686 ? 35.619 16.025 -43.530 1.00 90.56 686 ILE A CA 1
ATOM 5695 C C . ILE A 1 686 ? 36.946 16.734 -43.211 1.00 90.56 686 ILE A C 1
ATOM 5697 O O . ILE A 1 686 ? 37.013 17.957 -43.324 1.00 90.56 686 ILE A O 1
ATOM 5701 N N . LEU A 1 687 ? 38.010 15.992 -42.871 1.00 93.56 687 LEU A N 1
ATOM 5702 C CA . LEU A 1 687 ? 39.341 16.560 -42.620 1.00 93.56 687 LEU A CA 1
ATOM 5703 C C . LEU A 1 687 ? 39.893 17.255 -43.865 1.00 93.56 687 LEU A C 1
ATOM 5705 O O . LEU A 1 687 ? 40.275 18.422 -43.813 1.00 93.56 687 LEU A O 1
ATOM 5709 N N . VAL A 1 688 ? 39.905 16.534 -44.990 1.00 94.19 688 VAL A N 1
ATOM 5710 C CA . VAL A 1 688 ? 40.401 17.046 -46.272 1.00 94.19 688 VAL A CA 1
ATOM 5711 C C . VAL A 1 688 ? 39.541 18.223 -46.737 1.00 94.19 688 VAL A C 1
ATOM 5713 O O . VAL A 1 688 ? 40.082 19.232 -47.186 1.00 94.19 688 VAL A O 1
ATOM 5716 N N . GLY A 1 689 ? 38.218 18.148 -46.545 1.00 92.12 689 GLY A N 1
ATOM 5717 C CA . GLY A 1 689 ? 37.310 19.261 -46.816 1.00 92.12 689 GLY A CA 1
ATOM 5718 C C . GLY A 1 689 ? 37.638 20.506 -45.989 1.00 92.12 689 GLY A C 1
ATOM 5719 O O . GLY A 1 689 ? 37.793 21.588 -46.550 1.00 92.12 689 GLY A O 1
ATOM 5720 N N . GLY A 1 690 ? 37.821 20.359 -44.673 1.00 90.81 690 GLY A N 1
ATOM 5721 C CA . GLY A 1 690 ? 38.180 21.458 -43.772 1.00 90.81 690 GLY A CA 1
ATOM 5722 C C . GLY A 1 690 ? 39.529 22.104 -44.104 1.00 90.81 690 GLY A C 1
ATOM 5723 O O . GLY A 1 690 ? 39.619 23.330 -44.143 1.00 90.81 690 GLY A O 1
ATOM 5724 N N . LEU A 1 691 ? 40.556 21.300 -44.413 1.00 94.06 691 LEU A N 1
ATOM 5725 C CA . LEU A 1 691 ? 41.877 21.797 -44.825 1.00 94.06 691 LEU A CA 1
ATOM 5726 C C . LEU A 1 691 ? 41.805 22.558 -46.155 1.00 94.06 691 LEU A C 1
ATOM 5728 O O . LEU A 1 691 ? 42.342 23.657 -46.266 1.00 94.06 691 LEU A O 1
ATOM 5732 N N . SER A 1 692 ? 41.081 22.015 -47.136 1.00 92.69 692 SER A N 1
ATOM 5733 C CA . SER A 1 692 ? 40.851 22.667 -48.430 1.00 92.69 692 SER A CA 1
ATOM 5734 C C . SER A 1 692 ? 40.090 23.990 -48.275 1.00 92.69 692 SER A C 1
ATOM 5736 O O . SER A 1 692 ? 40.466 25.001 -48.865 1.00 92.69 692 SER A O 1
ATOM 5738 N N . GLY A 1 693 ? 39.053 24.021 -47.429 1.00 91.75 693 GLY A N 1
ATOM 5739 C CA . GLY A 1 693 ? 38.323 25.248 -47.100 1.00 91.75 693 GLY A CA 1
ATOM 5740 C C . GLY A 1 693 ? 39.213 26.298 -46.433 1.00 91.75 693 GLY A C 1
ATOM 5741 O O . GLY A 1 693 ? 39.174 27.466 -46.815 1.00 91.75 693 GLY A O 1
ATOM 5742 N N . GLY A 1 694 ? 40.073 25.873 -45.502 1.00 92.50 694 GLY A N 1
ATOM 5743 C CA . GLY A 1 694 ? 41.066 26.734 -44.860 1.00 92.50 694 GLY A CA 1
ATOM 5744 C C . GLY A 1 694 ? 42.041 27.358 -45.860 1.00 92.50 694 GLY A C 1
ATOM 5745 O O . GLY A 1 694 ? 42.236 28.570 -45.834 1.00 92.50 694 GLY A O 1
ATOM 5746 N N . ILE A 1 695 ? 42.586 26.564 -46.789 1.00 93.50 695 ILE A N 1
ATOM 5747 C CA . ILE A 1 695 ? 43.478 27.054 -47.854 1.00 93.50 695 ILE A CA 1
ATOM 5748 C C . ILE A 1 695 ? 42.768 28.106 -48.716 1.00 93.50 695 ILE A C 1
ATOM 5750 O O . ILE A 1 695 ? 43.317 29.185 -48.931 1.00 93.50 695 ILE A O 1
ATOM 5754 N N . ALA A 1 696 ? 41.536 27.841 -49.160 1.00 92.69 696 ALA A N 1
ATOM 5755 C CA . ALA A 1 696 ? 40.768 28.791 -49.968 1.00 92.69 696 ALA A CA 1
ATOM 5756 C C . ALA A 1 696 ? 40.531 30.125 -49.239 1.00 92.69 696 ALA A C 1
ATOM 5758 O O . ALA A 1 696 ? 40.720 31.201 -49.808 1.00 92.69 696 ALA A O 1
ATOM 5759 N N . VAL A 1 697 ? 40.144 30.056 -47.964 1.00 93.50 697 VAL A N 1
ATOM 5760 C CA . VAL A 1 697 ? 39.899 31.233 -47.124 1.00 93.50 697 VAL A CA 1
ATOM 5761 C C . VAL A 1 697 ? 41.181 32.043 -46.918 1.00 93.50 697 VAL A C 1
ATOM 5763 O O . VAL A 1 697 ? 41.132 33.266 -47.010 1.00 93.50 697 VAL A O 1
ATOM 5766 N N . ILE A 1 698 ? 42.325 31.387 -46.697 1.00 94.00 698 ILE A N 1
ATOM 5767 C CA . ILE A 1 698 ? 43.626 32.055 -46.541 1.00 94.00 698 ILE A CA 1
ATOM 5768 C C . ILE A 1 698 ? 44.038 32.751 -47.843 1.00 94.00 698 ILE A C 1
ATOM 5770 O O . ILE A 1 698 ? 44.367 33.933 -47.816 1.00 94.00 698 ILE A O 1
ATOM 5774 N N . ILE A 1 699 ? 43.958 32.062 -48.988 1.00 92.56 699 ILE A N 1
ATOM 5775 C CA . ILE A 1 699 ? 44.297 32.644 -50.299 1.00 92.56 699 ILE A CA 1
ATOM 5776 C C . ILE A 1 699 ? 43.453 33.898 -50.561 1.00 92.56 699 ILE A C 1
ATOM 5778 O O . ILE A 1 699 ? 43.985 34.936 -50.959 1.00 92.56 699 ILE A O 1
ATOM 5782 N N . PHE A 1 700 ? 42.142 33.828 -50.310 1.00 91.56 700 PHE A N 1
ATOM 5783 C CA . PHE A 1 700 ? 41.255 34.969 -50.518 1.00 91.56 700 PHE A CA 1
ATOM 5784 C C . PHE A 1 700 ? 41.485 36.095 -49.501 1.00 91.56 700 PHE A C 1
ATOM 5786 O O . PHE A 1 700 ? 41.467 37.257 -49.893 1.00 91.56 700 PHE A O 1
ATOM 5793 N N . ALA A 1 701 ? 41.758 35.784 -48.229 1.00 90.75 701 ALA A N 1
ATOM 5794 C CA . ALA A 1 701 ? 42.109 36.796 -47.229 1.00 90.75 701 ALA A CA 1
ATOM 5795 C C . ALA A 1 701 ? 43.375 37.572 -47.617 1.00 90.75 701 ALA A C 1
ATOM 5797 O O . ALA A 1 701 ? 43.429 38.785 -47.438 1.00 90.75 701 ALA A O 1
ATOM 5798 N N . SER A 1 702 ? 44.382 36.876 -48.152 1.00 89.38 702 SER A N 1
ATOM 5799 C CA . SER A 1 702 ? 45.674 37.474 -48.491 1.00 89.38 702 SER A CA 1
ATOM 5800 C C . SER A 1 702 ? 45.660 38.256 -49.805 1.00 89.38 702 SER A C 1
ATOM 5802 O O . SER A 1 702 ? 46.369 39.250 -49.918 1.00 89.38 702 SER A O 1
ATOM 5804 N N . LEU A 1 703 ? 44.889 37.816 -50.805 1.00 88.69 703 LEU A N 1
ATOM 5805 C CA . LEU A 1 703 ? 44.979 38.347 -52.176 1.00 88.69 703 LEU A CA 1
ATOM 5806 C C . LEU A 1 703 ? 43.691 39.014 -52.677 1.00 88.69 703 LEU A C 1
ATOM 5808 O O . LEU A 1 703 ? 43.733 39.808 -53.619 1.00 88.69 703 LEU A O 1
ATOM 5812 N N . GLY A 1 704 ? 42.552 38.735 -52.037 1.00 85.12 704 GLY A N 1
ATOM 5813 C CA . GLY A 1 704 ? 41.234 39.210 -52.459 1.00 85.12 704 GLY A CA 1
ATOM 5814 C C . GLY A 1 704 ? 41.082 40.729 -52.414 1.00 85.12 704 GLY A C 1
ATOM 5815 O O . GLY A 1 704 ? 40.362 41.276 -53.240 1.00 85.12 704 GLY A O 1
ATOM 5816 N N . ASN A 1 705 ? 41.795 41.411 -51.512 1.00 88.88 705 ASN A N 1
ATOM 5817 C CA . ASN A 1 705 ? 41.810 42.875 -51.403 1.00 88.88 705 ASN A CA 1
ATOM 5818 C C . ASN A 1 705 ? 43.219 43.477 -51.579 1.00 88.88 705 ASN A C 1
ATOM 5820 O O . ASN A 1 705 ? 43.555 44.487 -50.964 1.00 88.88 705 ASN A O 1
ATOM 5824 N N . ALA A 1 706 ? 44.075 42.815 -52.362 1.00 86.00 706 ALA A N 1
ATOM 5825 C CA . ALA A 1 706 ? 45.442 43.271 -52.593 1.00 86.00 706 ALA A CA 1
ATOM 5826 C C . ALA A 1 706 ? 45.501 44.533 -53.473 1.00 86.00 706 ALA A C 1
ATOM 5828 O O . ALA A 1 706 ? 44.714 44.711 -54.411 1.00 86.00 706 ALA A O 1
ATOM 5829 N N . GLU A 1 707 ? 46.486 45.380 -53.182 1.00 78.56 707 GLU A N 1
ATOM 5830 C CA . GLU A 1 707 ? 46.812 46.570 -53.965 1.00 78.56 707 GLU A CA 1
ATOM 5831 C C . GLU A 1 707 ? 47.253 46.188 -55.393 1.00 78.56 707 GLU A C 1
ATOM 5833 O O . GLU A 1 707 ? 47.846 45.134 -55.625 1.00 78.56 707 GLU A O 1
ATOM 5838 N N . GLY A 1 708 ? 46.918 47.027 -56.375 1.00 77.06 708 GLY A N 1
ATOM 5839 C CA . GLY A 1 708 ? 47.335 46.861 -57.774 1.00 77.06 708 GLY A CA 1
ATOM 5840 C C . GLY A 1 708 ? 46.355 46.125 -58.695 1.00 77.06 708 GLY A C 1
ATOM 5841 O O . GLY A 1 708 ? 46.513 46.195 -59.912 1.00 77.06 708 GLY A O 1
ATOM 5842 N N . TRP A 1 709 ? 45.317 45.460 -58.175 1.00 82.50 709 TRP A N 1
ATOM 5843 C CA . TRP A 1 709 ? 44.273 44.862 -59.028 1.00 82.50 709 TRP A CA 1
ATOM 5844 C C . TRP A 1 709 ? 42.841 45.122 -58.554 1.00 82.50 709 TRP A C 1
ATOM 5846 O O . TRP A 1 709 ? 41.936 45.154 -59.386 1.00 82.50 709 TRP A O 1
ATOM 5856 N N . MET A 1 710 ? 42.629 45.305 -57.245 1.00 85.06 710 MET A N 1
ATOM 5857 C CA . MET A 1 710 ? 41.308 45.546 -56.674 1.00 85.06 710 MET A CA 1
ATOM 5858 C C . MET A 1 710 ? 40.990 47.052 -56.637 1.00 85.06 710 MET A C 1
ATOM 5860 O O . MET A 1 710 ? 41.689 47.798 -55.942 1.00 85.06 710 MET A O 1
ATOM 5864 N N . PRO A 1 711 ? 39.937 47.530 -57.332 1.00 81.62 711 PRO A N 1
ATOM 5865 C CA . PRO A 1 711 ? 39.542 48.934 -57.280 1.00 81.62 711 PRO A CA 1
ATOM 5866 C C . PRO A 1 711 ? 39.133 49.351 -55.865 1.00 81.62 711 PRO A C 1
ATOM 5868 O O . PRO A 1 711 ? 38.323 48.682 -55.220 1.00 81.62 711 PRO A O 1
ATOM 5871 N N . GLY A 1 712 ? 39.681 50.472 -55.390 1.00 80.94 712 GLY A N 1
ATOM 5872 C CA . GLY A 1 712 ? 39.349 51.020 -54.075 1.00 80.94 712 GLY A CA 1
ATOM 5873 C C . GLY A 1 712 ? 39.675 50.076 -52.918 1.00 80.94 712 GLY A C 1
ATOM 5874 O O . GLY A 1 712 ? 38.902 50.018 -51.969 1.00 80.94 712 GLY A O 1
ATOM 5875 N N . HIS A 1 713 ? 40.783 49.326 -52.992 1.00 83.38 713 HIS A N 1
ATOM 5876 C CA . HIS A 1 713 ? 41.145 48.316 -51.987 1.00 83.38 713 HIS A CA 1
ATOM 5877 C C . HIS A 1 713 ? 41.134 48.839 -50.536 1.00 83.38 713 HIS A C 1
ATOM 5879 O O . HIS A 1 713 ? 40.719 48.126 -49.627 1.00 83.38 713 HIS A O 1
ATOM 5885 N N . THR A 1 714 ? 41.497 50.105 -50.307 1.00 83.12 714 THR A N 1
ATOM 5886 C CA . THR A 1 714 ? 41.435 50.764 -48.988 1.00 83.12 714 THR A CA 1
ATOM 5887 C C . THR A 1 714 ? 40.019 50.900 -48.421 1.00 83.12 714 THR A C 1
ATOM 5889 O O . THR A 1 714 ? 39.851 51.014 -47.212 1.00 83.12 714 THR A O 1
ATOM 5892 N N . ASN A 1 715 ? 39.006 50.857 -49.285 1.00 85.75 715 ASN A N 1
ATOM 5893 C CA . ASN A 1 715 ? 37.597 51.089 -48.971 1.00 85.75 715 ASN A CA 1
ATOM 5894 C C . ASN A 1 715 ? 36.757 49.801 -48.974 1.00 85.75 715 ASN A C 1
ATOM 5896 O O . ASN A 1 715 ? 35.538 49.846 -48.787 1.00 85.75 715 ASN A O 1
ATOM 5900 N N . ASN A 1 716 ? 37.393 48.654 -49.213 1.00 88.88 716 ASN A N 1
ATOM 5901 C CA . ASN A 1 716 ? 36.736 47.357 -49.262 1.00 88.88 716 ASN A CA 1
ATOM 5902 C C . ASN A 1 716 ? 36.975 46.590 -47.960 1.00 88.88 716 ASN A C 1
ATOM 5904 O O . ASN A 1 716 ? 38.064 46.621 -47.388 1.00 88.88 716 ASN A O 1
ATOM 5908 N N . TYR A 1 717 ? 35.967 45.844 -47.519 1.00 89.62 717 TYR A N 1
ATOM 5909 C CA . TYR A 1 717 ? 36.044 44.976 -46.351 1.00 89.62 717 TYR A CA 1
ATOM 5910 C C . TYR A 1 717 ? 35.519 43.578 -46.675 1.00 89.62 717 TYR A C 1
ATOM 5912 O O . TYR A 1 717 ? 34.703 43.373 -47.577 1.00 89.62 717 TYR A O 1
ATOM 5920 N N . LEU A 1 718 ? 36.009 42.587 -45.934 1.00 91.88 718 LEU A N 1
ATOM 5921 C CA . LEU A 1 718 ? 35.557 41.206 -46.068 1.00 91.88 718 LEU A CA 1
ATOM 5922 C C . LEU A 1 718 ? 34.105 41.099 -45.582 1.00 91.88 718 LEU A C 1
ATOM 5924 O O . LEU A 1 718 ? 33.780 41.489 -44.461 1.00 91.88 718 LEU A O 1
ATOM 5928 N N . GLY A 1 719 ? 33.226 40.594 -46.443 1.00 87.25 719 GLY A N 1
ATOM 5929 C CA . GLY A 1 719 ? 31.794 40.513 -46.181 1.00 87.25 719 GLY A CA 1
ATOM 5930 C C . GLY A 1 719 ? 31.407 39.339 -45.279 1.00 87.25 719 GLY A C 1
ATOM 5931 O O . GLY A 1 719 ? 32.180 38.410 -45.033 1.00 87.25 719 GLY A O 1
ATOM 5932 N N . TRP A 1 720 ? 30.154 39.338 -44.819 1.00 84.62 720 TRP A N 1
ATOM 5933 C CA . TRP A 1 720 ? 29.611 38.284 -43.950 1.00 84.62 720 TRP A CA 1
ATOM 5934 C C . TRP A 1 720 ? 29.698 36.885 -44.559 1.00 84.62 720 TRP A C 1
ATOM 5936 O O . TRP A 1 720 ? 29.927 35.911 -43.845 1.00 84.62 720 TRP A O 1
ATOM 5946 N N . SER A 1 721 ? 29.580 36.770 -45.881 1.00 87.12 721 SER A N 1
ATOM 5947 C CA . SER A 1 721 ? 29.723 35.484 -46.556 1.00 87.12 721 SER A CA 1
ATOM 5948 C C . SER A 1 721 ? 31.141 34.925 -46.452 1.00 87.12 721 SER A C 1
ATOM 5950 O O . SER A 1 721 ? 31.309 33.725 -46.254 1.00 87.12 721 SER A O 1
ATOM 5952 N N . PHE A 1 722 ? 32.164 35.780 -46.503 1.00 89.50 722 PHE A N 1
ATOM 5953 C CA . PHE A 1 722 ? 33.536 35.346 -46.259 1.00 89.50 722 PHE A CA 1
ATOM 5954 C C . PHE A 1 722 ? 33.720 34.873 -44.810 1.00 89.50 722 PHE A C 1
ATOM 5956 O O . PHE A 1 722 ? 34.263 33.792 -44.582 1.00 89.50 722 PHE A O 1
ATOM 5963 N N . ALA A 1 723 ? 33.182 35.614 -43.833 1.00 86.75 723 ALA A N 1
ATOM 5964 C CA . ALA A 1 723 ? 33.215 35.217 -42.422 1.00 86.75 723 ALA A CA 1
ATOM 5965 C C . ALA A 1 723 ? 32.537 33.852 -42.177 1.00 86.75 723 ALA A C 1
ATOM 5967 O O . ALA A 1 723 ? 33.081 33.006 -41.465 1.00 86.75 723 ALA A O 1
ATOM 5968 N N . LEU A 1 724 ? 31.399 33.582 -42.826 1.00 85.44 724 LEU A N 1
ATOM 5969 C CA . LEU A 1 724 ? 30.740 32.269 -42.787 1.00 85.44 724 LEU A CA 1
ATOM 5970 C C . LEU A 1 724 ? 31.585 31.167 -43.449 1.00 85.44 724 LEU A C 1
ATOM 5972 O O . LEU A 1 724 ? 31.595 30.028 -42.974 1.00 85.44 724 LEU A O 1
ATOM 5976 N N . GLY A 1 725 ? 32.329 31.492 -44.511 1.00 85.94 725 GLY A N 1
ATOM 5977 C CA . GLY A 1 725 ? 33.313 30.600 -45.129 1.00 85.94 725 GLY A CA 1
ATOM 5978 C C . GLY A 1 725 ? 34.458 30.223 -44.179 1.00 85.94 725 GLY A C 1
ATOM 5979 O O . GLY A 1 725 ? 34.808 29.042 -44.081 1.00 85.94 725 GLY A O 1
ATOM 5980 N N . VAL A 1 726 ? 34.986 31.197 -43.426 1.00 89.62 726 VAL A N 1
ATOM 5981 C CA . VAL A 1 726 ? 36.026 31.003 -42.395 1.00 89.62 726 VAL A CA 1
ATOM 5982 C C . VAL A 1 726 ? 35.505 30.101 -41.277 1.00 89.62 726 VAL A C 1
ATOM 5984 O O . VAL A 1 726 ? 36.072 29.036 -41.021 1.00 89.62 726 VAL A O 1
ATOM 5987 N N . ILE A 1 727 ? 34.390 30.491 -40.648 1.00 87.31 727 ILE A N 1
ATOM 5988 C CA . ILE A 1 727 ? 33.777 29.755 -39.533 1.00 87.31 727 ILE A CA 1
ATOM 5989 C C . ILE A 1 727 ? 33.467 28.326 -39.968 1.00 87.31 727 ILE A C 1
ATOM 5991 O O . ILE A 1 727 ? 33.818 27.368 -39.284 1.00 87.31 727 ILE A O 1
ATOM 5995 N N . GLY A 1 728 ? 32.863 28.164 -41.142 1.00 84.50 728 GLY A N 1
ATOM 5996 C CA . GLY A 1 728 ? 32.511 26.854 -41.659 1.00 84.50 728 GLY A CA 1
ATOM 5997 C C . GLY A 1 728 ? 33.720 25.952 -41.936 1.00 84.50 728 GLY A C 1
ATOM 5998 O O . GLY A 1 728 ? 33.625 24.746 -41.725 1.00 84.50 728 GLY A O 1
ATOM 5999 N N . SER A 1 729 ? 34.858 26.506 -42.360 1.00 88.06 729 SER A N 1
ATOM 6000 C CA . SER A 1 729 ? 36.094 25.731 -42.564 1.00 88.06 729 SER A CA 1
ATOM 6001 C C . SER A 1 729 ? 36.697 25.264 -41.234 1.00 88.06 729 SER A C 1
ATOM 6003 O O . SER A 1 729 ? 37.091 24.106 -41.108 1.00 88.06 729 SER A O 1
ATOM 6005 N N . VAL A 1 730 ? 36.677 26.118 -40.204 1.00 89.06 730 VAL A N 1
ATOM 6006 C CA . VAL A 1 730 ? 37.127 25.766 -38.844 1.00 89.06 730 VAL A CA 1
ATOM 6007 C C . VAL A 1 730 ? 36.215 24.714 -38.207 1.00 89.06 730 VAL A C 1
ATOM 6009 O O . VAL A 1 730 ? 36.696 23.734 -37.637 1.00 89.06 730 VAL A O 1
ATOM 6012 N N . LEU A 1 731 ? 34.895 24.867 -38.339 1.00 85.19 731 LEU A N 1
ATOM 6013 C CA . LEU A 1 731 ? 33.933 23.904 -37.800 1.00 85.19 731 LEU A CA 1
ATOM 6014 C C . LEU A 1 731 ? 34.061 22.522 -38.454 1.00 85.19 731 LEU A C 1
ATOM 6016 O O . LEU A 1 731 ? 33.889 21.521 -37.761 1.00 85.19 731 LEU A O 1
ATOM 6020 N N . LEU A 1 732 ? 34.411 22.441 -39.745 1.00 86.81 732 LEU A N 1
ATOM 6021 C CA . LEU A 1 732 ? 34.711 21.160 -40.397 1.00 86.81 732 LEU A CA 1
ATOM 6022 C C . LEU A 1 732 ? 35.931 20.472 -39.769 1.00 86.81 732 LEU A C 1
ATOM 6024 O O . LEU A 1 732 ? 35.881 19.272 -39.512 1.00 86.81 732 LEU A O 1
ATOM 6028 N N . LEU A 1 733 ? 36.997 21.212 -39.454 1.00 88.56 733 LEU A N 1
ATOM 6029 C CA . LEU A 1 733 ? 38.180 20.646 -38.792 1.00 88.56 733 LEU A CA 1
ATOM 6030 C C . LEU A 1 733 ? 37.853 20.123 -37.385 1.00 88.56 733 LEU A C 1
ATOM 6032 O O . LEU A 1 733 ? 38.263 19.020 -37.020 1.00 88.56 733 LEU A O 1
ATOM 6036 N N . ILE A 1 734 ? 37.049 20.869 -36.622 1.00 86.81 734 ILE A N 1
ATOM 6037 C CA . ILE A 1 734 ? 36.576 20.441 -35.297 1.00 86.81 734 ILE A CA 1
ATOM 6038 C C . ILE A 1 734 ? 35.697 19.189 -35.420 1.00 86.81 734 ILE A C 1
ATOM 6040 O O . ILE A 1 734 ? 35.892 18.219 -34.685 1.00 86.81 734 ILE A O 1
ATOM 6044 N N . ALA A 1 735 ? 34.760 19.173 -36.372 1.00 84.50 735 ALA A N 1
ATOM 6045 C CA . ALA A 1 735 ? 33.900 18.021 -36.620 1.00 84.50 735 ALA A CA 1
ATOM 6046 C C . ALA A 1 735 ? 34.717 16.778 -37.007 1.00 84.50 735 ALA A C 1
ATOM 6048 O O . ALA A 1 735 ? 34.463 15.695 -36.484 1.00 84.50 735 ALA A O 1
ATOM 6049 N N . SER A 1 736 ? 35.741 16.924 -37.851 1.00 89.50 736 SER A N 1
ATOM 6050 C CA . SER A 1 736 ? 36.646 15.828 -38.210 1.00 89.50 736 SER A CA 1
ATOM 6051 C C . SER A 1 736 ? 37.363 15.238 -36.986 1.00 89.50 736 SER A C 1
ATOM 6053 O O . SER A 1 736 ? 37.344 14.018 -36.792 1.00 89.50 736 SER A O 1
ATOM 6055 N N . ALA A 1 737 ? 37.926 16.083 -36.114 1.00 87.12 737 ALA A N 1
ATOM 6056 C CA . ALA A 1 737 ? 38.609 15.631 -34.900 1.00 87.12 737 ALA A CA 1
ATOM 6057 C C . ALA A 1 737 ? 37.676 14.819 -33.984 1.00 87.12 737 ALA A C 1
ATOM 6059 O O . ALA A 1 737 ? 38.033 13.732 -33.522 1.00 87.12 737 ALA A O 1
ATOM 6060 N N . LEU A 1 738 ? 36.448 15.303 -33.785 1.00 84.75 738 LEU A N 1
ATOM 6061 C CA . LEU A 1 738 ? 35.416 14.623 -33.002 1.00 84.75 738 LEU A CA 1
ATOM 6062 C C . LEU A 1 738 ? 35.054 13.247 -33.594 1.00 84.75 738 LEU A C 1
ATOM 6064 O O . LEU A 1 738 ? 34.976 12.254 -32.867 1.00 84.75 738 LEU A O 1
ATOM 6068 N N . ILE A 1 739 ? 34.901 13.152 -34.915 1.00 84.50 739 ILE A N 1
ATOM 6069 C CA . ILE A 1 739 ? 34.558 11.895 -35.600 1.00 84.50 739 ILE A CA 1
ATOM 6070 C C . ILE A 1 739 ? 35.700 10.872 -35.511 1.00 84.50 739 ILE A C 1
ATOM 6072 O O . ILE A 1 739 ? 35.452 9.681 -35.306 1.00 84.50 739 ILE A O 1
ATOM 6076 N N . HIS A 1 740 ? 36.957 11.312 -35.584 1.00 86.69 740 HIS A N 1
ATOM 6077 C CA . HIS A 1 740 ? 38.110 10.428 -35.396 1.00 86.69 740 HIS A CA 1
ATOM 6078 C C . HIS A 1 740 ? 38.246 9.910 -33.958 1.00 86.69 740 HIS A C 1
ATOM 6080 O O . HIS A 1 740 ? 38.584 8.737 -33.760 1.00 86.69 740 HIS A O 1
ATOM 6086 N N . VAL A 1 741 ? 37.945 10.738 -32.952 1.00 82.25 741 VAL A N 1
ATOM 6087 C CA . VAL A 1 741 ? 37.876 10.291 -31.551 1.00 82.25 741 VAL A CA 1
ATOM 6088 C C . VAL A 1 741 ? 36.814 9.204 -31.398 1.00 82.25 741 VAL A C 1
ATOM 6090 O O . VAL A 1 741 ? 37.089 8.158 -30.805 1.00 82.25 741 VAL A O 1
ATOM 6093 N N . GLU A 1 742 ? 35.640 9.392 -32.001 1.00 79.75 742 GLU A N 1
ATOM 6094 C CA . GLU A 1 742 ? 34.572 8.394 -31.958 1.00 79.75 742 GLU A CA 1
ATOM 6095 C C . GLU A 1 742 ? 34.978 7.079 -32.634 1.00 79.75 742 GLU A C 1
ATOM 6097 O O . GLU A 1 742 ? 34.807 6.005 -32.051 1.00 79.75 742 GLU A O 1
ATOM 6102 N N . ALA A 1 743 ? 35.597 7.142 -33.817 1.00 83.00 743 ALA A N 1
ATOM 6103 C CA . ALA A 1 743 ? 36.112 5.958 -34.504 1.00 83.00 743 ALA A CA 1
ATOM 6104 C C . ALA A 1 743 ? 37.105 5.168 -33.626 1.00 83.00 743 ALA A C 1
ATOM 6106 O O . ALA A 1 743 ? 37.040 3.937 -33.550 1.00 83.00 743 ALA A O 1
ATOM 6107 N N . ASN A 1 744 ? 37.991 5.866 -32.907 1.00 81.88 744 ASN A N 1
ATOM 6108 C CA . ASN A 1 744 ? 38.966 5.249 -32.007 1.00 81.88 744 ASN A CA 1
ATOM 6109 C C . ASN A 1 744 ? 38.318 4.606 -30.774 1.00 81.88 744 ASN A C 1
ATOM 6111 O O . ASN A 1 744 ? 38.704 3.499 -30.383 1.00 81.88 744 ASN A O 1
ATOM 6115 N N . VAL A 1 745 ? 37.319 5.259 -30.177 1.00 75.56 745 VAL A N 1
ATOM 6116 C CA . VAL A 1 745 ? 36.555 4.703 -29.050 1.00 75.56 745 VAL A CA 1
ATOM 6117 C C . VAL A 1 745 ? 35.831 3.424 -29.476 1.00 75.56 745 VAL A C 1
ATOM 6119 O O . VAL A 1 745 ? 35.931 2.404 -28.792 1.00 75.56 745 VAL A O 1
ATOM 6122 N N . GLN A 1 746 ? 35.163 3.435 -30.632 1.00 74.19 746 GLN A N 1
ATOM 6123 C CA . GLN A 1 746 ? 34.447 2.266 -31.154 1.00 74.19 746 GLN A CA 1
ATOM 6124 C C . GLN A 1 746 ? 35.394 1.104 -31.495 1.00 74.19 746 GLN A C 1
ATOM 6126 O O . GLN A 1 746 ? 35.092 -0.054 -31.199 1.00 74.19 746 GLN A O 1
ATOM 6131 N N . ARG A 1 747 ? 36.585 1.399 -32.035 1.00 79.38 747 ARG A N 1
ATOM 6132 C CA . ARG A 1 747 ? 37.623 0.389 -32.294 1.00 79.38 747 ARG A CA 1
ATOM 6133 C C . ARG A 1 747 ? 38.099 -0.295 -31.010 1.00 79.38 747 ARG A C 1
ATOM 6135 O O . ARG A 1 747 ? 38.190 -1.522 -30.975 1.00 79.38 747 ARG A O 1
ATOM 6142 N N . LYS A 1 748 ? 38.381 0.477 -29.952 1.00 76.44 748 LYS A N 1
ATOM 6143 C CA . LYS A 1 748 ? 38.817 -0.067 -28.652 1.00 76.44 748 LYS A CA 1
ATOM 6144 C C . LYS A 1 748 ? 37.738 -0.943 -28.008 1.00 76.44 748 LYS A C 1
ATOM 6146 O O . LYS A 1 748 ? 38.058 -2.021 -27.516 1.00 76.44 748 LYS A O 1
ATOM 6151 N N . LYS A 1 749 ? 36.467 -0.533 -28.082 1.00 70.25 749 LYS A N 1
ATOM 6152 C CA . LYS A 1 749 ? 35.327 -1.325 -27.584 1.00 70.25 749 LYS A CA 1
ATOM 6153 C C . LYS A 1 749 ? 35.229 -2.695 -28.250 1.00 70.25 749 LYS A C 1
ATOM 6155 O O . LYS A 1 749 ? 35.107 -3.700 -27.558 1.00 70.25 749 LYS A O 1
ATOM 6160 N N . ARG A 1 750 ? 35.334 -2.755 -29.583 1.00 70.12 750 ARG A N 1
ATOM 6161 C CA . ARG A 1 750 ? 35.282 -4.030 -30.321 1.00 70.12 750 ARG A CA 1
ATOM 6162 C C . ARG A 1 750 ? 36.454 -4.947 -29.993 1.00 70.12 750 ARG A C 1
ATOM 6164 O O . ARG A 1 750 ? 36.249 -6.150 -29.856 1.00 70.12 750 ARG A O 1
ATOM 6171 N N . LYS A 1 751 ? 37.658 -4.388 -29.826 1.00 72.00 751 LYS A N 1
ATOM 6172 C CA . LYS A 1 751 ? 38.835 -5.162 -29.414 1.00 72.00 751 LYS A CA 1
ATOM 6173 C C . LYS A 1 751 ? 38.604 -5.827 -28.053 1.00 72.00 751 LYS A C 1
ATOM 6175 O O . LYS A 1 751 ? 38.783 -7.032 -27.946 1.00 72.00 751 LYS A O 1
ATOM 6180 N N . TYR A 1 752 ? 38.080 -5.082 -27.080 1.00 69.31 752 TYR A N 1
ATOM 6181 C CA . TYR A 1 752 ? 37.759 -5.632 -25.763 1.00 69.31 752 TYR A CA 1
ATOM 6182 C C . TYR A 1 752 ? 36.678 -6.723 -25.814 1.00 69.31 752 TYR A C 1
ATOM 6184 O O . TYR A 1 752 ? 36.826 -7.751 -25.168 1.00 69.31 752 TYR A O 1
ATOM 6192 N N . ILE A 1 753 ? 35.601 -6.526 -26.586 1.00 64.69 753 ILE A N 1
ATOM 6193 C CA . ILE A 1 753 ? 34.532 -7.535 -26.735 1.00 64.69 753 ILE A CA 1
ATOM 6194 C C . ILE A 1 753 ? 35.077 -8.818 -27.375 1.00 64.69 753 ILE A C 1
ATOM 6196 O O . ILE A 1 753 ? 34.729 -9.918 -26.960 1.00 64.69 753 ILE A O 1
ATOM 6200 N N . THR A 1 754 ? 35.956 -8.685 -28.369 1.00 66.56 754 THR A N 1
ATOM 6201 C CA . THR A 1 754 ? 36.583 -9.842 -29.024 1.00 66.56 754 THR A CA 1
ATOM 6202 C C . THR A 1 754 ? 37.503 -10.575 -28.047 1.00 66.56 754 THR A C 1
ATOM 6204 O O . THR A 1 754 ? 37.450 -11.797 -27.950 1.00 66.56 754 THR A O 1
ATOM 6207 N N . GLU A 1 755 ? 38.307 -9.843 -27.273 1.00 69.56 755 GLU A N 1
ATOM 6208 C CA . GLU A 1 755 ? 39.188 -10.410 -26.245 1.00 69.56 755 GLU A CA 1
ATOM 6209 C C . GLU A 1 755 ? 38.393 -11.094 -25.121 1.00 69.56 755 GLU A C 1
ATOM 6211 O O . GLU A 1 755 ? 38.760 -12.192 -24.704 1.00 69.56 755 GLU A O 1
ATOM 6216 N N . SER A 1 756 ? 37.268 -10.519 -24.678 1.00 60.81 756 SER A N 1
ATOM 6217 C CA . SER A 1 756 ? 36.414 -11.126 -23.650 1.00 60.81 756 SER A CA 1
ATOM 6218 C C . SER A 1 756 ? 35.678 -12.369 -24.155 1.00 60.81 756 SER A C 1
ATOM 6220 O O . SER A 1 756 ? 35.620 -13.362 -23.436 1.00 60.81 756 SER A O 1
ATOM 6222 N N . GLN A 1 757 ? 35.180 -12.363 -25.396 1.00 58.59 757 GLN A N 1
ATOM 6223 C CA . GLN A 1 757 ? 34.573 -13.540 -26.029 1.00 58.59 757 GLN A CA 1
ATOM 6224 C C . GLN A 1 757 ? 35.592 -14.666 -26.235 1.00 58.59 757 GLN A C 1
ATOM 6226 O O . GLN A 1 757 ? 35.282 -15.826 -25.977 1.00 58.59 757 GLN A O 1
ATOM 6231 N N . THR A 1 758 ? 36.818 -14.331 -26.644 1.00 58.38 758 THR A N 1
ATOM 6232 C CA . THR A 1 758 ? 37.895 -15.317 -26.839 1.00 58.38 758 THR A CA 1
ATOM 6233 C C . THR A 1 758 ? 38.330 -15.919 -25.502 1.00 58.38 758 THR A C 1
ATOM 6235 O O . THR A 1 758 ? 38.504 -17.130 -25.397 1.00 58.38 758 THR A O 1
ATOM 6238 N N . LYS A 1 759 ? 38.435 -15.098 -24.449 1.00 56.81 759 LYS A N 1
ATOM 6239 C CA . LYS A 1 759 ? 38.745 -15.564 -23.093 1.00 56.81 759 LYS A CA 1
ATOM 6240 C C . LYS A 1 759 ? 37.641 -16.468 -22.530 1.00 56.81 759 LYS A C 1
ATOM 6242 O O . LYS A 1 759 ? 37.945 -17.525 -21.996 1.00 56.81 759 LYS A O 1
ATOM 6247 N N . PHE A 1 760 ? 36.375 -16.121 -22.761 1.00 43.88 760 PHE A N 1
ATOM 6248 C CA . PHE A 1 760 ? 35.220 -16.939 -22.379 1.00 43.88 760 PHE A CA 1
ATOM 6249 C C . PHE A 1 760 ? 35.158 -18.277 -23.142 1.00 43.88 760 PHE A C 1
ATOM 6251 O O . PHE A 1 760 ? 34.786 -19.303 -22.581 1.00 43.88 760 PHE A O 1
ATOM 6258 N N . GLN A 1 761 ? 35.562 -18.306 -24.417 1.00 46.91 761 GLN A N 1
ATOM 6259 C CA . GLN A 1 761 ? 35.665 -19.550 -25.197 1.00 46.91 761 GLN A CA 1
ATOM 6260 C C . GLN A 1 761 ? 36.815 -20.460 -24.745 1.00 46.91 761 GLN A C 1
ATOM 6262 O O . GLN A 1 761 ? 36.717 -21.675 -24.890 1.00 46.91 761 GLN A O 1
ATOM 6267 N N . LEU A 1 762 ? 37.896 -19.891 -24.209 1.00 49.97 762 LEU A N 1
ATOM 6268 C CA . LEU A 1 762 ? 39.012 -20.654 -23.646 1.00 49.97 762 LEU A CA 1
ATOM 6269 C C . LEU A 1 762 ? 38.678 -21.188 -22.246 1.00 49.97 762 LEU A C 1
ATOM 6271 O O . LEU A 1 762 ? 38.967 -22.343 -21.966 1.00 49.97 762 LEU A O 1
ATOM 6275 N N . GLU A 1 763 ? 38.001 -20.394 -21.412 1.00 49.19 763 GLU A N 1
ATOM 6276 C CA . GLU A 1 763 ? 37.542 -20.794 -20.069 1.00 49.19 763 GLU A CA 1
ATOM 6277 C C . GLU A 1 763 ? 36.356 -21.775 -20.089 1.00 49.19 763 GLU A C 1
ATOM 6279 O O . GLU A 1 763 ? 36.137 -22.469 -19.111 1.00 49.19 763 GLU A O 1
ATOM 6284 N N . SER A 1 764 ? 35.597 -21.856 -21.188 1.00 42.28 764 SER A N 1
ATOM 6285 C CA . SER A 1 764 ? 34.533 -22.864 -21.372 1.00 42.28 764 SER A CA 1
ATOM 6286 C C . SER A 1 764 ? 35.010 -24.158 -22.039 1.00 42.28 764 SER A C 1
ATOM 6288 O O . SER A 1 764 ? 34.242 -25.115 -22.138 1.00 42.28 764 SER A O 1
ATOM 6290 N N . ARG A 1 765 ? 36.254 -24.181 -22.538 1.00 42.06 765 ARG A N 1
ATOM 6291 C CA . ARG A 1 765 ? 36.913 -25.369 -23.108 1.00 42.06 765 ARG A CA 1
ATOM 6292 C C . ARG A 1 765 ? 37.935 -26.009 -22.163 1.00 42.06 765 ARG A C 1
ATOM 6294 O O . ARG A 1 765 ? 38.311 -27.151 -22.419 1.00 42.06 765 ARG A O 1
ATOM 6301 N N . ALA A 1 766 ? 38.402 -25.275 -21.154 1.00 39.75 766 ALA A N 1
ATOM 6302 C CA . ALA A 1 766 ? 39.170 -25.787 -20.019 1.00 39.75 766 ALA A CA 1
ATOM 6303 C C . ALA A 1 766 ? 38.211 -26.275 -18.929 1.00 39.75 766 ALA A C 1
ATOM 6305 O O . ALA A 1 766 ? 38.578 -27.253 -18.241 1.00 39.75 766 ALA A O 1
#